Protein 8R1L (pdb70)

Radius of gyration: 36.12 Å; Cα contacts (8 Å, |Δi|>4): 2741; chains: 4; bounding box: 83×96×99 Å

Sequence (1383 aa):
MDMKRRIHLELRNRTPAAVRELVLDNCKSNDGKIEGLTAEFVNLEFLSLINVGLISVSNLPKLPKLKKLELSENRIFGGLDMLAEKLPNLTHLNLSGNKLKDISTLEPLKKLECLKSLDLFNCEVTNLNDYRESVFKLLPQLTYLDGYDREDQEAPDSDEEKFEITGTMRRLADQSLPPNFSSLENFRAYVDGFEPNGCIEGKLSQMSKEVNARIEPFLKTTPRPLKLPDGPPCSQRSKFLLMDALKLSIEDPSHEGEGIPLYDAIKCMKTFFGWKEPNIVKPHEKGINPNYLLTWKQVLAELQDIENEEKIPKTKNMKKTSQLRWALGENMAPEKVDFEDCKDVSDLKQDEPESRSLASWIQSEFNKACELTDSSWIELDEIGEDVAPIEHIASMRRNYFTAEVSHCRATEYIMKGVYINTALLNASCAAMDDFQLIPMISKCRTKEGRRKTNLYGFIIKGRSHLRNDTDVVNFVSMEFSLTDPRLEPHKWEKYCVLEIGNMLLRTAVGRVSRPMFLYVRTNGTSKIKMKWGMEMRRCLLQSLQQIESMIEAESSVKEKDMTKEFFENKSETWPIGESPKGVEEGSIGKVCRTLLAKSVFNSLYASSQLEGFSAESRKLLLIAQALRDNLEPGTFDLGGLYEAIEECLINDPWVLLNASWFNSFLAHALKMDVNPTLLFLKVPVQNAISTTFPYTGDPPYSGTGYTMDTVNRTHQYSEKGKWTKNTETGAPQLNPIDGPLPEDNEPSGYAQTDCVLEAMAFLEESHPGIFENSCLETMEIVQQTRVDKLTQGRQTYDWTLNRNQPAATALANTIEIFRSNGLTANESGRLIDFLKDVMESMDKEEMEITTKQRLNKKSYLIRALTLNTTPGMQIRGFVYFVETLARSICEKLEQSGLPVGGNEKKAKLANVVRKMMTNSQDTELSFTITGDNTKWNENQNPRMFLAMITYITRNQPEWFRNVLSIAPIMFSNKMARLGRGYMFESKSMKLRTQIPAEMLANIDLKYFNELTKKKIEKIRPLLIDGTASLSPGMMMGMFNMLSTVLGVSILNLGQKRYTKTTYWWDGLQSSDDFALIVNAPNHEGIQAGVDRFYRTCKLVGINMSKKKSYINRTGTFEFTSFFYRYGFVANFSMELPSFGVSGINESADMSIGVTVIKNNMINNDLGPATAQMALQLFIKDYRYTYRCHRGDTQIQTRRSFELEKLWEQTRSKAGLLVSDGGPNLYNIRNLHIPEVCLKWELMDEDYQGRLCNPLNPFVMEYDAVATTHSKNPALRMKWMMAMKYPITADKRIIEMIPERNEQGQTLWSKVMVSPLAVTWWNRNGPTTSTVHYPKVYKTYFEKVERLKHGTFGPVHFRNQSVYIEVLHLTQGTCWEQMYTPGG

B-factor: mean 64.55, std 20.41, range [32.03, 123.12]

Foldseek 3Di:
DEQQVVQVVQCVPPWLCVDQEDEQAQAAYDVLEDDNDEARNQNHQYYAYHNHQHADDPPPAAHEHHQYYHPANYAHAADCLVCCVSYLQYEEYEHENYAHADVVRVLSCLSNLNYAEYEHHNYNCVVDPCSVVSNCVSNVSYAAYNQAGPVRHGDDPPD/DDDDDQDPPRQCVCQPPDDDPGRGNVVVVVVVVPDDDDCPVVVVVVVDDPVPDQDWFFDALPPDDAFDFWDDAAFADDFPDDQVFFDWQKQLDDPPPDPDQVVVRVLNSVVSDDFWDQKDWDFALVPDDSPLQSVVVVQVVVVSVVQVVDPDRPSWDFGDPDDSQCVQLVVPDDDDDDDCVVPVDDDDDDPQDDAFHAADCVLVVSLVLQLDFAQWFQDDDDDDDDDDDVVSVLVCLLVVLLCVLARRGSLSVQLQQLLVVLVQLVVCCVPPAATWIKGWRKGWTQGNVRGIMIITFFIKTWARHDADDQPGKTKIKTKGKGQDDCVVPVSHQNQWIKMFTGWDWADDPPGIDTGTMMITIGTDMDGNVVSVLRNCSVCLLVVLSVVVVVVQVVVCVVPVDRCSCVQRVDPPDWDQDAADPPGRDTDHPSSSSSSSSSVSSCCSRQPDPLQVQQVVLVVVVVVQLVCVLVVVRHTDSDPPVSSVSNNVSNGRRNSSSVVSVVVSVCSVVSSD/DDDDVVCVCVPPPCQVVVVVVPPDQDDDPDDFLVVVLVLLLVLC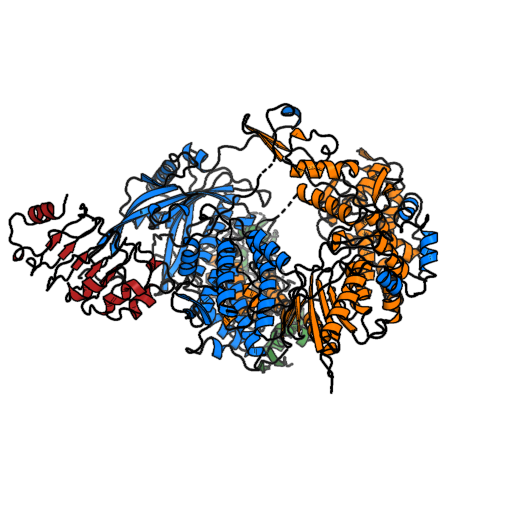VQQVFDDWDADPQQRFIAGDQACTDADDDQPFHQNAYLVLLLVLLVVVCVVVPCLLVVLLVVLVVVQFPPFLCVQQPDAWAQALQVRGIDHRVVSSVQVQVQLVVDPQDQSVVGGLVSVLVSVVVVLPDQWGAHPCGDIHGSNSSLQSQLEAECHHHSNLSSQLVSLQSSLVSSLVSFLQEDAVDAFPVSLVNQVVVLCVAPDDPPDLKFKKKKWFFFPCLQSNQALVSLLSVLDVSCPPHPPVSSVSNSVNSVSQLFHWYASGFADKDADPVVTDIDGDGQQCLLPDDLPRDDDVVSVSSVSQNSRDDSSIGGRRGGGDPDRPQSSSQVSVQSLQSCFDCVNPVDQKGKHWHDGRGTIMMMMIHNDPVRRVVRVVVSQSSCSNRSTRIDPVPMDMGGPQWYDTQNFTGHNSDTDADNHRHDDQEQPPQWLQVRLLPSLVSLLVCCRGVVDDQVVSQVSVVVHLVRSCPVLVLVAQVDPDDDPPNPPLVVVCVPFDLQCLDASSSRGDDDDGNVCSNPRRNVVSVVRGDPVCVCQFAVVPAPADVGDPDTNGRHD/DPVVVVVVVLLVDFQSDDDDPVCPPFPDQADPVGDGQAVVPGGRCVVVVVCVPDGDDDDDPCVCPVPVVVVVLVQLQVPKDWDDKAFADDVNCVVCVVQQDDPGIGTHIGSHD

Structure (mmCIF, N/CA/C/O backbone):
data_8R1L
#
_entry.id   8R1L
#
_cell.length_a   1.00
_cell.length_b   1.00
_cell.length_c   1.00
_cell.angle_alpha   90.00
_cell.angle_beta   90.00
_cell.angle_gamma   90.00
#
_symmetry.space_group_name_H-M   'P 1'
#
loop_
_entity.id
_entity.type
_entity.pdbx_description
1 polymer 'Acidic leucine-rich nuclear phosphoprotein 32 family member B'
2 polymer 'Polymerase acidic protein'
3 polymer 'RNA-directed RNA polymerase catalytic subunit'
4 polymer 'Polymerase basic protein 2'
#
loop_
_atom_site.group_PDB
_atom_site.id
_atom_site.type_symbol
_atom_site.label_atom_id
_atom_site.label_alt_id
_atom_site.label_comp_id
_atom_site.label_asym_id
_atom_site.label_entity_id
_atom_site.label_seq_id
_atom_site.pdbx_PDB_ins_code
_atom_site.Cartn_x
_atom_site.Cartn_y
_atom_site.Cartn_z
_atom_site.occupancy
_atom_site.B_iso_or_equiv
_atom_site.auth_seq_id
_atom_site.auth_comp_id
_atom_site.auth_asym_id
_atom_site.auth_atom_id
_atom_site.pdbx_PDB_model_num
ATOM 1 N N . MET A 1 1 ? 167.64200 91.11600 173.91000 1.000 117.65648 1 MET D N 1
ATOM 2 C CA . MET A 1 1 ? 167.41700 89.97400 174.84100 1.000 117.65648 1 MET D CA 1
ATOM 3 C C . MET A 1 1 ? 166.38800 89.00700 174.26200 1.000 117.65648 1 MET D C 1
ATOM 4 O O . MET A 1 1 ? 165.24200 89.38000 174.01500 1.000 117.65648 1 MET D O 1
ATOM 20 N N . ASP A 1 2 ? 166.80800 87.76400 174.04900 1.000 117.63427 2 ASP D N 1
ATOM 21 C CA . ASP A 1 2 ? 165.92700 86.76000 173.47200 1.000 117.63427 2 ASP D CA 1
ATOM 22 C C . ASP A 1 2 ? 164.77100 86.44800 174.41800 1.000 117.63427 2 ASP D C 1
ATOM 23 O O . ASP A 1 2 ? 164.89500 86.54900 175.64200 1.000 117.63427 2 ASP D O 1
ATOM 32 N N . MET A 1 3 ? 163.63200 86.06700 173.83300 1.000 114.69577 3 MET D N 1
ATOM 33 C CA . MET A 1 3 ? 162.45900 85.75400 174.64400 1.000 114.69577 3 MET D CA 1
ATOM 34 C C . MET A 1 3 ? 162.71600 84.57600 175.57200 1.000 114.69577 3 MET D C 1
ATOM 35 O O . MET A 1 3 ? 162.29200 84.59000 176.73100 1.000 114.69577 3 MET D O 1
ATOM 49 N N . LYS A 1 4 ? 163.39300 83.53800 175.08000 1.000 117.07153 4 LYS D N 1
ATOM 50 C CA . LYS A 1 4 ? 163.59800 82.35300 175.90600 1.000 117.07153 4 LYS D CA 1
ATOM 51 C C . LYS A 1 4 ? 164.39300 82.69000 177.16200 1.000 117.07153 4 LYS D C 1
ATOM 52 O O . LYS A 1 4 ? 164.07700 82.20400 178.25400 1.000 117.07153 4 LYS D O 1
ATOM 71 N N . ARG A 1 5 ? 165.42700 83.52200 177.02700 1.000 118.78825 5 ARG D N 1
ATOM 72 C CA . ARG A 1 5 ? 166.21000 83.91900 178.19300 1.000 118.78825 5 ARG D CA 1
ATOM 73 C C . ARG A 1 5 ? 165.47600 84.96500 179.02700 1.000 118.78825 5 ARG D C 1
ATOM 74 O O . ARG A 1 5 ? 165.51200 84.92200 180.26400 1.000 118.78825 5 ARG D O 1
ATOM 95 N N . ARG A 1 6 ? 164.79900 85.91000 178.37000 1.000 115.29564 6 ARG D N 1
ATOM 96 C CA . ARG A 1 6 ? 164.21900 87.02700 179.10700 1.000 115.29564 6 ARG D CA 1
ATOM 97 C C . ARG A 1 6 ? 162.97600 86.61500 179.88300 1.000 115.29564 6 ARG D C 1
ATOM 98 O O . ARG A 1 6 ? 162.68200 87.20700 180.92400 1.000 115.29564 6 ARG D O 1
ATOM 119 N N . ILE A 1 7 ? 162.22800 85.62400 179.40000 1.000 116.83973 7 ILE D N 1
ATOM 120 C CA . ILE A 1 7 ? 161.09300 85.12300 180.16900 1.000 116.83973 7 ILE D CA 1
ATOM 121 C C . ILE A 1 7 ? 161.58100 84.53400 181.48500 1.000 116.83973 7 ILE D C 1
ATOM 122 O O . ILE A 1 7 ? 161.01600 84.79300 182.55400 1.000 116.83973 7 ILE D O 1
ATOM 138 N N . HIS A 1 8 ? 162.65300 83.74000 181.42600 1.000 120.87371 8 HIS D N 1
ATOM 139 C CA . HIS A 1 8 ? 163.25000 83.21300 182.64700 1.000 120.87371 8 HIS D CA 1
ATOM 140 C C . HIS A 1 8 ? 163.75100 84.34000 183.53900 1.000 120.87371 8 HIS D C 1
ATOM 141 O O . HIS A 1 8 ? 163.55500 84.31100 184.76000 1.000 120.87371 8 HIS D O 1
ATOM 155 N N . LEU A 1 9 ? 164.40000 85.34700 182.94800 1.000 119.05761 9 LEU D N 1
ATOM 156 C CA . LEU A 1 9 ? 164.91000 86.46000 183.74400 1.000 119.05761 9 LEU D CA 1
ATOM 157 C C . LEU A 1 9 ? 163.77800 87.18500 184.46600 1.000 119.05761 9 LEU D C 1
ATOM 158 O O . LEU A 1 9 ? 163.89000 87.50000 185.65600 1.000 119.05761 9 LEU D O 1
ATOM 174 N N . GLU A 1 10 ? 162.68000 87.45700 183.75900 1.000 118.21482 10 GLU D N 1
ATOM 175 C CA . GLU A 1 10 ? 161.53900 88.13300 184.36800 1.000 118.21482 10 GLU D CA 1
ATOM 176 C C . GLU A 1 10 ? 160.89100 87.26500 185.43800 1.000 118.21482 10 GLU D C 1
ATOM 177 O O . GLU A 1 10 ? 160.42200 87.77700 186.46100 1.000 118.21482 10 GLU D O 1
ATOM 189 N N . LEU A 1 11 ? 160.84800 85.94900 185.21400 1.000 119.54876 11 LEU D N 1
ATOM 190 C CA . LEU A 1 11 ? 160.23900 85.05200 186.19000 1.000 119.54876 11 LEU D CA 1
ATOM 191 C C . LEU A 1 11 ? 160.88400 85.19100 187.56100 1.000 119.54876 11 LEU D C 1
ATOM 192 O O . LEU A 1 11 ? 160.20800 85.02800 188.58300 1.000 119.54876 11 LEU D O 1
ATOM 208 N N . ARG A 1 12 ? 162.18200 85.49400 187.60700 1.000 121.89557 12 ARG D N 1
ATOM 209 C CA . ARG A 1 12 ? 162.92200 85.54800 188.86600 1.000 121.89557 12 ARG D CA 1
ATOM 210 C C . ARG A 1 12 ? 162.79100 84.23100 189.62500 1.000 121.89557 12 ARG D C 1
ATOM 211 O O . ARG A 1 12 ? 162.65900 84.20700 190.85000 1.000 121.89557 12 ARG D O 1
ATOM 232 N N . ASN A 1 13 ? 162.81600 83.12300 188.88400 1.000 123.11944 13 ASN D N 1
ATOM 233 C CA . ASN A 1 13 ? 162.67900 81.76100 189.38900 1.000 123.11944 13 ASN D CA 1
ATOM 234 C C . ASN A 1 13 ? 161.25200 81.43900 189.81500 1.000 123.11944 13 ASN D C 1
ATOM 235 O O . ASN A 1 13 ? 160.98000 80.29600 190.20000 1.000 123.11944 13 ASN D O 1
ATOM 246 N N . ARG A 1 14 ? 160.33400 82.40000 189.76000 1.000 121.23334 14 ARG D N 1
ATOM 247 C CA . ARG A 1 14 ? 158.95300 82.14300 190.14000 1.000 121.23334 14 ARG D CA 1
ATOM 248 C C . ARG A 1 14 ? 158.28500 81.22200 189.12600 1.000 121.23334 14 ARG D C 1
ATOM 249 O O . ARG A 1 14 ? 158.55700 81.29100 187.92400 1.000 121.23334 14 ARG D O 1
ATOM 270 N N . THR A 1 15 ? 157.40600 80.35400 189.61800 1.000 120.60746 15 THR D N 1
ATOM 271 C CA . THR A 1 15 ? 156.75900 79.38600 188.75000 1.000 120.60746 15 THR D CA 1
ATOM 272 C C . THR A 1 15 ? 155.81300 80.09200 187.77700 1.000 120.60746 15 THR D C 1
ATOM 273 O O . THR A 1 15 ? 155.34100 81.19900 188.04900 1.000 120.60746 15 THR D O 1
ATOM 284 N N . PRO A 1 16 ? 155.52300 79.47000 186.62900 1.000 118.29871 16 PRO D N 1
ATOM 285 C CA . PRO A 1 16 ? 154.66000 80.14300 185.64200 1.000 118.29871 16 PRO D CA 1
ATOM 286 C C . PRO A 1 16 ? 153.29500 80.52000 186.18700 1.000 118.29871 16 PRO D C 1
ATOM 287 O O . PRO A 1 16 ? 152.71800 81.52600 185.75600 1.000 118.29871 16 PRO D O 1
ATOM 298 N N . ALA A 1 17 ? 152.74500 79.73000 187.11000 1.000 117.43346 17 ALA D N 1
ATOM 299 C CA . ALA A 1 17 ? 151.43900 80.05000 187.67000 1.000 117.43346 17 ALA D CA 1
ATOM 300 C C . ALA A 1 17 ? 151.50900 81.15400 188.71700 1.000 117.43346 17 ALA D C 1
ATOM 301 O O . ALA A 1 17 ? 150.47700 81.75000 189.04000 1.000 117.43346 17 ALA D O 1
ATOM 308 N N . ALA A 1 18 ? 152.69800 81.44100 189.25000 1.000 117.37307 18 ALA D N 1
ATOM 309 C CA . ALA A 1 18 ? 152.82800 82.42400 190.31800 1.000 117.37307 18 ALA D CA 1
ATOM 310 C C . ALA A 1 18 ? 152.94100 83.85400 189.80500 1.000 117.37307 18 ALA D C 1
ATOM 311 O O . ALA A 1 18 ? 152.89800 84.78800 190.61300 1.000 117.37307 18 ALA D O 1
ATOM 318 N N . VAL A 1 19 ? 153.08000 84.05100 188.49800 1.000 117.24468 19 VAL D N 1
ATOM 319 C CA . VAL A 1 19 ? 153.25800 85.38300 187.92900 1.000 117.24468 19 VAL D CA 1
ATOM 320 C C . VAL A 1 19 ? 151.91000 85.88600 187.43000 1.000 117.24468 19 VAL D C 1
ATOM 321 O O . VAL A 1 19 ? 151.21500 85.19300 186.68000 1.000 117.24468 19 VAL D O 1
ATOM 334 N N . ARG A 1 20 ? 151.53500 87.09000 187.86100 1.000 114.57478 20 ARG D N 1
ATOM 335 C CA . ARG A 1 20 ? 150.29200 87.70900 187.42100 1.000 114.57478 20 ARG D CA 1
ATOM 336 C C . ARG A 1 20 ? 150.48700 88.62600 186.22300 1.000 114.57478 20 ARG D C 1
ATOM 337 O O . ARG A 1 20 ? 149.55700 88.79800 185.42700 1.000 114.57478 20 ARG D O 1
ATOM 358 N N . GLU A 1 21 ? 151.67100 89.21900 186.08000 1.000 111.11961 21 GLU D N 1
ATOM 359 C CA . GLU A 1 21 ? 151.96300 90.12500 184.97900 1.000 111.11961 21 GLU D CA 1
ATOM 360 C C . GLU A 1 21 ? 153.36700 89.85300 184.46500 1.000 111.11961 21 GLU D C 1
ATOM 361 O O . GLU A 1 21 ? 154.32000 89.81600 185.24900 1.000 111.11961 21 GLU D O 1
ATOM 373 N N . LEU A 1 22 ? 153.49000 89.66600 183.15400 1.000 110.89506 22 LEU D N 1
ATOM 374 C CA . LEU A 1 22 ? 154.77500 89.48100 182.49400 1.000 110.89506 22 LEU D CA 1
ATOM 375 C C . LEU A 1 22 ? 154.95500 90.58300 181.46200 1.000 110.89506 22 LEU D C 1
ATOM 376 O O . LEU A 1 22 ? 154.09400 90.77600 180.59900 1.000 110.89506 22 LEU D O 1
ATOM 392 N N . VAL A 1 23 ? 156.07300 91.29800 181.55200 1.000 108.19878 23 VAL D N 1
ATOM 393 C CA . VAL A 1 23 ? 156.37700 92.41100 180.66100 1.000 108.19878 23 VAL D CA 1
ATOM 394 C C . VAL A 1 23 ? 157.58900 92.02200 179.82700 1.000 108.19878 23 VAL D C 1
ATOM 395 O O . VAL A 1 23 ? 158.65400 91.70800 180.37300 1.000 108.19878 23 VAL D O 1
ATOM 408 N N . LEU A 1 24 ? 157.42600 92.04700 178.50800 1.000 109.54029 24 LEU D N 1
ATOM 409 C CA . LEU A 1 24 ? 158.46000 91.65900 177.55400 1.000 109.54029 24 LEU D CA 1
ATOM 410 C C . LEU A 1 24 ? 158.67400 92.77400 176.54000 1.000 109.54029 24 LEU D C 1
ATOM 411 O O . LEU A 1 24 ? 158.68500 92.56000 175.32600 1.000 109.54029 24 LEU D O 1
ATOM 427 N N . ASP A 1 25 ? 158.83100 93.99400 177.04000 1.000 106.49991 25 ASP D N 1
ATOM 428 C CA . ASP A 1 25 ? 158.94400 95.16200 176.18100 1.000 106.49991 25 ASP D CA 1
ATOM 429 C C . ASP A 1 25 ? 160.35900 95.28500 175.62700 1.000 106.49991 25 ASP D C 1
ATOM 430 O O . ASP A 1 25 ? 161.34200 95.08800 176.34600 1.000 106.49991 25 ASP D O 1
ATOM 439 N N . ASN A 1 26 ? 160.45700 95.62000 174.34100 1.000 105.22877 26 ASN D N 1
ATOM 440 C CA . ASN A 1 26 ? 161.74000 95.88000 173.68800 1.000 105.22877 26 ASN D CA 1
ATOM 441 C C . ASN A 1 26 ? 162.64100 94.64300 173.72100 1.000 105.22877 26 ASN D C 1
ATOM 442 O O . ASN A 1 26 ? 163.72000 94.64000 174.31700 1.000 105.22877 26 ASN D O 1
ATOM 453 N N . CYS A 1 27 ? 162.17700 93.58400 173.06500 1.000 110.18377 27 CYS D N 1
ATOM 454 C CA . CYS A 1 27 ? 162.90500 92.32600 172.97400 1.000 110.18377 27 CYS D CA 1
ATOM 455 C C . CYS A 1 27 ? 163.35400 92.07900 171.53700 1.000 110.18377 27 CYS D C 1
ATOM 456 O O . CYS A 1 27 ? 163.14600 92.90100 170.64000 1.000 110.18377 27 CYS D O 1
ATOM 464 N N . LYS A 1 28 ? 163.98100 90.92400 171.32900 1.000 112.64011 28 LYS D N 1
ATOM 465 C CA . LYS A 1 28 ? 164.42300 90.47100 170.01100 1.000 112.64011 28 LYS D CA 1
ATOM 466 C C . LYS A 1 28 ? 163.65300 89.19700 169.68000 1.000 112.64011 28 LYS D C 1
ATOM 467 O O . LYS A 1 28 ? 163.99800 88.11200 170.16200 1.000 112.64011 28 LYS D O 1
ATOM 486 N N . SER A 1 29 ? 162.61400 89.32800 168.86100 1.000 110.47755 29 SER D N 1
ATOM 487 C CA . SER A 1 29 ? 161.78300 88.18300 168.52000 1.000 110.47755 29 SER D CA 1
ATOM 488 C C . SER A 1 29 ? 162.59900 87.12300 167.79300 1.000 110.47755 29 SER D C 1
ATOM 489 O O . SER A 1 29 ? 163.48000 87.43500 166.98600 1.000 110.47755 29 SER D O 1
ATOM 497 N N . ASN A 1 30 ? 162.29900 85.86000 168.08300 1.000 112.24550 30 ASN D N 1
ATOM 498 C CA . ASN A 1 30 ? 162.98500 84.73400 167.45500 1.000 112.24550 30 ASN D CA 1
ATOM 499 C C . ASN A 1 30 ? 162.33700 84.48000 166.10100 1.000 112.24550 30 ASN D C 1
ATOM 500 O O . ASN A 1 30 ? 161.25600 83.89400 166.01400 1.000 112.24550 30 ASN D O 1
ATOM 511 N N . ASP A 1 31 ? 163.00100 84.92800 165.03500 1.000 112.49986 31 ASP D N 1
ATOM 512 C CA . ASP A 1 31 ? 162.48800 84.78500 163.67400 1.000 112.49986 31 ASP D CA 1
ATOM 513 C C . ASP A 1 31 ? 161.13500 85.47100 163.51100 1.000 112.49986 31 ASP D C 1
ATOM 514 O O . ASP A 1 31 ? 160.31100 85.05700 162.69200 1.000 112.49986 31 ASP D O 1
ATOM 523 N N . GLY A 1 32 ? 160.89500 86.52400 164.29000 1.000 107.18280 32 GLY D N 1
ATOM 524 C CA . GLY A 1 32 ? 159.64000 87.24200 164.20800 1.000 107.18280 32 GLY D CA 1
ATOM 525 C C . GLY A 1 32 ? 158.45900 86.53600 164.82900 1.000 107.18280 32 GLY D C 1
ATOM 526 O O . GLY A 1 32 ? 157.32100 86.96700 164.62000 1.000 107.18280 32 GLY D O 1
ATOM 530 N N . LYS A 1 33 ? 158.68800 85.46700 165.58800 1.000 107.14610 33 LYS D N 1
ATOM 531 C CA . LYS A 1 33 ? 157.61900 84.68100 166.18300 1.000 107.14610 33 LYS D CA 1
ATOM 532 C C . LYS A 1 33 ? 157.88100 84.49900 167.67000 1.000 107.14610 33 LYS D C 1
ATOM 533 O O . LYS A 1 33 ? 159.03100 84.49100 168.11900 1.000 107.14610 33 LYS D O 1
ATOM 552 N N . ILE A 1 34 ? 156.79700 84.35400 168.43300 1.000 109.27969 34 ILE D N 1
ATOM 553 C CA . ILE A 1 34 ? 156.91700 84.13300 169.86800 1.000 109.27969 34 ILE D CA 1
ATOM 554 C C . ILE A 1 34 ? 157.57200 82.78300 170.12100 1.000 109.27969 34 ILE D C 1
ATOM 555 O O . ILE A 1 34 ? 157.31600 81.80100 169.41100 1.000 109.27969 34 ILE D O 1
ATOM 571 N N . GLU A 1 35 ? 158.42900 82.72800 171.13800 1.000 114.63565 35 GLU D N 1
ATOM 572 C CA . GLU A 1 35 ? 159.05800 81.48200 171.54700 1.000 114.63565 35 GLU D CA 1
ATOM 573 C C . GLU A 1 35 ? 159.41000 81.57400 173.02300 1.000 114.63565 35 GLU D C 1
ATOM 574 O O . GLU A 1 35 ? 159.94200 82.58900 173.48000 1.000 114.63565 35 GLU D O 1
ATOM 586 N N . GLY A 1 36 ? 159.11300 80.50600 173.76100 1.000 115.83060 36 GLY D N 1
ATOM 587 C CA . GLY A 1 36 ? 159.33600 80.44800 175.18600 1.000 115.83060 36 GLY D CA 1
ATOM 588 C C . GLY A 1 36 ? 158.09600 80.68300 176.02300 1.000 115.83060 36 GLY D C 1
ATOM 589 O O . GLY A 1 36 ? 158.08600 80.32100 177.20500 1.000 115.83060 36 GLY D O 1
ATOM 593 N N . LEU A 1 37 ? 157.05500 81.27600 175.44400 1.000 112.97759 37 LEU D N 1
ATOM 594 C CA . LEU A 1 37 ? 155.79100 81.47600 176.13700 1.000 112.97759 37 LEU D CA 1
ATOM 595 C C . LEU A 1 37 ? 154.91000 80.25000 175.93500 1.000 112.97759 37 LEU D C 1
ATOM 596 O O . LEU A 1 37 ? 154.61700 79.87100 174.79600 1.000 112.97759 37 LEU D O 1
ATOM 612 N N . THR A 1 38 ? 154.49100 79.63500 177.03800 1.000 115.11072 38 THR D N 1
ATOM 613 C CA . THR A 1 38 ? 153.72900 78.39500 177.00900 1.000 115.11072 38 THR D CA 1
ATOM 614 C C . THR A 1 38 ? 152.48400 78.54300 177.87700 1.000 115.11072 38 THR D C 1
ATOM 615 O O . THR A 1 38 ? 152.26300 79.57200 178.52200 1.000 115.11072 38 THR D O 1
ATOM 626 N N . ALA A 1 39 ? 151.66300 77.49000 177.88900 1.000 114.07794 39 ALA D N 1
ATOM 627 C CA . ALA A 1 39 ? 150.38200 77.52200 178.58400 1.000 114.07794 39 ALA D CA 1
ATOM 628 C C . ALA A 1 39 ? 150.51800 77.48700 180.10100 1.000 114.07794 39 ALA D C 1
ATOM 629 O O . ALA A 1 39 ? 149.51400 77.68500 180.79400 1.000 114.07794 39 ALA D O 1
ATOM 636 N N . GLU A 1 40 ? 151.71600 77.24200 180.63500 1.000 115.99581 40 GLU D N 1
ATOM 637 C CA . GLU A 1 40 ? 151.86700 77.14900 182.08300 1.000 115.99581 40 GLU D CA 1
ATOM 638 C C . GLU A 1 40 ? 151.51500 78.45300 182.78300 1.000 115.99581 40 GLU D C 1
ATOM 639 O O . GLU A 1 40 ? 151.24500 78.44200 183.98900 1.000 115.99581 40 GLU D O 1
ATOM 651 N N . PHE A 1 41 ? 151.51000 79.57500 182.06200 1.000 114.80702 41 PHE D N 1
ATOM 652 C CA . PHE A 1 41 ? 151.14100 80.86800 182.63700 1.000 114.80702 41 PHE D CA 1
ATOM 653 C C . PHE A 1 41 ? 149.61700 81.00300 182.68800 1.000 114.80702 41 PHE D C 1
ATOM 654 O O . PHE A 1 41 ? 149.00900 81.85900 182.04700 1.000 114.80702 41 PHE D O 1
ATOM 671 N N . VAL A 1 42 ? 148.99700 80.13100 183.48500 1.000 114.37644 42 VAL D N 1
ATOM 672 C CA . VAL A 1 42 ? 147.53900 80.07000 183.51800 1.000 114.37644 42 VAL D CA 1
ATOM 673 C C . VAL A 1 42 ? 146.95900 81.34400 184.12100 1.000 114.37644 42 VAL D C 1
ATOM 674 O O . VAL A 1 42 ? 145.90300 81.82400 183.69100 1.000 114.37644 42 VAL D O 1
ATOM 687 N N . ASN A 1 43 ? 147.63000 81.91200 185.12000 1.000 114.95687 43 ASN D N 1
ATOM 688 C CA . ASN A 1 43 ? 147.12300 83.07000 185.84400 1.000 114.95687 43 ASN D CA 1
ATOM 689 C C . ASN A 1 43 ? 147.61700 84.39600 185.27500 1.000 114.95687 43 ASN D C 1
ATOM 690 O O . ASN A 1 43 ? 147.34300 85.44600 185.86500 1.000 114.95687 43 ASN D O 1
ATOM 701 N N . LEU A 1 44 ? 148.33400 84.37800 184.15300 1.000 111.33537 44 LEU D N 1
ATOM 702 C CA . LEU A 1 44 ? 148.87500 85.60400 183.57800 1.000 111.33537 44 LEU D CA 1
ATOM 703 C C . LEU A 1 44 ? 147.75900 86.56000 183.17900 1.000 111.33537 44 LEU D C 1
ATOM 704 O O . LEU A 1 44 ? 147.00400 86.28400 182.24100 1.000 111.33537 44 LEU D O 1
ATOM 720 N N . GLU A 1 45 ? 147.65200 87.68700 183.88100 1.000 110.03120 45 GLU D N 1
ATOM 721 C CA . GLU A 1 45 ? 146.61900 88.68000 183.61900 1.000 110.03120 45 GLU D CA 1
ATOM 722 C C . GLU A 1 45 ? 147.13900 89.90400 182.87500 1.000 110.03120 45 GLU D C 1
ATOM 723 O O . GLU A 1 45 ? 146.36900 90.84200 182.64900 1.000 110.03120 45 GLU D O 1
ATOM 735 N N . PHE A 1 46 ? 148.41500 89.92400 182.49200 1.000 105.96335 46 PHE D N 1
ATOM 736 C CA . PHE A 1 46 ? 148.97800 91.08600 181.80800 1.000 105.96335 46 PHE D CA 1
ATOM 737 C C . PHE A 1 46 ? 150.22200 90.64300 181.05100 1.000 105.96335 46 PHE D C 1
ATOM 738 O O . PHE A 1 46 ? 151.21800 90.26000 181.67200 1.000 105.96335 46 PHE D O 1
ATOM 755 N N . LEU A 1 47 ? 150.16400 90.70100 179.72300 1.000 106.13224 47 LEU D N 1
ATOM 756 C CA . LEU A 1 47 ? 151.28500 90.35600 178.85900 1.000 106.13224 47 LEU D CA 1
ATOM 757 C C . LEU A 1 47 ? 151.57300 91.53400 177.94000 1.000 106.13224 47 LEU D C 1
ATOM 758 O O . LEU A 1 47 ? 150.64600 92.12200 177.37400 1.000 106.13224 47 LEU D O 1
ATOM 774 N N . SER A 1 48 ? 152.85300 91.87900 177.79600 1.000 104.61644 48 SER D N 1
ATOM 775 C CA . SER A 1 48 ? 153.26700 93.01300 176.98200 1.000 104.61644 48 SER D CA 1
ATOM 776 C C . SER A 1 48 ? 154.40400 92.61100 176.05700 1.000 104.61644 48 SER D C 1
ATOM 777 O O . SER A 1 48 ? 155.33200 91.90800 176.46600 1.000 104.61644 48 SER D O 1
ATOM 785 N N . LEU A 1 49 ? 154.32500 93.06800 174.80900 1.000 103.42166 49 LEU D N 1
ATOM 786 C CA . LEU A 1 49 ? 155.31500 92.75300 173.78300 1.000 103.42166 49 LEU D CA 1
ATOM 787 C C . LEU A 1 49 ? 155.63200 94.00100 172.96200 1.000 103.42166 49 LEU D C 1
ATOM 788 O O . LEU A 1 49 ? 155.70200 93.96700 171.73400 1.000 103.42166 49 LEU D O 1
ATOM 804 N N . ILE A 1 50 ? 155.83300 95.12900 173.64500 1.000 100.17116 50 ILE D N 1
ATOM 805 C CA . ILE A 1 50 ? 156.07400 96.39000 172.95300 1.000 100.17116 50 ILE D CA 1
ATOM 806 C C . ILE A 1 50 ? 157.43600 96.34900 172.27700 1.000 100.17116 50 ILE D C 1
ATOM 807 O O . ILE A 1 50 ? 158.42600 95.89000 172.86200 1.000 100.17116 50 ILE D O 1
ATOM 823 N N . ASN A 1 51 ? 157.49200 96.83300 171.03500 1.000 102.32403 51 ASN D N 1
ATOM 824 C CA . ASN A 1 51 ? 158.74500 96.95300 170.29000 1.000 102.32403 51 ASN D CA 1
ATOM 825 C C . ASN A 1 51 ? 159.49700 95.62600 170.25900 1.000 102.32403 51 ASN D C 1
ATOM 826 O O . ASN A 1 51 ? 160.72100 95.57800 170.39500 1.000 102.32403 51 ASN D O 1
ATOM 837 N N . VAL A 1 52 ? 158.75200 94.53400 170.07500 1.000 104.79118 52 VAL D N 1
ATOM 838 C CA . VAL A 1 52 ? 159.34400 93.20000 170.03800 1.000 104.79118 52 VAL D CA 1
ATOM 839 C C . VAL A 1 52 ? 159.72400 92.77000 168.62900 1.000 104.79118 52 VAL D C 1
ATOM 840 O O . VAL A 1 52 ? 160.47500 91.79500 168.47000 1.000 104.79118 52 VAL D O 1
ATOM 853 N N . GLY A 1 53 ? 159.25400 93.47400 167.60200 1.000 102.68884 53 GLY D N 1
ATOM 854 C CA . GLY A 1 53 ? 159.52200 93.05400 166.24300 1.000 102.68884 53 GLY D CA 1
ATOM 855 C C . GLY A 1 53 ? 158.70100 91.87200 165.79300 1.000 102.68884 53 GLY D C 1
ATOM 856 O O . GLY A 1 53 ? 159.03800 91.23800 164.79000 1.000 102.68884 53 GLY D O 1
ATOM 860 N N . LEU A 1 54 ? 157.62700 91.55500 166.51000 1.000 103.40408 54 LEU D N 1
ATOM 861 C CA . LEU A 1 54 ? 156.79500 90.41700 166.15100 1.000 103.40408 54 LEU D CA 1
ATOM 862 C C . LEU A 1 54 ? 156.09400 90.66400 164.82300 1.000 103.40408 54 LEU D C 1
ATOM 863 O O . LEU A 1 54 ? 155.58300 91.75700 164.56200 1.000 103.40408 54 LEU D O 1
ATOM 879 N N . ILE A 1 55 ? 156.07100 89.63400 163.98100 1.000 100.67663 55 ILE D N 1
ATOM 880 C CA . ILE A 1 55 ? 155.38400 89.69400 162.69500 1.000 100.67663 55 ILE D CA 1
ATOM 881 C C . ILE A 1 55 ? 154.26000 88.67700 162.58400 1.000 100.67663 55 ILE D C 1
ATOM 882 O O . ILE A 1 55 ? 153.44200 88.78200 161.65800 1.000 100.67663 55 ILE D O 1
ATOM 898 N N . SER A 1 56 ? 154.18200 87.70400 163.49000 1.000 102.66460 56 SER D N 1
ATOM 899 C CA . SER A 1 56 ? 153.10900 86.72200 163.47700 1.000 102.66460 56 SER D CA 1
ATOM 900 C C . SER A 1 56 ? 152.75800 86.36000 164.91100 1.000 102.66460 56 SER D C 1
ATOM 901 O O . SER A 1 56 ? 153.63800 86.29000 165.77300 1.000 102.66460 56 SER D O 1
ATOM 909 N N . VAL A 1 57 ? 151.47100 86.13400 165.15800 1.000 101.53500 57 VAL D N 1
ATOM 910 C CA . VAL A 1 57 ? 150.97800 85.75100 166.47400 1.000 101.53500 57 VAL D CA 1
ATOM 911 C C . VAL A 1 57 ? 150.41600 84.33000 166.45900 1.000 101.53500 57 VAL D C 1
ATOM 912 O O . VAL A 1 57 ? 149.61300 83.97200 167.31800 1.000 101.53500 57 VAL D O 1
ATOM 925 N N . SER A 1 58 ? 150.83000 83.51300 165.49200 1.000 105.70193 58 SER D N 1
ATOM 926 C CA . SER A 1 58 ? 150.33500 82.14800 165.37300 1.000 105.70193 58 SER D CA 1
ATOM 927 C C . SER A 1 58 ? 151.07000 81.16700 166.27800 1.000 105.70193 58 SER D C 1
ATOM 928 O O . SER A 1 58 ? 150.69900 79.98800 166.31300 1.000 105.70193 58 SER D O 1
ATOM 936 N N . ASN A 1 59 ? 152.10300 81.60900 166.99200 1.000 108.82331 59 ASN D N 1
ATOM 937 C CA . ASN A 1 59 ? 152.78900 80.77800 167.97100 1.000 108.82331 59 ASN D CA 1
ATOM 938 C C . ASN A 1 59 ? 152.27600 81.02600 169.38600 1.000 108.82331 59 ASN D C 1
ATOM 939 O O . ASN A 1 59 ? 152.75300 80.39400 170.33000 1.000 108.82331 59 ASN D O 1
ATOM 950 N N . LEU A 1 60 ? 151.28700 81.89900 169.54600 1.000 107.22257 60 LEU D N 1
ATOM 951 C CA . LEU A 1 60 ? 150.79200 82.22500 170.87300 1.000 107.22257 60 LEU D CA 1
ATOM 952 C C . LEU A 1 60 ? 150.16100 80.99000 171.51500 1.000 107.22257 60 LEU D C 1
ATOM 953 O O . LEU A 1 60 ? 149.36700 80.29400 170.87000 1.000 107.22257 60 LEU D O 1
ATOM 969 N N . PRO A 1 61 ? 150.48000 80.68700 172.76900 1.000 110.36392 61 PRO D N 1
ATOM 970 C CA . PRO A 1 61 ? 149.86600 79.54100 173.44500 1.000 110.36392 61 PRO D CA 1
ATOM 971 C C . PRO A 1 61 ? 148.47900 79.90000 173.96800 1.000 110.36392 61 PRO D C 1
ATOM 972 O O . PRO A 1 61 ? 148.00500 81.02700 173.83400 1.000 110.36392 61 PRO D O 1
ATOM 983 N N . LYS A 1 62 ? 147.83000 78.91100 174.57700 1.000 110.86597 62 LYS D N 1
ATOM 984 C CA . LYS A 1 62 ? 146.47800 79.07000 175.10100 1.000 110.86597 62 LYS D CA 1
ATOM 985 C C . LYS A 1 62 ? 146.56100 79.50300 176.56000 1.000 110.86597 62 LYS D C 1
ATOM 986 O O . LYS A 1 62 ? 147.04000 78.74800 177.41300 1.000 110.86597 62 LYS D O 1
ATOM 1005 N N . LEU A 1 63 ? 146.09500 80.71700 176.84500 1.000 109.59273 63 LEU D N 1
ATOM 1006 C CA . LEU A 1 63 ? 146.03100 81.24600 178.19500 1.000 109.59273 63 LEU D CA 1
ATOM 1007 C C . LEU A 1 63 ? 144.57600 81.52000 178.55400 1.000 109.59273 63 LEU D C 1
ATOM 1008 O O . LEU A 1 63 ? 143.88200 82.21900 177.80200 1.000 109.59273 63 LEU D O 1
ATOM 1024 N N . PRO A 1 64 ? 144.07300 81.00000 179.67900 1.000 111.57552 64 PRO D N 1
ATOM 1025 C CA . PRO A 1 64 ? 142.63200 81.10200 179.94800 1.000 111.57552 64 PRO D CA 1
ATOM 1026 C C . PRO A 1 64 ? 142.17300 82.50900 180.29700 1.000 111.57552 64 PRO D C 1
ATOM 1027 O O . PRO A 1 64 ? 141.15800 82.97800 179.77400 1.000 111.57552 64 PRO D O 1
ATOM 1038 N N . LYS A 1 65 ? 142.90800 83.19200 181.17500 1.000 109.16465 65 LYS D N 1
ATOM 1039 C CA . LYS A 1 65 ? 142.51400 84.50400 181.69100 1.000 109.16465 65 LYS D CA 1
ATOM 1040 C C . LYS A 1 65 ? 143.67200 85.47800 181.49500 1.000 109.16465 65 LYS D C 1
ATOM 1041 O O . LYS A 1 65 ? 144.56000 85.58000 182.34500 1.000 109.16465 65 LYS D O 1
ATOM 1060 N N . LEU A 1 66 ? 143.65400 86.19700 180.37300 1.000 105.62998 66 LEU D N 1
ATOM 1061 C CA . LEU A 1 66 ? 144.62100 87.25500 180.07600 1.000 105.62998 66 LEU D CA 1
ATOM 1062 C C . LEU A 1 66 ? 143.81200 88.48300 179.67400 1.000 105.62998 66 LEU D C 1
ATOM 1063 O O . LEU A 1 66 ? 143.54600 88.70200 178.49000 1.000 105.62998 66 LEU D O 1
ATOM 1079 N N . LYS A 1 67 ? 143.42600 89.28600 180.66700 1.000 102.72467 67 LYS D N 1
ATOM 1080 C CA . LYS A 1 67 ? 142.53800 90.41400 180.41300 1.000 102.72467 67 LYS D CA 1
ATOM 1081 C C . LYS A 1 67 ? 143.22700 91.54900 179.66800 1.000 102.72467 67 LYS D C 1
ATOM 1082 O O . LYS A 1 67 ? 142.54700 92.32600 178.98800 1.000 102.72467 67 LYS D O 1
ATOM 1101 N N . LYS A 1 68 ? 144.54900 91.66500 179.77400 1.000 99.63970 68 LYS D N 1
ATOM 1102 C CA . LYS A 1 68 ? 145.29700 92.76500 179.18200 1.000 99.63970 68 LYS D CA 1
ATOM 1103 C C . LYS A 1 68 ? 146.34800 92.21400 178.23100 1.000 99.63970 68 LYS D C 1
ATOM 1104 O O . LYS A 1 68 ? 147.09700 91.30000 178.59000 1.000 99.63970 68 LYS D O 1
ATOM 1123 N N . LEU A 1 69 ? 146.40300 92.77400 177.02400 1.000 97.94547 69 LEU D N 1
ATOM 1124 C CA . LEU A 1 69 ? 147.42900 92.43900 176.04900 1.000 97.94547 69 LEU D CA 1
ATOM 1125 C C . LEU A 1 69 ? 147.97200 93.72300 175.44100 1.000 97.94547 69 LEU D C 1
ATOM 1126 O O . LEU A 1 69 ? 147.24200 94.70300 175.26600 1.000 97.94547 69 LEU D O 1
ATOM 1142 N N . GLU A 1 70 ? 149.26700 93.71100 175.11900 1.000 97.62636 70 GLU D N 1
ATOM 1143 C CA . GLU A 1 70 ? 149.97400 94.90100 174.63800 1.000 97.62636 70 GLU D CA 1
ATOM 1144 C C . GLU A 1 70 ? 150.92400 94.46300 173.52400 1.000 97.62636 70 GLU D C 1
ATOM 1145 O O . GLU A 1 70 ? 152.05900 94.05700 173.78500 1.000 97.62636 70 GLU D O 1
ATOM 1157 N N . LEU A 1 71 ? 150.45000 94.55100 172.28100 1.000 96.24776 71 LEU D N 1
ATOM 1158 C CA . LEU A 1 71 ? 151.23800 94.19600 171.10600 1.000 96.24776 71 LEU D CA 1
ATOM 1159 C C . LEU A 1 71 ? 151.67900 95.41500 170.30800 1.000 96.24776 71 LEU D C 1
ATOM 1160 O O . LEU A 1 71 ? 152.18500 95.26200 169.19100 1.000 96.24776 71 LEU D O 1
ATOM 1176 N N . SER A 1 72 ? 151.51100 96.61800 170.85000 1.000 92.23125 72 SER D N 1
ATOM 1177 C CA . SER A 1 72 ? 151.78300 97.82500 170.08400 1.000 92.23125 72 SER D CA 1
ATOM 1178 C C . SER A 1 72 ? 153.26200 97.92200 169.72500 1.000 92.23125 72 SER D C 1
ATOM 1179 O O . SER A 1 72 ? 154.13300 97.40300 170.42600 1.000 92.23125 72 SER D O 1
ATOM 1187 N N . GLU A 1 73 ? 153.53500 98.59400 168.60500 1.000 94.43881 73 GLU D N 1
ATOM 1188 C CA . GLU A 1 73 ? 154.87800 98.85700 168.09600 1.000 94.43881 73 GLU D CA 1
ATOM 1189 C C . GLU A 1 73 ? 155.54200 97.62100 167.50600 1.000 94.43881 73 GLU D C 1
ATOM 1190 O O . GLU A 1 73 ? 156.77400 97.56200 167.43100 1.000 94.43881 73 GLU D O 1
ATOM 1202 N N . ASN A 1 74 ? 154.76600 96.62800 167.08300 1.000 96.79947 74 ASN D N 1
ATOM 1203 C CA . ASN A 1 74 ? 155.28700 95.46400 166.38600 1.000 96.79947 74 ASN D CA 1
ATOM 1204 C C . ASN A 1 74 ? 154.98300 95.59000 164.89400 1.000 96.79947 74 ASN D C 1
ATOM 1205 O O . ASN A 1 74 ? 154.48200 96.61600 164.42300 1.000 96.79947 74 ASN D O 1
ATOM 1216 N N . ARG A 1 75 ? 155.28600 94.53600 164.13500 1.000 96.02664 75 ARG D N 1
ATOM 1217 C CA . ARG A 1 75 ? 155.10600 94.52600 162.68800 1.000 96.02664 75 ARG D CA 1
ATOM 1218 C C . ARG A 1 75 ? 154.01400 93.55200 162.25300 1.000 96.02664 75 ARG D C 1
ATOM 1219 O O . ARG A 1 75 ? 154.04400 93.03500 161.13400 1.000 96.02664 75 ARG D O 1
ATOM 1240 N N . ILE A 1 76 ? 153.04100 93.29300 163.12600 1.000 95.41126 76 ILE D N 1
ATOM 1241 C CA . ILE A 1 76 ? 151.95300 92.38400 162.78700 1.000 95.41126 76 ILE D CA 1
ATOM 1242 C C . ILE A 1 76 ? 151.13200 92.98400 161.65500 1.000 95.41126 76 ILE D C 1
ATOM 1243 O O . ILE A 1 76 ? 150.73500 94.15500 161.70700 1.000 95.41126 76 ILE D O 1
ATOM 1259 N N . PHE A 1 77 ? 150.87200 92.17900 160.62100 1.000 93.81435 77 PHE D N 1
ATOM 1260 C CA . PHE A 1 77 ? 150.06400 92.60800 159.48800 1.000 93.81435 77 PHE D CA 1
ATOM 1261 C C . PHE A 1 77 ? 148.75600 91.84700 159.34100 1.000 93.81435 77 PHE D C 1
ATOM 1262 O O . PHE A 1 77 ? 147.86700 92.32500 158.62800 1.000 93.81435 77 PHE D O 1
ATOM 1279 N N . GLY A 1 78 ? 148.61000 90.69500 159.98200 1.000 92.36761 78 GLY D N 1
ATOM 1280 C CA . GLY A 1 78 ? 147.38800 89.93200 159.84900 1.000 92.36761 78 GLY D CA 1
ATOM 1281 C C . GLY A 1 78 ? 147.39900 88.72100 160.75300 1.000 92.36761 78 GLY D C 1
ATOM 1282 O O . GLY A 1 78 ? 148.23800 88.59300 161.64600 1.000 92.36761 78 GLY D O 1
ATOM 1286 N N . GLY A 1 79 ? 146.44900 87.82700 160.50300 1.000 92.84812 79 GLY D N 1
ATOM 1287 C CA . GLY A 1 79 ? 146.32400 86.62000 161.30100 1.000 92.84812 79 GLY D CA 1
ATOM 1288 C C . GLY A 1 79 ? 145.92700 86.87600 162.73800 1.000 92.84812 79 GLY D C 1
ATOM 1289 O O . GLY A 1 79 ? 146.48900 86.25900 163.65100 1.000 92.84812 79 GLY D O 1
ATOM 1293 N N . LEU A 1 80 ? 144.97000 87.77600 162.96400 1.000 90.78966 80 LEU D N 1
ATOM 1294 C CA . LEU A 1 80 ? 144.51500 88.08400 164.31200 1.000 90.78966 80 LEU D CA 1
ATOM 1295 C C . LEU A 1 80 ? 143.51800 87.06800 164.85100 1.000 90.78966 80 LEU D C 1
ATOM 1296 O O . LEU A 1 80 ? 143.26700 87.05500 166.06200 1.000 90.78966 80 LEU D O 1
ATOM 1312 N N . ASP A 1 81 ? 142.95400 86.21300 163.99400 1.000 96.27513 81 ASP D N 1
ATOM 1313 C CA . ASP A 1 81 ? 141.93300 85.27500 164.44900 1.000 96.27513 81 ASP D CA 1
ATOM 1314 C C . ASP A 1 81 ? 142.44600 84.38800 165.57300 1.000 96.27513 81 ASP D C 1
ATOM 1315 O O . ASP A 1 81 ? 141.65800 83.92900 166.40900 1.000 96.27513 81 ASP D O 1
ATOM 1324 N N . MET A 1 82 ? 143.75500 84.14000 165.61800 1.000 103.13209 82 MET D N 1
ATOM 1325 C CA . MET A 1 82 ? 144.30400 83.30500 166.67900 1.000 103.13209 82 MET D CA 1
ATOM 1326 C C . MET A 1 82 ? 143.97700 83.88300 168.04900 1.000 103.13209 82 MET D C 1
ATOM 1327 O O . MET A 1 82 ? 143.65400 83.14000 168.98400 1.000 103.13209 82 MET D O 1
ATOM 1341 N N . LEU A 1 83 ? 144.03700 85.21000 168.18400 1.000 98.29013 83 LEU D N 1
ATOM 1342 C CA . LEU A 1 83 ? 143.72000 85.83000 169.46500 1.000 98.29013 83 LEU D CA 1
ATOM 1343 C C . LEU A 1 83 ? 142.33500 85.42700 169.95000 1.000 98.29013 83 LEU D C 1
ATOM 1344 O O . LEU A 1 83 ? 142.10100 85.34300 171.16100 1.000 98.29013 83 LEU D O 1
ATOM 1360 N N . ALA A 1 84 ? 141.40700 85.17300 169.02600 1.000 98.31150 84 ALA D N 1
ATOM 1361 C CA . ALA A 1 84 ? 140.05600 84.79600 169.42600 1.000 98.31150 84 ALA D CA 1
ATOM 1362 C C . ALA A 1 84 ? 140.03500 83.42500 170.09000 1.000 98.31150 84 ALA D C 1
ATOM 1363 O O . ALA A 1 84 ? 139.26000 83.19600 171.02600 1.000 98.31150 84 ALA D O 1
ATOM 1370 N N . GLU A 1 85 ? 140.87600 82.50100 169.62400 1.000 103.63879 85 GLU D N 1
ATOM 1371 C CA . GLU A 1 85 ? 140.83200 81.13000 170.12000 1.000 103.63879 85 GLU D CA 1
ATOM 1372 C C . GLU A 1 85 ? 141.84000 80.87600 171.23500 1.000 103.63879 85 GLU D C 1
ATOM 1373 O O . GLU A 1 85 ? 141.52500 80.17200 172.20100 1.000 103.63879 85 GLU D O 1
ATOM 1385 N N . LYS A 1 86 ? 143.04800 81.43100 171.12800 1.000 105.84328 86 LYS D N 1
ATOM 1386 C CA . LYS A 1 86 ? 144.05200 81.21600 172.16400 1.000 105.84328 86 LYS D CA 1
ATOM 1387 C C . LYS A 1 86 ? 143.77100 82.03400 173.41800 1.000 105.84328 86 LYS D C 1
ATOM 1388 O O . LYS A 1 86 ? 144.21400 81.65500 174.50700 1.000 105.84328 86 LYS D O 1
ATOM 1407 N N . LEU A 1 87 ? 143.04900 83.14500 173.29200 1.000 103.72395 87 LEU D N 1
ATOM 1408 C CA . LEU A 1 87 ? 142.75000 84.03500 174.41500 1.000 103.72395 87 LEU D CA 1
ATOM 1409 C C . LEU A 1 87 ? 141.25800 84.34100 174.42900 1.000 103.72395 87 LEU D C 1
ATOM 1410 O O . LEU A 1 87 ? 140.83500 85.46000 174.11500 1.000 103.72395 87 LEU D O 1
ATOM 1426 N N . PRO A 1 88 ? 140.42600 83.36400 174.79700 1.000 104.85125 88 PRO D N 1
ATOM 1427 C CA . PRO A 1 88 ? 138.97400 83.60800 174.80400 1.000 104.85125 88 PRO D CA 1
ATOM 1428 C C . PRO A 1 88 ? 138.54300 84.68900 175.77800 1.000 104.85125 88 PRO D C 1
ATOM 1429 O O . PRO A 1 88 ? 137.45500 85.25200 175.60800 1.000 104.85125 88 PRO D O 1
ATOM 1440 N N . ASN A 1 89 ? 139.35300 84.99900 176.78700 1.000 105.97186 89 ASN D N 1
ATOM 1441 C CA . ASN A 1 89 ? 138.99700 85.95200 177.83200 1.000 105.97186 89 ASN D CA 1
ATOM 1442 C C . ASN A 1 89 ? 139.90200 87.17700 177.79200 1.000 105.97186 89 ASN D C 1
ATOM 1443 O O . ASN A 1 89 ? 140.36900 87.66100 178.82500 1.000 105.97186 89 ASN D O 1
ATOM 1454 N N . LEU A 1 90 ? 140.16100 87.69200 176.59300 1.000 98.78043 90 LEU D N 1
ATOM 1455 C CA . LEU A 1 90 ? 140.94300 88.91000 176.42600 1.000 98.78043 90 LEU D CA 1
ATOM 1456 C C . LEU A 1 90 ? 140.01100 90.11500 176.43300 1.000 98.78043 90 LEU D C 1
ATOM 1457 O O . LEU A 1 90 ? 138.97700 90.11000 175.75800 1.000 98.78043 90 LEU D O 1
ATOM 1473 N N . THR A 1 91 ? 140.37800 91.14000 177.20000 1.000 97.72826 91 THR D N 1
ATOM 1474 C CA . THR A 1 91 ? 139.54400 92.32100 177.38300 1.000 97.72826 91 THR D CA 1
ATOM 1475 C C . THR A 1 91 ? 140.15300 93.58100 176.78700 1.000 97.72826 91 THR D C 1
ATOM 1476 O O . THR A 1 91 ? 139.51100 94.24800 175.97000 1.000 97.72826 91 THR D O 1
ATOM 1487 N N . HIS A 1 92 ? 141.37800 93.93000 177.17300 1.000 93.78670 92 HIS D N 1
ATOM 1488 C CA . HIS A 1 92 ? 142.04000 95.14400 176.70500 1.000 93.78670 92 HIS D CA 1
ATOM 1489 C C . HIS A 1 92 ? 143.18300 94.75000 175.77900 1.000 93.78670 92 HIS D C 1
ATOM 1490 O O . HIS A 1 92 ? 144.16000 94.13300 176.21500 1.000 93.78670 92 HIS D O 1
ATOM 1504 N N . LEU A 1 93 ? 143.05800 95.11400 174.50500 1.000 90.76773 93 LEU D N 1
ATOM 1505 C CA . LEU A 1 93 ? 144.05500 94.81200 173.48700 1.000 90.76773 93 LEU D CA 1
ATOM 1506 C C . LEU A 1 93 ? 144.57500 96.11500 172.90000 1.000 90.76773 93 LEU D C 1
ATOM 1507 O O . LEU A 1 93 ? 143.78700 97.00600 172.56400 1.000 90.76773 93 LEU D O 1
ATOM 1523 N N . ASN A 1 94 ? 145.89600 96.22400 172.78300 1.000 88.91656 94 ASN D N 1
ATOM 1524 C CA . ASN A 1 94 ? 146.55200 97.38600 172.19600 1.000 88.91656 94 ASN D CA 1
ATOM 1525 C C . ASN A 1 94 ? 147.32900 96.93700 170.96800 1.000 88.91656 94 ASN D C 1
ATOM 1526 O O . ASN A 1 94 ? 148.14400 96.01200 171.05100 1.000 88.91656 94 ASN D O 1
ATOM 1537 N N . LEU A 1 95 ? 147.08100 97.59600 169.83400 1.000 86.99662 95 LEU D N 1
ATOM 1538 C CA . LEU A 1 95 ? 147.70300 97.23200 168.56600 1.000 86.99662 95 LEU D CA 1
ATOM 1539 C C . LEU A 1 95 ? 148.23700 98.46300 167.84000 1.000 86.99662 95 LEU D C 1
ATOM 1540 O O . LEU A 1 95 ? 148.25700 98.50500 166.60800 1.000 86.99662 95 LEU D O 1
ATOM 1556 N N . SER A 1 96 ? 148.67700 99.47100 168.58700 1.000 82.76313 96 SER D N 1
ATOM 1557 C CA . SER A 1 96 ? 149.20400 100.68000 167.97000 1.000 82.76313 96 SER D CA 1
ATOM 1558 C C . SER A 1 96 ? 150.54300 100.40500 167.29800 1.000 82.76313 96 SER D C 1
ATOM 1559 O O . SER A 1 96 ? 151.36000 99.62800 167.79700 1.000 82.76313 96 SER D O 1
ATOM 1567 N N . GLY A 1 97 ? 150.76600 101.05400 166.15900 1.000 83.14895 97 GLY D N 1
ATOM 1568 C CA . GLY A 1 97 ? 152.03200 100.96000 165.46600 1.000 83.14895 97 GLY D CA 1
ATOM 1569 C C . GLY A 1 97 ? 152.20500 99.73800 164.59500 1.000 83.14895 97 GLY D C 1
ATOM 1570 O O . GLY A 1 97 ? 153.28400 99.56300 164.01400 1.000 83.14895 97 GLY D O 1
ATOM 1574 N N . ASN A 1 98 ? 151.19100 98.88600 164.48300 1.000 88.04888 98 ASN D N 1
ATOM 1575 C CA . ASN A 1 98 ? 151.28400 97.72100 163.62200 1.000 88.04888 98 ASN D CA 1
ATOM 1576 C C . ASN A 1 98 ? 150.98000 98.11000 162.17700 1.000 88.04888 98 ASN D C 1
ATOM 1577 O O . ASN A 1 98 ? 150.72600 99.27400 161.85700 1.000 88.04888 98 ASN D O 1
ATOM 1588 N N . LYS A 1 99 ? 151.00700 97.11200 161.29400 1.000 87.63659 99 LYS D N 1
ATOM 1589 C CA . LYS A 1 99 ? 150.83900 97.33000 159.86300 1.000 87.63659 99 LYS D CA 1
ATOM 1590 C C . LYS A 1 99 ? 149.46400 96.90100 159.36300 1.000 87.63659 99 LYS D C 1
ATOM 1591 O O . LYS A 1 99 ? 149.29900 96.61700 158.17100 1.000 87.63659 99 LYS D O 1
ATOM 1610 N N . LEU A 1 100 ? 148.47100 96.84800 160.24600 1.000 82.32348 100 LEU D N 1
ATOM 1611 C CA . LEU A 1 100 ? 147.11000 96.57500 159.80700 1.000 82.32348 100 LEU D CA 1
ATOM 1612 C C . LEU A 1 100 ? 146.65700 97.66500 158.84500 1.000 82.32348 100 LEU D C 1
ATOM 1613 O O . LEU A 1 100 ? 146.77800 98.85700 159.14000 1.000 82.32348 100 LEU D O 1
ATOM 1629 N N . LYS A 1 101 ? 146.13200 97.25500 157.68900 1.000 73.65672 101 LYS D N 1
ATOM 1630 C CA . LYS A 1 101 ? 145.77400 98.18900 156.63300 1.000 73.65672 101 LYS D CA 1
ATOM 1631 C C . LYS A 1 101 ? 144.31500 98.12900 156.21100 1.000 73.65672 101 LYS D C 1
ATOM 1632 O O . LYS A 1 101 ? 143.82100 99.10800 155.64300 1.000 73.65672 101 LYS D O 1
ATOM 1651 N N . ASP A 1 102 ? 143.61500 97.02800 156.46700 1.000 77.64501 102 ASP D N 1
ATOM 1652 C CA . ASP A 1 102 ? 142.24000 96.85300 156.02600 1.000 77.64501 102 ASP D CA 1
ATOM 1653 C C . ASP A 1 102 ? 141.35100 96.53800 157.21900 1.000 77.64501 102 ASP D C 1
ATOM 1654 O O . ASP A 1 102 ? 141.77200 95.85500 158.15700 1.000 77.64501 102 ASP D O 1
ATOM 1663 N N . ILE A 1 103 ? 140.11500 97.04200 157.17700 1.000 73.58906 103 ILE D N 1
ATOM 1664 C CA . ILE A 1 103 ? 139.16200 96.75200 158.24100 1.000 73.58906 103 ILE D CA 1
ATOM 1665 C C . ILE A 1 103 ? 138.86600 95.26100 158.30000 1.000 73.58906 103 ILE D C 1
ATOM 1666 O O . ILE A 1 103 ? 138.52300 94.72900 159.36200 1.000 73.58906 103 ILE D O 1
ATOM 1682 N N . SER A 1 104 ? 138.99200 94.56200 157.16900 1.000 78.36108 104 SER D N 1
ATOM 1683 C CA . SER A 1 104 ? 138.75800 93.12300 157.16300 1.000 78.36108 104 SER D CA 1
ATOM 1684 C C . SER A 1 104 ? 139.69200 92.40200 158.12300 1.000 78.36108 104 SER D C 1
ATOM 1685 O O . SER A 1 104 ? 139.30200 91.40000 158.73300 1.000 78.36108 104 SER D O 1
ATOM 1693 N N . THR A 1 105 ? 140.92500 92.89000 158.27100 1.000 81.15481 105 THR D N 1
ATOM 1694 C CA . THR A 1 105 ? 141.86200 92.26800 159.19800 1.000 81.15481 105 THR D CA 1
ATOM 1695 C C . THR A 1 105 ? 141.37400 92.34200 160.63900 1.000 81.15481 105 THR D C 1
ATOM 1696 O O . THR A 1 105 ? 141.82500 91.55100 161.47500 1.000 81.15481 105 THR D O 1
ATOM 1707 N N . LEU A 1 106 ? 140.47300 93.27200 160.94800 1.000 79.59274 106 LEU D N 1
ATOM 1708 C CA . LEU A 1 106 ? 139.90000 93.38600 162.28200 1.000 79.59274 106 LEU D CA 1
ATOM 1709 C C . LEU A 1 106 ? 138.65000 92.53800 162.46600 1.000 79.59274 106 LEU D C 1
ATOM 1710 O O . LEU A 1 106 ? 138.13300 92.46000 163.58500 1.000 79.59274 106 LEU D O 1
ATOM 1726 N N . GLU A 1 107 ? 138.15100 91.91000 161.40200 1.000 83.19701 107 GLU D N 1
ATOM 1727 C CA . GLU A 1 107 ? 136.95400 91.08400 161.53000 1.000 83.19701 107 GLU D CA 1
ATOM 1728 C C . GLU A 1 107 ? 137.10500 89.97000 162.55800 1.000 83.19701 107 GLU D C 1
ATOM 1729 O O . GLU A 1 107 ? 136.14800 89.73800 163.31700 1.000 83.19701 107 GLU D O 1
ATOM 1741 N N . PRO A 1 108 ? 138.22900 89.25400 162.64100 1.000 87.19604 108 PRO D N 1
ATOM 1742 C CA . PRO A 1 108 ? 138.30600 88.14200 163.60200 1.000 87.19604 108 PRO D CA 1
ATOM 1743 C C . PRO A 1 108 ? 138.03900 88.56100 165.03600 1.000 87.19604 108 PRO D C 1
ATOM 1744 O O . PRO A 1 108 ? 137.46300 87.77900 165.80300 1.000 87.19604 108 PRO D O 1
ATOM 1755 N N . LEU A 1 109 ? 138.42000 89.78100 165.42000 1.000 86.92230 109 LEU D N 1
ATOM 1756 C CA . LEU A 1 109 ? 138.19000 90.22700 166.78800 1.000 86.92230 109 LEU D CA 1
ATOM 1757 C C . LEU A 1 109 ? 136.71100 90.24100 167.14000 1.000 86.92230 109 LEU D C 1
ATOM 1758 O O . LEU A 1 109 ? 136.36700 90.26200 168.32700 1.000 86.92230 109 LEU D O 1
ATOM 1774 N N . LYS A 1 110 ? 135.82800 90.23200 166.13800 1.000 84.50017 110 LYS D N 1
ATOM 1775 C CA . LYS A 1 110 ? 134.40000 90.14200 166.41500 1.000 84.50017 110 LYS D CA 1
ATOM 1776 C C . LYS A 1 110 ? 134.07300 88.90900 167.24500 1.000 84.50017 110 LYS D C 1
ATOM 1777 O O . LYS A 1 110 ? 133.12600 88.92900 168.03900 1.000 84.50017 110 LYS D O 1
ATOM 1796 N N . LYS A 1 111 ? 134.84100 87.82900 167.07800 1.000 92.28369 111 LYS D N 1
ATOM 1797 C CA . LYS A 1 111 ? 134.59900 86.62600 167.86800 1.000 92.28369 111 LYS D CA 1
ATOM 1798 C C . LYS A 1 111 ? 134.81600 86.88900 169.35300 1.000 92.28369 111 LYS D C 1
ATOM 1799 O O . LYS A 1 111 ? 134.05400 86.40100 170.19500 1.000 92.28369 111 LYS D O 1
ATOM 1818 N N . LEU A 1 112 ? 135.84800 87.66100 169.69300 1.000 94.66499 112 LEU D N 1
ATOM 1819 C CA . LEU A 1 112 ? 136.14800 87.95900 171.08800 1.000 94.66499 112 LEU D CA 1
ATOM 1820 C C . LEU A 1 112 ? 135.02000 88.76300 171.71900 1.000 94.66499 112 LEU D C 1
ATOM 1821 O O . LEU A 1 112 ? 134.85700 89.95100 171.42200 1.000 94.66499 112 LEU D O 1
ATOM 1837 N N . GLU A 1 113 ? 134.23600 88.12700 172.59000 1.000 95.34305 113 GLU D N 1
ATOM 1838 C CA . GLU A 1 113 ? 133.14700 88.82200 173.26200 1.000 95.34305 113 GLU D CA 1
ATOM 1839 C C . GLU A 1 113 ? 133.61200 89.59800 174.48600 1.000 95.34305 113 GLU D C 1
ATOM 1840 O O . GLU A 1 113 ? 132.86800 90.45100 174.98100 1.000 95.34305 113 GLU D O 1
ATOM 1852 N N . CYS A 1 114 ? 134.82000 89.32600 174.98300 1.000 97.27003 114 CYS D N 1
ATOM 1853 C CA . CYS A 1 114 ? 135.33500 90.04100 176.14400 1.000 97.27003 114 CYS D CA 1
ATOM 1854 C C . CYS A 1 114 ? 136.02000 91.34900 175.77300 1.000 97.27003 114 CYS D C 1
ATOM 1855 O O . CYS A 1 114 ? 136.31200 92.15200 176.66500 1.000 97.27003 114 CYS D O 1
ATOM 1863 N N . LEU A 1 115 ? 136.27600 91.58300 174.48800 1.000 89.64233 115 LEU D N 1
ATOM 1864 C CA . LEU A 1 115 ? 136.95400 92.80300 174.07100 1.000 89.64233 115 LEU D CA 1
ATOM 1865 C C . LEU A 1 115 ? 136.06900 94.01600 174.32800 1.000 89.64233 115 LEU D C 1
ATOM 1866 O O . LEU A 1 115 ? 134.89300 94.03200 173.95200 1.000 89.64233 115 LEU D O 1
ATOM 1882 N N . LYS A 1 116 ? 136.63800 95.03400 174.97300 1.000 88.05742 116 LYS D N 1
ATOM 1883 C CA . LYS A 1 116 ? 135.90700 96.27000 175.22400 1.000 88.05742 116 LYS D CA 1
ATOM 1884 C C . LYS A 1 116 ? 136.73300 97.49000 174.83600 1.000 88.05742 116 LYS D C 1
ATOM 1885 O O . LYS A 1 116 ? 136.17500 98.54000 174.50300 1.000 88.05742 116 LYS D O 1
ATOM 1904 N N . SER A 1 117 ? 138.06000 97.36700 174.87600 1.000 87.18422 117 SER D N 1
ATOM 1905 C CA . SER A 1 117 ? 138.95900 98.47300 174.57100 1.000 87.18422 117 SER D CA 1
ATOM 1906 C C . SER A 1 117 ? 139.95800 98.02900 173.51500 1.000 87.18422 117 SER D C 1
ATOM 1907 O O . SER A 1 117 ? 140.69000 97.05600 173.72100 1.000 87.18422 117 SER D O 1
ATOM 1915 N N . LEU A 1 118 ? 139.99100 98.74600 172.39400 1.000 82.43693 118 LEU D N 1
ATOM 1916 C CA . LEU A 1 118 ? 140.94900 98.50800 171.32500 1.000 82.43693 118 LEU D CA 1
ATOM 1917 C C . LEU A 1 118 ? 141.60300 99.82800 170.95100 1.000 82.43693 118 LEU D C 1
ATOM 1918 O O . LEU A 1 118 ? 140.95900 100.87900 170.98900 1.000 82.43693 118 LEU D O 1
ATOM 1934 N N . ASP A 1 119 ? 142.88600 99.77600 170.59900 1.000 80.57689 119 ASP D N 1
ATOM 1935 C CA . ASP A 1 119 ? 143.63500 100.96300 170.21200 1.000 80.57689 119 ASP D CA 1
ATOM 1936 C C . ASP A 1 119 ? 144.45700 100.64600 168.97300 1.000 80.57689 119 ASP D C 1
ATOM 1937 O O . ASP A 1 119 ? 145.12100 99.60700 168.91700 1.000 80.57689 119 ASP D O 1
ATOM 1946 N N . LEU A 1 120 ? 144.41500 101.54200 167.98800 1.000 75.75921 120 LEU D N 1
ATOM 1947 C CA . LEU A 1 120 ? 145.02400 101.30000 166.68400 1.000 75.75921 120 LEU D CA 1
ATOM 1948 C C . LEU A 1 120 ? 145.80200 102.52200 166.21600 1.000 75.75921 120 LEU D C 1
ATOM 1949 O O . LEU A 1 120 ? 145.83400 102.83800 165.02300 1.000 75.75921 120 LEU D O 1
ATOM 1965 N N . PHE A 1 121 ? 146.44400 103.22400 167.14400 1.000 71.75565 121 PHE D N 1
ATOM 1966 C CA . PHE A 1 121 ? 147.22100 104.39900 166.77400 1.000 71.75565 121 PHE D CA 1
ATOM 1967 C C . PHE A 1 121 ? 148.37300 104.00800 165.85700 1.000 71.75565 121 PHE D C 1
ATOM 1968 O O . PHE A 1 121 ? 148.97600 102.94300 166.00800 1.000 71.75565 121 PHE D O 1
ATOM 1985 N N . ASN A 1 122 ? 148.67400 104.88100 164.89500 1.000 71.22097 122 ASN D N 1
ATOM 1986 C CA . ASN A 1 122 ? 149.76600 104.70100 163.94200 1.000 71.22097 122 ASN D CA 1
ATOM 1987 C C . ASN A 1 122 ? 149.53600 103.53200 162.99100 1.000 71.22097 122 ASN D C 1
ATOM 1988 O O . ASN A 1 122 ? 150.46300 103.11000 162.29300 1.000 71.22097 122 ASN D O 1
ATOM 1999 N N . CYS A 1 123 ? 148.31900 102.99900 162.93800 1.000 74.16219 123 CYS D N 1
ATOM 2000 C CA . CYS A 1 123 ? 147.97000 101.93900 162.00400 1.000 74.16219 123 CYS D CA 1
ATOM 2001 C C . CYS A 1 123 ? 147.30000 102.54400 160.77800 1.000 74.16219 123 CYS D C 1
ATOM 2002 O O . CYS A 1 123 ? 146.48100 103.46000 160.89300 1.000 74.16219 123 CYS D O 1
ATOM 2010 N N . GLU A 1 124 ? 147.65500 102.02700 159.60000 1.000 68.47442 124 GLU D N 1
ATOM 2011 C CA . GLU A 1 124 ? 147.14600 102.60100 158.36000 1.000 68.47442 124 GLU D CA 1
ATOM 2012 C C . GLU A 1 124 ? 145.63800 102.43900 158.22100 1.000 68.47442 124 GLU D C 1
ATOM 2013 O O . GLU A 1 124 ? 145.02800 103.12600 157.39500 1.000 68.47442 124 GLU D O 1
ATOM 2025 N N . VAL A 1 125 ? 145.02200 101.55000 159.00200 1.000 67.84371 125 VAL D N 1
ATOM 2026 C CA . VAL A 1 125 ? 143.57100 101.39300 158.93400 1.000 67.84371 125 VAL D CA 1
ATOM 2027 C C . VAL A 1 125 ? 142.87000 102.67200 159.36700 1.000 67.84371 125 VAL D C 1
ATOM 2028 O O . VAL A 1 125 ? 141.73900 102.94200 158.94600 1.000 67.84371 125 VAL D O 1
ATOM 2041 N N . THR A 1 126 ? 143.51900 103.47700 160.20500 1.000 62.69050 126 THR D N 1
ATOM 2042 C CA . THR A 1 126 ? 142.92300 104.69600 160.73600 1.000 62.69050 126 THR D CA 1
ATOM 2043 C C . THR A 1 126 ? 142.89900 105.83700 159.72900 1.000 62.69050 126 THR D C 1
ATOM 2044 O O . THR A 1 126 ? 142.55900 106.96300 160.10600 1.000 62.69050 126 THR D O 1
ATOM 2055 N N . ASN A 1 127 ? 143.25000 105.58200 158.47000 1.000 50.13724 127 ASN D N 1
ATOM 2056 C CA . ASN A 1 127 ? 143.27700 106.60900 157.43900 1.000 50.13724 127 ASN D CA 1
ATOM 2057 C C . ASN A 1 127 ? 142.02300 106.60700 156.57500 1.000 50.13724 127 ASN D C 1
ATOM 2058 O O . ASN A 1 127 ? 141.97200 107.32600 155.57400 1.000 50.13724 127 ASN D O 1
ATOM 2069 N N . LEU A 1 128 ? 141.01400 105.82300 156.93800 1.000 50.75606 128 LEU D N 1
ATOM 2070 C CA . LEU A 1 128 ? 139.78800 105.71300 156.16400 1.000 50.75606 128 LEU D CA 1
ATOM 2071 C C . LEU A 1 128 ? 138.71300 106.62300 156.74000 1.000 50.75606 128 LEU D C 1
ATOM 2072 O O . LEU A 1 128 ? 138.66500 106.87500 157.94500 1.000 50.75606 128 LEU D O 1
ATOM 2088 N N . ASN A 1 129 ? 137.84700 107.11800 155.86100 1.000 45.55709 129 ASN D N 1
ATOM 2089 C CA . ASN A 1 129 ? 136.68900 107.87200 156.31500 1.000 45.55709 129 ASN D CA 1
ATOM 2090 C C . ASN A 1 129 ? 135.77700 106.97000 157.13500 1.000 45.55709 129 ASN D C 1
ATOM 2091 O O . ASN A 1 129 ? 135.60900 105.78600 156.83000 1.000 45.55709 129 ASN D O 1
ATOM 2102 N N . ASP A 1 130 ? 135.18400 107.53500 158.18400 1.000 57.66469 130 ASP D N 1
ATOM 2103 C CA . ASP A 1 130 ? 134.32600 106.77200 159.08700 1.000 57.66469 130 ASP D CA 1
ATOM 2104 C C . ASP A 1 130 ? 135.06700 105.56100 159.64700 1.000 57.66469 130 ASP D C 1
ATOM 2105 O O . ASP A 1 130 ? 134.52900 104.45500 159.71200 1.000 57.66469 130 ASP D O 1
ATOM 2114 N N . TYR A 1 131 ? 136.32300 105.77300 160.04300 1.000 66.67531 131 TYR D N 1
ATOM 2115 C CA . TYR A 1 131 ? 137.10900 104.69300 160.63100 1.000 66.67531 131 TYR D CA 1
ATOM 2116 C C . TYR A 1 131 ? 136.51600 104.24600 161.96200 1.000 66.67531 131 TYR D C 1
ATOM 2117 O O . TYR A 1 131 ? 136.33500 103.04600 162.20300 1.000 66.67531 131 TYR D O 1
ATOM 2135 N N . ARG A 1 132 ? 136.20200 105.20300 162.83800 1.000 72.56304 132 ARG D N 1
ATOM 2136 C CA . ARG A 1 132 ? 135.60200 104.86300 164.12300 1.000 72.56304 132 ARG D CA 1
ATOM 2137 C C . ARG A 1 132 ? 134.27200 104.14900 163.93100 1.000 72.56304 132 ARG D C 1
ATOM 2138 O O . ARG A 1 132 ? 134.00800 103.11900 164.56300 1.000 72.56304 132 ARG D O 1
ATOM 2159 N N . GLU A 1 133 ? 133.41500 104.69000 163.06300 1.000 68.52086 133 GLU D N 1
ATOM 2160 C CA . GLU A 1 133 ? 132.11500 104.07200 162.83200 1.000 68.52086 133 GLU D CA 1
ATOM 2161 C C . GLU A 1 133 ? 132.26900 102.67000 162.26300 1.000 68.52086 133 GLU D C 1
ATOM 2162 O O . GLU A 1 133 ? 131.57100 101.74200 162.68500 1.000 68.52086 133 GLU D O 1
ATOM 2174 N N . SER A 1 134 ? 133.17300 102.49600 161.29900 1.000 70.64122 134 SER D N 1
ATOM 2175 C CA . SER A 1 134 ? 133.37100 101.17900 160.70600 1.000 70.64122 134 SER D CA 1
ATOM 2176 C C . SER A 1 134 ? 133.84000 100.17700 161.75200 1.000 70.64122 134 SER D C 1
ATOM 2177 O O . SER A 1 134 ? 133.31500 99.06200 161.84000 1.000 70.64122 134 SER D O 1
ATOM 2185 N N . VAL A 1 135 ? 134.82300 100.56500 162.56800 1.000 73.77090 135 VAL D N 1
ATOM 2186 C CA . VAL A 1 135 ? 135.35000 99.64200 163.56800 1.000 73.77090 135 VAL D CA 1
ATOM 2187 C C . VAL A 1 135 ? 134.27700 99.29400 164.59100 1.000 73.77090 135 VAL D C 1
ATOM 2188 O O . VAL A 1 135 ? 134.12500 98.12900 164.97800 1.000 73.77090 135 VAL D O 1
ATOM 2201 N N . PHE A 1 136 ? 133.51400 100.29100 165.04700 1.000 75.80001 136 PHE D N 1
ATOM 2202 C CA . PHE A 1 136 ? 132.47900 100.02500 166.04000 1.000 75.80001 136 PHE D CA 1
ATOM 2203 C C . PHE A 1 136 ? 131.39800 99.11200 165.47500 1.000 75.80001 136 PHE D C 1
ATOM 2204 O O . PHE A 1 136 ? 131.03200 98.10700 166.09500 1.000 75.80001 136 PHE D O 1
ATOM 2221 N N . LYS A 1 137 ? 130.87400 99.44200 164.29300 1.000 75.00791 137 LYS D N 1
ATOM 2222 C CA . LYS A 1 137 ? 129.84300 98.61400 163.68300 1.000 75.00791 137 LYS D CA 1
ATOM 2223 C C . LYS A 1 137 ? 130.35500 97.22500 163.33300 1.000 75.00791 137 LYS D C 1
ATOM 2224 O O . LYS A 1 137 ? 129.55000 96.29700 163.20200 1.000 75.00791 137 LYS D O 1
ATOM 2243 N N . LEU A 1 138 ? 131.67000 97.06100 163.17300 1.000 79.35472 138 LEU D N 1
ATOM 2244 C CA . LEU A 1 138 ? 132.22700 95.73000 162.96100 1.000 79.35472 138 LEU D CA 1
ATOM 2245 C C . LEU A 1 138 ? 132.35800 94.97100 164.27600 1.000 79.35472 138 LEU D C 1
ATOM 2246 O O . LEU A 1 138 ? 132.04200 93.77900 164.34100 1.000 79.35472 138 LEU D O 1
ATOM 2262 N N . LEU A 1 139 ? 132.81700 95.64500 165.32900 1.000 80.57288 139 LEU D N 1
ATOM 2263 C CA . LEU A 1 139 ? 132.95900 95.04000 166.64700 1.000 80.57288 139 LEU D CA 1
ATOM 2264 C C . LEU A 1 139 ? 131.97100 95.69200 167.60700 1.000 80.57288 139 LEU D C 1
ATOM 2265 O O . LEU A 1 139 ? 132.35000 96.58500 168.37500 1.000 80.57288 139 LEU D O 1
ATOM 2281 N N . PRO A 1 140 ? 130.70300 95.27500 167.60000 1.000 81.46902 140 PRO D N 1
ATOM 2282 C CA . PRO A 1 140 ? 129.70300 95.97000 168.42500 1.000 81.46902 140 PRO D CA 1
ATOM 2283 C C . PRO A 1 140 ? 129.98100 95.90200 169.91600 1.000 81.46902 140 PRO D C 1
ATOM 2284 O O . PRO A 1 140 ? 129.46100 96.74000 170.66300 1.000 81.46902 140 PRO D O 1
ATOM 2295 N N . GLN A 1 141 ? 130.77800 94.94100 170.37700 1.000 85.63120 141 GLN D N 1
ATOM 2296 C CA . GLN A 1 141 ? 131.05300 94.78900 171.79900 1.000 85.63120 141 GLN D CA 1
ATOM 2297 C C . GLN A 1 141 ? 132.04800 95.81600 172.32800 1.000 85.63120 141 GLN D C 1
ATOM 2298 O O . GLN A 1 141 ? 132.20800 95.92500 173.54800 1.000 85.63120 141 GLN D O 1
ATOM 2312 N N . LEU A 1 142 ? 132.71300 96.56700 171.45400 1.000 82.88828 142 LEU D N 1
ATOM 2313 C CA . LEU A 1 142 ? 133.69600 97.55400 171.87800 1.000 82.88828 142 LEU D CA 1
ATOM 2314 C C . LEU A 1 142 ? 133.00400 98.76300 172.48900 1.000 82.88828 142 LEU D C 1
ATOM 2315 O O . LEU A 1 142 ? 131.86400 99.08600 172.14300 1.000 82.88828 142 LEU D O 1
ATOM 2331 N N . THR A 1 143 ? 133.70600 99.42900 173.40600 1.000 84.14272 143 THR D N 1
ATOM 2332 C CA . THR A 1 143 ? 133.22300 100.65700 174.01700 1.000 84.14272 143 THR D CA 1
ATOM 2333 C C . THR A 1 143 ? 134.28200 101.74600 174.11200 1.000 84.14272 143 THR D C 1
ATOM 2334 O O . THR A 1 143 ? 133.92800 102.89900 174.38000 1.000 84.14272 143 THR D O 1
ATOM 2345 N N . TYR A 1 144 ? 135.56900 101.42000 173.90100 1.000 83.17792 144 TYR D N 1
ATOM 2346 C CA . TYR A 1 144 ? 136.66500 102.39100 173.98500 1.000 83.17792 144 TYR D CA 1
ATOM 2347 C C . TYR A 1 144 ? 137.64700 102.10000 172.84800 1.000 83.17792 144 TYR D C 1
ATOM 2348 O O . TYR A 1 144 ? 138.52500 101.24200 172.95900 1.000 83.17792 144 TYR D O 1
ATOM 2366 N N . LEU A 1 145 ? 137.49800 102.83100 171.74600 1.000 76.15000 145 LEU D N 1
ATOM 2367 C CA . LEU A 1 145 ? 138.40100 102.71200 170.61000 1.000 76.15000 145 LEU D CA 1
ATOM 2368 C C . LEU A 1 145 ? 139.39400 103.86700 170.62300 1.000 76.15000 145 LEU D C 1
ATOM 2369 O O . LEU A 1 145 ? 138.99600 105.03400 170.69900 1.000 76.15000 145 LEU D O 1
ATOM 2385 N N . ASP A 1 146 ? 140.68400 103.53800 170.55100 1.000 77.57461 146 ASP D N 1
ATOM 2386 C CA . ASP A 1 146 ? 141.75400 104.53400 170.59400 1.000 77.57461 146 ASP D CA 1
ATOM 2387 C C . ASP A 1 146 ? 141.68400 105.38000 171.86100 1.000 77.57461 146 ASP D C 1
ATOM 2388 O O . ASP A 1 146 ? 142.12100 106.53300 171.87500 1.000 77.57461 146 ASP D O 1
ATOM 2397 N N . GLY A 1 147 ? 141.13400 104.81700 172.93500 1.000 79.65499 147 GLY D N 1
ATOM 2398 C CA . GLY A 1 147 ? 141.01500 105.49900 174.20100 1.000 79.65499 147 GLY D CA 1
ATOM 2399 C C . GLY A 1 147 ? 139.74900 106.31300 174.36000 1.000 79.65499 147 GLY D C 1
ATOM 2400 O O . GLY A 1 147 ? 139.47800 106.80000 175.46300 1.000 79.65499 147 GLY D O 1
ATOM 2404 N N . TYR A 1 148 ? 138.97100 106.47200 173.29500 1.000 79.62762 148 TYR D N 1
ATOM 2405 C CA . TYR A 1 148 ? 137.72700 107.22400 173.32500 1.000 79.62762 148 TYR D CA 1
ATOM 2406 C C . TYR A 1 148 ? 136.55000 106.29700 173.05500 1.000 79.62762 148 TYR D C 1
ATOM 2407 O O . TYR A 1 148 ? 136.68800 105.24800 172.42100 1.000 79.62762 148 TYR D O 1
ATOM 2425 N N . ASP A 1 149 ? 135.38300 106.70000 173.54300 1.000 81.62986 149 ASP D N 1
ATOM 2426 C CA . ASP A 1 149 ? 134.16400 105.92600 173.39300 1.000 81.62986 149 ASP D CA 1
ATOM 2427 C C . ASP A 1 149 ? 133.44200 106.33800 172.11100 1.000 81.62986 149 ASP D C 1
ATOM 2428 O O . ASP A 1 149 ? 133.96200 107.10400 171.29500 1.000 81.62986 149 ASP D O 1
ATOM 2437 N N . ARG A 1 150 ? 132.22500 105.82400 171.92800 1.000 79.65631 150 ARG D N 1
ATOM 2438 C CA . ARG A 1 150 ? 131.46800 106.13500 170.72100 1.000 79.65631 150 ARG D CA 1
ATOM 2439 C C . ARG A 1 150 ? 131.11100 107.61300 170.64600 1.000 79.65631 150 ARG D C 1
ATOM 2440 O O . ARG A 1 150 ? 131.05400 108.18000 169.54900 1.000 79.65631 150 ARG D O 1
ATOM 2461 N N . GLU A 1 151 ? 130.86900 108.25200 171.79000 1.000 83.15632 151 GLU D N 1
ATOM 2462 C CA . GLU A 1 151 ? 130.49700 109.65800 171.84000 1.000 83.15632 151 GLU D CA 1
ATOM 2463 C C . GLU A 1 151 ? 131.71000 110.57500 171.95000 1.000 83.15632 151 GLU D C 1
ATOM 2464 O O . GLU A 1 151 ? 131.57200 111.72800 172.37200 1.000 83.15632 151 GLU D O 1
ATOM 2476 N N . ASP A 1 152 ? 132.89300 110.08800 171.57700 1.000 82.47074 152 ASP D N 1
ATOM 2477 C CA . ASP A 1 152 ? 134.11400 110.89100 171.60000 1.000 82.47074 152 ASP D CA 1
ATOM 2478 C C . ASP A 1 152 ? 134.34300 111.50700 172.97800 1.000 82.47074 152 ASP D C 1
ATOM 2479 O O . ASP A 1 152 ? 134.73600 112.66800 173.10800 1.000 82.47074 152 ASP D O 1
ATOM 2488 N N . GLN A 1 153 ? 134.09300 110.71700 174.01800 1.000 82.63783 153 GLN D N 1
ATOM 2489 C CA . GLN A 1 153 ? 134.34600 111.11200 175.39800 1.000 82.63783 153 GLN D CA 1
ATOM 2490 C C . GLN A 1 153 ? 135.42700 110.20000 175.96300 1.000 82.63783 153 GLN D C 1
ATOM 2491 O O . GLN A 1 153 ? 135.32200 108.97300 175.86300 1.000 82.63783 153 GLN D O 1
ATOM 2505 N N . GLU A 1 154 ? 136.45700 110.79800 176.55600 1.000 82.09149 154 GLU D N 1
ATOM 2506 C CA . GLU A 1 154 ? 137.59500 110.02700 177.03000 1.000 82.09149 154 GLU D CA 1
ATOM 2507 C C . GLU A 1 154 ? 137.16200 109.03000 178.10100 1.000 82.09149 154 GLU D C 1
ATOM 2508 O O . GLU A 1 154 ? 136.27400 109.29200 178.91600 1.000 82.09149 154 GLU D O 1
ATOM 2520 N N . ALA A 1 155 ? 137.80800 107.87100 178.08700 1.000 82.66046 155 ALA D N 1
ATOM 2521 C CA . ALA A 1 155 ? 137.47700 106.78000 178.99700 1.000 82.66046 155 ALA D CA 1
ATOM 2522 C C . ALA A 1 155 ? 137.95400 107.10600 180.40800 1.000 82.66046 155 ALA D C 1
ATOM 2523 O O . ALA A 1 155 ? 139.04000 107.67700 180.56800 1.000 82.66046 155 ALA D O 1
ATOM 2530 N N . PRO A 1 156 ? 137.18900 106.75900 181.45400 1.000 84.73983 156 PRO D N 1
ATOM 2531 C CA . PRO A 1 156 ? 137.69200 106.94800 182.82100 1.000 84.73983 156 PRO D CA 1
ATOM 2532 C C . PRO A 1 156 ? 138.96300 106.15100 183.06400 1.000 84.73983 156 PRO D C 1
ATOM 2533 O O . PRO A 1 156 ? 139.26000 105.21500 182.31600 1.000 84.73983 156 PRO D O 1
ATOM 2544 N N . ASP A 1 157 ? 139.72300 106.50700 184.09700 1.000 86.91105 157 ASP D N 1
ATOM 2545 C CA . ASP A 1 157 ? 141.03500 105.92200 184.33700 1.000 86.91105 157 ASP D CA 1
ATOM 2546 C C . ASP A 1 157 ? 140.96900 104.65800 185.18600 1.000 86.91105 157 ASP D C 1
ATOM 2547 O O . ASP A 1 157 ? 142.01300 104.07400 185.49400 1.000 86.91105 157 ASP D O 1
ATOM 2556 N N . SER A 1 158 ? 139.77000 104.21900 185.57100 1.000 90.13130 158 SER D N 1
ATOM 2557 C CA . SER A 1 158 ? 139.65000 103.04200 186.42300 1.000 90.13130 158 SER D CA 1
ATOM 2558 C C . SER A 1 158 ? 139.92900 101.74700 185.66900 1.000 90.13130 158 SER D C 1
ATOM 2559 O O . SER A 1 158 ? 140.28500 100.74100 186.29300 1.000 90.13130 158 SER D O 1
ATOM 2567 N N . ASP A 1 159 ? 139.77000 101.74500 184.34900 1.000 90.28767 159 ASP D N 1
ATOM 2568 C CA . ASP A 1 159 ? 139.98800 100.54200 183.55100 1.000 90.28767 159 ASP D CA 1
ATOM 2569 C C . ASP A 1 159 ? 141.37600 99.96100 183.80000 1.000 90.28767 159 ASP D C 1
ATOM 2570 O O . ASP A 1 159 ? 141.61500 98.77800 183.56400 1.000 90.28767 159 ASP D O 1
ATOM 2579 N N . GLU B 2 202 ? 127.67400 163.09800 104.63500 1.000 74.10238 202 GLU A N 1
ATOM 2580 C CA . GLU B 2 202 ? 127.74400 164.30400 105.45100 1.000 74.10238 202 GLU A CA 1
ATOM 2581 C C . GLU B 2 202 ? 129.19400 164.66800 105.75500 1.000 74.10238 202 GLU A C 1
ATOM 2582 O O . GLU B 2 202 ? 129.68700 165.70600 105.31500 1.000 74.10238 202 GLU A O 1
ATOM 2593 N N . GLU B 2 203 ? 129.87200 163.80700 106.50900 1.000 70.51946 203 GLU A N 1
ATOM 2594 C CA . GLU B 2 203 ? 131.24800 164.06000 106.90200 1.000 70.51946 203 GLU A CA 1
ATOM 2595 C C . GLU B 2 203 ? 132.19600 163.71900 105.75500 1.000 70.51946 203 GLU A C 1
ATOM 2596 O O . GLU B 2 203 ? 131.79200 163.22400 104.69900 1.000 70.51946 203 GLU A O 1
ATOM 2608 N N . LYS B 2 204 ? 133.48300 163.99300 105.97000 1.000 71.06455 204 LYS A N 1
ATOM 2609 C CA . LYS B 2 204 ? 134.52600 163.74300 104.97300 1.000 71.06455 204 LYS A CA 1
ATOM 2610 C C . LYS B 2 204 ? 135.68300 163.04600 105.68600 1.000 71.06455 204 LYS A C 1
ATOM 2611 O O . LYS B 2 204 ? 136.60600 163.70100 106.17700 1.000 71.06455 204 LYS A O 1
ATOM 2630 N N . PHE B 2 205 ? 135.62700 161.71900 105.74000 1.000 65.51357 205 PHE A N 1
ATOM 2631 C CA . PHE B 2 205 ? 136.71800 160.91200 106.27800 1.000 65.51357 205 PHE A CA 1
ATOM 2632 C C . PHE B 2 205 ? 137.44000 160.30400 105.08300 1.000 65.51357 205 PHE A C 1
ATOM 2633 O O . PHE B 2 205 ? 136.94600 159.36200 104.45800 1.000 65.51357 205 PHE A O 1
ATOM 2650 N N . GLU B 2 206 ? 138.61200 160.84300 104.76400 1.000 70.18661 206 GLU A N 1
ATOM 2651 C CA . GLU B 2 206 ? 139.35500 160.46300 103.57300 1.000 70.18661 206 GLU A CA 1
ATOM 2652 C C . GLU B 2 206 ? 140.61500 159.70200 103.95900 1.000 70.18661 206 GLU A C 1
ATOM 2653 O O . GLU B 2 206 ? 141.24300 159.99700 104.98000 1.000 70.18661 206 GLU A O 1
ATOM 2665 N N . ILE B 2 207 ? 140.97600 158.72400 103.13500 1.000 65.01273 207 ILE A N 1
ATOM 2666 C CA . ILE B 2 207 ? 142.19500 157.94700 103.31300 1.000 65.01273 207 ILE A CA 1
ATOM 2667 C C . ILE B 2 207 ? 143.22600 158.47400 102.32400 1.000 65.01273 207 ILE A C 1
ATOM 2668 O O . ILE B 2 207 ? 143.00700 158.43800 101.10700 1.000 65.01273 207 ILE A O 1
ATOM 2684 N N . THR B 2 208 ? 144.34800 158.96200 102.84600 1.000 67.97735 208 THR A N 1
ATOM 2685 C CA . THR B 2 208 ? 145.37600 159.62700 102.05900 1.000 67.97735 208 THR A CA 1
ATOM 2686 C C . THR B 2 208 ? 146.71000 158.93400 102.33000 1.000 67.97735 208 THR A C 1
ATOM 2687 O O . THR B 2 208 ? 146.79900 158.02500 103.16000 1.000 67.97735 208 THR A O 1
ATOM 2698 N N . GLY B 2 209 ? 147.75200 159.36000 101.61600 1.000 67.65553 209 GLY A N 1
ATOM 2699 C CA . GLY B 2 209 ? 149.07500 158.77600 101.73400 1.000 67.65553 209 GLY A CA 1
ATOM 2700 C C . GLY B 2 209 ? 149.46600 158.41300 103.15100 1.000 67.65553 209 GLY A C 1
ATOM 2701 O O . GLY B 2 209 ? 149.12900 159.12300 104.10100 1.000 67.65553 209 GLY A O 1
ATOM 2705 N N . THR B 2 210 ? 150.16700 157.29100 103.29800 1.000 67.59490 210 THR A N 1
ATOM 2706 C CA . THR B 2 210 ? 150.55700 156.64300 104.54400 1.000 67.59490 210 THR A CA 1
ATOM 2707 C C . THR B 2 210 ? 149.37700 155.89900 105.16900 1.000 67.59490 210 THR A C 1
ATOM 2708 O O . THR B 2 210 ? 149.57800 155.15300 106.12800 1.000 67.59490 210 THR A O 1
ATOM 2719 N N . MET B 2 211 ? 148.17000 156.05000 104.65000 1.000 65.14508 211 MET A N 1
ATOM 2720 C CA . MET B 2 211 ? 147.03400 155.20900 105.00800 1.000 65.14508 211 MET A CA 1
ATOM 2721 C C . MET B 2 211 ? 146.36800 154.61100 103.78000 1.000 65.14508 211 MET A C 1
ATOM 2722 O O . MET B 2 211 ? 145.78700 153.52800 103.86900 1.000 65.14508 211 MET A O 1
ATOM 2736 N N . ARG B 2 212 ? 146.43200 155.29500 102.63600 1.000 64.27702 212 ARG A N 1
ATOM 2737 C CA . ARG B 2 212 ? 146.09400 154.64900 101.37300 1.000 64.27702 212 ARG A CA 1
ATOM 2738 C C . ARG B 2 212 ? 147.18100 153.66200 100.97100 1.000 64.27702 212 ARG A C 1
ATOM 2739 O O . ARG B 2 212 ? 146.88600 152.56700 100.47800 1.000 64.27702 212 ARG A O 1
ATOM 2760 N N . ARG B 2 213 ? 148.44500 154.02900 101.19000 1.000 66.08735 213 ARG A N 1
ATOM 2761 C CA . ARG B 2 213 ? 149.54000 153.10500 100.92000 1.000 66.08735 213 ARG A CA 1
ATOM 2762 C C . ARG B 2 213 ? 149.45400 151.88100 101.82100 1.000 66.08735 213 ARG A C 1
ATOM 2763 O O . ARG B 2 213 ? 149.70100 150.75400 101.37600 1.000 66.08735 213 ARG A O 1
ATOM 2784 N N . LEU B 2 214 ? 149.11000 152.08100 103.09500 1.000 62.66730 214 LEU A N 1
ATOM 2785 C CA . LEU B 2 214 ? 148.88400 150.94400 103.98000 1.000 62.66730 214 LEU A CA 1
ATOM 2786 C C . LEU B 2 214 ? 147.68200 150.12800 103.52400 1.000 62.66730 214 LEU A C 1
ATOM 2787 O O . LEU B 2 214 ? 147.72100 148.89300 103.52900 1.000 62.66730 214 LEU A O 1
ATOM 2803 N N . ALA B 2 215 ? 146.60300 150.80300 103.12300 1.000 60.95466 215 ALA A N 1
ATOM 2804 C CA . ALA B 2 215 ? 145.39700 150.09100 102.71500 1.000 60.95466 215 ALA A CA 1
ATOM 2805 C C . ALA B 2 215 ? 145.61500 149.30100 101.43300 1.000 60.95466 215 ALA A C 1
ATOM 2806 O O . ALA B 2 215 ? 144.86800 148.35800 101.15200 1.000 60.95466 215 ALA A O 1
ATOM 2813 N N . ASP B 2 216 ? 146.62000 149.66800 100.64200 1.000 61.92967 216 ASP A N 1
ATOM 2814 C CA . ASP B 2 216 ? 146.89400 148.97500 99.39000 1.000 61.92967 216 ASP A CA 1
ATOM 2815 C C . ASP B 2 216 ? 147.73200 147.71600 99.57100 1.000 61.92967 216 ASP A C 1
ATOM 2816 O O . ASP B 2 216 ? 148.00200 147.03000 98.58000 1.000 61.92967 216 ASP A O 1
ATOM 2825 N N . GLN B 2 217 ? 148.15100 147.39400 100.79500 1.000 59.71562 217 GLN A N 1
ATOM 2826 C CA . GLN B 2 217 ? 148.99400 146.23400 101.04500 1.000 59.71562 217 GLN A CA 1
ATOM 2827 C C . GLN B 2 217 ? 148.35000 145.19700 101.95500 1.000 59.71562 217 GLN A C 1
ATOM 2828 O O . GLN B 2 217 ? 148.98700 144.18000 102.25200 1.000 59.71562 217 GLN A O 1
ATOM 2842 N N . SER B 2 218 ? 147.11600 145.41800 102.40600 1.000 58.09464 218 SER A N 1
ATOM 2843 C CA . SER B 2 218 ? 146.40300 144.46100 103.24200 1.000 58.09464 218 SER A CA 1
ATOM 2844 C C . SER B 2 218 ? 145.52300 143.52500 102.42300 1.000 58.09464 218 SER A C 1
ATOM 2845 O O . SER B 2 218 ? 145.53800 142.31000 102.63200 1.000 58.09464 218 SER A O 1
ATOM 2853 N N . LEU B 2 219 ? 144.76900 144.07700 101.48500 1.000 59.22641 219 LEU A N 1
ATOM 2854 C CA . LEU B 2 219 ? 143.81900 143.34900 100.65400 1.000 59.22641 219 LEU A CA 1
ATOM 2855 C C . LEU B 2 219 ? 144.44600 142.11400 100.00800 1.000 59.22641 219 LEU A C 1
ATOM 2856 O O . LEU B 2 219 ? 145.67600 142.01500 99.92000 1.000 59.22641 219 LEU A O 1
ATOM 2872 N N . PRO B 2 220 ? 143.63600 141.15600 99.55500 1.000 57.49346 220 PRO A N 1
ATOM 2873 C CA . PRO B 2 220 ? 144.16000 139.83000 99.17400 1.000 57.49346 220 PRO A CA 1
ATOM 2874 C C . PRO B 2 220 ? 145.24300 139.91900 98.11400 1.000 57.49346 220 PRO A C 1
ATOM 2875 O O . PRO B 2 220 ? 145.47800 140.98900 97.53400 1.000 57.49346 220 PRO A O 1
ATOM 2886 N N . PRO B 2 221 ? 145.92400 138.79800 97.82500 1.000 58.07311 221 PRO A N 1
ATOM 2887 C CA . PRO B 2 221 ? 147.10200 138.84200 96.95200 1.000 58.07311 221 PRO A CA 1
ATOM 2888 C C . PRO B 2 221 ? 146.78100 138.74100 95.46900 1.000 58.07311 221 PRO A C 1
ATOM 2889 O O . PRO B 2 221 ? 147.43300 137.98800 94.73900 1.000 58.07311 221 PRO A O 1
ATOM 2900 N N . ASN B 2 222 ? 145.78500 139.49300 95.00800 1.000 62.30561 222 ASN A N 1
ATOM 2901 C CA . ASN B 2 222 ? 145.51200 139.59500 93.58000 1.000 62.30561 222 ASN A CA 1
ATOM 2902 C C . ASN B 2 222 ? 145.21000 141.01200 93.13000 1.000 62.30561 222 ASN A C 1
ATOM 2903 O O . ASN B 2 222 ? 145.12500 141.24500 91.92100 1.000 62.30561 222 ASN A O 1
ATOM 2914 N N . PHE B 2 223 ? 145.04900 141.96000 94.04600 1.000 60.88315 223 PHE A N 1
ATOM 2915 C CA . PHE B 2 223 ? 144.72600 143.33900 93.72600 1.000 60.88315 223 PHE A CA 1
ATOM 2916 C C . PHE B 2 223 ? 145.88900 144.23800 94.12600 1.000 60.88315 223 PHE A C 1
ATOM 2917 O O . PHE B 2 223 ? 146.68400 143.89500 95.00600 1.000 60.88315 223 PHE A O 1
ATOM 2934 N N . SER B 2 224 ? 145.98300 145.39600 93.47100 1.000 64.98633 224 SER A N 1
ATOM 2935 C CA . SER B 2 224 ? 147.07300 146.33600 93.70600 1.000 64.98633 224 SER A CA 1
ATOM 2936 C C . SER B 2 224 ? 146.57300 147.69400 94.18600 1.000 64.98633 224 SER A C 1
ATOM 2937 O O . SER B 2 224 ? 147.31600 148.67900 94.13000 1.000 64.98633 224 SER A O 1
ATOM 2945 N N . SER B 2 225 ? 145.33300 147.77200 94.66000 1.000 62.71222 225 SER A N 1
ATOM 2946 C CA . SER B 2 225 ? 144.78900 149.03000 95.15100 1.000 62.71222 225 SER A CA 1
ATOM 2947 C C . SER B 2 225 ? 143.47700 148.75100 95.86400 1.000 62.71222 225 SER A C 1
ATOM 2948 O O . SER B 2 225 ? 142.72600 147.85300 95.47400 1.000 62.71222 225 SER A O 1
ATOM 2956 N N . LEU B 2 226 ? 143.21000 149.53200 96.91300 1.000 61.13017 226 LEU A N 1
ATOM 2957 C CA . LEU B 2 226 ? 141.98700 149.33100 97.68300 1.000 61.13017 226 LEU A CA 1
ATOM 2958 C C . LEU B 2 226 ? 140.75300 149.62800 96.84400 1.000 61.13017 226 LEU A C 1
ATOM 2959 O O . LEU B 2 226 ? 139.71000 148.98800 97.01500 1.000 61.13017 226 LEU A O 1
ATOM 2975 N N . GLU B 2 227 ? 140.84500 150.60500 95.94000 1.000 65.30530 227 GLU A N 1
ATOM 2976 C CA . GLU B 2 227 ? 139.69700 150.93900 95.10300 1.000 65.30530 227 GLU A CA 1
ATOM 2977 C C . GLU B 2 227 ? 139.32500 149.77700 94.19200 1.000 65.30530 227 GLU A C 1
ATOM 2978 O O . GLU B 2 227 ? 138.13800 149.48900 93.99500 1.000 65.30530 227 GLU A O 1
ATOM 2990 N N . ASN B 2 228 ? 140.32300 149.09700 93.62500 1.000 62.77156 228 ASN A N 1
ATOM 2991 C CA . ASN B 2 228 ? 140.03600 147.95500 92.76500 1.000 62.77156 228 ASN A CA 1
ATOM 2992 C C . ASN B 2 228 ? 139.30400 146.86300 93.53100 1.000 62.77156 228 ASN A C 1
ATOM 2993 O O . ASN B 2 228 ? 138.32500 146.29500 93.03500 1.000 62.77156 228 ASN A O 1
ATOM 3004 N N . PHE B 2 229 ? 139.76000 146.55700 94.74800 1.000 59.06674 229 PHE A N 1
ATOM 3005 C CA . PHE B 2 229 ? 139.11600 145.51000 95.53500 1.000 59.06674 229 PHE A CA 1
ATOM 3006 C C . PHE B 2 229 ? 137.72000 145.92700 95.97400 1.000 59.06674 229 PHE A C 1
ATOM 3007 O O . PHE B 2 229 ? 136.80000 145.10200 95.99600 1.000 59.06674 229 PHE A O 1
ATOM 3024 N N . ARG B 2 230 ? 137.54200 147.19600 96.34100 1.000 60.45523 230 ARG A N 1
ATOM 3025 C CA . ARG B 2 230 ? 136.21100 147.66900 96.70000 1.000 60.45523 230 ARG A CA 1
ATOM 3026 C C . ARG B 2 230 ? 135.25800 147.55000 95.51900 1.000 60.45523 230 ARG A C 1
ATOM 3027 O O . ARG B 2 230 ? 134.10400 147.13800 95.68200 1.000 60.45523 230 ARG A O 1
ATOM 3048 N N . ALA B 2 231 ? 135.72500 147.89800 94.31800 1.000 61.27121 231 ALA A N 1
ATOM 3049 C CA . ALA B 2 231 ? 134.89200 147.74300 93.13000 1.000 61.27121 231 ALA A CA 1
ATOM 3050 C C . ALA B 2 231 ? 134.57700 146.27600 92.86600 1.000 61.27121 231 ALA A C 1
ATOM 3051 O O . ALA B 2 231 ? 133.44000 145.92800 92.53200 1.000 61.27121 231 ALA A O 1
ATOM 3058 N N . TYR B 2 232 ? 135.57400 145.40000 93.01100 1.000 59.22955 232 TYR A N 1
ATOM 3059 C CA . TYR B 2 232 ? 135.34900 143.97700 92.78000 1.000 59.22955 232 TYR A CA 1
ATOM 3060 C C . TYR B 2 232 ? 134.31100 143.42100 93.74600 1.000 59.22955 232 TYR A C 1
ATOM 3061 O O . TYR B 2 232 ? 133.41900 142.66500 93.34400 1.000 59.22955 232 TYR A O 1
ATOM 3079 N N . VAL B 2 233 ? 134.41100 143.78400 95.02500 1.000 58.12122 233 VAL A N 1
ATOM 3080 C CA . VAL B 2 233 ? 133.44300 143.30900 96.00700 1.000 58.12122 233 VAL A CA 1
ATOM 3081 C C . VAL B 2 233 ? 132.06700 143.90000 95.72700 1.000 58.12122 233 VAL A C 1
ATOM 3082 O O . VAL B 2 233 ? 131.04300 143.22700 95.89100 1.000 58.12122 233 VAL A O 1
ATOM 3095 N N . ASP B 2 234 ? 132.01700 145.16500 95.30200 1.000 61.19684 234 ASP A N 1
ATOM 3096 C CA . ASP B 2 234 ? 130.73900 145.79100 94.98700 1.000 61.19684 234 ASP A CA 1
ATOM 3097 C C . ASP B 2 234 ? 130.03400 145.10100 93.82800 1.000 61.19684 234 ASP A C 1
ATOM 3098 O O . ASP B 2 234 ? 128.80600 145.19300 93.72200 1.000 61.19684 234 ASP A O 1
ATOM 3107 N N . GLY B 2 235 ? 130.77800 144.41700 92.96300 1.000 61.04556 235 GLY A N 1
ATOM 3108 C CA . GLY B 2 235 ? 130.19700 143.73000 91.82600 1.000 61.04556 235 GLY A CA 1
ATOM 3109 C C . GLY B 2 235 ? 130.30900 142.22600 91.94400 1.000 61.04556 235 GLY A C 1
ATOM 3110 O O . GLY B 2 235 ? 130.61100 141.53900 90.96400 1.000 61.04556 235 GLY A O 1
ATOM 3114 N N . PHE B 2 236 ? 130.06800 141.70400 93.14300 1.000 61.03922 236 PHE A N 1
ATOM 3115 C CA . PHE B 2 236 ? 130.19500 140.28100 93.42600 1.000 61.03922 236 PHE A CA 1
ATOM 3116 C C . PHE B 2 236 ? 128.81500 139.64500 93.51600 1.000 61.03922 236 PHE A C 1
ATOM 3117 O O . PHE B 2 236 ? 127.93100 140.16100 94.20900 1.000 61.03922 236 PHE A O 1
ATOM 3134 N N . GLU B 2 237 ? 128.63400 138.53100 92.81000 1.000 64.19119 237 GLU A N 1
ATOM 3135 C CA . GLU B 2 237 ? 127.42600 137.72700 92.89800 1.000 64.19119 237 GLU A CA 1
ATOM 3136 C C . GLU B 2 237 ? 127.84700 136.27400 93.08800 1.000 64.19119 237 GLU A C 1
ATOM 3137 O O . GLU B 2 237 ? 128.76900 135.80600 92.39800 1.000 64.19119 237 GLU A O 1
ATOM 3149 N N . PRO B 2 238 ? 127.21800 135.52900 93.99900 1.000 60.23907 238 PRO A N 1
ATOM 3150 C CA . PRO B 2 238 ? 127.63900 134.13900 94.21400 1.000 60.23907 238 PRO A CA 1
ATOM 3151 C C . PRO B 2 238 ? 127.56700 133.33300 92.92700 1.000 60.23907 238 PRO A C 1
ATOM 3152 O O . PRO B 2 238 ? 126.61600 133.44800 92.15100 1.000 60.23907 238 PRO A O 1
ATOM 3163 N N . ASN B 2 239 ? 128.58900 132.50900 92.70500 1.000 61.08290 239 ASN A N 1
ATOM 3164 C CA . ASN B 2 239 ? 128.68700 131.69200 91.50100 1.000 61.08290 239 ASN A CA 1
ATOM 3165 C C . ASN B 2 239 ? 129.16900 130.29100 91.84700 1.000 61.08290 239 ASN A C 1
ATOM 3166 O O . ASN B 2 239 ? 129.95300 129.68400 91.11000 1.000 61.08290 239 ASN A O 1
ATOM 3177 N N . GLY B 2 240 ? 128.70800 129.75800 92.97400 1.000 60.16681 240 GLY A N 1
ATOM 3178 C CA . GLY B 2 240 ? 129.07500 128.40300 93.35600 1.000 60.16681 240 GLY A CA 1
ATOM 3179 C C . GLY B 2 240 ? 130.56200 128.20100 93.54600 1.000 60.16681 240 GLY A C 1
ATOM 3180 O O . GLY B 2 240 ? 131.11100 127.18600 93.09900 1.000 60.16681 240 GLY A O 1
ATOM 3184 N N . CYS B 2 241 ? 131.23300 129.15100 94.20000 1.000 58.04702 241 CYS A N 1
ATOM 3185 C CA . CYS B 2 241 ? 132.66300 129.00400 94.44800 1.000 58.04702 241 CYS A CA 1
ATOM 3186 C C . CYS B 2 241 ? 132.93200 127.95400 95.51800 1.000 58.04702 241 CYS A C 1
ATOM 3187 O O . CYS B 2 241 ? 133.89400 127.18200 95.41400 1.000 58.04702 241 CYS A O 1
ATOM 3195 N N . ILE B 2 242 ? 132.09000 127.90600 96.55300 1.000 53.59802 242 ILE A N 1
ATOM 3196 C CA . ILE B 2 242 ? 132.30800 126.96400 97.64600 1.000 53.59802 242 ILE A CA 1
ATOM 3197 C C . ILE B 2 242 ? 132.23300 125.53200 97.13700 1.000 53.59802 242 ILE A C 1
ATOM 3198 O O . ILE B 2 242 ? 133.04200 124.68000 97.52100 1.000 53.59802 242 ILE A O 1
ATOM 3214 N N . GLU B 2 243 ? 131.25300 125.23700 96.28100 1.000 55.95274 243 GLU A N 1
ATOM 3215 C CA . GLU B 2 243 ? 131.11400 123.87900 95.76600 1.000 55.95274 243 GLU A CA 1
ATOM 3216 C C . GLU B 2 243 ? 132.34000 123.46800 94.96100 1.000 55.95274 243 GLU A C 1
ATOM 3217 O O . GLU B 2 243 ? 132.85400 122.35400 95.12100 1.000 55.95274 243 GLU A O 1
ATOM 3229 N N . GLY B 2 244 ? 132.82400 124.35500 94.09100 1.000 54.72122 244 GLY A N 1
ATOM 3230 C CA . GLY B 2 244 ? 134.00900 124.03500 93.31300 1.000 54.72122 244 GLY A CA 1
ATOM 3231 C C . GLY B 2 244 ? 135.23300 123.82500 94.18300 1.000 54.72122 244 GLY A C 1
ATOM 3232 O O . GLY B 2 244 ? 136.00400 122.88500 93.97100 1.000 54.72122 244 GLY A O 1
ATOM 3236 N N . LYS B 2 245 ? 135.42400 124.69200 95.17900 1.000 53.00111 245 LYS A N 1
ATOM 3237 C CA . LYS B 2 245 ? 136.57200 124.54000 96.06600 1.000 53.00111 245 LYS A CA 1
ATOM 3238 C C . LYS B 2 245 ? 136.48300 123.24300 96.86000 1.000 53.00111 245 LYS A C 1
ATOM 3239 O O . LYS B 2 245 ? 137.49400 122.56300 97.06800 1.000 53.00111 245 LYS A O 1
ATOM 3258 N N . LEU B 2 246 ? 135.28000 122.88300 97.31400 1.000 51.63497 246 LEU A N 1
ATOM 3259 C CA . LEU B 2 246 ? 135.10800 121.62900 98.03700 1.000 51.63497 246 LEU A CA 1
ATOM 3260 C C . LEU B 2 246 ? 135.41200 120.43600 97.14200 1.000 51.63497 246 LEU A C 1
ATOM 3261 O O . LEU B 2 246 ? 136.04400 119.46700 97.57900 1.000 51.63497 246 LEU A O 1
ATOM 3277 N N . SER B 2 247 ? 134.96600 120.48400 95.88500 1.000 53.67328 247 SER A N 1
ATOM 3278 C CA . SER B 2 247 ? 135.27500 119.40100 94.95800 1.000 53.67328 247 SER A CA 1
ATOM 3279 C C . SER B 2 247 ? 136.77500 119.30000 94.71900 1.000 53.67328 247 SER A C 1
ATOM 3280 O O . SER B 2 247 ? 137.31900 118.19600 94.59500 1.000 53.67328 247 SER A O 1
ATOM 3288 N N . GLN B 2 248 ? 137.46400 120.44200 94.64600 1.000 52.19997 248 GLN A N 1
ATOM 3289 C CA . GLN B 2 248 ? 138.90800 120.41700 94.44000 1.000 52.19997 248 GLN A CA 1
ATOM 3290 C C . GLN B 2 248 ? 139.65500 119.99400 95.69800 1.000 52.19997 248 GLN A C 1
ATOM 3291 O O . GLN B 2 248 ? 140.75000 119.42900 95.60400 1.000 52.19997 248 GLN A O 1
ATOM 3305 N N . MET B 2 249 ? 139.09400 120.26000 96.87500 1.000 52.89473 249 MET A N 1
ATOM 3306 C CA . MET B 2 249 ? 139.79600 119.96600 98.11700 1.000 52.89473 249 MET A CA 1
ATOM 3307 C C . MET B 2 249 ? 140.04100 118.46900 98.25900 1.000 52.89473 249 MET A C 1
ATOM 3308 O O . MET B 2 249 ? 139.20800 117.64400 97.87500 1.000 52.89473 249 MET A O 1
ATOM 3322 N N . SER B 2 250 ? 141.19700 118.12300 98.82000 1.000 55.17557 250 SER A N 1
ATOM 3323 C CA . SER B 2 250 ? 141.53900 116.72300 99.02600 1.000 55.17557 250 SER A CA 1
ATOM 3324 C C . SER B 2 250 ? 140.55600 116.07300 99.98900 1.000 55.17557 250 SER A C 1
ATOM 3325 O O . SER B 2 250 ? 140.09100 116.69800 100.94600 1.000 55.17557 250 SER A O 1
ATOM 3333 N N . LYS B 2 251 ? 140.23600 114.80400 99.73000 1.000 56.12987 251 LYS A N 1
ATOM 3334 C CA . LYS B 2 251 ? 139.31900 114.07200 100.59500 1.000 56.12987 251 LYS A CA 1
ATOM 3335 C C . LYS B 2 251 ? 139.93900 113.71100 101.93800 1.000 56.12987 251 LYS A C 1
ATOM 3336 O O . LYS B 2 251 ? 139.21200 113.27200 102.83500 1.000 56.12987 251 LYS A O 1
ATOM 3355 N N . GLU B 2 252 ? 141.25200 113.88000 102.09900 1.000 56.92533 252 GLU A N 1
ATOM 3356 C CA . GLU B 2 252 ? 141.88200 113.66600 103.39400 1.000 56.92533 252 GLU A CA 1
ATOM 3357 C C . GLU B 2 252 ? 141.42800 114.67700 104.43700 1.000 56.92533 252 GLU A C 1
ATOM 3358 O O . GLU B 2 252 ? 141.64900 114.45000 105.63100 1.000 56.92533 252 GLU A O 1
ATOM 3370 N N . VAL B 2 253 ? 140.80600 115.77800 104.02000 1.000 52.95666 253 VAL A N 1
ATOM 3371 C CA . VAL B 2 253 ? 140.31000 116.79800 104.94500 1.000 52.95666 253 VAL A CA 1
ATOM 3372 C C . VAL B 2 253 ? 138.87000 116.41500 105.27000 1.000 52.95666 253 VAL A C 1
ATOM 3373 O O . VAL B 2 253 ? 137.92300 116.84300 104.61000 1.000 52.95666 253 VAL A O 1
ATOM 3386 N N . ASN B 2 254 ? 138.70400 115.59800 106.30800 1.000 51.07240 254 ASN A N 1
ATOM 3387 C CA . ASN B 2 254 ? 137.38400 115.14100 106.71700 1.000 51.07240 254 ASN A CA 1
ATOM 3388 C C . ASN B 2 254 ? 137.36300 114.96100 108.22600 1.000 51.07240 254 ASN A C 1
ATOM 3389 O O . ASN B 2 254 ? 138.40400 114.80700 108.86900 1.000 51.07240 254 ASN A O 1
ATOM 3400 N N . ALA B 2 255 ? 136.15700 114.98200 108.78400 1.000 49.66914 255 ALA A N 1
ATOM 3401 C CA . ALA B 2 255 ? 135.93100 114.79200 110.21400 1.000 49.66914 255 ALA A CA 1
ATOM 3402 C C . ALA B 2 255 ? 135.22400 113.45100 110.39500 1.000 49.66914 255 ALA A C 1
ATOM 3403 O O . ALA B 2 255 ? 133.99600 113.38100 110.44600 1.000 49.66914 255 ALA A O 1
ATOM 3410 N N . ARG B 2 256 ? 136.01100 112.38400 110.49500 1.000 50.47882 256 ARG A N 1
ATOM 3411 C CA . ARG B 2 256 ? 135.45600 111.04800 110.65700 1.000 50.47882 256 ARG A CA 1
ATOM 3412 C C . ARG B 2 256 ? 135.05300 110.83100 112.10900 1.000 50.47882 256 ARG A C 1
ATOM 3413 O O . ARG B 2 256 ? 135.86800 110.99800 113.02100 1.000 50.47882 256 ARG A O 1
ATOM 3434 N N . ILE B 2 257 ? 133.79500 110.45600 112.32000 1.000 46.22785 257 ILE A N 1
ATOM 3435 C CA . ILE B 2 257 ? 133.26100 110.25800 113.66300 1.000 46.22785 257 ILE A CA 1
ATOM 3436 C C . ILE B 2 257 ? 133.67000 108.86700 114.13600 1.000 46.22785 257 ILE A C 1
ATOM 3437 O O . ILE B 2 257 ? 133.16000 107.85900 113.64400 1.000 46.22785 257 ILE A O 1
ATOM 3453 N N . GLU B 2 258 ? 134.59100 108.81100 115.08800 1.000 48.08959 258 GLU A N 1
ATOM 3454 C CA . GLU B 2 258 ? 134.98400 107.53500 115.67100 1.000 48.08959 258 GLU A CA 1
ATOM 3455 C C . GLU B 2 258 ? 133.94300 107.10400 116.70000 1.000 48.08959 258 GLU A C 1
ATOM 3456 O O . GLU B 2 258 ? 133.65300 107.86300 117.62900 1.000 48.08959 258 GLU A O 1
ATOM 3468 N N . PRO B 2 259 ? 133.35900 105.91200 116.57300 1.000 46.87468 259 PRO A N 1
ATOM 3469 C CA . PRO B 2 259 ? 132.35500 105.49400 117.55600 1.000 46.87468 259 PRO A CA 1
ATOM 3470 C C . PRO B 2 259 ? 132.96400 105.35000 118.94100 1.000 46.87468 259 PRO A C 1
ATOM 3471 O O . PRO B 2 259 ? 134.12800 104.97400 119.09900 1.000 46.87468 259 PRO A O 1
ATOM 3482 N N . PHE B 2 260 ? 132.15800 105.65900 119.95200 1.000 42.93082 260 PHE A N 1
ATOM 3483 C CA . PHE B 2 260 ? 132.56600 105.59100 121.35100 1.000 42.93082 260 PHE A CA 1
ATOM 3484 C C . PHE B 2 260 ? 131.77300 104.47200 122.01100 1.000 42.93082 260 PHE A C 1
ATOM 3485 O O . PHE B 2 260 ? 130.54900 104.56900 122.14800 1.000 42.93082 260 PHE A O 1
ATOM 3502 N N . LEU B 2 261 ? 132.46700 103.41400 122.41600 1.000 45.65071 261 LEU A N 1
ATOM 3503 C CA . LEU B 2 261 ? 131.84400 102.23100 122.98600 1.000 45.65071 261 LEU A CA 1
ATOM 3504 C C . LEU B 2 261 ? 132.43700 101.94600 124.35800 1.000 45.65071 261 LEU A C 1
ATOM 3505 O O . LEU B 2 261 ? 133.49200 102.47000 124.72300 1.000 45.65071 261 LEU A O 1
ATOM 3521 N N . LYS B 2 262 ? 131.74400 101.09400 125.11600 1.000 45.15726 262 LYS A N 1
ATOM 3522 C CA . LYS B 2 262 ? 132.16300 100.79200 126.48000 1.000 45.15726 262 LYS A CA 1
ATOM 3523 C C . LYS B 2 262 ? 133.59300 100.27100 126.55300 1.000 45.15726 262 LYS A C 1
ATOM 3524 O O . LYS B 2 262 ? 134.18500 100.27400 127.63700 1.000 45.15726 262 LYS A O 1
ATOM 3543 N N . THR B 2 263 ? 134.16000 99.82200 125.43300 1.000 46.77441 263 THR A N 1
ATOM 3544 C CA . THR B 2 263 ? 135.50800 99.27000 125.42600 1.000 46.77441 263 THR A CA 1
ATOM 3545 C C . THR B 2 263 ? 136.58300 100.30600 125.12300 1.000 46.77441 263 THR A C 1
ATOM 3546 O O . THR B 2 263 ? 137.73500 100.11500 125.52700 1.000 46.77441 263 THR A O 1
ATOM 3557 N N . THR B 2 264 ? 136.23800 101.38900 124.42800 1.000 45.33944 264 THR A N 1
ATOM 3558 C CA . THR B 2 264 ? 137.25500 102.34300 123.98900 1.000 45.33944 264 THR A CA 1
ATOM 3559 C C . THR B 2 264 ? 138.00000 103.00700 125.14100 1.000 45.33944 264 THR A C 1
ATOM 3560 O O . THR B 2 264 ? 139.23600 103.11700 125.06200 1.000 45.33944 264 THR A O 1
ATOM 3571 N N . PRO B 2 265 ? 137.34700 103.46900 126.21800 1.000 44.86957 265 PRO A N 1
ATOM 3572 C CA . PRO B 2 265 ? 138.05400 104.32100 127.18500 1.000 44.86957 265 PRO A CA 1
ATOM 3573 C C . PRO B 2 265 ? 139.12400 103.58700 127.97500 1.000 44.86957 265 PRO A C 1
ATOM 3574 O O . PRO B 2 265 ? 138.81000 102.74900 128.82500 1.000 44.86957 265 PRO A O 1
ATOM 3585 N N . ARG B 2 266 ? 140.38700 103.89500 127.70700 1.000 43.50093 266 ARG A N 1
ATOM 3586 C CA . ARG B 2 266 ? 141.45800 103.36500 128.53200 1.000 43.50093 266 ARG A CA 1
ATOM 3587 C C . ARG B 2 266 ? 141.61000 104.21200 129.79500 1.000 43.50093 266 ARG A C 1
ATOM 3588 O O . ARG B 2 266 ? 141.24600 105.39000 129.80500 1.000 43.50093 266 ARG A O 1
ATOM 3609 N N . PRO B 2 267 ? 142.13100 103.64000 130.87900 1.000 42.04598 267 PRO A N 1
ATOM 3610 C CA . PRO B 2 267 ? 142.42100 104.45900 132.05900 1.000 42.04598 267 PRO A CA 1
ATOM 3611 C C . PRO B 2 267 ? 143.51100 105.47700 131.76200 1.000 42.04598 267 PRO A C 1
ATOM 3612 O O . PRO B 2 267 ? 144.43200 105.22400 130.98300 1.000 42.04598 267 PRO A O 1
ATOM 3623 N N . LEU B 2 268 ? 143.40200 106.64000 132.39900 1.000 39.51062 268 LEU A N 1
ATOM 3624 C CA . LEU B 2 268 ? 144.41900 107.66900 132.23600 1.000 39.51062 268 LEU A CA 1
ATOM 3625 C C . LEU B 2 268 ? 145.75600 107.17300 132.77100 1.000 39.51062 268 LEU A C 1
ATOM 3626 O O . LEU B 2 268 ? 145.81300 106.42300 133.74900 1.000 39.51062 268 LEU A O 1
ATOM 3642 N N . LYS B 2 269 ? 146.83700 107.59200 132.12100 1.000 42.36454 269 LYS A N 1
ATOM 3643 C CA . LYS B 2 269 ? 148.18400 107.19800 132.51800 1.000 42.36454 269 LYS A CA 1
ATOM 3644 C C . LYS B 2 269 ? 148.73800 108.25700 133.46300 1.000 42.36454 269 LYS A C 1
ATOM 3645 O O . LYS B 2 269 ? 149.06300 109.37000 133.03800 1.000 42.36454 269 LYS A O 1
ATOM 3664 N N . LEU B 2 270 ? 148.84400 107.91400 134.74200 1.000 40.95284 270 LEU A N 1
ATOM 3665 C CA . LEU B 2 270 ? 149.41800 108.82400 135.71700 1.000 40.95284 270 LEU A CA 1
ATOM 3666 C C . LEU B 2 270 ? 150.93700 108.84400 135.59100 1.000 40.95284 270 LEU A C 1
ATOM 3667 O O . LEU B 2 270 ? 151.54400 107.87600 135.12600 1.000 40.95284 270 LEU A O 1
ATOM 3683 N N . PRO B 2 271 ? 151.58200 109.93300 136.00500 1.000 42.44381 271 PRO A N 1
ATOM 3684 C CA . PRO B 2 271 ? 153.03200 110.04500 135.81600 1.000 42.44381 271 PRO A CA 1
ATOM 3685 C C . PRO B 2 271 ? 153.78200 108.99800 136.62300 1.000 42.44381 271 PRO A C 1
ATOM 3686 O O . PRO B 2 271 ? 153.21700 108.24900 137.42100 1.000 42.44381 271 PRO A O 1
ATOM 3697 N N . ASP B 2 272 ? 155.09200 108.95500 136.39700 1.000 48.85976 272 ASP A N 1
ATOM 3698 C CA . ASP B 2 272 ? 155.98300 108.02900 137.07800 1.000 48.85976 272 ASP A CA 1
ATOM 3699 C C . ASP B 2 272 ? 157.15500 108.80100 137.66400 1.000 48.85976 272 ASP A C 1
ATOM 3700 O O . ASP B 2 272 ? 157.68700 109.71500 137.02700 1.000 48.85976 272 ASP A O 1
ATOM 3709 N N . GLY B 2 273 ? 157.55100 108.43100 138.87800 1.000 49.28611 273 GLY A N 1
ATOM 3710 C CA . GLY B 2 273 ? 158.64600 109.08500 139.55100 1.000 49.28611 273 GLY A CA 1
ATOM 3711 C C . GLY B 2 273 ? 158.52600 108.99200 141.05800 1.000 49.28611 273 GLY A C 1
ATOM 3712 O O . GLY B 2 273 ? 157.67500 108.27400 141.59200 1.000 49.28611 273 GLY A O 1
ATOM 3716 N N . PRO B 2 274 ? 159.38000 109.71900 141.77600 1.000 48.77318 274 PRO A N 1
ATOM 3717 C CA . PRO B 2 274 ? 159.31000 109.68700 143.23200 1.000 48.77318 274 PRO A CA 1
ATOM 3718 C C . PRO B 2 274 ? 157.96900 110.19900 143.71200 1.000 48.77318 274 PRO A C 1
ATOM 3719 O O . PRO B 2 274 ? 157.35300 111.07300 143.07200 1.000 48.77318 274 PRO A O 1
ATOM 3730 N N . PRO B 2 275 ? 157.46800 109.68400 144.83600 1.000 44.36621 275 PRO A N 1
ATOM 3731 C CA . PRO B 2 275 ? 156.14200 110.10600 145.30400 1.000 44.36621 275 PRO A CA 1
ATOM 3732 C C . PRO B 2 275 ? 156.09700 111.59400 145.61100 1.000 44.36621 275 PRO A C 1
ATOM 3733 O O . PRO B 2 275 ? 157.08600 112.19700 146.03100 1.000 44.36621 275 PRO A O 1
ATOM 3744 N N . CYS B 2 276 ? 154.92400 112.18500 145.39700 1.000 42.13796 276 CYS A N 1
ATOM 3745 C CA . CYS B 2 276 ? 154.73800 113.60800 145.62800 1.000 42.13796 276 CYS A CA 1
ATOM 3746 C C . CYS B 2 276 ? 154.88200 113.92200 147.11600 1.000 42.13796 276 CYS A C 1
ATOM 3747 O O . CYS B 2 276 ? 155.05600 113.03400 147.95500 1.000 42.13796 276 CYS A O 1
ATOM 3755 N N . SER B 2 277 ? 154.81000 115.21000 147.44800 1.000 40.80153 277 SER A N 1
ATOM 3756 C CA . SER B 2 277 ? 155.03500 115.67500 148.80900 1.000 40.80153 277 SER A CA 1
ATOM 3757 C C . SER B 2 277 ? 154.04300 116.78000 149.14300 1.000 40.80153 277 SER A C 1
ATOM 3758 O O . SER B 2 277 ? 153.38200 117.34300 148.26700 1.000 40.80153 277 SER A O 1
ATOM 3766 N N . GLN B 2 278 ? 153.94900 117.08600 150.43600 1.000 38.62638 278 GLN A N 1
ATOM 3767 C CA . GLN B 2 278 ? 153.01700 118.10200 150.90700 1.000 38.62638 278 GLN A CA 1
ATOM 3768 C C . GLN B 2 278 ? 153.38100 119.46900 150.34000 1.000 38.62638 278 GLN A C 1
ATOM 3769 O O . GLN B 2 278 ? 154.55800 119.80500 150.18600 1.000 38.62638 278 GLN A O 1
ATOM 3783 N N . ARG B 2 279 ? 152.35300 120.26200 150.03100 1.000 37.22448 279 ARG A N 1
ATOM 3784 C CA . ARG B 2 279 ? 152.53500 121.61000 149.51200 1.000 37.22448 279 ARG A CA 1
ATOM 3785 C C . ARG B 2 279 ? 151.79300 122.67900 150.29900 1.000 37.22448 279 ARG A C 1
ATOM 3786 O O . ARG B 2 279 ? 152.04100 123.86600 150.06400 1.000 37.22448 279 ARG A O 1
ATOM 3807 N N . SER B 2 280 ? 150.89900 122.31000 151.21000 1.000 38.13522 280 SER A N 1
ATOM 3808 C CA . SER B 2 280 ? 150.08800 123.29700 151.90300 1.000 38.13522 280 SER A CA 1
ATOM 3809 C C . SER B 2 280 ? 150.95000 124.16100 152.81700 1.000 38.13522 280 SER A C 1
ATOM 3810 O O . SER B 2 280 ? 152.03500 123.76900 153.25300 1.000 38.13522 280 SER A O 1
ATOM 3818 N N . LYS B 2 281 ? 150.44600 125.36400 153.10200 1.000 40.69622 281 LYS A N 1
ATOM 3819 C CA . LYS B 2 281 ? 151.15900 126.27000 153.99400 1.000 40.69622 281 LYS A CA 1
ATOM 3820 C C . LYS B 2 281 ? 151.17400 125.75000 155.42500 1.000 40.69622 281 LYS A C 1
ATOM 3821 O O . LYS B 2 281 ? 152.12800 126.01000 156.16600 1.000 40.69622 281 LYS A O 1
ATOM 3840 N N . PHE B 2 282 ? 150.13700 125.02000 155.82800 1.000 39.03940 282 PHE A N 1
ATOM 3841 C CA . PHE B 2 282 ? 150.00400 124.52300 157.18700 1.000 39.03940 282 PHE A CA 1
ATOM 3842 C C . PHE B 2 282 ? 149.58800 123.05900 157.16700 1.000 39.03940 282 PHE A C 1
ATOM 3843 O O . PHE B 2 282 ? 148.96000 122.58900 156.21500 1.000 39.03940 282 PHE A O 1
ATOM 3860 N N . LEU B 2 283 ? 149.94600 122.34400 158.22900 1.000 40.85427 283 LEU A N 1
ATOM 3861 C CA . LEU B 2 283 ? 149.57800 120.94000 158.34200 1.000 40.85427 283 LEU A CA 1
ATOM 3862 C C . LEU B 2 283 ? 148.06300 120.79400 158.34100 1.000 40.85427 283 LEU A C 1
ATOM 3863 O O . LEU B 2 283 ? 147.35000 121.54900 159.00700 1.000 40.85427 283 LEU A O 1
ATOM 3879 N N . LEU B 2 284 ? 147.56700 119.81300 157.58800 1.000 36.80859 284 LEU A N 1
ATOM 3880 C CA . LEU B 2 284 ? 146.12700 119.65700 157.40800 1.000 36.80859 284 LEU A CA 1
ATOM 3881 C C . LEU B 2 284 ? 145.52600 118.67100 158.40700 1.000 36.80859 284 LEU A C 1
ATOM 3882 O O . LEU B 2 284 ? 144.69000 119.05000 159.23200 1.000 36.80859 284 LEU A O 1
ATOM 3898 N N . MET B 2 285 ? 145.94900 117.40800 158.35500 1.000 40.35319 285 MET A N 1
ATOM 3899 C CA . MET B 2 285 ? 145.42000 116.38700 159.25100 1.000 40.35319 285 MET A CA 1
ATOM 3900 C C . MET B 2 285 ? 146.38300 116.03000 160.37300 1.000 40.35319 285 MET A C 1
ATOM 3901 O O . MET B 2 285 ? 145.99000 115.31300 161.29900 1.000 40.35319 285 MET A O 1
ATOM 3915 N N . ASP B 2 286 ? 147.62200 116.50500 160.31300 1.000 41.53852 286 ASP A N 1
ATOM 3916 C CA . ASP B 2 286 ? 148.61000 116.25600 161.35200 1.000 41.53852 286 ASP A CA 1
ATOM 3917 C C . ASP B 2 286 ? 148.64600 117.35500 162.40400 1.000 41.53852 286 ASP A C 1
ATOM 3918 O O . ASP B 2 286 ? 149.46400 117.28200 163.32600 1.000 41.53852 286 ASP A O 1
ATOM 3927 N N . ALA B 2 287 ? 147.78700 118.36300 162.29100 1.000 41.00303 287 ALA A N 1
ATOM 3928 C CA . ALA B 2 287 ? 147.82400 119.48700 163.21400 1.000 41.00303 287 ALA A CA 1
ATOM 3929 C C . ALA B 2 287 ? 147.44100 119.04700 164.62000 1.000 41.00303 287 ALA A C 1
ATOM 3930 O O . ALA B 2 287 ? 146.51900 118.25000 164.81200 1.000 41.00303 287 ALA A O 1
ATOM 3937 N N . LEU B 2 288 ? 148.15900 119.57600 165.60700 1.000 47.22479 288 LEU A N 1
ATOM 3938 C CA . LEU B 2 288 ? 147.87000 119.35400 167.01700 1.000 47.22479 288 LEU A CA 1
ATOM 3939 C C . LEU B 2 288 ? 147.52800 120.69100 167.65400 1.000 47.22479 288 LEU A C 1
ATOM 3940 O O . LEU B 2 288 ? 148.22000 121.68700 167.42100 1.000 47.22479 288 LEU A O 1
ATOM 3956 N N . LYS B 2 289 ? 146.46900 120.71200 168.45600 1.000 45.58268 289 LYS A N 1
ATOM 3957 C CA . LYS B 2 289 ? 145.94300 121.94100 169.03100 1.000 45.58268 289 LYS A CA 1
ATOM 3958 C C . LYS B 2 289 ? 146.18100 121.96600 170.53400 1.000 45.58268 289 LYS A C 1
ATOM 3959 O O . LYS B 2 289 ? 145.82100 121.01900 171.24100 1.000 45.58268 289 LYS A O 1
ATOM 3978 N N . LEU B 2 290 ? 146.78600 123.04900 171.01300 1.000 49.84691 290 LEU A N 1
ATOM 3979 C CA . LEU B 2 290 ? 146.85100 123.35600 172.43600 1.000 49.84691 290 LEU A CA 1
ATOM 3980 C C . LEU B 2 290 ? 145.75800 124.38000 172.71800 1.000 49.84691 290 LEU A C 1
ATOM 3981 O O . LEU B 2 290 ? 145.87000 125.54100 172.31400 1.000 49.84691 290 LEU A O 1
ATOM 3997 N N . SER B 2 291 ? 144.70400 123.95300 173.40500 1.000 51.28185 291 SER A N 1
ATOM 3998 C CA . SER B 2 291 ? 143.50500 124.75900 173.57400 1.000 51.28185 291 SER A CA 1
ATOM 3999 C C . SER B 2 291 ? 143.43800 125.36100 174.97300 1.000 51.28185 291 SER A C 1
ATOM 4000 O O . SER B 2 291 ? 144.05700 124.86400 175.91700 1.000 51.28185 291 SER A O 1
ATOM 4008 N N . ILE B 2 292 ? 142.67200 126.44100 175.09100 1.000 57.10646 292 ILE A N 1
ATOM 4009 C CA . ILE B 2 292 ? 142.48800 127.15000 176.35400 1.000 57.10646 292 ILE A CA 1
ATOM 4010 C C . ILE B 2 292 ? 141.11600 126.87500 176.95000 1.000 57.10646 292 ILE A C 1
ATOM 4011 O O . ILE B 2 292 ? 140.99900 126.51800 178.12100 1.000 57.10646 292 ILE A O 1
ATOM 4027 N N . GLU B 2 293 ? 140.06200 127.04900 176.15300 1.000 59.09226 293 GLU A N 1
ATOM 4028 C CA . GLU B 2 293 ? 138.68600 126.95800 176.63700 1.000 59.09226 293 GLU A CA 1
ATOM 4029 C C . GLU B 2 293 ? 138.40900 128.04200 177.67700 1.000 59.09226 293 GLU A C 1
ATOM 4030 O O . GLU B 2 293 ? 137.86700 127.78300 178.75300 1.000 59.09226 293 GLU A O 1
ATOM 4042 N N . ASP B 2 294 ? 138.79400 129.27100 177.34400 1.000 64.58213 294 ASP A N 1
ATOM 4043 C CA . ASP B 2 294 ? 138.52800 130.42200 178.19700 1.000 64.58213 294 ASP A CA 1
ATOM 4044 C C . ASP B 2 294 ? 138.20500 131.63200 177.32900 1.000 64.58213 294 ASP A C 1
ATOM 4045 O O . ASP B 2 294 ? 139.04400 132.05300 176.52200 1.000 64.58213 294 ASP A O 1
ATOM 4054 N N . PRO B 2 295 ? 137.01700 132.21500 177.45100 1.000 71.36011 295 PRO A N 1
ATOM 4055 C CA . PRO B 2 295 ? 136.70500 133.41700 176.67600 1.000 71.36011 295 PRO A CA 1
ATOM 4056 C C . PRO B 2 295 ? 137.20400 134.68200 177.35800 1.000 71.36011 295 PRO A C 1
ATOM 4057 O O . PRO B 2 295 ? 137.43400 134.73000 178.56800 1.000 71.36011 295 PRO A O 1
ATOM 4068 N N . SER B 2 296 ? 137.37100 135.71900 176.54300 1.000 81.30932 296 SER A N 1
ATOM 4069 C CA . SER B 2 296 ? 137.71900 137.06100 176.99600 1.000 81.30932 296 SER A CA 1
ATOM 4070 C C . SER B 2 296 ? 136.80300 138.07600 176.33000 1.000 81.30932 296 SER A C 1
ATOM 4071 O O . SER B 2 296 ? 137.23400 139.11500 175.82600 1.000 81.30932 296 SER A O 1
ATOM 4079 N N . HIS B 2 297 ? 135.50700 137.76400 176.31900 1.000 83.82329 297 HIS A N 1
ATOM 4080 C CA . HIS B 2 297 ? 134.46300 138.51900 175.63200 1.000 83.82329 297 HIS A CA 1
ATOM 4081 C C . HIS B 2 297 ? 134.58500 138.43200 174.11600 1.000 83.82329 297 HIS A C 1
ATOM 4082 O O . HIS B 2 297 ? 133.87600 139.15200 173.40400 1.000 83.82329 297 HIS A O 1
ATOM 4096 N N . GLU B 2 298 ? 135.47400 137.58000 173.60300 1.000 79.28245 298 GLU A N 1
ATOM 4097 C CA . GLU B 2 298 ? 135.55300 137.29100 172.17500 1.000 79.28245 298 GLU A CA 1
ATOM 4098 C C . GLU B 2 298 ? 136.11000 138.47400 171.39200 1.000 79.28245 298 GLU A C 1
ATOM 4099 O O . GLU B 2 298 ? 135.80100 139.63100 171.69400 1.000 79.28245 298 GLU A O 1
ATOM 4111 N N . GLY B 2 299 ? 136.93000 138.19000 170.38900 1.000 79.14727 299 GLY A N 1
ATOM 4112 C CA . GLY B 2 299 ? 137.43800 139.22500 169.48700 1.000 79.14727 299 GLY A CA 1
ATOM 4113 C C . GLY B 2 299 ? 138.53300 140.11800 170.02500 1.000 79.14727 299 GLY A C 1
ATOM 4114 O O . GLY B 2 299 ? 139.58000 140.26600 169.38800 1.000 79.14727 299 GLY A O 1
ATOM 4118 N N . GLU B 2 300 ? 138.31600 140.72500 171.19300 1.000 83.00156 300 GLU A N 1
ATOM 4119 C CA . GLU B 2 300 ? 139.27600 141.69400 171.71300 1.000 83.00156 300 GLU A CA 1
ATOM 4120 C C . GLU B 2 300 ? 140.62300 141.04600 172.00500 1.000 83.00156 300 GLU A C 1
ATOM 4121 O O . GLU B 2 300 ? 141.67400 141.65200 171.76600 1.000 83.00156 300 GLU A O 1
ATOM 4133 N N . GLY B 2 301 ? 140.61200 139.82300 172.53200 1.000 76.70905 301 GLY A N 1
ATOM 4134 C CA . GLY B 2 301 ? 141.83000 139.14900 172.94200 1.000 76.70905 301 GLY A CA 1
ATOM 4135 C C . GLY B 2 301 ? 142.97600 139.28400 171.96200 1.000 76.70905 301 GLY A C 1
ATOM 4136 O O . GLY B 2 301 ? 142.85600 138.90300 170.79400 1.000 76.70905 301 GLY A O 1
ATOM 4140 N N . ILE B 2 302 ? 144.09100 139.83300 172.42800 1.000 67.86124 302 ILE A N 1
ATOM 4141 C CA . ILE B 2 302 ? 145.27600 139.97200 171.57300 1.000 67.86124 302 ILE A CA 1
ATOM 4142 C C . ILE B 2 302 ? 145.84600 138.59000 171.27500 1.000 67.86124 302 ILE A C 1
ATOM 4143 O O . ILE B 2 302 ? 145.93400 137.75200 172.19200 1.000 67.86124 302 ILE A O 1
ATOM 4159 N N . PRO B 2 303 ? 146.22900 138.29000 170.02800 1.000 61.25759 303 PRO A N 1
ATOM 4160 C CA . PRO B 2 303 ? 146.63700 136.91000 169.71200 1.000 61.25759 303 PRO A CA 1
ATOM 4161 C C . PRO B 2 303 ? 147.80300 136.40300 170.54100 1.000 61.25759 303 PRO A C 1
ATOM 4162 O O . PRO B 2 303 ? 147.81300 135.22800 170.93300 1.000 61.25759 303 PRO A O 1
ATOM 4173 N N . LEU B 2 304 ? 148.79400 137.25000 170.82300 1.000 62.15245 304 LEU A N 1
ATOM 4174 C CA . LEU B 2 304 ? 149.99000 136.76300 171.49900 1.000 62.15245 304 LEU A CA 1
ATOM 4175 C C . LEU B 2 304 ? 149.68800 136.32300 172.92500 1.000 62.15245 304 LEU A C 1
ATOM 4176 O O . LEU B 2 304 ? 150.27800 135.35100 173.40900 1.000 62.15245 304 LEU A O 1
ATOM 4192 N N . TYR B 2 305 ? 148.78000 137.01500 173.61400 1.000 65.58026 305 TYR A N 1
ATOM 4193 C CA . TYR B 2 305 ? 148.39100 136.57100 174.94700 1.000 65.58026 305 TYR A CA 1
ATOM 4194 C C . TYR B 2 305 ? 147.74400 135.19400 174.89100 1.000 65.58026 305 TYR A C 1
ATOM 4195 O O . TYR B 2 305 ? 148.00700 134.33900 175.74500 1.000 65.58026 305 TYR A O 1
ATOM 4213 N N . ASP B 2 306 ? 146.89400 134.96200 173.88800 1.000 59.21518 306 ASP A N 1
ATOM 4214 C CA . ASP B 2 306 ? 146.29900 133.64200 173.72100 1.000 59.21518 306 ASP A CA 1
ATOM 4215 C C . ASP B 2 306 ? 147.36800 132.59500 173.44400 1.000 59.21518 306 ASP A C 1
ATOM 4216 O O . ASP B 2 306 ? 147.27100 131.45900 173.92000 1.000 59.21518 306 ASP A O 1
ATOM 4225 N N . ALA B 2 307 ? 148.39700 132.95500 172.67400 1.000 56.74817 307 ALA A N 1
ATOM 4226 C CA . ALA B 2 307 ? 149.49500 132.02200 172.43700 1.000 56.74817 307 ALA A CA 1
ATOM 4227 C C . ALA B 2 307 ? 150.21500 131.68000 173.73600 1.000 56.74817 307 ALA A C 1
ATOM 4228 O O . ALA B 2 307 ? 150.55200 130.51500 173.98100 1.000 56.74817 307 ALA A O 1
ATOM 4235 N N . ILE B 2 308 ? 150.46400 132.68400 174.57800 1.000 61.62284 308 ILE A N 1
ATOM 4236 C CA . ILE B 2 308 ? 151.10400 132.43000 175.86900 1.000 61.62284 308 ILE A CA 1
ATOM 4237 C C . ILE B 2 308 ? 150.24600 131.48900 176.70500 1.000 61.62284 308 ILE A C 1
ATOM 4238 O O . ILE B 2 308 ? 150.73800 130.50500 177.27300 1.000 61.62284 308 ILE A O 1
ATOM 4254 N N . LYS B 2 309 ? 148.94600 131.77300 176.78500 1.000 60.07272 309 LYS A N 1
ATOM 4255 C CA . LYS B 2 309 ? 148.06600 130.94000 177.59700 1.000 60.07272 309 LYS A CA 1
ATOM 4256 C C . LYS B 2 309 ? 148.02100 129.51300 177.06500 1.000 60.07272 309 LYS A C 1
ATOM 4257 O O . LYS B 2 309 ? 148.03800 128.55300 177.84300 1.000 60.07272 309 LYS A O 1
ATOM 4276 N N . CYS B 2 310 ? 147.97100 129.35200 175.74100 1.000 53.90479 310 CYS A N 1
ATOM 4277 C CA . CYS B 2 310 ? 147.99400 128.01900 175.15000 1.000 53.90479 310 CYS A CA 1
ATOM 4278 C C . CYS B 2 310 ? 149.27000 127.28200 175.53000 1.000 53.90479 310 CYS A C 1
ATOM 4279 O O . CYS B 2 310 ? 149.22700 126.13500 175.98700 1.000 53.90479 310 CYS A O 1
ATOM 4287 N N . MET B 2 311 ? 150.42100 127.93200 175.35100 1.000 54.84422 311 MET A N 1
ATOM 4288 C CA . MET B 2 311 ? 151.68600 127.28100 175.67100 1.000 54.84422 311 MET A CA 1
ATOM 4289 C C . MET B 2 311 ? 151.77500 126.93000 177.14900 1.000 54.84422 311 MET A C 1
ATOM 4290 O O . MET B 2 311 ? 152.46900 125.97600 177.51700 1.000 54.84422 311 MET A O 1
ATOM 4304 N N . LYS B 2 312 ? 151.08600 127.68200 178.00900 1.000 60.56368 312 LYS A N 1
ATOM 4305 C CA . LYS B 2 312 ? 151.13000 127.39000 179.43800 1.000 60.56368 312 LYS A CA 1
ATOM 4306 C C . LYS B 2 312 ? 150.34500 126.13800 179.81000 1.000 60.56368 312 LYS A C 1
ATOM 4307 O O . LYS B 2 312 ? 150.57700 125.57900 180.88600 1.000 60.56368 312 LYS A O 1
ATOM 4326 N N . THR B 2 313 ? 149.43100 125.68200 178.95600 1.000 58.31422 313 THR A N 1
ATOM 4327 C CA . THR B 2 313 ? 148.58700 124.53600 179.27100 1.000 58.31422 313 THR A CA 1
ATOM 4328 C C . THR B 2 313 ? 149.24300 123.19900 178.95500 1.000 58.31422 313 THR A C 1
ATOM 4329 O O . THR B 2 313 ? 148.63100 122.15600 179.20600 1.000 58.31422 313 THR A O 1
ATOM 4340 N N . PHE B 2 314 ? 150.45800 123.19400 178.41200 1.000 55.60806 314 PHE A N 1
ATOM 4341 C CA . PHE B 2 314 ? 151.16200 121.96000 178.07800 1.000 55.60806 314 PHE A CA 1
ATOM 4342 C C . PHE B 2 314 ? 152.42200 121.87000 178.92700 1.000 55.60806 314 PHE A C 1
ATOM 4343 O O . PHE B 2 314 ? 153.36200 122.65000 178.73900 1.000 55.60806 314 PHE A O 1
ATOM 4360 N N . PHE B 2 315 ? 152.43900 120.91900 179.85500 1.000 58.05261 315 PHE A N 1
ATOM 4361 C CA . PHE B 2 315 ? 153.62700 120.58900 180.62700 1.000 58.05261 315 PHE A CA 1
ATOM 4362 C C . PHE B 2 315 ? 154.21500 119.29800 180.07900 1.000 58.05261 315 PHE A C 1
ATOM 4363 O O . PHE B 2 315 ? 153.50300 118.29800 179.93900 1.000 58.05261 315 PHE A O 1
ATOM 4380 N N . GLY B 2 316 ? 155.50800 119.31900 179.77100 1.000 57.63803 316 GLY A N 1
ATOM 4381 C CA . GLY B 2 316 ? 156.13700 118.17600 179.14300 1.000 57.63803 316 GLY A CA 1
ATOM 4382 C C . GLY B 2 316 ? 157.17100 118.54500 178.10200 1.000 57.63803 316 GLY A C 1
ATOM 4383 O O . GLY B 2 316 ? 157.76900 117.65900 177.48400 1.000 57.63803 316 GLY A O 1
ATOM 4387 N N . TRP B 2 317 ? 157.39000 119.84100 177.88800 1.000 56.37723 317 TRP A N 1
ATOM 4388 C CA . TRP B 2 317 ? 158.42000 120.27600 176.95500 1.000 56.37723 317 TRP A CA 1
ATOM 4389 C C . TRP B 2 317 ? 159.74900 119.62100 177.30300 1.000 56.37723 317 TRP A C 1
ATOM 4390 O O . TRP B 2 317 ? 160.17800 119.63300 178.45900 1.000 56.37723 317 TRP A O 1
ATOM 4411 N N . LYS B 2 318 ? 160.39600 119.04700 176.29600 1.000 58.46661 318 LYS A N 1
ATOM 4412 C CA . LYS B 2 318 ? 161.73000 118.48700 176.43200 1.000 58.46661 318 LYS A CA 1
ATOM 4413 C C . LYS B 2 318 ? 162.66400 119.21700 175.47700 1.000 58.46661 318 LYS A C 1
ATOM 4414 O O . LYS B 2 318 ? 162.22700 119.92500 174.56600 1.000 58.46661 318 LYS A O 1
ATOM 4433 N N . GLU B 2 319 ? 163.96000 119.05000 175.69400 1.000 60.00541 319 GLU A N 1
ATOM 4434 C CA . GLU B 2 319 ? 164.93200 119.75200 174.87300 1.000 60.00541 319 GLU A CA 1
ATOM 4435 C C . GLU B 2 319 ? 164.72900 119.36100 173.41400 1.000 60.00541 319 GLU A C 1
ATOM 4436 O O . GLU B 2 319 ? 164.80100 118.16700 173.08700 1.000 60.00541 319 GLU A O 1
ATOM 4448 N N . PRO B 2 320 ? 164.47400 120.31100 172.51500 1.000 56.47758 320 PRO A N 1
ATOM 4449 C CA . PRO B 2 320 ? 164.18100 119.94400 171.12700 1.000 56.47758 320 PRO A CA 1
ATOM 4450 C C . PRO B 2 320 ? 165.31800 119.15900 170.48900 1.000 56.47758 320 PRO A C 1
ATOM 4451 O O . PRO B 2 320 ? 166.49700 119.41500 170.74000 1.000 56.47758 320 PRO A O 1
ATOM 4462 N N . ASN B 2 321 ? 164.94400 118.18900 169.65800 1.000 55.64651 321 ASN A N 1
ATOM 4463 C CA . ASN B 2 321 ? 165.89000 117.35100 168.93800 1.000 55.64651 321 ASN A CA 1
ATOM 4464 C C . ASN B 2 321 ? 165.38600 117.16600 167.51600 1.000 55.64651 321 ASN A C 1
ATOM 4465 O O . ASN B 2 321 ? 164.17800 117.13700 167.27300 1.000 55.64651 321 ASN A O 1
ATOM 4476 N N . ILE B 2 322 ? 166.32000 117.02400 166.58100 1.000 54.74257 322 ILE A N 1
ATOM 4477 C CA . ILE B 2 322 ? 165.99200 116.88600 165.16600 1.000 54.74257 322 ILE A CA 1
ATOM 4478 C C . ILE B 2 322 ? 165.74900 115.41600 164.85500 1.000 54.74257 322 ILE A C 1
ATOM 4479 O O . ILE B 2 322 ? 166.57300 114.55500 165.18700 1.000 54.74257 322 ILE A O 1
ATOM 4495 N N . VAL B 2 323 ? 164.61700 115.12700 164.21600 1.000 53.19166 323 VAL A N 1
ATOM 4496 C CA . VAL B 2 323 ? 164.24000 113.76900 163.85900 1.000 53.19166 323 VAL A CA 1
ATOM 4497 C C . VAL B 2 323 ? 164.33200 113.53400 162.35700 1.000 53.19166 323 VAL A C 1
ATOM 4498 O O . VAL B 2 323 ? 164.85800 112.50900 161.91900 1.000 53.19166 323 VAL A O 1
ATOM 4511 N N . LYS B 2 324 ? 163.82600 114.46700 161.55400 1.000 51.08107 324 LYS A N 1
ATOM 4512 C CA . LYS B 2 324 ? 163.81700 114.34100 160.09800 1.000 51.08107 324 LYS A CA 1
ATOM 4513 C C . LYS B 2 324 ? 164.55600 115.52800 159.49200 1.000 51.08107 324 LYS A C 1
ATOM 4514 O O . LYS B 2 324 ? 163.97000 116.61500 159.34600 1.000 51.08107 324 LYS A O 1
ATOM 4533 N N . PRO B 2 325 ? 165.83000 115.37300 159.13100 1.000 55.13040 325 PRO A N 1
ATOM 4534 C CA . PRO B 2 325 ? 166.56500 116.50200 158.55100 1.000 55.13040 325 PRO A CA 1
ATOM 4535 C C . PRO B 2 325 ? 165.95500 116.95300 157.23200 1.000 55.13040 325 PRO A C 1
ATOM 4536 O O . PRO B 2 325 ? 165.34100 116.17100 156.50500 1.000 55.13040 325 PRO A O 1
ATOM 4547 N N . HIS B 2 326 ? 166.12700 118.24400 156.93500 1.000 55.72705 326 HIS A N 1
ATOM 4548 C CA . HIS B 2 326 ? 165.51300 118.82700 155.74500 1.000 55.72705 326 HIS A CA 1
ATOM 4549 C C . HIS B 2 326 ? 166.08300 118.23900 154.46000 1.000 55.72705 326 HIS A C 1
ATOM 4550 O O . HIS B 2 326 ? 165.37000 118.14900 153.45400 1.000 55.72705 326 HIS A O 1
ATOM 4564 N N . GLU B 2 327 ? 167.35600 117.84500 154.46600 1.000 59.23840 327 GLU A N 1
ATOM 4565 C CA . GLU B 2 327 ? 168.07300 117.25700 153.33600 1.000 59.23840 327 GLU A CA 1
ATOM 4566 C C . GLU B 2 327 ? 168.42100 118.26900 152.25100 1.000 59.23840 327 GLU A C 1
ATOM 4567 O O . GLU B 2 327 ? 169.09900 117.90200 151.28500 1.000 59.23840 327 GLU A O 1
ATOM 4579 N N . LYS B 2 328 ? 167.98600 119.52500 152.36700 1.000 61.37975 328 LYS A N 1
ATOM 4580 C CA . LYS B 2 328 ? 168.36400 120.55000 151.40400 1.000 61.37975 328 LYS A CA 1
ATOM 4581 C C . LYS B 2 328 ? 168.73500 121.87400 152.05500 1.000 61.37975 328 LYS A C 1
ATOM 4582 O O . LYS B 2 328 ? 169.00000 122.84200 151.33500 1.000 61.37975 328 LYS A O 1
ATOM 4601 N N . GLY B 2 329 ? 168.75600 121.94800 153.37500 1.000 60.90871 329 GLY A N 1
ATOM 4602 C CA . GLY B 2 329 ? 169.28600 123.10600 154.07000 1.000 60.90871 329 GLY A CA 1
ATOM 4603 C C . GLY B 2 329 ? 169.93300 122.64300 155.35200 1.000 60.90871 329 GLY A C 1
ATOM 4604 O O . GLY B 2 329 ? 169.56700 121.60200 155.90800 1.000 60.90871 329 GLY A O 1
ATOM 4608 N N . ILE B 2 330 ? 170.91500 123.41300 155.82300 1.000 62.49992 330 ILE A N 1
ATOM 4609 C CA . ILE B 2 330 ? 171.61400 123.02200 157.04100 1.000 62.49992 330 ILE A CA 1
ATOM 4610 C C . ILE B 2 330 ? 170.58700 122.85600 158.15000 1.000 62.49992 330 ILE A C 1
ATOM 4611 O O . ILE B 2 330 ? 169.90800 123.81400 158.53900 1.000 62.49992 330 ILE A O 1
ATOM 4627 N N . ASN B 2 331 ? 170.45600 121.63000 158.65100 1.000 59.78877 331 ASN A N 1
ATOM 4628 C CA . ASN B 2 331 ? 169.42100 121.34800 159.64000 1.000 59.78877 331 ASN A CA 1
ATOM 4629 C C . ASN B 2 331 ? 169.54900 122.22600 160.87600 1.000 59.78877 331 ASN A C 1
ATOM 4630 O O . ASN B 2 331 ? 168.51200 122.70700 161.36400 1.000 59.78877 331 ASN A O 1
ATOM 4641 N N . PRO B 2 332 ? 170.73500 122.47200 161.42700 1.000 60.79087 332 PRO A N 1
ATOM 4642 C CA . PRO B 2 332 ? 170.85400 123.53200 162.43100 1.000 60.79087 332 PRO A CA 1
ATOM 4643 C C . PRO B 2 332 ? 170.42900 124.86400 161.83500 1.000 60.79087 332 PRO A C 1
ATOM 4644 O O . PRO B 2 332 ? 170.53600 125.09200 160.62800 1.000 60.79087 332 PRO A O 1
ATOM 4655 N N . ASN B 2 333 ? 169.94400 125.74800 162.70000 1.000 59.64355 333 ASN A N 1
ATOM 4656 C CA . ASN B 2 333 ? 169.25200 126.99200 162.37600 1.000 59.64355 333 ASN A CA 1
ATOM 4657 C C . ASN B 2 333 ? 167.78100 126.73300 162.07600 1.000 59.64355 333 ASN A C 1
ATOM 4658 O O . ASN B 2 333 ? 167.04500 127.69000 161.81800 1.000 59.64355 333 ASN A O 1
ATOM 4669 N N . TYR B 2 334 ? 167.33200 125.48100 162.08400 1.000 54.77053 334 TYR A N 1
ATOM 4670 C CA . TYR B 2 334 ? 165.92200 125.15500 162.25400 1.000 54.77053 334 TYR A CA 1
ATOM 4671 C C . TYR B 2 334 ? 165.60600 124.81600 163.70100 1.000 54.77053 334 TYR A C 1
ATOM 4672 O O . TYR B 2 334 ? 164.56100 125.21500 164.22100 1.000 54.77053 334 TYR A O 1
ATOM 4690 N N . LEU B 2 335 ? 166.50600 124.07600 164.35100 1.000 56.33582 335 LEU A N 1
ATOM 4691 C CA . LEU B 2 335 ? 166.41300 123.86000 165.78900 1.000 56.33582 335 LEU A CA 1
ATOM 4692 C C . LEU B 2 335 ? 166.56300 125.17300 166.54700 1.000 56.33582 335 LEU A C 1
ATOM 4693 O O . LEU B 2 335 ? 165.78900 125.46900 167.46900 1.000 56.33582 335 LEU A O 1
ATOM 4709 N N . LEU B 2 336 ? 167.55100 125.98000 166.15700 1.000 59.03403 336 LEU A N 1
ATOM 4710 C CA . LEU B 2 336 ? 167.81900 127.22200 166.86800 1.000 59.03403 336 LEU A CA 1
ATOM 4711 C C . LEU B 2 336 ? 166.67100 128.21100 166.73500 1.000 59.03403 336 LEU A C 1
ATOM 4712 O O . LEU B 2 336 ? 166.46900 129.03000 167.63100 1.000 59.03403 336 LEU A O 1
ATOM 4728 N N . THR B 2 337 ? 165.91200 128.16300 165.63800 1.000 56.74772 337 THR A N 1
ATOM 4729 C CA . THR B 2 337 ? 164.75200 129.04300 165.52700 1.000 56.74772 337 THR A CA 1
ATOM 4730 C C . THR B 2 337 ? 163.70600 128.71000 166.58400 1.000 56.74772 337 THR A C 1
ATOM 4731 O O . THR B 2 337 ? 163.13600 129.61100 167.21000 1.000 56.74772 337 THR A O 1
ATOM 4742 N N . TRP B 2 338 ? 163.43900 127.42100 166.79900 1.000 54.51600 338 TRP A N 1
ATOM 4743 C CA . TRP B 2 338 ? 162.50300 127.04000 167.85200 1.000 54.51600 338 TRP A CA 1
ATOM 4744 C C . TRP B 2 338 ? 163.05000 127.40000 169.22700 1.000 54.51600 338 TRP A C 1
ATOM 4745 O O . TRP B 2 338 ? 162.30700 127.88800 170.09000 1.000 54.51600 338 TRP A O 1
ATOM 4766 N N . LYS B 2 339 ? 164.34500 127.16800 169.45200 1.000 58.18696 339 LYS A N 1
ATOM 4767 C CA . LYS B 2 339 ? 164.94300 127.57200 170.72200 1.000 58.18696 339 LYS A CA 1
ATOM 4768 C C . LYS B 2 339 ? 164.78000 129.07100 170.94400 1.000 58.18696 339 LYS A C 1
ATOM 4769 O O . LYS B 2 339 ? 164.44200 129.51500 172.04700 1.000 58.18696 339 LYS A O 1
ATOM 4788 N N . GLN B 2 340 ? 165.01700 129.86400 169.89900 1.000 59.36176 340 GLN A N 1
ATOM 4789 C CA . GLN B 2 340 ? 164.89300 131.31100 170.00000 1.000 59.36176 340 GLN A CA 1
ATOM 4790 C C . GLN B 2 340 ? 163.45600 131.72100 170.29200 1.000 59.36176 340 GLN A C 1
ATOM 4791 O O . GLN B 2 340 ? 163.21200 132.61800 171.10600 1.000 59.36176 340 GLN A O 1
ATOM 4805 N N . VAL B 2 341 ? 162.49000 131.09400 169.62100 1.000 56.76018 341 VAL A N 1
ATOM 4806 C CA . VAL B 2 341 ? 161.09400 131.44100 169.86900 1.000 56.76018 341 VAL A CA 1
ATOM 4807 C C . VAL B 2 341 ? 160.72000 131.12200 171.30800 1.000 56.76018 341 VAL A C 1
ATOM 4808 O O . VAL B 2 341 ? 160.01200 131.89300 171.96500 1.000 56.76018 341 VAL A O 1
ATOM 4821 N N . LEU B 2 342 ? 161.19100 129.98600 171.82600 1.000 58.56213 342 LEU A N 1
ATOM 4822 C CA . LEU B 2 342 ? 160.94900 129.67400 173.23200 1.000 58.56213 342 LEU A CA 1
ATOM 4823 C C . LEU B 2 342 ? 161.59100 130.71500 174.14200 1.000 58.56213 342 LEU A C 1
ATOM 4824 O O . LEU B 2 342 ? 160.99800 131.12500 175.14800 1.000 58.56213 342 LEU A O 1
ATOM 4840 N N . ALA B 2 343 ? 162.80600 131.15400 173.80500 1.000 62.87525 343 ALA A N 1
ATOM 4841 C CA . ALA B 2 343 ? 163.48900 132.14800 174.62800 1.000 62.87525 343 ALA A CA 1
ATOM 4842 C C . ALA B 2 343 ? 162.71800 133.46300 174.66800 1.000 62.87525 343 ALA A C 1
ATOM 4843 O O . ALA B 2 343 ? 162.53400 134.05000 175.74000 1.000 62.87525 343 ALA A O 1
ATOM 4850 N N . GLU B 2 344 ? 162.25900 133.94600 173.51200 1.000 64.98430 344 GLU A N 1
ATOM 4851 C CA . GLU B 2 344 ? 161.47400 135.17900 173.50100 1.000 64.98430 344 GLU A CA 1
ATOM 4852 C C . GLU B 2 344 ? 160.10600 134.99900 174.14700 1.000 64.98430 344 GLU A C 1
ATOM 4853 O O . GLU B 2 344 ? 159.57400 135.95100 174.72700 1.000 64.98430 344 GLU A O 1
ATOM 4865 N N . LEU B 2 345 ? 159.51700 133.80600 174.07300 1.000 62.02744 345 LEU A N 1
ATOM 4866 C CA . LEU B 2 345 ? 158.27600 133.57400 174.80300 1.000 62.02744 345 LEU A CA 1
ATOM 4867 C C . LEU B 2 345 ? 158.51100 133.68700 176.30400 1.000 62.02744 345 LEU A C 1
ATOM 4868 O O . LEU B 2 345 ? 157.71700 134.30500 177.02700 1.000 62.02744 345 LEU A O 1
ATOM 4884 N N . GLN B 2 346 ? 159.61700 133.11400 176.78500 1.000 70.23082 346 GLN A N 1
ATOM 4885 C CA . GLN B 2 346 ? 159.98800 133.27600 178.18700 1.000 70.23082 346 GLN A CA 1
ATOM 4886 C C . GLN B 2 346 ? 160.21700 134.74300 178.52800 1.000 70.23082 346 GLN A C 1
ATOM 4887 O O . GLN B 2 346 ? 159.80800 135.21100 179.59500 1.000 70.23082 346 GLN A O 1
ATOM 4901 N N . ASP B 2 347 ? 160.88400 135.47900 177.63700 1.000 72.51503 347 ASP A N 1
ATOM 4902 C CA . ASP B 2 347 ? 161.13500 136.89600 177.88800 1.000 72.51503 347 ASP A CA 1
ATOM 4903 C C . ASP B 2 347 ? 159.82900 137.67200 178.01000 1.000 72.51503 347 ASP A C 1
ATOM 4904 O O . ASP B 2 347 ? 159.68100 138.51800 178.90000 1.000 72.51503 347 ASP A O 1
ATOM 4913 N N . ILE B 2 348 ? 158.87100 137.40000 177.12300 1.000 69.23315 348 ILE A N 1
ATOM 4914 C CA . ILE B 2 348 ? 157.56900 138.05800 177.20900 1.000 69.23315 348 ILE A CA 1
ATOM 4915 C C . ILE B 2 348 ? 156.89400 137.71600 178.52900 1.000 69.23315 348 ILE A C 1
ATOM 4916 O O . ILE B 2 348 ? 156.33800 138.58700 179.20700 1.000 69.23315 348 ILE A O 1
ATOM 4932 N N . GLU B 2 349 ? 156.92800 136.43800 178.91300 1.000 71.96375 349 GLU A N 1
ATOM 4933 C CA . GLU B 2 349 ? 156.28700 136.03800 180.16100 1.000 71.96375 349 GLU A CA 1
ATOM 4934 C C . GLU B 2 349 ? 156.91600 136.74800 181.35400 1.000 71.96375 349 GLU A C 1
ATOM 4935 O O . GLU B 2 349 ? 156.20800 137.18600 182.26900 1.000 71.96375 349 GLU A O 1
ATOM 4947 N N . ASN B 2 350 ? 158.24400 136.87200 181.36200 1.000 77.61325 350 ASN A N 1
ATOM 4948 C CA . ASN B 2 350 ? 158.92200 137.49600 182.49400 1.000 77.61325 350 ASN A CA 1
ATOM 4949 C C . ASN B 2 350 ? 158.48200 138.94300 182.67400 1.000 77.61325 350 ASN A C 1
ATOM 4950 O O . ASN B 2 350 ? 158.21700 139.38400 183.79800 1.000 77.61325 350 ASN A O 1
ATOM 4961 N N . GLU B 2 351 ? 158.39700 139.69600 181.58100 1.000 81.76288 351 GLU A N 1
ATOM 4962 C CA . GLU B 2 351 ? 158.02500 141.09900 181.67300 1.000 81.76288 351 GLU A CA 1
ATOM 4963 C C . GLU B 2 351 ? 156.58200 141.24400 182.14200 1.000 81.76288 351 GLU A C 1
ATOM 4964 O O . GLU B 2 351 ? 155.71000 140.43400 181.81400 1.000 81.76288 351 GLU A O 1
ATOM 4976 N N . GLU B 2 352 ? 156.33800 142.29500 182.92700 1.000 84.41056 352 GLU A N 1
ATOM 4977 C CA . GLU B 2 352 ? 155.01400 142.49500 183.50900 1.000 84.41056 352 GLU A CA 1
ATOM 4978 C C . GLU B 2 352 ? 153.96400 142.74400 182.43300 1.000 84.41056 352 GLU A C 1
ATOM 4979 O O . GLU B 2 352 ? 152.84600 142.22200 182.51500 1.000 84.41056 352 GLU A O 1
ATOM 4991 N N . LYS B 2 353 ? 154.30100 143.53500 181.41900 1.000 80.45327 353 LYS A N 1
ATOM 4992 C CA . LYS B 2 353 ? 153.34400 143.96400 180.40800 1.000 80.45327 353 LYS A CA 1
ATOM 4993 C C . LYS B 2 353 ? 153.57400 143.20000 179.11100 1.000 80.45327 353 LYS A C 1
ATOM 4994 O O . LYS B 2 353 ? 154.70100 143.14100 178.60900 1.000 80.45327 353 LYS A O 1
ATOM 5013 N N . ILE B 2 354 ? 152.50700 142.62200 178.57600 1.000 73.55679 354 ILE A N 1
ATOM 5014 C CA . ILE B 2 354 ? 152.59300 141.91400 177.29400 1.000 73.55679 354 ILE A CA 1
ATOM 5015 C C . ILE B 2 354 ? 152.75100 142.93600 176.17200 1.000 73.55679 354 ILE A C 1
ATOM 5016 O O . ILE B 2 354 ? 151.92000 143.85400 176.05600 1.000 73.55679 354 ILE A O 1
ATOM 5032 N N . PRO B 2 355 ? 153.78300 142.83300 175.32700 1.000 71.09710 355 PRO A N 1
ATOM 5033 C CA . PRO B 2 355 ? 153.95900 143.84300 174.27000 1.000 71.09710 355 PRO A CA 1
ATOM 5034 C C . PRO B 2 355 ? 152.83400 143.86400 173.25200 1.000 71.09710 355 PRO A C 1
ATOM 5035 O O . PRO B 2 355 ? 152.67700 144.87500 172.55600 1.000 71.09710 355 PRO A O 1
ATOM 5046 N N . LYS B 2 356 ? 152.07500 142.77400 173.12100 1.000 68.28036 356 LYS A N 1
ATOM 5047 C CA . LYS B 2 356 ? 150.92300 142.68700 172.22600 1.000 68.28036 356 LYS A CA 1
ATOM 5048 C C . LYS B 2 356 ? 151.35300 142.58400 170.76500 1.000 68.28036 356 LYS A C 1
ATOM 5049 O O . LYS B 2 356 ? 150.52100 142.33900 169.88600 1.000 68.28036 356 LYS A O 1
ATOM 5068 N N . THR B 2 357 ? 152.64800 142.75600 170.49000 1.000 65.98488 357 THR A N 1
ATOM 5069 C CA . THR B 2 357 ? 153.18100 142.51800 169.14900 1.000 65.98488 357 THR A CA 1
ATOM 5070 C C . THR B 2 357 ? 154.68600 142.29500 169.30200 1.000 65.98488 357 THR A C 1
ATOM 5071 O O . THR B 2 357 ? 155.43900 143.25900 169.46300 1.000 65.98488 357 THR A O 1
ATOM 5082 N N . LYS B 2 358 ? 155.10700 141.03600 169.24800 1.000 64.76651 358 LYS A N 1
ATOM 5083 C CA . LYS B 2 358 ? 156.51200 140.70100 169.41900 1.000 64.76651 358 LYS A CA 1
ATOM 5084 C C . LYS B 2 358 ? 157.24700 140.78900 168.08900 1.000 64.76651 358 LYS A C 1
ATOM 5085 O O . LYS B 2 358 ? 156.66800 140.59000 167.01900 1.000 64.76651 358 LYS A O 1
ATOM 5104 N N . ASN B 2 359 ? 158.54000 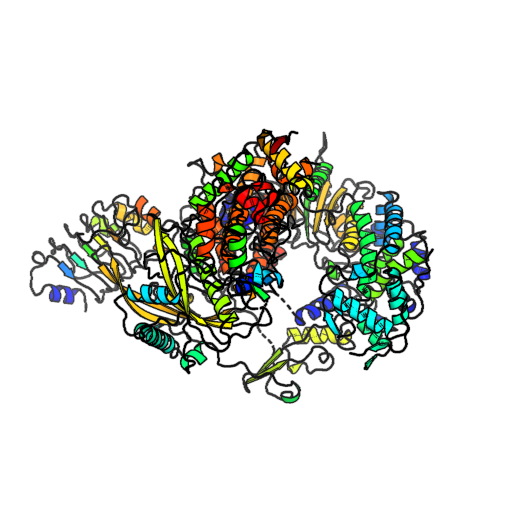141.09700 168.17200 1.000 62.24038 359 ASN A N 1
ATOM 5105 C CA . ASN B 2 359 ? 159.40300 141.22600 167.00300 1.000 62.24038 359 ASN A CA 1
ATOM 5106 C C . ASN B 2 359 ? 160.67700 140.44000 167.27700 1.000 62.24038 359 ASN A C 1
ATOM 5107 O O . ASN B 2 359 ? 161.46800 140.81800 168.14700 1.000 62.24038 359 ASN A O 1
ATOM 5118 N N . MET B 2 360 ? 160.87400 139.35200 166.54000 1.000 61.08607 360 MET A N 1
ATOM 5119 C CA . MET B 2 360 ? 162.01300 138.47900 166.78600 1.000 61.08607 360 MET A CA 1
ATOM 5120 C C . MET B 2 360 ? 163.32100 139.20300 166.50200 1.000 61.08607 360 MET A C 1
ATOM 5121 O O . MET B 2 360 ? 163.41100 140.02300 165.58400 1.000 61.08607 360 MET A O 1
ATOM 5135 N N . LYS B 2 361 ? 164.34200 138.89700 167.30000 1.000 62.64946 361 LYS A N 1
ATOM 5136 C CA . LYS B 2 361 ? 165.67700 139.41100 167.02800 1.000 62.64946 361 LYS A CA 1
ATOM 5137 C C . LYS B 2 361 ? 166.18800 138.84200 165.71200 1.000 62.64946 361 LYS A C 1
ATOM 5138 O O . LYS B 2 361 ? 166.05900 137.64300 165.44800 1.000 62.64946 361 LYS A O 1
ATOM 5157 N N . LYS B 2 362 ? 166.77600 139.70500 164.88400 1.000 62.02025 362 LYS A N 1
ATOM 5158 C CA . LYS B 2 362 ? 167.25700 139.30300 163.56400 1.000 62.02025 362 LYS A CA 1
ATOM 5159 C C . LYS B 2 362 ? 168.62200 138.62900 163.71100 1.000 62.02025 362 LYS A C 1
ATOM 5160 O O . LYS B 2 362 ? 169.66500 139.14000 163.29600 1.000 62.02025 362 LYS A O 1
ATOM 5179 N N . THR B 2 363 ? 168.59600 137.44600 164.31700 1.000 60.83479 363 THR A N 1
ATOM 5180 C CA . THR B 2 363 ? 169.80600 136.67400 164.54700 1.000 60.83479 363 THR A CA 1
ATOM 5181 C C . THR B 2 363 ? 170.24500 135.98400 163.25700 1.000 60.83479 363 THR A C 1
ATOM 5182 O O . THR B 2 363 ? 169.62100 136.11900 162.20100 1.000 60.83479 363 THR A O 1
ATOM 5193 N N . SER B 2 364 ? 171.34300 135.23200 163.34200 1.000 61.41235 364 SER A N 1
ATOM 5194 C CA . SER B 2 364 ? 171.88300 134.57600 162.15600 1.000 61.41235 364 SER A CA 1
ATOM 5195 C C . SER B 2 364 ? 171.00200 133.41300 161.71900 1.000 61.41235 364 SER A C 1
ATOM 5196 O O . SER B 2 364 ? 170.69500 133.26700 160.53100 1.000 61.41235 364 SER A O 1
ATOM 5204 N N . GLN B 2 365 ? 170.58500 132.57100 162.66700 1.000 60.51437 365 GLN A N 1
ATOM 5205 C CA . GLN B 2 365 ? 169.78800 131.40200 162.30800 1.000 60.51437 365 GLN A CA 1
ATOM 5206 C C . GLN B 2 365 ? 168.44800 131.80900 161.70600 1.000 60.51437 365 GLN A C 1
ATOM 5207 O O . GLN B 2 365 ? 168.00700 131.23000 160.70600 1.000 60.51437 365 GLN A O 1
ATOM 5221 N N . LEU B 2 366 ? 167.79200 132.81100 162.29200 1.000 58.50739 366 LEU A N 1
ATOM 5222 C CA . LEU B 2 366 ? 166.50500 133.24800 161.76800 1.000 58.50739 366 LEU A CA 1
ATOM 5223 C C . LEU B 2 366 ? 166.65900 133.90600 160.40600 1.000 58.50739 366 LEU A C 1
ATOM 5224 O O . LEU B 2 366 ? 165.72100 133.88700 159.60100 1.000 58.50739 366 LEU A O 1
ATOM 5240 N N . ARG B 2 367 ? 167.82400 134.49100 160.12900 1.000 61.99228 367 ARG A N 1
ATOM 5241 C CA . ARG B 2 367 ? 168.05900 135.07800 158.81500 1.000 61.99228 367 ARG A CA 1
ATOM 5242 C C . ARG B 2 367 ? 168.22500 133.99400 157.75800 1.000 61.99228 367 ARG A C 1
ATOM 5243 O O . ARG B 2 367 ? 167.63600 134.07400 156.67400 1.000 61.99228 367 ARG A O 1
ATOM 5264 N N . TRP B 2 368 ? 169.02000 132.96400 158.05800 1.000 61.00095 368 TRP A N 1
ATOM 5265 C CA . TRP B 2 368 ? 169.19100 131.87200 157.10600 1.000 61.00095 368 TRP A CA 1
ATOM 5266 C C . TRP B 2 368 ? 167.87500 131.14300 156.87100 1.000 61.00095 368 TRP A C 1
ATOM 5267 O O . TRP B 2 368 ? 167.53600 130.81000 155.73000 1.000 61.00095 368 TRP A O 1
ATOM 5288 N N . ALA B 2 369 ? 167.11900 130.88400 157.94100 1.000 57.24229 369 ALA A N 1
ATOM 5289 C CA . ALA B 2 369 ? 165.85200 130.17700 157.78900 1.000 57.24229 369 ALA A CA 1
ATOM 5290 C C . ALA B 2 369 ? 164.87400 130.97500 156.93900 1.000 57.24229 369 ALA A C 1
ATOM 5291 O O . ALA B 2 369 ? 164.17300 130.41200 156.09100 1.000 57.24229 369 ALA A O 1
ATOM 5298 N N . LEU B 2 370 ? 164.81700 132.28400 157.14300 1.000 56.63720 370 LEU A N 1
ATOM 5299 C CA . LEU B 2 370 ? 163.89200 133.14300 156.40900 1.000 56.63720 370 LEU A CA 1
ATOM 5300 C C . LEU B 2 370 ? 164.28300 133.34100 154.96000 1.000 56.63720 370 LEU A C 1
ATOM 5301 O O . LEU B 2 370 ? 163.64000 134.15100 154.27900 1.000 56.63720 370 LEU A O 1
ATOM 5317 N N . GLY B 2 371 ? 165.29600 132.65000 154.44600 1.000 64.89101 371 GLY A N 1
ATOM 5318 C CA . GLY B 2 371 ? 165.68500 132.82900 153.06400 1.000 64.89101 371 GLY A CA 1
ATOM 5319 C C . GLY B 2 371 ? 166.48300 134.08000 152.79100 1.000 64.89101 371 GLY A C 1
ATOM 5320 O O . GLY B 2 371 ? 166.53200 134.52900 151.64200 1.000 64.89101 371 GLY A O 1
ATOM 5324 N N . GLU B 2 372 ? 167.11400 134.65900 153.80900 1.000 69.74570 372 GLU A N 1
ATOM 5325 C CA . GLU B 2 372 ? 167.97000 135.82300 153.60400 1.000 69.74570 372 GLU A CA 1
ATOM 5326 C C . GLU B 2 372 ? 169.26400 135.47700 152.89900 1.000 69.74570 372 GLU A C 1
ATOM 5327 O O . GLU B 2 372 ? 170.13600 136.34700 152.77600 1.000 69.74570 372 GLU A O 1
ATOM 5339 N N . ASN B 2 373 ? 169.42100 134.23700 152.43400 1.000 81.49459 373 ASN A N 1
ATOM 5340 C CA . ASN B 2 373 ? 170.53100 133.87000 151.55900 1.000 81.49459 373 ASN A CA 1
ATOM 5341 C C . ASN B 2 373 ? 170.23900 134.51100 150.20600 1.000 81.49459 373 ASN A C 1
ATOM 5342 O O . ASN B 2 373 ? 169.78900 133.87000 149.25300 1.000 81.49459 373 ASN A O 1
ATOM 5353 N N . MET B 2 374 ? 170.50100 135.81600 150.14100 1.000 90.90305 374 MET A N 1
ATOM 5354 C CA . MET B 2 374 ? 169.99500 136.65100 149.06000 1.000 90.90305 374 MET A CA 1
ATOM 5355 C C . MET B 2 374 ? 170.26000 136.01900 147.70200 1.000 90.90305 374 MET A C 1
ATOM 5356 O O . MET B 2 374 ? 171.26700 135.33500 147.49800 1.000 90.90305 374 MET A O 1
ATOM 5370 N N . ALA B 2 375 ? 169.33600 136.24700 146.77300 1.000 103.24113 375 ALA A N 1
ATOM 5371 C CA . ALA B 2 375 ? 169.55200 135.85800 145.39600 1.000 103.24113 375 ALA A CA 1
ATOM 5372 C C . ALA B 2 375 ? 170.61900 136.75700 144.77700 1.000 103.24113 375 ALA A C 1
ATOM 5373 O O . ALA B 2 375 ? 170.89500 137.84600 145.28500 1.000 103.24113 375 ALA A O 1
ATOM 5380 N N . PRO B 2 376 ? 171.23800 136.32100 143.68300 1.000 109.91911 376 PRO A N 1
ATOM 5381 C CA . PRO B 2 376 ? 172.30900 137.12400 143.08300 1.000 109.91911 376 PRO A CA 1
ATOM 5382 C C . PRO B 2 376 ? 171.83700 138.54000 142.78300 1.000 109.91911 376 PRO A C 1
ATOM 5383 O O . PRO B 2 376 ? 170.72000 138.75800 142.31000 1.000 109.91911 376 PRO A O 1
ATOM 5394 N N . GLU B 2 377 ? 172.70300 139.50800 143.07100 1.000 111.37847 377 GLU A N 1
ATOM 5395 C CA . GLU B 2 377 ? 172.34500 140.90500 142.87800 1.000 111.37847 377 GLU A CA 1
ATOM 5396 C C . GLU B 2 377 ? 172.08000 141.18800 141.40500 1.000 111.37847 377 GLU A C 1
ATOM 5397 O O . GLU B 2 377 ? 172.74700 140.64500 140.52000 1.000 111.37847 377 GLU A O 1
ATOM 5409 N N . LYS B 2 378 ? 171.09200 142.04000 141.14500 1.000 109.92318 378 LYS A N 1
ATOM 5410 C CA . LYS B 2 378 ? 170.82600 142.46800 139.78000 1.000 109.92318 378 LYS A CA 1
ATOM 5411 C C . LYS B 2 378 ? 172.00400 143.27900 139.25800 1.000 109.92318 378 LYS A C 1
ATOM 5412 O O . LYS B 2 378 ? 172.50000 144.18400 139.93500 1.000 109.92318 378 LYS A O 1
ATOM 5431 N N . VAL B 2 379 ? 172.45100 142.95200 138.04900 1.000 110.33288 379 VAL A N 1
ATOM 5432 C CA . VAL B 2 379 ? 173.58700 143.60300 137.42000 1.000 110.33288 379 VAL A CA 1
ATOM 5433 C C . VAL B 2 379 ? 173.21200 143.95300 135.98400 1.000 110.33288 379 VAL A C 1
ATOM 5434 O O . VAL B 2 379 ? 172.09800 143.69600 135.53000 1.000 110.33288 379 VAL A O 1
ATOM 5447 N N . ASP B 2 380 ? 174.16400 144.54700 135.27200 1.000 110.48391 380 ASP A N 1
ATOM 5448 C CA . ASP B 2 380 ? 173.98200 144.88700 133.87100 1.000 110.48391 380 ASP A CA 1
ATOM 5449 C C . ASP B 2 380 ? 174.53600 143.77000 132.99800 1.000 110.48391 380 ASP A C 1
ATOM 5450 O O . ASP B 2 380 ? 175.61500 143.23300 133.26500 1.000 110.48391 380 ASP A O 1
ATOM 5459 N N . PHE B 2 381 ? 173.78500 143.42000 131.95100 1.000 108.08435 381 PHE A N 1
ATOM 5460 C CA . PHE B 2 381 ? 174.21200 142.33900 131.07000 1.000 108.08435 381 PHE A CA 1
ATOM 5461 C C . PHE B 2 381 ? 175.59100 142.60400 130.48300 1.000 108.08435 381 PHE A C 1
ATOM 5462 O O . PHE B 2 381 ? 176.36000 141.66300 130.25600 1.000 108.08435 381 PHE A O 1
ATOM 5479 N N . GLU B 2 382 ? 175.92500 143.87200 130.23500 1.000 112.88173 382 GLU A N 1
ATOM 5480 C CA . GLU B 2 382 ? 177.23600 144.19200 129.68100 1.000 112.88173 382 GLU A CA 1
ATOM 5481 C C . GLU B 2 382 ? 178.34900 143.79300 130.64200 1.000 112.88173 382 GLU A C 1
ATOM 5482 O O . GLU B 2 382 ? 179.42400 143.35700 130.21400 1.000 112.88173 382 GLU A O 1
ATOM 5494 N N . ASP B 2 383 ? 178.11000 143.93800 131.94700 1.000 113.29303 383 ASP A N 1
ATOM 5495 C CA . ASP B 2 383 ? 179.12800 143.58000 132.93000 1.000 113.29303 383 ASP A CA 1
ATOM 5496 C C . ASP B 2 383 ? 179.45300 142.09200 132.87300 1.000 113.29303 383 ASP A C 1
ATOM 5497 O O . ASP B 2 383 ? 180.62400 141.70200 132.94500 1.000 113.29303 383 ASP A O 1
ATOM 5506 N N . CYS B 2 384 ? 178.43100 141.24800 132.74600 1.000 112.88750 384 CYS A N 1
ATOM 5507 C CA . CYS B 2 384 ? 178.58600 139.79700 132.74200 1.000 112.88750 384 CYS A CA 1
ATOM 5508 C C . CYS B 2 384 ? 178.44200 139.22400 131.33500 1.000 112.88750 384 CYS A C 1
ATOM 5509 O O . CYS B 2 384 ? 177.94000 138.11500 131.14600 1.000 112.88750 384 CYS A O 1
ATOM 5517 N N . LYS B 2 385 ? 178.88000 139.98100 130.32700 1.000 111.96089 385 LYS A N 1
ATOM 5518 C CA . LYS B 2 385 ? 178.77100 139.50700 128.95100 1.000 111.96089 385 LYS A CA 1
ATOM 5519 C C . LYS B 2 385 ? 179.61000 138.25500 128.72700 1.000 111.96089 385 LYS A C 1
ATOM 5520 O O . LYS B 2 385 ? 179.16200 137.30900 128.06800 1.000 111.96089 385 LYS A O 1
ATOM 5539 N N . ASP B 2 386 ? 180.82600 138.22800 129.26500 1.000 114.87699 386 ASP A N 1
ATOM 5540 C CA . ASP B 2 386 ? 181.76900 137.13100 129.05300 1.000 114.87699 386 ASP A CA 1
ATOM 5541 C C . ASP B 2 386 ? 181.95300 136.39400 130.37900 1.000 114.87699 386 ASP A C 1
ATOM 5542 O O . ASP B 2 386 ? 182.82000 136.73800 131.18300 1.000 114.87699 386 ASP A O 1
ATOM 5551 N N . VAL B 2 387 ? 181.12900 135.37100 130.59900 1.000 114.60064 387 VAL A N 1
ATOM 5552 C CA . VAL B 2 387 ? 181.22400 134.54500 131.79800 1.000 114.60064 387 VAL A CA 1
ATOM 5553 C C . VAL B 2 387 ? 180.86900 133.10700 131.44100 1.000 114.60064 387 VAL A C 1
ATOM 5554 O O . VAL B 2 387 ? 180.58200 132.79800 130.27900 1.000 114.60064 387 VAL A O 1
ATOM 5567 N N . SER B 2 388 ? 180.89200 132.22000 132.43800 1.000 115.54799 388 SER A N 1
ATOM 5568 C CA . SER B 2 388 ? 180.73900 130.79200 132.17200 1.000 115.54799 388 SER A CA 1
ATOM 5569 C C . SER B 2 388 ? 179.43200 130.49400 131.44700 1.000 115.54799 388 SER A C 1
ATOM 5570 O O . SER B 2 388 ? 179.42800 129.83000 130.40300 1.000 115.54799 388 SER A O 1
ATOM 5578 N N . ASP B 2 389 ? 178.30900 130.96800 131.98200 1.000 114.89257 389 ASP A N 1
ATOM 5579 C CA . ASP B 2 389 ? 177.01900 130.66400 131.37900 1.000 114.89257 389 ASP A CA 1
ATOM 5580 C C . ASP B 2 389 ? 175.96100 131.60800 131.92900 1.000 114.89257 389 ASP A C 1
ATOM 5581 O O . ASP B 2 389 ? 176.09700 132.15400 133.02600 1.000 114.89257 389 ASP A O 1
ATOM 5590 N N . LEU B 2 390 ? 174.90300 131.79100 131.13900 1.000 109.66576 390 LEU A N 1
ATOM 5591 C CA . LEU B 2 390 ? 173.72900 132.56900 131.52800 1.000 109.66576 390 LEU A CA 1
ATOM 5592 C C . LEU B 2 390 ? 172.45100 131.82600 131.16200 1.000 109.66576 390 LEU A C 1
ATOM 5593 O O . LEU B 2 390 ? 171.48300 132.42200 130.68000 1.000 109.66576 390 LEU A O 1
ATOM 5609 N N . LYS B 2 391 ? 172.42700 130.51300 131.37200 1.000 107.50613 391 LYS A N 1
ATOM 5610 C CA . LYS B 2 391 ? 171.22100 129.75000 131.08100 1.000 107.50613 391 LYS A CA 1
ATOM 5611 C C . LYS B 2 391 ? 170.05100 130.30900 131.88000 1.000 107.50613 391 LYS A C 1
ATOM 5612 O O . LYS B 2 391 ? 170.14700 130.49900 133.09600 1.000 107.50613 391 LYS A O 1
ATOM 5631 N N . GLN B 2 392 ? 168.94500 130.57100 131.19400 1.000 99.89923 392 GLN A N 1
ATOM 5632 C CA . GLN B 2 392 ? 167.77500 131.16700 131.82900 1.000 99.89923 392 GLN A CA 1
ATOM 5633 C C . GLN B 2 392 ? 167.24300 130.27600 132.94600 1.000 99.89923 392 GLN A C 1
ATOM 5634 O O . GLN B 2 392 ? 166.69200 130.76500 133.93200 1.000 99.89923 392 GLN A O 1
ATOM 5648 N N . ASP B 2 396 ? 164.17900 123.85600 131.89000 1.000 84.74928 396 ASP A N 1
ATOM 5649 C CA . ASP B 2 396 ? 163.85300 123.55900 133.28000 1.000 84.74928 396 ASP A CA 1
ATOM 5650 C C . ASP B 2 396 ? 162.53800 122.79300 133.37000 1.000 84.74928 396 ASP A C 1
ATOM 5651 O O . ASP B 2 396 ? 161.54900 123.29800 133.90000 1.000 84.74928 396 ASP A O 1
ATOM 5659 N N . GLU B 2 397 ? 162.53600 121.57300 132.84900 1.000 79.24600 397 GLU A N 1
ATOM 5660 C CA . GLU B 2 397 ? 161.32300 120.76400 132.85100 1.000 79.24600 397 GLU A CA 1
ATOM 5661 C C . GLU B 2 397 ? 160.93900 120.41200 134.28500 1.000 79.24600 397 GLU A C 1
ATOM 5662 O O . GLU B 2 397 ? 161.79000 119.93900 135.04800 1.000 79.24600 397 GLU A O 1
ATOM 5674 N N . PRO B 2 398 ? 159.68800 120.62700 134.69500 1.000 64.87868 398 PRO A N 1
ATOM 5675 C CA . PRO B 2 398 ? 159.28600 120.21300 136.04400 1.000 64.87868 398 PRO A CA 1
ATOM 5676 C C . PRO B 2 398 ? 159.44600 118.71200 136.22900 1.000 64.87868 398 PRO A C 1
ATOM 5677 O O . PRO B 2 398 ? 159.17100 117.92200 135.32400 1.000 64.87868 398 PRO A O 1
ATOM 5688 N N . GLU B 2 399 ? 159.89500 118.32300 137.41800 1.000 54.70344 399 GLU A N 1
ATOM 5689 C CA . GLU B 2 399 ? 160.06100 116.91000 137.72500 1.000 54.70344 399 GLU A CA 1
ATOM 5690 C C . GLU B 2 399 ? 158.70400 116.22400 137.79500 1.000 54.70344 399 GLU A C 1
ATOM 5691 O O . GLU B 2 399 ? 157.71300 116.81400 138.23400 1.000 54.70344 399 GLU A O 1
ATOM 5703 N N . SER B 2 400 ? 158.66100 114.96900 137.35600 1.000 50.14949 400 SER A N 1
ATOM 5704 C CA . SER B 2 400 ? 157.43400 114.18600 137.36700 1.000 50.14949 400 SER A CA 1
ATOM 5705 C C . SER B 2 400 ? 157.39500 113.31800 138.61700 1.000 50.14949 400 SER A C 1
ATOM 5706 O O . SER B 2 400 ? 158.37900 112.64800 138.94500 1.000 50.14949 400 SER A O 1
ATOM 5714 N N . ARG B 2 401 ? 156.25800 113.33400 139.30900 1.000 46.32329 401 ARG A N 1
ATOM 5715 C CA . ARG B 2 401 ? 156.09100 112.60700 140.55700 1.000 46.32329 401 ARG A CA 1
ATOM 5716 C C . ARG B 2 401 ? 154.78800 111.82300 140.51800 1.000 46.32329 401 ARG A C 1
ATOM 5717 O O . ARG B 2 401 ? 153.80500 112.25300 139.91100 1.000 46.32329 401 ARG A O 1
ATOM 5738 N N . SER B 2 402 ? 154.79200 110.66500 141.17200 1.000 44.73615 402 SER A N 1
ATOM 5739 C CA . SER B 2 402 ? 153.66000 109.75600 141.16300 1.000 44.73615 402 SER A CA 1
ATOM 5740 C C . SER B 2 402 ? 152.79900 109.96900 142.40500 1.000 44.73615 402 SER A C 1
ATOM 5741 O O . SER B 2 402 ? 153.09300 110.80000 143.26600 1.000 44.73615 402 SER A O 1
ATOM 5749 N N . LEU B 2 403 ? 151.71700 109.20100 142.49300 1.000 39.94418 403 LEU A N 1
ATOM 5750 C CA . LEU B 2 403 ? 150.81000 109.31200 143.62300 1.000 39.94418 403 LEU A CA 1
ATOM 5751 C C . LEU B 2 403 ? 151.42300 108.71500 144.88400 1.000 39.94418 403 LEU A C 1
ATOM 5752 O O . LEU B 2 403 ? 152.32100 107.86900 144.84200 1.000 39.94418 403 LEU A O 1
ATOM 5768 N N . ALA B 2 404 ? 150.91400 109.17600 146.02200 1.000 40.08513 404 ALA A N 1
ATOM 5769 C CA . ALA B 2 404 ? 151.21500 108.60200 147.32000 1.000 40.08513 404 ALA A CA 1
ATOM 5770 C C . ALA B 2 404 ? 149.91200 108.44500 148.08800 1.000 40.08513 404 ALA A C 1
ATOM 5771 O O . ALA B 2 404 ? 148.93600 109.15400 147.83200 1.000 40.08513 404 ALA A O 1
ATOM 5778 N N . SER B 2 405 ? 149.89800 107.49900 149.02600 1.000 40.37929 405 SER A N 1
ATOM 5779 C CA . SER B 2 405 ? 148.66800 107.21400 149.75600 1.000 40.37929 405 SER A CA 1
ATOM 5780 C C . SER B 2 405 ? 148.19200 108.41800 150.55700 1.000 40.37929 405 SER A C 1
ATOM 5781 O O . SER B 2 405 ? 146.98300 108.60200 150.73600 1.000 40.37929 405 SER A O 1
ATOM 5789 N N . TRP B 2 406 ? 149.11700 109.26000 151.02500 1.000 37.10687 406 TRP A N 1
ATOM 5790 C CA . TRP B 2 406 ? 148.76000 110.26000 152.02500 1.000 37.10687 406 TRP A CA 1
ATOM 5791 C C . TRP B 2 406 ? 147.69000 111.21400 151.50900 1.000 37.10687 406 TRP A C 1
ATOM 5792 O O . TRP B 2 406 ? 146.75300 111.55400 152.24000 1.000 37.10687 406 TRP A O 1
ATOM 5813 N N . ILE B 2 407 ? 147.79800 111.64800 150.25200 1.000 35.05387 407 ILE A N 1
ATOM 5814 C CA . ILE B 2 407 ? 146.83100 112.61300 149.73900 1.000 35.05387 407 ILE A CA 1
ATOM 5815 C C . ILE B 2 407 ? 145.43000 112.02300 149.74500 1.000 35.05387 407 ILE A C 1
ATOM 5816 O O . ILE B 2 407 ? 144.44300 112.75500 149.88400 1.000 35.05387 407 ILE A O 1
ATOM 5832 N N . GLN B 2 408 ? 145.31100 110.70400 149.59100 1.000 36.66749 408 GLN A N 1
ATOM 5833 C CA . GLN B 2 408 ? 143.99400 110.08200 149.66100 1.000 36.66749 408 GLN A CA 1
ATOM 5834 C C . GLN B 2 408 ? 143.49700 109.97900 151.09400 1.000 36.66749 408 GLN A C 1
ATOM 5835 O O . GLN B 2 408 ? 142.28500 110.01700 151.32800 1.000 36.66749 408 GLN A O 1
ATOM 5849 N N . SER B 2 409 ? 144.40700 109.84100 152.06000 1.000 38.58351 409 SER A N 1
ATOM 5850 C CA . SER B 2 409 ? 143.99900 109.81900 153.46000 1.000 38.58351 409 SER A CA 1
ATOM 5851 C C . SER B 2 409 ? 143.66600 111.21700 153.96100 1.000 38.58351 409 SER A C 1
ATOM 5852 O O . SER B 2 409 ? 142.72800 111.39100 154.74600 1.000 38.58351 409 SER A O 1
ATOM 5860 N N . GLU B 2 410 ? 144.41600 112.22600 153.51200 1.000 37.42607 410 GLU A N 1
ATOM 5861 C CA . GLU B 2 410 ? 144.14900 113.59200 153.94700 1.000 37.42607 410 GLU A CA 1
ATOM 5862 C C . GLU B 2 410 ? 142.77000 114.05500 153.50700 1.000 37.42607 410 GLU A C 1
ATOM 5863 O O . GLU B 2 410 ? 142.13600 114.85500 154.20300 1.000 37.42607 410 GLU A O 1
ATOM 5875 N N . PHE B 2 411 ? 142.29100 113.57700 152.36000 1.000 33.31020 411 PHE A N 1
ATOM 5876 C CA . PHE B 2 411 ? 140.93600 113.89500 151.93500 1.000 33.31020 411 PHE A CA 1
ATOM 5877 C C . PHE B 2 411 ? 139.89100 113.05400 152.65300 1.000 33.31020 411 PHE A C 1
ATOM 5878 O O . PHE B 2 411 ? 138.71300 113.42300 152.65500 1.000 33.31020 411 PHE A O 1
ATOM 5895 N N . ASN B 2 412 ? 140.29100 111.93300 153.25600 1.000 39.54065 412 ASN A N 1
ATOM 5896 C CA . ASN B 2 412 ? 139.35200 111.15800 154.05900 1.000 39.54065 412 ASN A CA 1
ATOM 589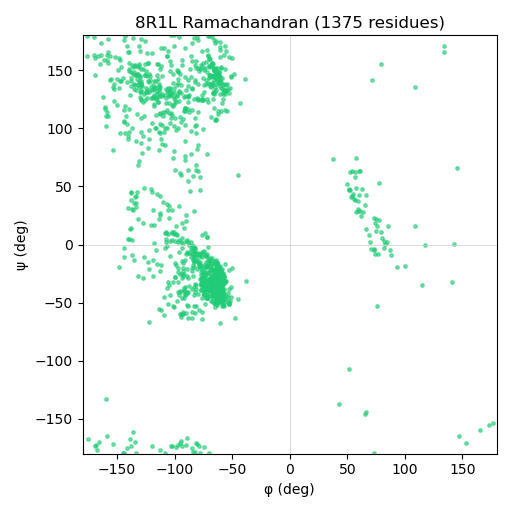7 C C . ASN B 2 412 ? 139.08200 111.84200 155.39100 1.000 39.54065 412 ASN A C 1
ATOM 5898 O O . ASN B 2 412 ? 137.94600 111.84000 155.87700 1.000 39.54065 412 ASN A O 1
ATOM 5909 N N . LYS B 2 413 ? 140.11400 112.42900 155.99700 1.000 41.44805 413 LYS A N 1
ATOM 5910 C CA . LYS B 2 413 ? 139.95000 113.13300 157.26200 1.000 41.44805 413 LYS A CA 1
ATOM 5911 C C . LYS B 2 413 ? 139.36000 114.52500 157.08700 1.000 41.44805 413 LYS A C 1
ATOM 5912 O O . LYS B 2 413 ? 138.88600 115.10700 158.06600 1.000 41.44805 413 LYS A O 1
ATOM 5931 N N . ALA B 2 414 ? 139.37700 115.06800 155.87400 1.000 35.59217 414 ALA A N 1
ATOM 5932 C CA . ALA B 2 414 ? 138.75400 116.35200 155.59300 1.000 35.59217 414 ALA A CA 1
ATOM 5933 C C . ALA B 2 414 ? 137.26400 116.22600 155.31700 1.000 35.59217 414 ALA A C 1
ATOM 5934 O O . ALA B 2 414 ? 136.60500 117.24200 155.07700 1.000 35.59217 414 ALA A O 1
ATOM 5941 N N . CYS B 2 415 ? 136.72600 115.00900 155.33500 1.000 38.59454 415 CYS A N 1
ATOM 5942 C CA . CYS B 2 415 ? 135.30200 114.76700 155.16400 1.000 38.59454 415 CYS A CA 1
ATOM 5943 C C . CYS B 2 415 ? 134.61700 114.35800 156.45900 1.000 38.59454 415 CYS A C 1
ATOM 5944 O O . CYS B 2 415 ? 133.41400 114.07700 156.44500 1.000 38.59454 415 CYS A O 1
ATOM 5952 N N . GLU B 2 416 ? 135.34200 114.31800 157.57100 1.000 40.25354 416 GLU A N 1
ATOM 5953 C CA . GLU B 2 416 ? 134.83800 113.77000 158.82000 1.000 40.25354 416 GLU A CA 1
ATOM 5954 C C . GLU B 2 416 ? 134.31700 114.87100 159.73200 1.000 40.25354 416 GLU A C 1
ATOM 5955 O O . GLU B 2 416 ? 134.79900 116.00600 159.70900 1.000 40.25354 416 GLU A O 1
ATOM 5967 N N . LEU B 2 417 ? 133.31900 114.51900 160.53600 1.000 39.10268 417 LEU A N 1
ATOM 5968 C CA . LEU B 2 417 ? 132.77500 115.44600 161.51600 1.000 39.10268 417 LEU A CA 1
ATOM 5969 C C . LEU B 2 417 ? 133.72000 115.59000 162.70000 1.000 39.10268 417 LEU A C 1
ATOM 5970 O O . LEU B 2 417 ? 134.36000 114.62600 163.12700 1.000 39.10268 417 LEU A O 1
ATOM 5986 N N . THR B 2 418 ? 133.80500 116.80500 163.22700 1.000 41.30299 418 THR A N 1
ATOM 5987 C CA . THR B 2 418 ? 134.54500 117.09300 164.44200 1.000 41.30299 418 THR A CA 1
ATOM 5988 C C . THR B 2 418 ? 133.56200 117.24400 165.60100 1.000 41.30299 418 THR A C 1
ATOM 5989 O O . THR B 2 418 ? 132.36000 117.00000 165.46300 1.000 41.30299 418 THR A O 1
ATOM 6000 N N . ASP B 2 419 ? 134.07400 117.64300 166.76400 1.000 46.46862 419 ASP A N 1
ATOM 6001 C CA . ASP B 2 419 ? 133.24900 117.87300 167.94300 1.000 46.46862 419 ASP A CA 1
ATOM 6002 C C . ASP B 2 419 ? 133.10100 119.35300 168.27200 1.000 46.46862 419 ASP A C 1
ATOM 6003 O O . ASP B 2 419 ? 132.58700 119.69000 169.34300 1.000 46.46862 419 ASP A O 1
ATOM 6012 N N . SER B 2 420 ? 133.53200 120.24300 167.37900 1.000 44.31854 420 SER A N 1
ATOM 6013 C CA . SER B 2 420 ? 133.49400 121.67700 167.61500 1.000 44.31854 420 SER A CA 1
ATOM 6014 C C . SER B 2 420 ? 132.78700 122.36800 166.46000 1.000 44.31854 420 SER A C 1
ATOM 6015 O O . SER B 2 420 ? 132.80500 121.88800 165.32500 1.000 44.31854 420 SER A O 1
ATOM 6023 N N . SER B 2 421 ? 132.16200 123.50500 166.76000 1.000 45.66066 421 SER A N 1
ATOM 6024 C CA . SER B 2 421 ? 131.45000 124.30200 165.76600 1.000 45.66066 421 SER A CA 1
ATOM 6025 C C . SER B 2 421 ? 132.38900 125.39200 165.26700 1.000 45.66066 421 SER A C 1
ATOM 6026 O O . SER B 2 421 ? 132.70500 126.33300 166.00100 1.000 45.66066 421 SER A O 1
ATOM 6034 N N . TRP B 2 422 ? 132.82400 125.27000 164.01300 1.000 41.08407 422 TRP A N 1
ATOM 6035 C CA . TRP B 2 422 ? 133.86600 126.13500 163.47600 1.000 41.08407 422 TRP A CA 1
ATOM 6036 C C . TRP B 2 422 ? 133.32600 127.36400 162.76100 1.000 41.08407 422 TRP A C 1
ATOM 6037 O O . TRP B 2 422 ? 134.01800 128.38700 162.70700 1.000 41.08407 422 TRP A O 1
ATOM 6058 N N . ILE B 2 423 ? 132.11800 127.29900 162.21000 1.000 43.20296 423 ILE A N 1
ATOM 6059 C CA . ILE B 2 423 ? 131.52600 128.41100 161.47500 1.000 43.20296 423 ILE A CA 1
ATOM 6060 C C . ILE B 2 423 ? 130.29000 128.87500 162.23200 1.000 43.20296 423 ILE A C 1
ATOM 6061 O O . ILE B 2 423 ? 129.40300 128.07000 162.53900 1.000 43.20296 423 ILE A O 1
ATOM 6077 N N . GLU B 2 424 ? 130.24300 130.16600 162.54800 1.000 50.03222 424 GLU A N 1
ATOM 6078 C CA . GLU B 2 424 ? 129.09500 130.79100 163.20100 1.000 50.03222 424 GLU A CA 1
ATOM 6079 C C . GLU B 2 424 ? 128.60800 131.91500 162.29400 1.000 50.03222 424 GLU A C 1
ATOM 6080 O O . GLU B 2 424 ? 129.06600 133.05500 162.40700 1.000 50.03222 424 GLU A O 1
ATOM 6092 N N . LEU B 2 425 ? 127.68400 131.59200 161.39600 1.000 47.37294 425 LEU A N 1
ATOM 6093 C CA . LEU B 2 425 ? 127.16600 132.56100 160.44500 1.000 47.37294 425 LEU A CA 1
ATOM 6094 C C . LEU B 2 425 ? 126.12400 133.45200 161.10900 1.000 47.37294 425 LEU A C 1
ATOM 6095 O O . LEU B 2 425 ? 125.44400 133.05200 162.05800 1.000 47.37294 425 LEU A O 1
ATOM 6111 N N . ASP B 2 426 ? 126.00400 134.67000 160.59200 1.000 54.00178 426 ASP A N 1
ATOM 6112 C CA . ASP B 2 426 ? 125.22900 135.71600 161.24500 1.000 54.00178 426 ASP A CA 1
ATOM 6113 C C . ASP B 2 426 ? 123.74100 135.54300 160.94100 1.000 54.00178 426 ASP A C 1
ATOM 6114 O O . ASP B 2 426 ? 123.30400 134.53600 160.37800 1.000 54.00178 426 ASP A O 1
ATOM 6123 N N . GLU B 2 427 ? 122.94700 136.54000 161.31800 1.000 58.12710 427 GLU A N 1
ATOM 6124 C CA . GLU B 2 427 ? 121.49900 136.45300 161.25500 1.000 58.12710 427 GLU A CA 1
ATOM 6125 C C . GLU B 2 427 ? 120.98800 136.74400 159.84600 1.000 58.12710 427 GLU A C 1
ATOM 6126 O O . GLU B 2 427 ? 121.65300 137.38300 159.02800 1.000 58.12710 427 GLU A O 1
ATOM 6138 N N . ILE B 2 428 ? 119.78200 136.25200 159.57400 1.000 53.37564 428 ILE A N 1
ATOM 6139 C CA . ILE B 2 428 ? 119.03400 136.57400 158.36800 1.000 53.37564 428 ILE A CA 1
ATOM 6140 C C . ILE B 2 428 ? 117.61200 136.91400 158.78600 1.000 53.37564 428 ILE A C 1
ATOM 6141 O O . ILE B 2 428 ? 117.05300 136.30200 159.70100 1.000 53.37564 428 ILE A O 1
ATOM 6157 N N . GLY B 2 429 ? 117.02900 137.90400 158.11500 1.000 58.61690 429 GLY A N 1
ATOM 6158 C CA . GLY B 2 429 ? 115.67500 138.30900 158.43600 1.000 58.61690 429 GLY A CA 1
ATOM 6159 C C . GLY B 2 429 ? 114.71000 137.14000 158.43000 1.000 58.61690 429 GLY A C 1
ATOM 6160 O O . GLY B 2 429 ? 114.97300 136.07400 157.87300 1.000 58.61690 429 GLY A O 1
ATOM 6164 N N . GLU B 2 430 ? 113.56500 137.35200 159.07300 1.000 64.39602 430 GLU A N 1
ATOM 6165 C CA . GLU B 2 430 ? 112.56600 136.29800 159.17400 1.000 64.39602 430 GLU A CA 1
ATOM 6166 C C . GLU B 2 430 ? 112.03800 135.93200 157.79300 1.000 64.39602 430 GLU A C 1
ATOM 6167 O O . GLU B 2 430 ? 111.96600 136.77300 156.89300 1.000 64.39602 430 GLU A O 1
ATOM 6179 N N . ASP B 2 431 ? 111.66900 134.66500 157.63200 1.000 62.91246 431 ASP A N 1
ATOM 6180 C CA . ASP B 2 431 ? 111.23900 134.13700 156.34600 1.000 62.91246 431 ASP A CA 1
ATOM 6181 C C . ASP B 2 431 ? 109.71900 134.15700 156.26000 1.000 62.91246 431 ASP A C 1
ATOM 6182 O O . ASP B 2 431 ? 109.03700 133.58300 157.11400 1.000 62.91246 431 ASP A O 1
ATOM 6191 N N . VAL B 2 432 ? 109.19400 134.81700 155.23000 1.000 64.01784 432 VAL A N 1
ATOM 6192 C CA . VAL B 2 432 ? 107.75300 134.90100 155.01500 1.000 64.01784 432 VAL A CA 1
ATOM 6193 C C . VAL B 2 432 ? 107.32600 134.37900 153.65300 1.000 64.01784 432 VAL A C 1
ATOM 6194 O O . VAL B 2 432 ? 106.12700 134.13100 153.45500 1.000 64.01784 432 VAL A O 1
ATOM 6207 N N . ALA B 2 433 ? 108.25000 134.20200 152.70900 1.000 64.17865 433 ALA A N 1
ATOM 6208 C CA . ALA B 2 433 ? 107.89000 133.67600 151.40000 1.000 64.17865 433 ALA A CA 1
ATOM 6209 C C . ALA B 2 433 ? 108.14700 132.17500 151.34000 1.000 64.17865 433 ALA A C 1
ATOM 6210 O O . ALA B 2 433 ? 109.12800 131.69300 151.91600 1.000 64.17865 433 ALA A O 1
ATOM 6217 N N . PRO B 2 434 ? 107.29700 131.39400 150.66600 1.000 64.67095 434 PRO A N 1
ATOM 6218 C CA . PRO B 2 434 ? 107.56500 129.94700 150.58900 1.000 64.67095 434 PRO A CA 1
ATOM 6219 C C . PRO B 2 434 ? 108.92300 129.62100 149.99200 1.000 64.67095 434 PRO A C 1
ATOM 6220 O O . PRO B 2 434 ? 109.59400 128.68900 150.45600 1.000 64.67095 434 PRO A O 1
ATOM 6231 N N . ILE B 2 435 ? 109.35300 130.36900 148.97400 1.000 60.97440 435 ILE A N 1
ATOM 6232 C CA . ILE B 2 435 ? 110.69000 130.15800 148.42800 1.000 60.97440 435 ILE A CA 1
ATOM 6233 C C . ILE B 2 435 ? 111.73900 130.45400 149.48700 1.000 60.97440 435 ILE A C 1
ATOM 6234 O O . ILE B 2 435 ? 112.76500 129.77000 149.57300 1.000 60.97440 435 ILE A O 1
ATOM 6250 N N . GLU B 2 436 ? 111.50500 131.48100 150.30400 1.000 59.45118 436 GLU A N 1
ATOM 6251 C CA . GLU B 2 436 ? 112.41500 131.75100 151.40900 1.000 59.45118 436 GLU A CA 1
ATOM 6252 C C . GLU B 2 436 ? 112.43500 130.58500 152.38500 1.000 59.45118 436 GLU A C 1
ATOM 6253 O O . GLU B 2 436 ? 113.49000 130.23900 152.92400 1.000 59.45118 436 GLU A O 1
ATOM 6265 N N . HIS B 2 437 ? 111.28000 129.96100 152.62200 1.000 61.88498 437 HIS A N 1
ATOM 6266 C CA . HIS B 2 437 ? 111.24200 128.80700 153.51300 1.000 61.88498 437 HIS A CA 1
ATOM 6267 C C . HIS B 2 437 ? 112.06100 127.65000 152.95200 1.000 61.88498 437 HIS A C 1
ATOM 6268 O O . HIS B 2 437 ? 112.82100 127.00700 153.68400 1.000 61.88498 437 HIS A O 1
ATOM 6282 N N . ILE B 2 438 ? 111.92500 127.37200 151.65300 1.000 56.63289 438 ILE A N 1
ATOM 6283 C CA . ILE B 2 438 ? 112.68700 126.27900 151.04900 1.000 56.63289 438 ILE A CA 1
ATOM 6284 C C . ILE B 2 438 ? 114.17900 126.58500 151.08000 1.000 56.63289 438 ILE A C 1
ATOM 6285 O O . ILE B 2 438 ? 115.00800 125.70800 151.36500 1.000 56.63289 438 ILE A O 1
ATOM 6301 N N . ALA B 2 439 ? 114.54700 127.82900 150.76900 1.000 53.03798 439 ALA A N 1
ATOM 6302 C CA . ALA B 2 439 ? 115.95200 128.21400 150.79900 1.000 53.03798 439 ALA A CA 1
ATOM 6303 C C . ALA B 2 439 ? 116.52000 128.09000 152.20300 1.000 53.03798 439 ALA A C 1
ATOM 6304 O O . ALA B 2 439 ? 117.64600 127.61400 152.38400 1.000 53.03798 439 ALA A O 1
ATOM 6311 N N . SER B 2 440 ? 115.75900 128.51800 153.21100 1.000 51.59228 440 SER A N 1
ATOM 6312 C CA . SER B 2 440 ? 116.20900 128.37300 154.58800 1.000 51.59228 440 SER A CA 1
ATOM 6313 C C . SER B 2 440 ? 116.34800 126.90700 154.96500 1.000 51.59228 440 SER A C 1
ATOM 6314 O O . SER B 2 440 ? 117.28400 126.53200 155.67300 1.000 51.59228 440 SER A O 1
ATOM 6322 N N . MET B 2 441 ? 115.42500 126.06100 154.50600 1.000 53.49074 441 MET A N 1
ATOM 6323 C CA . MET B 2 441 ? 115.54400 124.63100 154.77200 1.000 53.49074 441 MET A CA 1
ATOM 6324 C C . MET B 2 441 ? 116.85400 124.08500 154.21700 1.000 53.49074 441 MET A C 1
ATOM 6325 O O . MET B 2 441 ? 117.63200 123.44600 154.93800 1.000 53.49074 441 MET A O 1
ATOM 6339 N N . ARG B 2 442 ? 117.12100 124.34100 152.93400 1.000 49.82566 442 ARG A N 1
ATOM 6340 C CA . ARG B 2 442 ? 118.35300 123.84100 152.32900 1.000 49.82566 442 ARG A CA 1
ATOM 6341 C C . ARG B 2 442 ? 119.57600 124.38200 153.05800 1.000 49.82566 442 ARG A C 1
ATOM 6342 O O . ARG B 2 442 ? 120.49900 123.63000 153.39900 1.000 49.82566 442 ARG A O 1
ATOM 6363 N N . ARG B 2 443 ? 119.60000 125.69400 153.30100 1.000 47.16029 443 ARG A N 1
ATOM 6364 C CA . ARG B 2 443 ? 120.77000 126.31900 153.90200 1.000 47.16029 443 ARG A CA 1
ATOM 6365 C C . ARG B 2 443 ? 121.00800 125.80800 155.31500 1.000 47.16029 443 ARG A C 1
ATOM 6366 O O . ARG B 2 443 ? 122.14900 125.52600 155.69400 1.000 47.16029 443 ARG A O 1
ATOM 6387 N N . ASN B 2 444 ? 119.94600 125.68500 156.11300 1.000 48.00010 444 ASN A N 1
ATOM 6388 C CA . ASN B 2 444 ? 120.09300 125.20600 157.48000 1.000 48.00010 444 ASN A CA 1
ATOM 6389 C C . ASN B 2 444 ? 120.54500 123.75500 157.50800 1.000 48.00010 444 ASN A C 1
ATOM 6390 O O . ASN B 2 444 ? 121.40100 123.38800 158.31900 1.000 48.00010 444 ASN A O 1
ATOM 6401 N N . TYR B 2 445 ? 119.98900 122.91100 156.63600 1.000 46.58674 445 TYR A N 1
ATOM 6402 C CA . TYR B 2 445 ? 120.43200 121.52200 156.59600 1.000 46.58674 445 TYR A CA 1
ATOM 6403 C C . TYR B 2 445 ? 121.90800 121.44000 156.23300 1.000 46.58674 445 TYR A C 1
ATOM 6404 O O . TYR B 2 445 ? 122.68600 120.73600 156.89000 1.000 46.58674 445 TYR A O 1
ATOM 6422 N N . PHE B 2 446 ? 122.31800 122.17500 155.19700 1.000 41.38963 446 PHE A N 1
ATOM 6423 C CA . PHE B 2 446 ? 123.71700 122.14700 154.78700 1.000 41.38963 446 PHE A CA 1
ATOM 6424 C C . PHE B 2 446 ? 124.62200 122.64800 155.90600 1.000 41.38963 446 PHE A C 1
ATOM 6425 O O . PHE B 2 446 ? 125.64700 122.03000 156.21400 1.000 41.38963 446 PHE A O 1
ATOM 6442 N N . THR B 2 447 ? 124.24700 123.76100 156.54100 1.000 43.36968 447 THR A N 1
ATOM 6443 C CA . THR B 2 447 ? 125.07700 124.32700 157.59800 1.000 43.36968 447 THR A CA 1
ATOM 6444 C C . THR B 2 447 ? 125.19100 123.37300 158.77900 1.000 43.36968 447 THR A C 1
ATOM 6445 O O . THR B 2 447 ? 126.28200 123.18000 159.32500 1.000 43.36968 447 THR A O 1
ATOM 6456 N N . ALA B 2 448 ? 124.07700 122.76100 159.18400 1.000 42.83926 448 ALA A N 1
ATOM 6457 C CA . ALA B 2 448 ? 124.12000 121.81900 160.29500 1.000 42.83926 448 ALA A CA 1
ATOM 6458 C C . ALA B 2 448 ? 125.00200 120.62500 159.96200 1.000 42.83926 448 ALA A C 1
ATOM 6459 O O . ALA B 2 448 ? 125.75800 120.14700 160.81600 1.000 42.83926 448 ALA A O 1
ATOM 6466 N N . GLU B 2 449 ? 124.92400 120.13000 158.72700 1.000 42.40849 449 GLU A N 1
ATOM 6467 C CA . GLU B 2 449 ? 125.74900 118.99800 158.32700 1.000 42.40849 449 GLU A CA 1
ATOM 6468 C C . GLU B 2 449 ? 127.19200 119.38500 158.02900 1.000 42.40849 449 GLU A C 1
ATOM 6469 O O . GLU B 2 449 ? 128.02400 118.49100 157.84000 1.000 42.40849 449 GLU A O 1
ATOM 6481 N N . VAL B 2 450 ? 127.51200 120.67800 157.98900 1.000 39.63414 450 VAL A N 1
ATOM 6482 C CA . VAL B 2 450 ? 128.82400 121.13200 157.53700 1.000 39.63414 450 VAL A CA 1
ATOM 6483 C C . VAL B 2 450 ? 129.57400 121.89100 158.62500 1.000 39.63414 450 VAL A C 1
ATOM 6484 O O . VAL B 2 450 ? 130.80900 121.91400 158.63500 1.000 39.63414 450 VAL A O 1
ATOM 6497 N N . SER B 2 451 ? 128.84300 122.51800 159.55000 1.000 41.31260 451 SER A N 1
ATOM 6498 C CA . SER B 2 451 ? 129.49200 123.40000 160.51600 1.000 41.31260 451 SER A CA 1
ATOM 6499 C C . SER B 2 451 ? 130.55300 122.67000 161.32800 1.000 41.31260 451 SER A C 1
ATOM 6500 O O . SER B 2 451 ? 131.54700 123.28000 161.73500 1.000 41.31260 451 SER A O 1
ATOM 6508 N N . HIS B 2 452 ? 130.36500 121.37900 161.57800 1.000 42.18960 452 HIS A N 1
ATOM 6509 C CA . HIS B 2 452 ? 131.30200 120.59800 162.37500 1.000 42.18960 452 HIS A CA 1
ATOM 6510 C C . HIS B 2 452 ? 132.35200 119.88000 161.53600 1.000 42.18960 452 HIS A C 1
ATOM 6511 O O . HIS B 2 452 ? 133.23400 119.22900 162.10400 1.000 42.18960 452 HIS A O 1
ATOM 6525 N N . CYS B 2 453 ? 132.28600 119.98200 160.21200 1.000 38.80377 453 CYS A N 1
ATOM 6526 C CA . CYS B 2 453 ? 133.23000 119.27900 159.35700 1.000 38.80377 453 CYS A CA 1
ATOM 6527 C C . CYS B 2 453 ? 134.64000 119.82200 159.54900 1.000 38.80377 453 CYS A C 1
ATOM 6528 O O . CYS B 2 453 ? 134.84000 120.99500 159.87300 1.000 38.80377 453 CYS A O 1
ATOM 6536 N N . ARG B 2 454 ? 135.62900 118.94900 159.34600 1.000 37.64182 454 ARG A N 1
ATOM 6537 C CA . ARG B 2 454 ? 137.01900 119.37600 159.44300 1.000 37.64182 454 ARG A CA 1
ATOM 6538 C C . ARG B 2 454 ? 137.42300 120.27800 158.28600 1.000 37.64182 454 ARG A C 1
ATOM 6539 O O . ARG B 2 454 ? 138.37200 121.05700 158.42400 1.000 37.64182 454 ARG A O 1
ATOM 6560 N N . ALA B 2 455 ? 136.73100 120.18900 157.14900 1.000 35.40439 455 ALA A N 1
ATOM 6561 C CA . ALA B 2 455 ? 136.98400 121.13000 156.06500 1.000 35.40439 455 ALA A CA 1
ATOM 6562 C C . ALA B 2 455 ? 136.72800 122.55900 156.52100 1.000 35.40439 455 ALA A C 1
ATOM 6563 O O . ALA B 2 455 ? 137.44700 123.48400 156.12900 1.000 35.40439 455 ALA A O 1
ATOM 6570 N N . THR B 2 456 ? 135.71100 122.76000 157.36000 1.000 36.67016 456 THR A N 1
ATOM 6571 C CA . THR B 2 456 ? 135.47500 124.08600 157.91900 1.000 36.67016 456 THR A CA 1
ATOM 6572 C C . THR B 2 456 ? 136.59400 124.49500 158.86800 1.000 36.67016 456 THR A C 1
ATOM 6573 O O . THR B 2 456 ? 136.94800 125.67800 158.93400 1.000 36.67016 456 THR A O 1
ATOM 6584 N N . GLU B 2 457 ? 137.16600 123.54100 159.60500 1.000 37.10035 457 GLU A N 1
ATOM 6585 C CA . GLU B 2 457 ? 138.33600 123.85600 160.41500 1.000 37.10035 457 GLU A CA 1
ATOM 6586 C C . GLU B 2 457 ? 139.48200 124.33400 159.54100 1.000 37.10035 457 GLU A C 1
ATOM 6587 O O . GLU B 2 457 ? 140.17300 125.29900 159.88400 1.000 37.10035 457 GLU A O 1
ATOM 6599 N N . TYR B 2 458 ? 139.70600 123.66500 158.41000 1.000 35.24236 458 TYR A N 1
ATOM 6600 C CA . TYR B 2 458 ? 140.75300 124.10200 157.49400 1.000 35.24236 458 TYR A CA 1
ATOM 6601 C C . TYR B 2 458 ? 140.45600 125.49500 156.96000 1.000 35.24236 458 TYR A C 1
ATOM 6602 O O . TYR B 2 458 ? 141.35300 126.34100 156.86900 1.000 35.24236 458 TYR A O 1
ATOM 6620 N N . ILE B 2 459 ? 139.19500 125.75300 156.61200 1.000 36.45941 459 ILE A N 1
ATOM 6621 C CA . ILE B 2 459 ? 138.80900 127.07000 156.11400 1.000 36.45941 459 ILE A CA 1
ATOM 6622 C C . ILE B 2 459 ? 139.15300 128.14200 157.14000 1.000 36.45941 459 ILE A C 1
ATOM 6623 O O . ILE B 2 459 ? 139.79500 129.15000 156.82200 1.000 36.45941 459 ILE A O 1
ATOM 6639 N N . MET B 2 460 ? 138.72800 127.93800 158.38800 1.000 39.13567 460 MET A N 1
ATOM 6640 C CA . MET B 2 460 ? 138.92800 128.96200 159.40900 1.000 39.13567 460 MET A CA 1
ATOM 6641 C C . MET B 2 460 ? 140.40400 129.12500 159.74800 1.000 39.13567 460 MET A C 1
ATOM 6642 O O . MET B 2 460 ? 140.88200 130.25000 159.93600 1.000 39.13567 460 MET A O 1
ATOM 6656 N N . LYS B 2 461 ? 141.14200 128.01900 159.83500 1.000 38.77623 461 LYS A N 1
ATOM 6657 C CA . LYS B 2 461 ? 142.56800 128.10400 160.12100 1.000 38.77623 461 LYS A CA 1
ATOM 6658 C C . LYS B 2 461 ? 143.29000 128.88700 159.03400 1.000 38.77623 461 LYS A C 1
ATOM 6659 O O . LYS B 2 461 ? 144.10400 129.77200 159.32400 1.000 38.77623 461 LYS A O 1
ATOM 6678 N N . GLY B 2 462 ? 142.98700 128.58900 157.76900 1.000 37.74459 462 GLY A N 1
ATOM 6679 C CA . GLY B 2 462 ? 143.61100 129.32000 156.68200 1.000 37.74459 462 GLY A CA 1
ATOM 6680 C C . GLY B 2 462 ? 143.24200 130.78900 156.68600 1.000 37.74459 462 GLY A C 1
ATOM 6681 O O . GLY B 2 462 ? 144.09700 131.65200 156.47800 1.000 37.74459 462 GLY A O 1
ATOM 6685 N N . VAL B 2 463 ? 141.96600 131.09600 156.92800 1.000 39.91982 463 VAL A N 1
ATOM 6686 C CA . VAL B 2 463 ? 141.53600 132.49000 156.94600 1.000 39.91982 463 VAL A CA 1
ATOM 6687 C C . VAL B 2 463 ? 142.27900 133.25500 158.03200 1.000 39.91982 463 VAL A C 1
ATOM 6688 O O . VAL B 2 463 ? 142.81600 134.34200 157.79300 1.000 39.91982 463 VAL A O 1
ATOM 6701 N N . TYR B 2 464 ? 142.33100 132.69200 159.24100 1.000 42.91389 464 TYR A N 1
ATOM 6702 C CA . TYR B 2 464 ? 143.00000 133.37500 160.34300 1.000 42.91389 464 TYR A CA 1
ATOM 6703 C C . TYR B 2 464 ? 144.48300 133.56000 160.05600 1.000 42.91389 464 TYR A C 1
ATOM 6704 O O . TYR B 2 464 ? 145.04000 134.64400 160.26900 1.000 42.91389 464 TYR A O 1
ATOM 6722 N N . ILE B 2 465 ? 145.14300 132.51100 159.56100 1.000 42.01537 465 ILE A N 1
ATOM 6723 C CA . ILE B 2 465 ? 146.58200 132.59000 159.33000 1.000 42.01537 465 ILE A CA 1
ATOM 6724 C C . ILE B 2 465 ? 146.89000 133.63000 158.26100 1.000 42.01537 465 ILE A C 1
ATOM 6725 O O . ILE B 2 465 ? 147.80700 134.44600 158.41100 1.000 42.01537 465 ILE A O 1
ATOM 6741 N N . ASN B 2 466 ? 146.13100 133.61600 157.16400 1.000 43.62552 466 ASN A N 1
ATOM 6742 C CA . ASN B 2 466 ? 146.39300 134.56000 156.08500 1.000 43.62552 466 ASN A CA 1
ATOM 6743 C C . ASN B 2 466 ? 146.08500 135.98800 156.51300 1.000 43.62552 466 ASN A C 1
ATOM 6744 O O . ASN B 2 466 ? 146.81900 136.91500 156.15600 1.000 43.62552 466 ASN A O 1
ATOM 6755 N N . THR B 2 467 ? 145.00900 136.19300 157.27700 1.000 42.48044 467 THR A N 1
ATOM 6756 C CA . THR B 2 467 ? 144.71900 137.53300 157.77300 1.000 42.48044 467 THR A CA 1
ATOM 6757 C C . THR B 2 467 ? 145.84400 138.03700 158.66400 1.000 42.48044 467 THR A C 1
ATOM 6758 O O . THR B 2 467 ? 146.27900 139.18900 158.53700 1.000 42.48044 467 THR A O 1
ATOM 6769 N N . ALA B 2 468 ? 146.32900 137.19000 159.57400 1.000 43.60679 468 ALA A N 1
ATOM 6770 C CA . ALA B 2 468 ? 147.41500 137.60600 160.45300 1.000 43.60679 468 ALA A CA 1
ATOM 6771 C C . ALA B 2 468 ? 148.66400 137.94200 159.65000 1.000 43.60679 468 ALA A C 1
ATOM 6772 O O . ALA B 2 468 ? 149.31600 138.96400 159.89300 1.000 43.60679 468 ALA A O 1
ATOM 6779 N N . LEU B 2 469 ? 149.00900 137.09400 158.67800 1.000 46.90397 469 LEU A N 1
ATOM 6780 C CA . LEU B 2 469 ? 150.19000 137.35300 157.86100 1.000 46.90397 469 LEU A CA 1
ATOM 6781 C C . LEU B 2 469 ? 150.05800 138.66700 157.10700 1.000 46.90397 469 LEU A C 1
ATOM 6782 O O . LEU B 2 469 ? 150.99600 139.46900 157.06800 1.000 46.90397 469 LEU A O 1
ATOM 6798 N N . LEU B 2 470 ? 148.89800 138.90500 156.49300 1.000 48.55616 470 LEU A N 1
ATOM 6799 C CA . LEU B 2 470 ? 148.72400 140.12400 155.71300 1.000 48.55616 470 LEU A CA 1
ATOM 6800 C C . LEU B 2 470 ? 148.80500 141.35800 156.60100 1.000 48.55616 470 LEU A C 1
ATOM 6801 O O . LEU B 2 470 ? 149.48100 142.33600 156.25600 1.000 48.55616 470 LEU A O 1
ATOM 6817 N N . ASN B 2 471 ? 148.13500 141.32900 157.75500 1.000 47.97639 471 ASN A N 1
ATOM 6818 C CA . ASN B 2 471 ? 148.17100 142.48000 158.65000 1.000 47.97639 471 ASN A CA 1
ATOM 6819 C C . ASN B 2 471 ? 149.58800 142.74600 159.14100 1.000 47.97639 471 ASN A C 1
ATOM 6820 O O . ASN B 2 471 ? 150.05200 143.89300 159.14200 1.000 47.97639 471 ASN A O 1
ATOM 6831 N N . ALA B 2 472 ? 150.30000 141.69500 159.55200 1.000 51.97896 472 ALA A N 1
ATOM 6832 C CA . ALA B 2 472 ? 151.65700 141.88400 160.05100 1.000 51.97896 472 ALA A CA 1
ATOM 6833 C C . ALA B 2 472 ? 152.57900 142.40100 158.95500 1.000 51.97896 472 ALA A C 1
ATOM 6834 O O . ALA B 2 472 ? 153.40900 143.28400 159.19900 1.000 51.97896 472 ALA A O 1
ATOM 6841 N N . SER B 2 473 ? 152.45200 141.86400 157.74100 1.000 52.34272 473 SER A N 1
ATOM 6842 C CA . SER B 2 473 ? 153.33400 142.27900 156.65700 1.000 52.34272 473 SER A CA 1
ATOM 6843 C C . SER B 2 473 ? 153.06300 143.71900 156.24400 1.000 52.34272 473 SER A C 1
ATOM 6844 O O . SER B 2 473 ? 153.99700 144.46200 155.92300 1.000 52.34272 473 SER A O 1
ATOM 6852 N N . CYS B 2 474 ? 151.79500 144.13400 156.23800 1.000 54.86806 474 CYS A N 1
ATOM 6853 C CA . CYS B 2 474 ? 151.47400 145.50800 155.88100 1.000 54.86806 474 CYS A CA 1
ATOM 6854 C C . CYS B 2 474 ? 151.73900 146.48900 157.01600 1.000 54.86806 474 CYS A C 1
ATOM 6855 O O . CYS B 2 474 ? 151.84100 147.69300 156.75900 1.000 54.86806 474 CYS A O 1
ATOM 6863 N N . ALA B 2 475 ? 151.85100 146.01200 158.25600 1.000 55.76731 475 ALA A N 1
ATOM 6864 C CA . ALA B 2 475 ? 152.08300 146.88400 159.40400 1.000 55.76731 475 ALA A CA 1
ATOM 6865 C C . ALA B 2 475 ? 153.56300 146.99800 159.75600 1.000 55.76731 475 ALA A C 1
ATOM 6866 O O . ALA B 2 475 ? 154.12600 148.09600 159.73200 1.000 55.76731 475 ALA A O 1
ATOM 6873 N N . ALA B 2 476 ? 154.20700 145.87900 160.08200 1.000 55.97847 476 ALA A N 1
ATOM 6874 C CA . ALA B 2 476 ? 155.60900 145.85300 160.49700 1.000 55.97847 476 ALA A CA 1
ATOM 6875 C C . ALA B 2 476 ? 156.42000 145.20600 159.37900 1.000 55.97847 476 ALA A C 1
ATOM 6876 O O . ALA B 2 476 ? 156.50800 143.97800 159.29300 1.000 55.97847 476 ALA A O 1
ATOM 6883 N N . MET B 2 477 ? 157.02200 146.03900 158.53200 1.000 59.42043 477 MET A N 1
ATOM 6884 C CA . MET B 2 477 ? 157.67100 145.56500 157.31600 1.000 59.42043 477 MET A CA 1
ATOM 6885 C C . MET B 2 477 ? 159.15100 145.26000 157.51000 1.000 59.42043 477 MET A C 1
ATOM 6886 O O . MET B 2 477 ? 159.65800 144.28200 156.95100 1.000 59.42043 477 MET A O 1
ATOM 6900 N N . ASP B 2 478 ? 159.86000 146.07700 158.29000 1.000 62.11032 478 ASP A N 1
ATOM 6901 C CA . ASP B 2 478 ? 161.31500 145.98200 158.33700 1.000 62.11032 478 ASP A CA 1
ATOM 6902 C C . ASP B 2 478 ? 161.80600 144.79400 159.15600 1.000 62.11032 478 ASP A C 1
ATOM 6903 O O . ASP B 2 478 ? 162.84400 144.21100 158.82400 1.000 62.11032 478 ASP A O 1
ATOM 6912 N N . ASP B 2 479 ? 161.09200 144.42100 160.21100 1.000 61.15660 479 ASP A N 1
ATOM 6913 C CA . ASP B 2 479 ? 161.56900 143.43900 161.17400 1.000 61.15660 479 ASP A CA 1
ATOM 6914 C C . ASP B 2 479 ? 160.74800 142.15800 161.10100 1.000 61.15660 479 ASP A C 1
ATOM 6915 O O . ASP B 2 479 ? 159.70000 142.08900 160.45500 1.000 61.15660 479 ASP A O 1
ATOM 6924 N N . PHE B 2 480 ? 161.25000 141.13200 161.78700 1.000 58.67410 480 PHE A N 1
ATOM 6925 C CA . PHE B 2 480 ? 160.63200 139.81000 161.80200 1.000 58.67410 480 PHE A CA 1
ATOM 6926 C C . PHE B 2 480 ? 159.64900 139.74400 162.96400 1.000 58.67410 480 PHE A C 1
ATOM 6927 O O . PHE B 2 480 ? 160.05200 139.80500 164.13000 1.000 58.67410 480 PHE A O 1
ATOM 6944 N N . GLN B 2 481 ? 158.36500 139.60700 162.64900 1.000 56.63957 481 GLN A N 1
ATOM 6945 C CA . GLN B 2 481 ? 157.30400 139.61500 163.64600 1.000 56.63957 481 GLN A CA 1
ATOM 6946 C C . GLN B 2 481 ? 156.78500 138.19900 163.85600 1.000 56.63957 481 GLN A C 1
ATOM 6947 O O . GLN B 2 481 ? 156.55200 137.46900 162.88800 1.000 56.63957 481 GLN A O 1
ATOM 6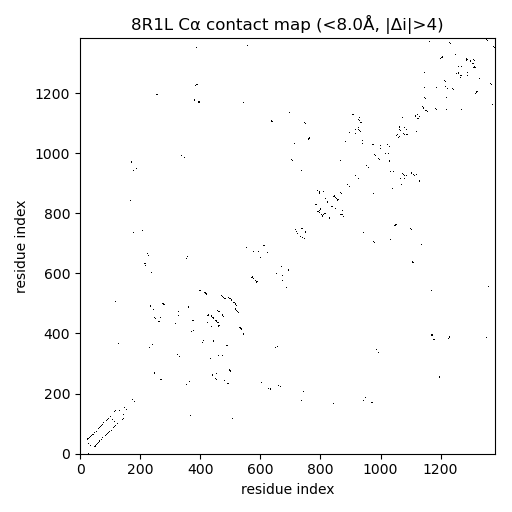961 N N . LEU B 2 482 ? 156.60600 137.81800 165.11900 1.000 55.45771 482 LEU A N 1
ATOM 6962 C CA . LEU B 2 482 ? 156.13200 136.48300 165.47000 1.000 55.45771 482 LEU A CA 1
ATOM 6963 C C . LEU B 2 482 ? 154.60800 136.48200 165.47100 1.000 55.45771 482 LEU A C 1
ATOM 6964 O O . LEU B 2 482 ? 153.98000 137.14300 166.30400 1.000 55.45771 482 LEU A O 1
ATOM 6980 N N . ILE B 2 483 ? 154.01400 135.73700 164.54600 1.000 50.05503 483 ILE A N 1
ATOM 6981 C CA . ILE B 2 483 ? 152.57000 135.68100 164.36000 1.000 50.05503 483 ILE A CA 1
ATOM 6982 C C . ILE B 2 483 ? 152.08900 134.31300 164.84100 1.000 50.05503 483 ILE A C 1
ATOM 6983 O O . ILE B 2 483 ? 152.44100 133.29100 164.23500 1.000 50.05503 483 ILE A O 1
ATOM 6999 N N . PRO B 2 484 ? 151.29900 134.23400 165.91100 1.000 50.69218 484 PRO A N 1
ATOM 7000 C CA . PRO B 2 484 ? 150.76100 132.93500 166.32300 1.000 50.69218 484 PRO A CA 1
ATOM 7001 C C . PRO B 2 484 ? 149.78000 132.38200 165.30200 1.000 50.69218 484 PRO A C 1
ATOM 7002 O O . PRO B 2 484 ? 149.11800 133.12400 164.57300 1.000 50.69218 484 PRO A O 1
ATOM 7013 N N . MET B 2 485 ? 149.69500 131.05400 165.25900 1.000 45.44675 485 MET A N 1
ATOM 7014 C CA . MET B 2 485 ? 148.73800 130.34500 164.41400 1.000 45.44675 485 MET A CA 1
ATOM 7015 C C . MET B 2 485 ? 147.56300 129.96100 165.30400 1.000 45.44675 485 MET A C 1
ATOM 7016 O O . MET B 2 485 ? 147.62200 128.96700 166.03100 1.000 45.44675 485 MET A O 1
ATOM 7030 N N . ILE B 2 486 ? 146.49400 130.75000 165.25100 1.000 48.34613 486 ILE A N 1
ATOM 7031 C CA . ILE B 2 486 ? 145.39200 130.62700 166.19600 1.000 48.34613 486 ILE A CA 1
ATOM 7032 C C . ILE B 2 486 ? 144.08700 130.46100 165.43300 1.000 48.34613 486 ILE A C 1
ATOM 7033 O O . ILE B 2 486 ? 143.90300 131.01400 164.34400 1.000 48.34613 486 ILE A O 1
ATOM 7049 N N . SER B 2 487 ? 143.17800 129.67900 166.01400 1.000 45.40995 487 SER A N 1
ATOM 7050 C CA . SER B 2 487 ? 141.82700 129.55400 165.48100 1.000 45.40995 487 SER A CA 1
ATOM 7051 C C . SER B 2 487 ? 140.85400 129.35200 166.63300 1.000 45.40995 487 SER A C 1
ATOM 7052 O O . SER B 2 487 ? 141.15100 128.62800 167.58300 1.000 45.40995 487 SER A O 1
ATOM 7060 N N . LYS B 2 488 ? 139.68800 129.98100 166.53600 1.000 49.99107 488 LYS A N 1
ATOM 7061 C CA . LYS B 2 488 ? 138.69400 129.96200 167.60000 1.000 49.99107 488 LYS A CA 1
ATOM 7062 C C . LYS B 2 488 ? 137.50900 129.10400 167.18300 1.000 49.99107 488 LYS A C 1
ATOM 7063 O O . LYS B 2 488 ? 136.95200 129.29200 166.09600 1.000 49.99107 488 LYS A O 1
ATOM 7082 N N . CYS B 2 489 ? 137.12900 128.16600 168.04800 1.000 48.76352 489 CYS A N 1
ATOM 7083 C CA . CYS B 2 489 ? 136.01800 127.26400 167.79200 1.000 48.76352 489 CYS A CA 1
ATOM 7084 C C . CYS B 2 489 ? 135.15600 127.15800 169.03900 1.000 48.76352 489 CYS A C 1
ATOM 7085 O O . CYS B 2 489 ? 135.66200 127.25200 170.16000 1.000 48.76352 489 CYS A O 1
ATOM 7093 N N . ARG B 2 490 ? 133.85800 126.96000 168.83600 1.000 54.99005 490 ARG A N 1
ATOM 7094 C CA . ARG B 2 490 ? 132.92600 126.74000 169.93300 1.000 54.99005 490 ARG A CA 1
ATOM 7095 C C . ARG B 2 490 ? 132.67900 125.24500 170.08700 1.000 54.99005 490 ARG A C 1
ATOM 7096 O O . ARG B 2 490 ? 132.34900 124.56100 169.11400 1.000 54.99005 490 ARG A O 1
ATOM 7117 N N . THR B 2 491 ? 132.83500 124.74300 171.31100 1.000 56.16010 491 THR A N 1
ATOM 7118 C CA . THR B 2 491 ? 132.75600 123.30800 171.55400 1.000 56.16010 491 THR A CA 1
ATOM 7119 C C . THR B 2 491 ? 131.31500 122.81700 171.50200 1.000 56.16010 491 THR A C 1
ATOM 7120 O O . THR B 2 491 ? 130.40200 123.57800 171.16900 1.000 56.16010 491 THR A O 1
ATOM 7131 N N . LYS B 2 492 ? 131.10900 121.54200 171.82800 1.000 60.64225 492 LYS A N 1
ATOM 7132 C CA . LYS B 2 492 ? 129.80000 120.91500 171.71800 1.000 60.64225 492 LYS A CA 1
ATOM 7133 C C . LYS B 2 492 ? 128.81300 121.39800 172.77200 1.000 60.64225 492 LYS A C 1
ATOM 7134 O O . LYS B 2 492 ? 127.60300 121.21600 172.59300 1.000 60.64225 492 LYS A O 1
ATOM 7153 N N . GLU B 2 493 ? 129.28900 122.01500 173.85400 1.000 62.77725 493 GLU A N 1
ATOM 7154 C CA . GLU B 2 493 ? 128.42800 122.50500 174.92500 1.000 62.77725 493 GLU A CA 1
ATOM 7155 C C . GLU B 2 493 ? 128.42200 124.03000 175.00500 1.000 62.77725 493 GLU A C 1
ATOM 7156 O O . GLU B 2 493 ? 128.15900 124.60000 176.06600 1.000 62.77725 493 GLU A O 1
ATOM 7168 N N . GLY B 2 494 ? 128.71000 124.70000 173.89200 1.000 59.37732 494 GLY A N 1
ATOM 7169 C CA . GLY B 2 494 ? 128.57800 126.13900 173.80500 1.000 59.37732 494 GLY A CA 1
ATOM 7170 C C . GLY B 2 494 ? 129.71400 126.94200 174.39800 1.000 59.37732 494 GLY A C 1
ATOM 7171 O O . GLY B 2 494 ? 129.61500 128.17400 174.44300 1.000 59.37732 494 GLY A O 1
ATOM 7175 N N . ARG B 2 495 ? 130.78800 126.29900 174.85000 1.000 61.94428 495 ARG A N 1
ATOM 7176 C CA . ARG B 2 495 ? 131.90700 127.00200 175.46300 1.000 61.94428 495 ARG A CA 1
ATOM 7177 C C . ARG B 2 495 ? 132.94400 127.35800 174.40600 1.000 61.94428 495 ARG A C 1
ATOM 7178 O O . ARG B 2 495 ? 133.38700 126.49200 173.64600 1.000 61.94428 495 ARG A O 1
ATOM 7199 N N . ARG B 2 496 ? 133.32800 128.63100 174.36600 1.000 63.45912 496 ARG A N 1
ATOM 7200 C CA . ARG B 2 496 ? 134.32400 129.08600 173.41100 1.000 63.45912 496 ARG A CA 1
ATOM 7201 C C . ARG B 2 496 ? 135.64800 128.36000 173.63900 1.000 63.45912 496 ARG A C 1
ATOM 7202 O O . ARG B 2 496 ? 135.85800 127.68400 174.64900 1.000 63.45912 496 ARG A O 1
ATOM 7223 N N . LYS B 2 497 ? 136.55100 128.50600 172.67400 1.000 53.54543 497 LYS A N 1
ATOM 7224 C CA . LYS B 2 497 ? 137.85900 127.87300 172.75600 1.000 53.54543 497 LYS A CA 1
ATOM 7225 C C . LYS B 2 497 ? 138.81300 128.61400 171.83200 1.000 53.54543 497 LYS A C 1
ATOM 7226 O O . LYS B 2 497 ? 138.39300 129.30700 170.90300 1.000 53.54543 497 LYS A O 1
ATOM 7245 N N . THR B 2 498 ? 140.10700 128.46100 172.10500 1.000 51.17811 498 THR A N 1
ATOM 7246 C CA . THR B 2 498 ? 141.15400 129.09600 171.31100 1.000 51.17811 498 THR A CA 1
ATOM 7247 C C . THR B 2 498 ? 142.29200 128.10300 171.14100 1.000 51.17811 498 THR A C 1
ATOM 7248 O O . THR B 2 498 ? 142.92700 127.71400 172.12400 1.000 51.17811 498 THR A O 1
ATOM 7259 N N . ASN B 2 499 ? 142.55300 127.70700 169.89800 1.000 47.24695 499 ASN A N 1
ATOM 7260 C CA . ASN B 2 499 ? 143.50200 126.65700 169.57000 1.000 47.24695 499 ASN A CA 1
ATOM 7261 C C . ASN B 2 499 ? 144.74400 127.27000 168.94400 1.000 47.24695 499 ASN A C 1
ATOM 7262 O O . ASN B 2 499 ? 144.63700 128.12300 168.05500 1.000 47.24695 499 ASN A O 1
ATOM 7273 N N . LEU B 2 500 ? 145.91000 126.82400 169.40200 1.000 48.45777 500 LEU A N 1
ATOM 7274 C CA . LEU B 2 500 ? 147.20800 127.29200 168.92200 1.000 48.45777 500 LEU A CA 1
ATOM 7275 C C . LEU B 2 500 ? 147.87700 126.13700 168.18300 1.000 48.45777 500 LEU A C 1
ATOM 7276 O O . LEU B 2 500 ? 148.39500 125.20700 168.80700 1.000 48.45777 500 LEU A O 1
ATOM 7292 N N . TYR B 2 501 ? 147.86700 126.19900 166.85200 1.000 42.41749 501 TYR A N 1
ATOM 7293 C CA . TYR B 2 501 ? 148.52200 125.16600 166.06000 1.000 42.41749 501 TYR A CA 1
ATOM 7294 C C . TYR B 2 501 ? 150.03500 125.33100 166.03700 1.000 42.41749 501 TYR A C 1
ATOM 7295 O O . TYR B 2 501 ? 150.75900 124.33100 165.98300 1.000 42.41749 501 TYR A O 1
ATOM 7313 N N . GLY B 2 502 ? 150.52700 126.56400 166.07700 1.000 46.85257 502 GLY A N 1
ATOM 7314 C CA . GLY B 2 502 ? 151.95700 126.79000 166.01100 1.000 46.85257 502 GLY A CA 1
ATOM 7315 C C . GLY B 2 502 ? 152.26600 128.26900 165.89700 1.000 46.85257 502 GLY A C 1
ATOM 7316 O O . GLY B 2 502 ? 151.47400 129.11600 166.31200 1.000 46.85257 502 GLY A O 1
ATOM 7320 N N . PHE B 2 503 ? 153.43200 128.55900 165.32700 1.000 50.08258 503 PHE A N 1
ATOM 7321 C CA . PHE B 2 503 ? 153.92400 129.92100 165.19400 1.000 50.08258 503 PHE A CA 1
ATOM 7322 C C . PHE B 2 503 ? 154.38200 130.18400 163.76700 1.000 50.08258 503 PHE A C 1
ATOM 7323 O O . PHE B 2 503 ? 154.76200 129.26600 163.03400 1.000 50.08258 503 PHE A O 1
ATOM 7340 N N . ILE B 2 504 ? 154.32100 131.45300 163.37600 1.000 48.22062 504 ILE A N 1
ATOM 7341 C CA . ILE B 2 504 ? 154.83000 131.91800 162.09300 1.000 48.22062 504 ILE A CA 1
ATOM 7342 C C . ILE B 2 504 ? 155.74200 133.10500 162.35300 1.000 48.22062 504 ILE A C 1
ATOM 7343 O O . ILE B 2 504 ? 155.32300 134.08800 162.97400 1.000 48.22062 504 ILE A O 1
ATOM 7359 N N . ILE B 2 505 ? 156.98000 133.01800 161.88200 1.000 52.59600 505 ILE A N 1
ATOM 7360 C CA . ILE B 2 505 ? 157.92600 134.12400 161.95400 1.000 52.59600 505 ILE A CA 1
ATOM 7361 C C . ILE B 2 505 ? 157.98400 134.75000 160.56900 1.000 52.59600 505 ILE A C 1
ATOM 7362 O O . ILE B 2 505 ? 158.47700 134.13300 159.61900 1.000 52.59600 505 ILE A O 1
ATOM 7378 N N . LYS B 2 506 ? 157.46800 135.96700 160.45100 1.000 53.51436 506 LYS A N 1
ATOM 7379 C CA . LYS B 2 506 ? 157.44600 136.66700 159.17800 1.000 53.51436 506 LYS A CA 1
ATOM 7380 C C . LYS B 2 506 ? 158.81800 137.25100 158.87000 1.000 53.51436 506 LYS A C 1
ATOM 7381 O O . LYS B 2 506 ? 159.59000 137.59000 159.77100 1.000 53.51436 506 LYS A O 1
ATOM 7400 N N . GLY B 2 507 ? 159.12000 137.36500 157.57700 1.000 53.71809 507 GLY A N 1
ATOM 7401 C CA . GLY B 2 507 ? 160.35500 137.96200 157.12300 1.000 53.71809 507 GLY A CA 1
ATOM 7402 C C . GLY B 2 507 ? 160.16400 139.40300 156.67000 1.000 53.71809 507 GLY A C 1
ATOM 7403 O O . GLY B 2 507 ? 159.07300 139.96500 156.70100 1.000 53.71809 507 GLY A O 1
ATOM 7407 N N . ARG B 2 508 ? 161.27200 140.00200 156.24300 1.000 59.11091 508 ARG A N 1
ATOM 7408 C CA . ARG B 2 508 ? 161.22100 141.34900 155.69400 1.000 59.11091 508 ARG A CA 1
ATOM 7409 C C . ARG B 2 508 ? 160.24400 141.38400 154.52700 1.000 59.11091 508 ARG A C 1
ATOM 7410 O O . ARG B 2 508 ? 160.31600 140.55300 153.61800 1.000 59.11091 508 ARG A O 1
ATOM 7431 N N . SER B 2 509 ? 159.32500 142.34800 154.55500 1.000 55.32809 509 SER A N 1
ATOM 7432 C CA . SER B 2 509 ? 158.20000 142.33300 153.62300 1.000 55.32809 509 SER A CA 1
ATOM 7433 C C . SER B 2 509 ? 157.88000 143.75900 153.20200 1.000 55.32809 509 SER A C 1
ATOM 7434 O O . SER B 2 509 ? 157.14500 144.46000 153.90300 1.000 55.32809 509 SER A O 1
ATOM 7442 N N . HIS B 2 510 ? 158.42300 144.17700 152.06400 1.000 59.92934 510 HIS A N 1
ATOM 7443 C CA . HIS B 2 510 ? 158.02300 145.40700 151.39400 1.000 59.92934 510 HIS A CA 1
ATOM 7444 C C . HIS B 2 510 ? 157.31600 145.01600 150.10600 1.000 59.92934 510 HIS A C 1
ATOM 7445 O O . HIS B 2 510 ? 157.96800 144.64900 149.12300 1.000 59.92934 510 HIS A O 1
ATOM 7459 N N . LEU B 2 511 ? 155.98900 145.09300 150.11300 1.000 57.40601 511 LEU A N 1
ATOM 7460 C CA . LEU B 2 511 ? 155.15800 144.54800 149.04300 1.000 57.40601 511 LEU A CA 1
ATOM 7461 C C . LEU B 2 511 ? 154.40200 145.68800 148.37000 1.000 57.40601 511 LEU A C 1
ATOM 7462 O O . LEU B 2 511 ? 153.38300 146.15700 148.88700 1.000 57.40601 511 LEU A O 1
ATOM 7478 N N . ARG B 2 512 ? 154.90100 146.12900 147.21700 1.000 62.68356 512 ARG A N 1
ATOM 7479 C CA . ARG B 2 512 ? 154.17400 147.07600 146.37900 1.000 62.68356 512 ARG A CA 1
ATOM 7480 C C . ARG B 2 512 ? 153.34000 146.33700 145.33600 1.000 62.68356 512 ARG A C 1
ATOM 7481 O O . ARG B 2 512 ? 152.11600 146.49600 145.28100 1.000 62.68356 512 ARG A O 1
ATOM 7502 N N . ASN B 2 513 ? 153.98900 145.52400 144.50800 1.000 61.60519 513 ASN A N 1
ATOM 7503 C CA . ASN B 2 513 ? 153.27500 144.66800 143.57600 1.000 61.60519 513 ASN A CA 1
ATOM 7504 C C . ASN B 2 513 ? 152.67100 143.47900 144.31300 1.000 61.60519 513 ASN A C 1
ATOM 7505 O O . ASN B 2 513 ? 153.17700 143.03900 145.34900 1.000 61.60519 513 ASN A O 1
ATOM 7516 N N . ASP B 2 514 ? 151.57300 142.95700 143.76400 1.000 55.78158 514 ASP A N 1
ATOM 7517 C CA . ASP B 2 514 ? 150.91600 141.81300 144.38600 1.000 55.78158 514 ASP A CA 1
ATOM 7518 C C . ASP B 2 514 ? 151.83500 140.59900 144.41900 1.000 55.78158 514 ASP A C 1
ATOM 7519 O O . ASP B 2 514 ? 151.91900 139.90200 145.43600 1.000 55.78158 514 ASP A O 1
ATOM 7528 N N . THR B 2 515 ? 152.53700 140.33300 143.31700 1.000 55.35770 515 THR A N 1
ATOM 7529 C CA . THR B 2 515 ? 153.35600 139.13200 143.21200 1.000 55.35770 515 THR A CA 1
ATOM 7530 C C . THR B 2 515 ? 154.58100 139.16300 144.11800 1.000 55.35770 515 THR A C 1
ATOM 7531 O O . THR B 2 515 ? 155.23000 138.12500 144.27900 1.000 55.35770 515 THR A O 1
ATOM 7542 N N . ASP B 2 516 ? 154.91300 140.30900 144.71100 1.000 57.13511 516 ASP A N 1
ATOM 7543 C CA . ASP B 2 516 ? 156.04300 140.36400 145.62900 1.000 57.13511 516 ASP A CA 1
ATOM 7544 C C . ASP B 2 516 ? 155.84700 139.34800 146.74600 1.000 57.13511 516 ASP A C 1
ATOM 7545 O O . ASP B 2 516 ? 154.77100 139.26600 147.34300 1.000 57.13511 516 ASP A O 1
ATOM 7554 N N . VAL B 2 517 ? 156.89100 138.57300 147.02500 1.000 53.68776 517 VAL A N 1
ATOM 7555 C CA . VAL B 2 517 ? 156.80600 137.43600 147.93500 1.000 53.68776 517 VAL A CA 1
ATOM 7556 C C . VAL B 2 517 ? 157.43800 137.81100 149.26600 1.000 53.68776 517 VAL A C 1
ATOM 7557 O O . VAL B 2 517 ? 158.53600 138.38000 149.30600 1.000 53.68776 517 VAL A O 1
ATOM 7570 N N . VAL B 2 518 ? 156.74000 137.50000 150.35500 1.000 51.89662 518 VAL A N 1
ATOM 7571 C CA . VAL B 2 518 ? 157.30000 137.55700 151.69900 1.000 51.89662 518 VAL A CA 1
ATOM 7572 C C . VAL B 2 518 ? 157.62200 136.13700 152.13800 1.000 51.89662 518 VAL A C 1
ATOM 7573 O O . VAL B 2 518 ? 156.79300 135.22800 151.99300 1.000 51.89662 518 VAL A O 1
ATOM 7586 N N . ASN B 2 519 ? 158.83700 135.94000 152.63700 1.000 52.99876 519 ASN A N 1
ATOM 7587 C CA . ASN B 2 519 ? 159.27700 134.64200 153.12400 1.000 52.99876 519 ASN A CA 1
ATOM 7588 C C . ASN B 2 519 ? 159.05300 134.56900 154.62600 1.000 52.99876 519 ASN A C 1
ATOM 7589 O O . ASN B 2 519 ? 159.44900 135.47800 155.36200 1.000 52.99876 519 ASN A O 1
ATOM 7600 N N . PHE B 2 520 ? 158.41600 133.49300 155.07900 1.000 47.26619 520 PHE A N 1
ATOM 7601 C CA . PHE B 2 520 ? 158.19300 133.27400 156.49700 1.000 47.26619 520 PHE A CA 1
ATOM 7602 C C . PHE B 2 520 ? 158.63300 131.86400 156.86200 1.000 47.26619 520 PHE A C 1
ATOM 7603 O O . PHE B 2 520 ? 158.89700 131.02500 155.99800 1.000 47.26619 520 PHE A O 1
ATOM 7620 N N . VAL B 2 521 ? 158.74500 131.62700 158.16400 1.000 49.58389 521 VAL A N 1
ATOM 7621 C CA . VAL B 2 521 ? 159.09200 130.32100 158.70800 1.000 49.58389 521 VAL A CA 1
ATOM 7622 C C . VAL B 2 521 ? 157.91600 129.85600 159.55200 1.000 49.58389 521 VAL A C 1
ATOM 7623 O O . VAL B 2 521 ? 157.54800 130.52100 160.52800 1.000 49.58389 521 VAL A O 1
ATOM 7636 N N . SER B 2 522 ? 157.32800 128.72500 159.18000 1.000 45.94512 522 SER A N 1
ATOM 7637 C CA . SER B 2 522 ? 156.16400 128.18600 159.86600 1.000 45.94512 522 SER A CA 1
ATOM 7638 C C . SER B 2 522 ? 156.57000 126.97300 160.68600 1.000 45.94512 522 SER A C 1
ATOM 7639 O O . SER B 2 522 ? 157.26600 126.08200 160.18900 1.000 45.94512 522 SER A O 1
ATOM 7647 N N . MET B 2 523 ? 156.12600 126.94300 161.94200 1.000 49.52380 523 MET A N 1
ATOM 7648 C CA . MET B 2 523 ? 156.43700 125.86500 162.87400 1.000 49.52380 523 MET A CA 1
ATOM 7649 C C . MET B 2 523 ? 155.12800 125.38400 163.47800 1.000 49.52380 523 MET A C 1
ATOM 7650 O O . MET B 2 523 ? 154.52000 126.09300 164.28400 1.000 49.52380 523 MET A O 1
ATOM 7664 N N . GLU B 2 524 ? 154.69800 124.18400 163.09800 1.000 45.63745 524 GLU A N 1
ATOM 7665 C CA . GLU B 2 524 ? 153.41700 123.63900 163.52600 1.000 45.63745 524 GLU A CA 1
ATOM 7666 C C . GLU B 2 524 ? 153.62100 122.43400 164.43200 1.000 45.63745 524 GLU A C 1
ATOM 7667 O O . GLU B 2 524 ? 154.45700 121.57100 164.15100 1.000 45.63745 524 GLU A O 1
ATOM 7679 N N . PHE B 2 525 ? 152.84700 122.37200 165.51300 1.000 47.12733 525 PHE A N 1
ATOM 7680 C CA . PHE B 2 525 ? 152.84800 121.19100 166.35800 1.000 47.12733 525 PHE A CA 1
ATOM 7681 C C . PHE B 2 525 ? 152.18600 120.02900 165.62800 1.000 47.12733 525 PHE A C 1
ATOM 7682 O O . PHE B 2 525 ? 151.42200 120.21200 164.67800 1.000 47.12733 525 PHE A O 1
ATOM 7699 N N . SER B 2 526 ? 152.49000 118.81800 166.08200 1.000 46.07642 526 SER A N 1
ATOM 7700 C CA . SER B 2 526 ? 151.90200 117.63100 165.47900 1.000 46.07642 526 SER A CA 1
ATOM 7701 C C . SER B 2 526 ? 152.22500 116.42400 166.34300 1.000 46.07642 526 SER A C 1
ATOM 7702 O O . SER B 2 526 ? 153.12200 116.46600 167.18800 1.000 46.07642 526 SER A O 1
ATOM 7710 N N . LEU B 2 527 ? 151.47100 115.34900 166.12100 1.000 50.16853 527 LEU A N 1
ATOM 7711 C CA . LEU B 2 527 ? 151.74100 114.06000 166.73800 1.000 50.16853 527 LEU A CA 1
ATOM 7712 C C . LEU B 2 527 ? 152.09400 112.98900 165.71800 1.000 50.16853 527 LEU A C 1
ATOM 7713 O O . LEU B 2 527 ? 152.44100 111.87000 166.11200 1.000 50.16853 527 LEU A O 1
ATOM 7729 N N . THR B 2 528 ? 152.01900 113.29700 164.42500 1.000 46.07905 528 THR A N 1
ATOM 7730 C CA . THR B 2 528 ? 152.27900 112.32100 163.37400 1.000 46.07905 528 THR A CA 1
ATOM 7731 C C . THR B 2 528 ? 153.78400 112.16000 163.20800 1.000 46.07905 528 THR A C 1
ATOM 7732 O O . THR B 2 528 ? 154.47200 113.09300 162.78200 1.000 46.07905 528 THR A O 1
ATOM 7743 N N . ASP B 2 529 ? 154.29500 110.98100 163.53700 1.000 50.25549 529 ASP A N 1
ATOM 7744 C CA . ASP B 2 529 ? 155.72100 110.73900 163.40400 1.000 50.25549 529 ASP A CA 1
ATOM 7745 C C . ASP B 2 529 ? 156.12700 110.85100 161.93500 1.000 50.25549 529 ASP A C 1
ATOM 7746 O O . ASP B 2 529 ? 155.40900 110.36100 161.05600 1.000 50.25549 529 ASP A O 1
ATOM 7755 N N . PRO B 2 530 ? 157.26500 111.48600 161.62500 1.000 49.81548 530 PRO A N 1
ATOM 7756 C CA . PRO B 2 530 ? 157.65100 111.63200 160.21400 1.000 49.81548 530 PRO A CA 1
ATOM 7757 C C . PRO B 2 530 ? 158.18100 110.35900 159.58500 1.000 49.81548 530 PRO A C 1
ATOM 7758 O O . PRO B 2 530 ? 158.19100 110.26200 158.35100 1.000 49.81548 530 PRO A O 1
ATOM 7769 N N . ARG B 2 531 ? 158.61800 109.38800 160.38000 1.000 51.96380 531 ARG A N 1
ATOM 7770 C CA . ARG B 2 531 ? 159.20200 108.16700 159.84500 1.000 51.96380 531 ARG A CA 1
ATOM 7771 C C . ARG B 2 531 ? 158.16200 107.21200 159.27500 1.000 51.96380 531 ARG A C 1
ATOM 7772 O O . ARG B 2 531 ? 158.53900 106.19600 158.68300 1.000 51.96380 531 ARG A O 1
ATOM 7793 N N . LEU B 2 532 ? 156.87100 107.50800 159.43700 1.000 52.19622 532 LEU A N 1
ATOM 7794 C CA . LEU B 2 532 ? 155.83600 106.66800 158.84600 1.000 52.19622 532 LEU A CA 1
ATOM 7795 C C . LEU B 2 532 ? 155.70600 106.92100 157.34800 1.000 52.19622 532 LEU A C 1
ATOM 7796 O O . LEU B 2 532 ? 155.64100 105.97500 156.55500 1.000 52.19622 532 LEU A O 1
ATOM 7812 N N . GLU B 2 533 ? 155.66900 108.18900 156.94400 1.000 46.85784 533 GLU A N 1
ATOM 7813 C CA . GLU B 2 533 ? 155.55000 108.58200 155.54000 1.000 46.85784 533 GLU A CA 1
ATOM 7814 C C . GLU B 2 533 ? 156.60400 109.63800 155.23700 1.000 46.85784 533 GLU A C 1
ATOM 7815 O O . GLU B 2 533 ? 156.28300 110.80800 154.99900 1.000 46.85784 533 GLU A O 1
ATOM 7827 N N . PRO B 2 534 ? 157.88300 109.25700 155.23800 1.000 45.83242 534 PRO A N 1
ATOM 7828 C CA . PRO B 2 534 ? 158.93800 110.26200 155.03000 1.000 45.83242 534 PRO A CA 1
ATOM 7829 C C . PRO B 2 534 ? 158.82500 111.00300 153.71100 1.000 45.83242 534 PRO A C 1
ATOM 7830 O O . PRO B 2 534 ? 159.08900 112.21100 153.66900 1.000 45.83242 534 PRO A O 1
ATOM 7841 N N . HIS B 2 535 ? 158.42700 110.32700 152.63100 1.000 44.07042 535 HIS A N 1
ATOM 7842 C CA . HIS B 2 535 ? 158.36900 110.98300 151.33000 1.000 44.07042 535 HIS A CA 1
ATOM 7843 C C . HIS B 2 535 ? 157.37100 112.13000 151.30800 1.000 44.07042 535 HIS A C 1
ATOM 7844 O O . HIS B 2 535 ? 157.46300 112.99900 150.43600 1.000 44.07042 535 HIS A O 1
ATOM 7858 N N . LYS B 2 536 ? 156.42100 112.15200 152.24200 1.000 40.59720 536 LYS A N 1
ATOM 7859 C CA . LYS B 2 536 ? 155.48700 113.26800 152.32100 1.000 40.59720 536 LYS A CA 1
ATOM 7860 C C . LYS B 2 536 ? 156.16400 114.50800 152.89200 1.000 40.59720 536 LYS A C 1
ATOM 7861 O O . LYS B 2 536 ? 155.84600 115.63400 152.49300 1.000 40.59720 536 LYS A O 1
ATOM 7880 N N . TRP B 2 537 ? 157.09100 114.32100 153.82700 1.000 42.73027 537 TRP A N 1
ATOM 7881 C CA . TRP B 2 537 ? 157.75500 115.43100 154.51300 1.000 42.73027 537 TRP A CA 1
ATOM 7882 C C . TRP B 2 537 ? 159.12900 115.70900 153.90400 1.000 42.73027 537 TRP A C 1
ATOM 7883 O O . TRP B 2 537 ? 160.16100 115.56700 154.55600 1.000 42.73027 537 TRP A O 1
ATOM 7904 N N . GLU B 2 538 ? 159.14100 116.12800 152.64000 1.000 45.13363 538 GLU A N 1
ATOM 7905 C CA . GLU B 2 538 ? 160.40000 116.43000 151.97300 1.000 45.13363 538 GLU A CA 1
ATOM 7906 C C . GLU B 2 538 ? 160.79500 117.89600 152.08800 1.000 45.13363 538 GLU A C 1
ATOM 7907 O O . GLU B 2 538 ? 161.97500 118.21800 151.91200 1.000 45.13363 538 GLU A O 1
ATOM 7919 N N . LYS B 2 539 ? 159.84500 118.78500 152.37700 1.000 44.33462 539 LYS A N 1
ATOM 7920 C CA . LYS B 2 539 ? 160.13800 120.20100 152.54900 1.000 44.33462 539 LYS A CA 1
ATOM 7921 C C . LYS B 2 539 ? 160.24700 120.62000 154.00800 1.000 44.33462 539 LYS A C 1
ATOM 7922 O O . LYS B 2 539 ? 160.77100 121.70400 154.28400 1.000 44.33462 539 LYS A O 1
ATOM 7941 N N . TYR B 2 540 ? 159.76600 119.80200 154.93600 1.000 44.13347 540 TYR A N 1
ATOM 7942 C CA . TYR B 2 540 ? 159.78500 120.13800 156.35000 1.000 44.13347 540 TYR A CA 1
ATOM 7943 C C . TYR B 2 540 ? 161.02600 119.57300 157.03200 1.000 44.13347 540 TYR A C 1
ATOM 7944 O O . TYR B 2 540 ? 161.61500 118.58300 156.59400 1.000 44.13347 540 TYR A O 1
ATOM 7962 N N . CYS B 2 541 ? 161.41800 120.22900 158.11900 1.000 49.72977 541 CYS A N 1
ATOM 7963 C CA . CYS B 2 541 ? 162.38100 119.69900 159.07200 1.000 49.72977 541 CYS A CA 1
ATOM 7964 C C . CYS B 2 541 ? 161.65100 119.45400 160.38300 1.000 49.72977 541 CYS A C 1
ATOM 7965 O O . CYS B 2 541 ? 160.88100 120.30300 160.84000 1.000 49.72977 541 CYS A O 1
ATOM 7973 N N . VAL B 2 542 ? 161.87800 118.29200 160.98500 1.000 50.38454 542 VAL A N 1
ATOM 7974 C CA . VAL B 2 542 ? 161.08000 117.83200 162.11300 1.000 50.38454 542 VAL A CA 1
ATOM 7975 C C . VAL B 2 542 ? 161.93200 117.85100 163.37000 1.000 50.38454 542 VAL A C 1
ATOM 7976 O O . VAL B 2 542 ? 163.04400 117.30900 163.38800 1.000 50.38454 542 VAL A O 1
ATOM 7989 N N . LEU B 2 543 ? 161.40500 118.47200 164.41900 1.000 52.52040 543 LEU A N 1
ATOM 7990 C CA . LEU B 2 543 ? 162.01100 118.46300 165.73900 1.000 52.52040 543 LEU A CA 1
ATOM 7991 C C . LEU B 2 543 ? 161.11800 117.67900 166.69100 1.000 52.52040 543 LEU A C 1
ATOM 7992 O O . LEU B 2 543 ? 159.90000 117.62900 166.51500 1.000 52.52040 543 LEU A O 1
ATOM 8008 N N . GLU B 2 544 ? 161.72600 117.06300 167.69900 1.000 55.06776 544 GLU A N 1
ATOM 8009 C CA . GLU B 2 544 ? 160.97700 116.35700 168.73400 1.000 55.06776 544 GLU A CA 1
ATOM 8010 C C . GLU B 2 544 ? 160.76400 117.31600 169.89900 1.000 55.06776 544 GLU A C 1
ATOM 8011 O O . GLU B 2 544 ? 161.69500 117.60100 170.65700 1.000 55.06776 544 GLU A O 1
ATOM 8023 N N . ILE B 2 545 ? 159.53600 117.81100 170.04300 1.000 53.40272 545 ILE A N 1
ATOM 8024 C CA . ILE B 2 545 ? 159.27700 118.88400 170.99700 1.000 53.40272 545 ILE A CA 1
ATOM 8025 C C . ILE B 2 545 ? 159.11900 118.33800 172.40600 1.000 53.40272 545 ILE A C 1
ATOM 8026 O O . ILE B 2 545 ? 159.76700 118.81800 173.34200 1.000 53.40272 545 ILE A O 1
ATOM 8042 N N . GLY B 2 546 ? 158.24800 117.36100 172.59200 1.000 56.51203 546 GLY A N 1
ATOM 8043 C CA . GLY B 2 546 ? 157.94400 116.93000 173.93600 1.000 56.51203 546 GLY A CA 1
ATOM 8044 C C . GLY B 2 546 ? 157.37000 115.54100 174.00100 1.000 56.51203 546 GLY A C 1
ATOM 8045 O O . GLY B 2 546 ? 157.45200 114.76900 173.04700 1.000 56.51203 546 GLY A O 1
ATOM 8049 N N . ASN B 2 547 ? 156.78500 115.22600 175.15300 1.000 60.08650 547 ASN A N 1
ATOM 8050 C CA . ASN B 2 547 ? 156.11400 113.95300 175.37800 1.000 60.08650 547 ASN A CA 1
ATOM 8051 C C . ASN B 2 547 ? 154.73000 114.24400 175.93300 1.000 60.08650 547 ASN A C 1
ATOM 8052 O O . ASN B 2 547 ? 154.60300 114.94300 176.94200 1.000 60.08650 547 ASN A O 1
ATOM 8063 N N . MET B 2 548 ? 153.70000 113.71200 175.28200 1.000 58.19505 548 MET A N 1
ATOM 8064 C CA . MET B 2 548 ? 152.32200 113.91600 175.70100 1.000 58.19505 548 MET A CA 1
ATOM 8065 C C . MET B 2 548 ? 151.72200 112.57700 176.10100 1.000 58.19505 548 MET A C 1
ATOM 8066 O O . MET B 2 548 ? 151.84900 111.59000 175.37300 1.000 58.19505 548 MET A O 1
ATOM 8080 N N . LEU B 2 549 ? 151.07500 112.54100 177.26100 1.000 64.66978 549 LEU A N 1
ATOM 8081 C CA . LEU B 2 549 ? 150.45600 111.32500 177.77000 1.000 64.66978 549 LEU A CA 1
ATOM 8082 C C . LEU B 2 549 ? 149.01400 111.26900 177.28200 1.000 64.66978 549 LEU A C 1
ATOM 8083 O O . LEU B 2 549 ? 148.20700 112.14000 177.62300 1.000 64.66978 549 LEU A O 1
ATOM 8099 N N . LEU B 2 550 ? 148.69400 110.24700 176.49000 1.000 66.70852 550 LEU A N 1
ATOM 8100 C CA . LEU B 2 550 ? 147.36300 110.08300 175.92700 1.000 66.70852 550 LEU A CA 1
ATOM 8101 C C . LEU B 2 550 ? 146.82300 108.70500 176.27800 1.000 66.70852 550 LEU A C 1
ATOM 8102 O O . LEU B 2 550 ? 147.57600 107.75600 176.50900 1.000 66.70852 550 LEU A O 1
ATOM 8118 N N . ARG B 2 551 ? 145.49600 108.60700 176.29400 1.000 79.15908 551 ARG A N 1
ATOM 8119 C CA . ARG B 2 551 ? 144.82900 107.39800 176.75200 1.000 79.15908 551 ARG A CA 1
ATOM 8120 C C . ARG B 2 551 ? 144.88900 106.30700 175.69200 1.000 79.15908 551 ARG A C 1
ATOM 8121 O O . ARG B 2 551 ? 144.46700 106.50800 174.55000 1.000 79.15908 551 ARG A O 1
ATOM 8142 N N . THR B 2 552 ? 145.41400 105.14800 176.08300 1.000 79.97156 552 THR A N 1
ATOM 8143 C CA . THR B 2 552 ? 145.43200 103.96700 175.23300 1.000 79.97156 552 THR A CA 1
ATOM 8144 C C . THR B 2 552 ? 144.43300 102.95500 175.78300 1.000 79.97156 552 THR A C 1
ATOM 8145 O O . THR B 2 552 ? 143.76900 103.22800 176.78800 1.000 79.97156 552 THR A O 1
ATOM 8156 N N . ALA B 2 553 ? 144.30600 101.79400 175.14400 1.000 84.94407 553 ALA A N 1
ATOM 8157 C CA . ALA B 2 553 ? 143.50400 100.69900 175.67200 1.000 84.94407 553 ALA A CA 1
ATOM 8158 C C . ALA B 2 553 ? 144.05100 100.17000 176.98800 1.000 84.94407 553 ALA A C 1
ATOM 8159 O O . ALA B 2 553 ? 143.27900 99.84200 177.89400 1.000 84.94407 553 ALA A O 1
ATOM 8166 N N . VAL B 2 554 ? 145.37300 100.07900 177.11500 1.000 89.20420 554 VAL A N 1
ATOM 8167 C CA . VAL B 2 554 ? 146.01800 99.62500 178.34100 1.000 89.20420 554 VAL A CA 1
ATOM 8168 C C . VAL B 2 554 ? 146.68300 100.84200 178.97600 1.000 89.20420 554 VAL A C 1
ATOM 8169 O O . VAL B 2 554 ? 147.76700 101.26000 178.56700 1.000 89.20420 554 VAL A O 1
ATOM 8182 N N . GLY B 2 555 ? 146.02600 101.41700 179.98100 1.000 81.96994 555 GLY A N 1
ATOM 8183 C CA . GLY B 2 555 ? 146.57900 102.55000 180.69600 1.000 81.96994 555 GLY A CA 1
ATOM 8184 C C . GLY B 2 555 ? 146.71300 103.79000 179.83700 1.000 81.96994 555 GLY A C 1
ATOM 8185 O O . GLY B 2 555 ? 145.88400 104.03700 178.95700 1.000 81.96994 555 GLY A O 1
ATOM 8189 N N . ARG B 2 556 ? 147.75500 104.58100 180.08900 1.000 76.57888 556 ARG A N 1
ATOM 8190 C CA . ARG B 2 556 ? 148.02300 105.78400 179.31200 1.000 76.57888 556 ARG A CA 1
ATOM 8191 C C . ARG B 2 556 ? 149.47100 105.74000 178.85200 1.000 76.57888 556 ARG A C 1
ATOM 8192 O O . ARG B 2 556 ? 150.35800 105.38400 179.63300 1.000 76.57888 556 ARG A O 1
ATOM 8213 N N . VAL B 2 557 ? 149.70400 106.10400 177.59500 1.000 71.21493 557 VAL A N 1
ATOM 8214 C CA . VAL B 2 557 ? 151.01300 105.96300 176.97500 1.000 71.21493 557 VAL A CA 1
ATOM 8215 C C . VAL B 2 557 ? 151.56200 107.34300 176.64000 1.000 71.21493 557 VAL A C 1
ATOM 8216 O O . VAL B 2 557 ? 150.82800 108.27300 176.29100 1.000 71.21493 557 VAL A O 1
ATOM 8229 N N . SER B 2 558 ? 152.88300 107.46600 176.75100 1.000 66.40838 558 SER A N 1
ATOM 8230 C CA . SER B 2 558 ? 153.58900 108.69300 176.41100 1.000 66.40838 558 SER A CA 1
ATOM 8231 C C . SER B 2 558 ? 154.00200 108.64000 174.94600 1.000 66.40838 558 SER A C 1
ATOM 8232 O O . SER B 2 558 ? 154.79000 107.77600 174.54900 1.000 66.40838 558 SER A O 1
ATOM 8240 N N . ARG B 2 559 ? 153.47200 109.56400 174.14900 1.000 65.88965 559 ARG A N 1
ATOM 8241 C CA . ARG B 2 559 ? 153.73400 109.62600 172.71900 1.000 65.88965 559 ARG A CA 1
ATOM 8242 C C . ARG B 2 559 ? 154.52100 110.89400 172.41600 1.000 65.88965 559 ARG A C 1
ATOM 8243 O O . ARG B 2 559 ? 154.22500 111.95200 173.00000 1.000 65.88965 559 ARG A O 1
ATOM 8264 N N . PRO B 2 560 ? 155.53200 110.85100 171.54800 1.000 56.13514 560 PRO A N 1
ATOM 8265 C CA . PRO B 2 560 ? 156.28300 112.07300 171.24500 1.000 56.13514 560 PRO A CA 1
ATOM 8266 C C . PRO B 2 560 ? 155.40700 113.11900 170.57100 1.000 56.13514 560 PRO A C 1
ATOM 8267 O O . PRO B 2 560 ? 154.43900 112.79900 169.87900 1.000 56.13514 560 PRO A O 1
ATOM 8278 N N . MET B 2 561 ? 155.75900 114.38100 170.79300 1.000 51.68260 561 MET A N 1
ATOM 8279 C CA . MET B 2 561 ? 155.10700 115.52800 170.17700 1.000 51.68260 561 MET A CA 1
ATOM 8280 C C . MET B 2 561 ? 156.14600 116.25700 169.34200 1.000 51.68260 561 MET A C 1
ATOM 8281 O O . MET B 2 561 ? 157.16700 116.71100 169.87700 1.000 51.68260 561 MET A O 1
ATOM 8295 N N . PHE B 2 562 ? 155.87400 116.37800 168.04400 1.000 49.69804 562 PHE A N 1
ATOM 8296 C CA . PHE B 2 562 ? 156.81200 116.87800 167.05300 1.000 49.69804 562 PHE A CA 1
ATOM 8297 C C . PHE B 2 562 ? 156.43600 118.28400 166.60600 1.000 49.69804 562 PHE A C 1
ATOM 8298 O O . PHE B 2 562 ? 155.30400 118.74100 166.78500 1.000 49.69804 562 PHE A O 1
ATOM 8315 N N . LEU B 2 563 ? 157.41200 118.95500 166.00100 1.000 49.80380 563 LEU A N 1
ATOM 8316 C CA . LEU B 2 563 ? 157.23000 120.25100 165.36400 1.000 49.80380 563 LEU A CA 1
ATOM 8317 C C . LEU B 2 563 ? 157.74800 120.17700 163.93800 1.000 49.80380 563 LEU A C 1
ATOM 8318 O O . LEU B 2 563 ? 158.87900 119.73700 163.70500 1.000 49.80380 563 LEU A O 1
ATOM 8334 N N . TYR B 2 564 ? 156.92000 120.61100 162.99500 1.000 45.87999 564 TYR A N 1
ATOM 8335 C CA . TYR B 2 564 ? 157.28000 120.67100 161.58700 1.000 45.87999 564 TYR A CA 1
ATOM 8336 C C . TYR B 2 564 ? 157.61400 122.11600 161.24200 1.000 45.87999 564 TYR A C 1
ATOM 8337 O O . TYR B 2 564 ? 156.76100 123.00100 161.38000 1.000 45.87999 564 TYR A O 1
ATOM 8355 N N . VAL B 2 565 ? 158.85200 122.34900 160.81100 1.000 48.25338 565 VAL A N 1
ATOM 8356 C CA . VAL B 2 565 ? 159.37500 123.67900 160.53000 1.000 48.25338 565 VAL A CA 1
ATOM 8357 C C . VAL B 2 565 ? 159.68500 123.74900 159.04500 1.000 48.25338 565 VAL A C 1
ATOM 8358 O O . VAL B 2 565 ? 160.43100 122.91200 158.52400 1.000 48.25338 565 VAL A O 1
ATOM 8371 N N . ARG B 2 566 ? 159.12200 124.74100 158.36400 1.000 45.69628 566 ARG A N 1
ATOM 8372 C CA . ARG B 2 566 ? 159.38700 124.91400 156.94400 1.000 45.69628 566 ARG A CA 1
ATOM 8373 C C . ARG B 2 566 ? 159.51100 126.39100 156.61300 1.000 45.69628 566 ARG A C 1
ATOM 8374 O O . ARG B 2 566 ? 158.76100 127.22100 157.13400 1.000 45.69628 566 ARG A O 1
ATOM 8395 N N . THR B 2 567 ? 160.46500 126.70800 155.74100 1.000 48.15095 567 THR A N 1
ATOM 8396 C CA . THR B 2 567 ? 160.64800 128.06800 155.24000 1.000 48.15095 567 THR A CA 1
ATOM 8397 C C . THR B 2 567 ? 159.81800 128.20400 153.97100 1.000 48.15095 567 THR A C 1
ATOM 8398 O O . THR B 2 567 ? 160.20100 127.72000 152.90500 1.000 48.15095 567 THR A O 1
ATOM 8409 N N . ASN B 2 568 ? 158.67100 128.86000 154.08800 1.000 45.86381 568 ASN A N 1
ATOM 8410 C CA . ASN B 2 568 ? 157.72600 129.00600 152.99400 1.000 45.86381 568 ASN A CA 1
ATOM 8411 C C . ASN B 2 568 ? 157.72400 130.44700 152.50200 1.000 45.86381 568 ASN A C 1
ATOM 8412 O O . ASN B 2 568 ? 158.29700 131.34500 153.12400 1.000 45.86381 568 ASN A O 1
ATOM 8423 N N . GLY B 2 569 ? 157.06800 130.65900 151.36600 1.000 47.54276 569 GLY A N 1
ATOM 8424 C CA . GLY B 2 569 ? 156.92000 131.99000 150.81200 1.000 47.54276 569 GLY A CA 1
ATOM 8425 C C . GLY B 2 569 ? 155.51000 132.23800 150.32400 1.000 47.54276 569 GLY A C 1
ATOM 8426 O O . GLY B 2 569 ? 154.84700 131.31600 149.84100 1.000 47.54276 569 GLY A O 1
ATOM 8430 N N . THR B 2 570 ? 155.03700 133.47500 150.44200 1.000 48.91023 570 THR A N 1
ATOM 8431 C CA . THR B 2 570 ? 153.67500 133.80100 150.04600 1.000 48.91023 570 THR A CA 1
ATOM 8432 C C . THR B 2 570 ? 153.60500 135.26300 149.63900 1.000 48.91023 570 THR A C 1
ATOM 8433 O O . THR B 2 570 ? 154.19800 136.12300 150.29200 1.000 48.91023 570 THR A O 1
ATOM 8444 N N . SER B 2 571 ? 152.88100 135.53400 148.56200 1.000 50.22275 571 SER A N 1
ATOM 8445 C CA . SER B 2 571 ? 152.69000 136.88400 148.06600 1.000 50.22275 571 SER A CA 1
ATOM 8446 C C . SER B 2 571 ? 151.35700 137.42800 148.57400 1.000 50.22275 571 SER A C 1
ATOM 8447 O O . SER B 2 571 ? 150.68800 136.81200 149.40700 1.000 50.22275 571 SER A O 1
ATOM 8455 N N . LYS B 2 572 ? 150.96400 138.60100 148.07700 1.000 52.08656 572 LYS A N 1
ATOM 8456 C CA . LYS B 2 572 ? 149.69400 139.18700 148.49000 1.000 52.08656 572 LYS A CA 1
ATOM 8457 C C . LYS B 2 572 ? 148.50400 138.51300 147.82000 1.000 52.08656 572 LYS A C 1
ATOM 8458 O O . LYS B 2 572 ? 147.42300 138.44500 148.41400 1.000 52.08656 572 LYS A O 1
ATOM 8477 N N . ILE B 2 573 ? 148.67100 138.02400 146.58900 1.000 48.34574 573 ILE A N 1
ATOM 8478 C CA . ILE B 2 573 ? 147.58400 137.30200 145.93400 1.000 48.34574 573 ILE A CA 1
ATOM 8479 C C . ILE B 2 573 ? 147.31100 135.99100 146.65700 1.000 48.34574 573 ILE A C 1
ATOM 8480 O O . ILE B 2 573 ? 146.16100 135.54600 146.74900 1.000 48.34574 573 ILE A O 1
ATOM 8496 N N . LYS B 2 574 ? 148.35700 135.34800 147.17700 1.000 45.33761 574 LYS A N 1
ATOM 8497 C CA . LYS B 2 574 ? 148.18700 134.12600 147.95100 1.000 45.33761 574 LYS A CA 1
ATOM 8498 C C . LYS B 2 574 ? 147.71300 134.38900 149.37400 1.000 45.33761 574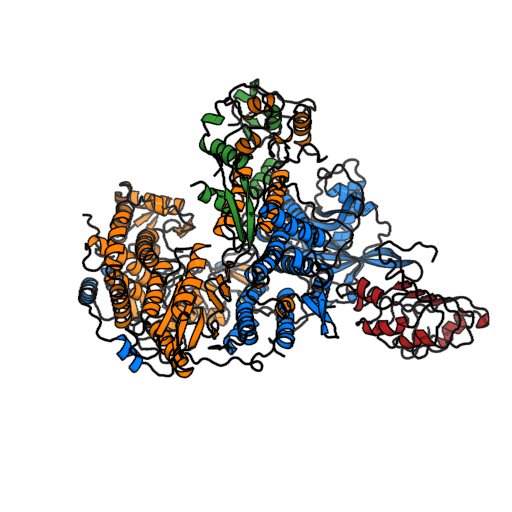 LYS A C 1
ATOM 8499 O O . LYS B 2 574 ? 147.38800 133.43300 150.08400 1.000 45.33761 574 LYS A O 1
ATOM 8518 N N . MET B 2 575 ? 147.67600 135.64900 149.80900 1.000 47.82680 575 MET A N 1
ATOM 8519 C CA . MET B 2 575 ? 147.06800 135.99700 151.08700 1.000 47.82680 575 MET A CA 1
ATOM 8520 C C . MET B 2 575 ? 145.59900 136.35700 150.91600 1.000 47.82680 575 MET A C 1
ATOM 8521 O O . MET B 2 575 ? 144.75000 135.89700 151.68500 1.000 47.82680 575 MET A O 1
ATOM 8535 N N . LYS B 2 576 ? 145.28300 137.18400 149.91800 1.000 50.20800 576 LYS A N 1
ATOM 8536 C CA . LYS B 2 576 ? 143.88300 137.45900 149.61800 1.000 50.20800 576 LYS A CA 1
ATOM 8537 C C . LYS B 2 576 ? 143.16100 136.18100 149.21700 1.000 50.20800 576 LYS A C 1
ATOM 8538 O O . LYS B 2 576 ? 142.03100 135.93300 149.65200 1.000 50.20800 576 LYS A O 1
ATOM 8557 N N . TRP B 2 577 ? 143.79800 135.35700 148.39000 1.000 41.75101 577 TRP A N 1
ATOM 8558 C CA . TRP B 2 577 ? 143.31600 134.00500 148.11900 1.000 41.75101 577 TRP A CA 1
ATOM 8559 C C . TRP B 2 577 ? 143.78700 133.13200 149.27200 1.000 41.75101 577 TRP A C 1
ATOM 8560 O O . TRP B 2 577 ? 144.91600 132.64000 149.27700 1.000 41.75101 577 TRP A O 1
ATOM 8581 N N . GLY B 2 578 ? 142.91600 132.93700 150.25200 1.000 41.44419 578 GLY A N 1
ATOM 8582 C CA . GLY B 2 578 ? 143.29900 132.32700 151.50700 1.000 41.44419 578 GLY A CA 1
ATOM 8583 C C . GLY B 2 578 ? 142.59000 133.02400 152.64500 1.000 41.44419 578 GLY A C 1
ATOM 8584 O O . GLY B 2 578 ? 142.27000 132.41000 153.66600 1.000 41.44419 578 GLY A O 1
ATOM 8588 N N . MET B 2 579 ? 142.34200 134.32100 152.47400 1.000 46.06157 579 MET A N 1
ATOM 8589 C CA . MET B 2 579 ? 141.36500 135.02500 153.28900 1.000 46.06157 579 MET A CA 1
ATOM 8590 C C . MET B 2 579 ? 139.95300 134.85600 152.75300 1.000 46.06157 579 MET A C 1
ATOM 8591 O O . MET B 2 579 ? 138.99300 135.17700 153.46100 1.000 46.06157 579 MET A O 1
ATOM 8605 N N . GLU B 2 580 ? 139.81200 134.36200 151.52400 1.000 45.18155 580 GLU A N 1
ATOM 8606 C CA . GLU B 2 580 ? 138.52100 134.09900 150.90700 1.000 45.18155 580 GLU A CA 1
ATOM 8607 C C . GLU B 2 580 ? 138.14100 132.62700 150.97000 1.000 45.18155 580 GLU A C 1
ATOM 8608 O O . GLU B 2 580 ? 137.18300 132.21800 150.30900 1.000 45.18155 580 GLU A O 1
ATOM 8620 N N . MET B 2 581 ? 138.87100 131.82100 151.74400 1.000 37.90767 581 MET A N 1
ATOM 8621 C CA . MET B 2 581 ? 138.52900 130.41100 151.86900 1.000 37.90767 581 MET A CA 1
ATOM 8622 C C . MET B 2 581 ? 137.11100 130.21900 152.37700 1.000 37.90767 581 MET A C 1
ATOM 8623 O O . MET B 2 581 ? 136.50600 129.17400 152.12000 1.000 37.90767 581 MET A O 1
ATOM 8637 N N . ARG B 2 582 ? 136.56300 131.20800 153.08200 1.000 43.15290 582 ARG A N 1
ATOM 8638 C CA . ARG B 2 582 ? 135.19400 131.11500 153.56600 1.000 43.15290 582 ARG A CA 1
ATOM 8639 C C . ARG B 2 582 ? 134.18300 131.06500 152.43300 1.000 43.15290 582 ARG A C 1
ATOM 8640 O O . ARG B 2 582 ? 133.01900 130.73500 152.67900 1.000 43.15290 582 ARG A O 1
ATOM 8661 N N . ARG B 2 583 ? 134.59200 131.38400 151.20700 1.000 43.45752 583 ARG A N 1
ATOM 8662 C CA . ARG B 2 583 ? 133.72200 131.24100 150.04900 1.000 43.45752 583 ARG A CA 1
ATOM 8663 C C . ARG B 2 583 ? 133.69000 129.81600 149.51800 1.000 43.45752 583 ARG A C 1
ATOM 8664 O O . ARG B 2 583 ? 132.95500 129.54500 148.56300 1.000 43.45752 583 ARG A O 1
ATOM 8685 N N . CYS B 2 584 ? 134.46800 128.90300 150.10500 1.000 38.03265 584 CYS A N 1
ATOM 8686 C CA . CYS B 2 584 ? 134.32500 127.49100 149.77400 1.000 38.03265 584 CYS A CA 1
ATOM 8687 C C . CYS B 2 584 ? 133.00600 126.93600 150.29200 1.000 38.03265 584 CYS A C 1
ATOM 8688 O O . CYS B 2 584 ? 132.43200 126.03000 149.67900 1.000 38.03265 584 CYS A O 1
ATOM 8696 N N . LEU B 2 585 ? 132.51600 127.45800 151.41700 1.000 39.91376 585 LEU A N 1
ATOM 8697 C CA . LEU B 2 585 ? 131.19600 127.08400 151.90600 1.000 39.91376 585 LEU A CA 1
ATOM 8698 C C . LEU B 2 585 ? 130.08900 127.57300 150.98600 1.000 39.91376 585 LEU A C 1
ATOM 8699 O O . LEU B 2 585 ? 129.00100 126.98900 150.97900 1.000 39.91376 585 LEU A O 1
ATOM 8715 N N . LEU B 2 586 ? 130.33800 128.63000 150.21900 1.000 44.42470 586 LEU A N 1
ATOM 8716 C CA . LEU B 2 586 ? 129.34700 129.18100 149.30800 1.000 44.42470 586 LEU A CA 1
ATOM 8717 C C . LEU B 2 586 ? 129.37100 128.51700 147.93900 1.000 44.42470 586 LEU A C 1
ATOM 8718 O O . LEU B 2 586 ? 128.49500 128.79700 147.11700 1.000 44.42470 586 LEU A O 1
ATOM 8734 N N . GLN B 2 587 ? 130.34900 127.65400 147.67500 1.000 41.00620 587 GLN A N 1
ATOM 8735 C CA . GLN B 2 587 ? 130.41600 126.88100 146.44200 1.000 41.00620 587 GLN A CA 1
ATOM 8736 C C . GLN B 2 587 ? 129.82700 125.48700 146.59700 1.000 41.00620 587 GLN A C 1
ATOM 8737 O O . GLN B 2 587 ? 129.09400 125.02400 145.71900 1.000 41.00620 587 GLN A O 1
ATOM 8751 N N . SER B 2 588 ? 130.13300 124.80800 147.70200 1.000 39.57753 588 SER A N 1
ATOM 8752 C CA . SER B 2 588 ? 129.54000 123.50000 147.95000 1.000 39.57753 588 SER A CA 1
ATOM 8753 C C . SER B 2 588 ? 128.03100 123.61000 148.10500 1.000 39.57753 588 SER A C 1
ATOM 8754 O O . SER B 2 588 ? 127.28300 122.72900 147.66000 1.000 39.57753 588 SER A O 1
ATOM 8762 N N . LEU B 2 589 ? 127.56500 124.68500 148.73900 1.000 42.16618 589 LEU A N 1
ATOM 8763 C CA . LEU B 2 589 ? 126.12900 124.89500 148.84900 1.000 42.16618 589 LEU A CA 1
ATOM 8764 C C . LEU B 2 589 ? 125.49500 125.01500 147.47300 1.000 42.16618 589 LEU A C 1
ATOM 8765 O O . LEU B 2 589 ? 124.42100 124.45700 147.22900 1.000 42.16618 589 LEU A O 1
ATOM 8781 N N . GLN B 2 590 ? 126.14700 125.72800 146.55000 1.000 43.00328 590 GLN A N 1
ATOM 8782 C CA . GLN B 2 590 ? 125.56800 125.86100 145.21900 1.000 43.00328 590 GLN A CA 1
ATOM 8783 C C . GLN B 2 590 ? 125.65000 124.55400 144.44600 1.000 43.00328 590 GLN A C 1
ATOM 8784 O O . GLN B 2 590 ? 124.76800 124.27000 143.63900 1.000 43.00328 590 GLN A O 1
ATOM 8798 N N . GLN B 2 591 ? 126.68200 123.74100 144.67800 1.000 39.17597 591 GLN A N 1
ATOM 8799 C CA . GLN B 2 591 ? 126.72300 122.42200 144.05000 1.000 39.17597 591 GLN A CA 1
ATOM 8800 C C . GLN B 2 591 ? 125.54700 121.56500 144.51000 1.000 39.17597 591 GLN A C 1
ATOM 8801 O O . GLN B 2 591 ? 124.83500 120.96100 143.69200 1.000 39.17597 591 GLN A O 1
ATOM 8815 N N . ILE B 2 592 ? 125.32000 121.51400 145.82500 1.000 41.49405 592 ILE A N 1
ATOM 8816 C CA . ILE B 2 592 ? 124.21000 120.72900 146.35700 1.000 41.49405 592 ILE A CA 1
ATOM 8817 C C . ILE B 2 592 ? 122.88400 121.26900 145.84000 1.000 41.49405 592 ILE A C 1
ATOM 8818 O O . ILE B 2 592 ? 121.99300 120.50600 145.44400 1.000 41.49405 592 ILE A O 1
ATOM 8834 N N . GLU B 2 593 ? 122.73300 122.59400 145.83400 1.000 46.06828 593 GLU A N 1
ATOM 8835 C CA . GLU B 2 593 ? 121.48700 123.19400 145.37900 1.000 46.06828 593 GLU A CA 1
ATOM 8836 C C . GLU B 2 593 ? 121.27300 122.95900 143.89100 1.000 46.06828 593 GLU A C 1
ATOM 8837 O O . GLU B 2 593 ? 120.13500 122.80200 143.44400 1.000 46.06828 593 GLU A O 1
ATOM 8849 N N . SER B 2 594 ? 122.34900 122.93900 143.10400 1.000 44.48126 594 SER A N 1
ATOM 8850 C CA . SER B 2 594 ? 122.21500 122.65600 141.68100 1.000 44.48126 594 SER A CA 1
ATOM 8851 C C . SER B 2 594 ? 121.76800 121.22200 141.45300 1.000 44.48126 594 SER A C 1
ATOM 8852 O O . SER B 2 594 ? 120.91600 120.96600 140.59600 1.000 44.48126 594 SER A O 1
ATOM 8860 N N . MET B 2 595 ? 122.32300 120.26800 142.20500 1.000 42.85618 595 MET A N 1
ATOM 8861 C CA . MET B 2 595 ? 121.83100 118.89800 142.07800 1.000 42.85618 595 MET A CA 1
ATOM 8862 C C . MET B 2 595 ? 120.35800 118.81400 142.46100 1.000 42.85618 595 MET A C 1
ATOM 8863 O O . MET B 2 595 ? 119.55800 118.17000 141.76400 1.000 42.85618 595 MET A O 1
ATOM 8877 N N . ILE B 2 596 ? 119.97800 119.46800 143.56100 1.000 47.52057 596 ILE A N 1
ATOM 8878 C CA . ILE B 2 596 ? 118.58500 119.43700 143.99600 1.000 47.52057 596 ILE A CA 1
ATOM 8879 C C . ILE B 2 596 ? 117.68000 120.04400 142.93300 1.000 47.52057 596 ILE A C 1
ATOM 8880 O O . ILE B 2 596 ? 116.62400 119.49200 142.61000 1.000 47.52057 596 ILE A O 1
ATOM 8896 N N . GLU B 2 597 ? 118.07800 121.18500 142.36800 1.000 51.80604 597 GLU A N 1
ATOM 8897 C CA . GLU B 2 597 ? 117.24700 121.86100 141.38000 1.000 51.80604 597 GLU A CA 1
ATOM 8898 C C . GLU B 2 597 ? 117.16200 121.07500 140.08000 1.000 51.80604 597 GLU A C 1
ATOM 8899 O O . GLU B 2 597 ? 116.10700 121.05600 139.44300 1.000 51.80604 597 GLU A O 1
ATOM 8911 N N . ALA B 2 598 ? 118.24600 120.41700 139.67000 1.000 48.43061 598 ALA A N 1
ATOM 8912 C CA . ALA B 2 598 ? 118.18200 119.57700 138.48000 1.000 48.43061 598 ALA A CA 1
ATOM 8913 C C . ALA B 2 598 ? 117.21500 118.41800 138.68700 1.000 48.43061 598 ALA A C 1
ATOM 8914 O O . ALA B 2 598 ? 116.31800 118.18500 137.86500 1.000 48.43061 598 ALA A O 1
ATOM 8921 N N . GLU B 2 599 ? 117.37500 117.68300 139.79100 1.000 52.05061 599 GLU A N 1
ATOM 8922 C CA . GLU B 2 599 ? 116.49200 116.55100 140.04200 1.000 52.05061 599 GLU A CA 1
ATOM 8923 C C . GLU B 2 599 ? 115.07600 116.98500 140.39200 1.000 52.05061 599 GLU A C 1
ATOM 8924 O O . GLU B 2 599 ? 114.16700 116.14900 140.38200 1.000 52.05061 599 GLU A O 1
ATOM 8936 N N . SER B 2 600 ? 114.86800 118.26500 140.70300 1.000 53.82032 600 SER A N 1
ATOM 8937 C CA . SER B 2 600 ? 113.51600 118.77100 140.90600 1.000 53.82032 600 SER A CA 1
ATOM 8938 C C . SER B 2 600 ? 112.89600 119.26300 139.60600 1.000 53.82032 600 SER A C 1
ATOM 8939 O O . SER B 2 600 ? 111.66900 119.26400 139.47300 1.000 53.82032 600 SER A O 1
ATOM 8947 N N . SER B 2 601 ? 113.72000 119.70300 138.65500 1.000 53.57211 601 SER A N 1
ATOM 8948 C CA . SER B 2 601 ? 113.22600 120.02800 137.32400 1.000 53.57211 601 SER A CA 1
ATOM 8949 C C . SER B 2 601 ? 112.87700 118.77400 136.53900 1.000 53.57211 601 SER A C 1
ATOM 8950 O O . SER B 2 601 ? 111.92500 118.78600 135.75300 1.000 53.57211 601 SER A O 1
ATOM 8958 N N . VAL B 2 602 ? 113.63200 117.69000 136.73400 1.000 54.43192 602 VAL A N 1
ATOM 8959 C CA . VAL B 2 602 ? 113.25500 116.41700 136.12500 1.000 54.43192 602 VAL A CA 1
ATOM 8960 C C . VAL B 2 602 ? 111.84300 116.04000 136.55200 1.000 54.43192 602 VAL A C 1
ATOM 8961 O O . VAL B 2 602 ? 111.00800 115.64400 135.73100 1.000 54.43192 602 VAL A O 1
ATOM 8974 N N . LYS B 2 603 ? 111.56000 116.15600 137.84600 1.000 57.07788 603 LYS A N 1
ATOM 8975 C CA . LYS B 2 603 ? 110.20500 116.07200 138.36400 1.000 57.07788 603 LYS A CA 1
ATOM 8976 C C . LYS B 2 603 ? 109.59900 117.47500 138.35900 1.000 57.07788 603 LYS A C 1
ATOM 8977 O O . LYS B 2 603 ? 110.11700 118.39300 137.71900 1.000 57.07788 603 LYS A O 1
ATOM 8996 N N . GLU B 2 604 ? 108.47800 117.65300 139.05300 1.000 63.08043 604 GLU A N 1
ATOM 8997 C CA . GLU B 2 604 ? 107.84800 118.96300 139.17400 1.000 63.08043 604 GLU A CA 1
ATOM 8998 C C . GLU B 2 604 ? 107.47200 119.23700 140.62200 1.000 63.08043 604 GLU A C 1
ATOM 8999 O O . GLU B 2 604 ? 106.44800 119.86500 140.90900 1.000 63.08043 604 GLU A O 1
ATOM 9011 N N . LYS B 2 605 ? 108.29800 118.77000 141.55500 1.000 58.13314 605 LYS A N 1
ATOM 9012 C CA . LYS B 2 605 ? 108.08200 119.01000 142.97200 1.000 58.13314 605 LYS A CA 1
ATOM 9013 C C . LYS B 2 605 ? 109.41500 119.31300 143.63800 1.000 58.13314 605 LYS A C 1
ATOM 9014 O O . LYS B 2 605 ? 110.46500 118.82200 143.21500 1.000 58.13314 605 LYS A O 1
ATOM 9033 N N . ASP B 2 606 ? 109.36300 120.13200 144.68700 1.000 57.04833 606 ASP A N 1
ATOM 9034 C CA . ASP B 2 606 ? 110.55700 120.46200 145.45300 1.000 57.04833 606 ASP A CA 1
ATOM 9035 C C . ASP B 2 606 ? 111.16100 119.19600 146.04300 1.000 57.04833 606 ASP A C 1
ATOM 9036 O O . ASP B 2 606 ? 110.54400 118.54600 146.89300 1.000 57.04833 606 ASP A O 1
ATOM 9045 N N . MET B 2 607 ? 112.36700 118.83900 145.60500 1.000 55.41723 607 MET A N 1
ATOM 9046 C CA . MET B 2 607 ? 113.05300 117.65400 146.09500 1.000 55.41723 607 MET A CA 1
ATOM 9047 C C . MET B 2 607 ? 113.99200 117.95900 147.25600 1.000 55.41723 607 MET A C 1
ATOM 9048 O O . MET B 2 607 ? 114.88200 117.15400 147.54900 1.000 55.41723 607 MET A O 1
ATOM 9062 N N . THR B 2 608 ? 113.81700 119.10300 147.91900 1.000 52.85884 608 THR A N 1
ATOM 9063 C CA . THR B 2 608 ? 114.63900 119.40600 149.08500 1.000 52.85884 608 THR A CA 1
ATOM 9064 C C . THR B 2 608 ? 114.40900 118.38900 150.19400 1.000 52.85884 608 THR A C 1
ATOM 9065 O O . THR B 2 608 ? 115.36000 117.93300 150.83800 1.000 52.85884 608 THR A O 1
ATOM 9076 N N . LYS B 2 609 ? 113.14900 118.02300 150.43300 1.000 54.61678 609 LYS A N 1
ATOM 9077 C CA . LYS B 2 609 ? 112.83900 117.07300 151.49300 1.000 54.61678 609 LYS A CA 1
ATOM 9078 C C . LYS B 2 609 ? 113.20400 115.64600 151.10700 1.000 54.61678 609 LYS A C 1
ATOM 9079 O O . LYS B 2 609 ? 113.57600 114.85200 151.97700 1.000 54.61678 609 LYS A O 1
ATOM 9098 N N . GLU B 2 610 ? 113.10600 115.30100 149.82100 1.000 55.08492 610 GLU A N 1
ATOM 9099 C CA . GLU B 2 610 ? 113.51600 113.97400 149.37900 1.000 55.08492 610 GLU A CA 1
ATOM 9100 C C . GLU B 2 610 ? 115.02800 113.80700 149.40200 1.000 55.08492 610 GLU A C 1
ATOM 9101 O O . GLU B 2 610 ? 115.51600 112.67200 149.38400 1.000 55.08492 610 GLU A O 1
ATOM 9113 N N . PHE B 2 611 ? 115.77700 114.90900 149.43700 1.000 48.41210 611 PHE A N 1
ATOM 9114 C CA . PHE B 2 611 ? 117.22500 114.83400 149.59400 1.000 48.41210 611 PHE A CA 1
ATOM 9115 C C . PHE B 2 611 ? 117.60900 114.72900 151.06400 1.000 48.41210 611 PHE A C 1
ATOM 9116 O O . PHE B 2 611 ? 118.26000 113.76600 151.48200 1.000 48.41210 611 PHE A O 1
ATOM 9133 N N . PHE B 2 612 ? 117.19900 115.71200 151.86400 1.000 46.12245 612 PHE A N 1
ATOM 9134 C CA . PHE B 2 612 ? 117.66600 115.83700 153.23800 1.000 46.12245 612 PHE A CA 1
ATOM 9135 C C . PHE B 2 612 ? 116.79700 115.07300 154.22800 1.000 46.12245 612 PHE A C 1
ATOM 9136 O O . PHE B 2 612 ? 117.32400 114.43200 155.14300 1.000 46.12245 612 PHE A O 1
ATOM 9153 N N . GLU B 2 613 ? 115.47600 115.12500 154.06700 1.000 54.09935 613 GLU A N 1
ATOM 9154 C CA . GLU B 2 613 ? 114.55900 114.44700 154.98300 1.000 54.09935 613 GLU A CA 1
ATOM 9155 C C . GLU B 2 613 ? 114.19700 113.05900 154.44900 1.000 54.09935 613 GLU A C 1
ATOM 9156 O O . GLU B 2 613 ? 113.03900 112.73300 154.19300 1.000 54.09935 613 GLU A O 1
ATOM 9168 N N . ASN B 2 614 ? 115.22900 112.23600 154.28000 1.000 57.12762 614 ASN A N 1
ATOM 9169 C CA . ASN B 2 614 ? 115.03800 110.86200 153.82400 1.000 57.12762 614 ASN A CA 1
ATOM 9170 C C . ASN B 2 614 ? 116.28400 110.07300 154.20000 1.000 57.12762 614 ASN A C 1
ATOM 9171 O O . ASN B 2 614 ? 117.37400 110.36600 153.69900 1.000 57.12762 614 ASN A O 1
ATOM 9182 N N . LYS B 2 615 ? 116.12100 109.07900 155.07200 1.000 57.82237 615 LYS A N 1
ATOM 9183 C CA . LYS B 2 615 ? 117.24300 108.26000 155.51100 1.000 57.82237 615 LYS A CA 1
ATOM 9184 C C . LYS B 2 615 ? 117.58200 107.14500 154.53200 1.000 57.82237 615 LYS A C 1
ATOM 9185 O O . LYS B 2 615 ? 118.59300 106.46200 154.72500 1.000 57.82237 615 LYS A O 1
ATOM 9204 N N . SER B 2 616 ? 116.77000 106.94300 153.49500 1.000 56.62521 616 SER A N 1
ATOM 9205 C CA . SER B 2 616 ? 116.99900 105.86500 152.54300 1.000 56.62521 616 SER A CA 1
ATOM 9206 C C . SER B 2 616 ? 117.89800 106.26800 151.38300 1.000 56.62521 616 SER A C 1
ATOM 9207 O O . SER B 2 616 ? 118.47800 105.38900 150.73600 1.000 56.62521 616 SER A O 1
ATOM 9215 N N . GLU B 2 617 ? 118.02500 107.56200 151.10200 1.000 53.47955 617 GLU A N 1
ATOM 9216 C CA . GLU B 2 617 ? 118.85900 108.00600 149.99400 1.000 53.47955 617 GLU A CA 1
ATOM 9217 C C . GLU B 2 617 ? 120.33400 107.83800 150.33300 1.000 53.47955 617 GLU A C 1
ATOM 9218 O O . GLU B 2 617 ? 120.77200 108.13700 151.44700 1.000 53.47955 617 GLU A O 1
ATOM 9230 N N . THR B 2 618 ? 121.10500 107.35700 149.35900 1.000 47.80791 618 THR A N 1
ATOM 9231 C CA . THR B 2 618 ? 122.53200 107.12300 149.55200 1.000 47.80791 618 THR A CA 1
ATOM 9232 C C . THR B 2 618 ? 123.23100 107.24300 148.20700 1.000 47.80791 618 THR A C 1
ATOM 9233 O O . THR B 2 618 ? 122.87700 106.53100 147.26300 1.000 47.80791 618 THR A O 1
ATOM 9244 N N . TRP B 2 619 ? 124.23800 108.15100 148.12200 1.000 44.63293 619 TRP A N 1
ATOM 9245 C CA . TRP B 2 619 ? 124.98400 108.37200 146.89300 1.000 44.63293 619 TRP A CA 1
ATOM 9246 C C . TRP B 2 619 ? 126.29900 107.60000 146.91500 1.000 44.63293 619 TRP A C 1
ATOM 9247 O O . TRP B 2 619 ? 126.87500 107.38000 147.98400 1.000 44.63293 619 TRP A O 1
ATOM 9268 N N . PRO B 2 620 ? 126.82300 107.17400 145.75600 1.000 40.96732 620 PRO A N 1
ATOM 9269 C CA . PRO B 2 620 ? 128.10100 106.42500 145.75600 1.000 40.96732 620 PRO A CA 1
ATOM 9270 C C . PRO B 2 620 ? 129.33300 107.32100 145.86400 1.000 40.96732 620 PRO A C 1
ATOM 9271 O O . PRO B 2 620 ? 129.99600 107.67200 144.89000 1.000 40.96732 620 PRO A O 1
ATOM 9282 N N . ILE B 2 621 ? 129.65500 107.71000 147.09300 1.000 39.93605 621 ILE A N 1
ATOM 9283 C CA . ILE B 2 621 ? 130.84000 108.50800 147.39000 1.000 39.93605 621 ILE A CA 1
ATOM 9284 C C . ILE B 2 621 ? 131.78100 107.63600 148.21300 1.000 39.93605 621 ILE A C 1
ATOM 9285 O O . ILE B 2 621 ? 131.62900 107.49200 149.43000 1.000 39.93605 621 ILE A O 1
ATOM 9301 N N . GLY B 2 622 ? 132.75000 107.02300 147.54200 1.000 38.84408 622 GLY A N 1
ATOM 9302 C CA . GLY B 2 622 ? 133.72300 106.19300 148.22100 1.000 38.84408 622 GLY A CA 1
ATOM 9303 C C . GLY B 2 622 ? 133.95100 104.87400 147.52000 1.000 38.84408 622 GLY A C 1
ATOM 9304 O O . GLY B 2 622 ? 133.22500 104.53200 146.58300 1.000 38.84408 622 GLY A O 1
ATOM 9308 N N . GLU B 2 623 ? 134.96000 104.12300 147.95600 1.000 45.59679 623 GLU A N 1
ATOM 9309 C CA . GLU B 2 623 ? 135.23000 102.81700 147.36300 1.000 45.59679 623 GLU A CA 1
ATOM 9310 C C . GLU B 2 623 ? 136.06400 102.01400 148.35100 1.000 45.59679 623 GLU A C 1
ATOM 9311 O O . GLU B 2 623 ? 137.23600 102.33200 148.57300 1.000 45.59679 623 GLU A O 1
ATOM 9323 N N . SER B 2 624 ? 135.46500 100.99100 148.93000 1.000 51.63298 624 SER A N 1
ATOM 9324 C CA . SER B 2 624 ? 136.13100 100.03500 149.79700 1.000 51.63298 624 SER A CA 1
ATOM 9325 C C . SER B 2 624 ? 136.42800 98.76200 149.02200 1.000 51.63298 624 SER A C 1
ATOM 9326 O O . SER B 2 624 ? 135.97000 98.58800 147.89000 1.000 51.63298 624 SER A O 1
ATOM 9334 N N . PRO B 2 625 ? 137.20200 97.83200 149.59800 1.000 55.86736 625 PRO A N 1
ATOM 9335 C CA . PRO B 2 625 ? 137.43800 96.56200 148.89500 1.000 55.86736 625 PRO A CA 1
ATOM 9336 C C . PRO B 2 625 ? 136.25500 95.61100 149.01100 1.000 55.86736 625 PRO A C 1
ATOM 9337 O O . PRO B 2 625 ? 136.41500 94.42100 149.29900 1.000 55.86736 625 PRO A O 1
ATOM 9348 N N . LYS B 2 626 ? 135.05700 96.14600 148.78200 1.000 54.71828 626 LYS A N 1
ATOM 9349 C CA . LYS B 2 626 ? 133.82700 95.37200 148.75700 1.000 54.71828 626 LYS A CA 1
ATOM 9350 C C . LYS B 2 626 ? 132.84100 95.87000 147.71100 1.000 54.71828 626 LYS A C 1
ATOM 9351 O O . LYS B 2 626 ? 131.86000 95.17300 147.43200 1.000 54.71828 626 LYS A O 1
ATOM 9370 N N . GLY B 2 627 ? 133.07900 97.03200 147.11600 1.000 51.96172 627 GLY A N 1
ATOM 9371 C CA . GLY B 2 627 ? 132.12400 97.70200 146.25800 1.000 51.96172 627 GLY A CA 1
ATOM 9372 C C . GLY B 2 627 ? 132.01800 99.17300 146.60400 1.000 51.96172 627 GLY A C 1
ATOM 9373 O O . GLY B 2 627 ? 132.46600 99.63300 147.65200 1.000 51.96172 627 GLY A O 1
ATOM 9377 N N . VAL B 2 628 ? 131.40700 99.91500 145.68200 1.000 44.90938 628 VAL A N 1
ATOM 9378 C CA . VAL B 2 628 ? 131.26800 101.35200 145.88000 1.000 44.90938 628 VAL A CA 1
ATOM 9379 C C . VAL B 2 628 ? 130.42500 101.59600 147.12300 1.000 44.90938 628 VAL A C 1
ATOM 9380 O O . VAL B 2 628 ? 129.24200 101.23800 147.17400 1.000 44.90938 628 VAL A O 1
ATOM 9393 N N . GLU B 2 629 ? 131.03800 102.19100 148.14200 1.000 48.84334 629 GLU A N 1
ATOM 9394 C CA . GLU B 2 629 ? 130.32300 102.53700 149.35900 1.000 48.84334 629 GLU A CA 1
ATOM 9395 C C . GLU B 2 629 ? 129.39000 103.71100 149.10100 1.000 48.84334 629 GLU A C 1
ATOM 9396 O O . GLU B 2 629 ? 129.66900 104.58200 148.27400 1.000 48.84334 629 GLU A O 1
ATOM 9408 N N . GLU B 2 630 ? 128.27100 103.72900 149.81900 1.000 45.85275 630 GLU A N 1
ATOM 9409 C CA . GLU B 2 630 ? 127.25700 104.75800 149.64800 1.000 45.85275 630 GLU A CA 1
ATOM 9410 C C . GLU B 2 630 ? 127.00500 105.44400 150.98000 1.000 45.85275 630 GLU A C 1
ATOM 9411 O O . GLU B 2 630 ? 126.80800 104.77600 152.00000 1.000 45.85275 630 GLU A O 1
ATOM 9423 N N . GLY B 2 631 ? 127.00900 106.77300 150.96500 1.000 43.50180 631 GLY A N 1
ATOM 9424 C CA . GLY B 2 631 ? 126.77900 107.56100 152.15900 1.000 43.50180 631 GLY A CA 1
ATOM 9425 C C . GLY B 2 631 ? 125.59800 108.49200 151.97100 1.000 43.50180 631 GLY A C 1
ATOM 9426 O O . GLY B 2 631 ? 125.34600 108.98500 150.87100 1.000 43.50180 631 GLY A O 1
ATOM 9430 N N . SER B 2 632 ? 124.87500 108.73000 153.06000 1.000 43.98751 632 SER A N 1
ATOM 9431 C CA . SER B 2 632 ? 123.69700 109.57800 153.00700 1.000 43.98751 632 SER A CA 1
ATOM 9432 C C . SER B 2 632 ? 124.09600 111.03500 152.81100 1.000 43.98751 632 SER A C 1
ATOM 9433 O O . SER B 2 632 ? 125.24800 111.42600 153.00900 1.000 43.98751 632 SER A O 1
ATOM 9441 N N . ILE B 2 633 ? 123.11800 111.84500 152.40400 1.000 43.04156 633 ILE A N 1
ATOM 9442 C CA . ILE B 2 633 ? 123.33100 113.28400 152.36500 1.000 43.04156 633 ILE A CA 1
ATOM 9443 C C . ILE B 2 633 ? 123.80800 113.73100 153.73300 1.000 43.04156 633 ILE A C 1
ATOM 9444 O O . ILE B 2 633 ? 123.25200 113.33400 154.76200 1.000 43.04156 633 ILE A O 1
ATOM 9460 N N . GLY B 2 634 ? 124.85500 114.55500 153.75100 1.000 41.04714 634 GLY A N 1
ATOM 9461 C CA . GLY B 2 634 ? 125.60300 114.86600 154.95600 1.000 41.04714 634 GLY A CA 1
ATOM 9462 C C . GLY B 2 634 ? 127.03200 114.36500 154.89900 1.000 41.04714 634 GLY A C 1
ATOM 9463 O O . GLY B 2 634 ? 127.93300 115.01000 155.44200 1.000 41.04714 634 GLY A O 1
ATOM 9467 N N . LYS B 2 635 ? 127.25000 113.21600 154.26400 1.000 40.13240 635 LYS A N 1
ATOM 9468 C CA . LYS B 2 635 ? 128.57800 112.84800 153.80200 1.000 40.13240 635 LYS A CA 1
ATOM 9469 C C . LYS B 2 635 ? 128.81600 113.29100 152.37000 1.000 40.13240 635 LYS A C 1
ATOM 9470 O O . LYS B 2 635 ? 129.96700 113.30900 151.92300 1.000 40.13240 635 LYS A O 1
ATOM 9489 N N . VAL B 2 636 ? 127.75200 113.63700 151.64400 1.000 40.37936 636 VAL A N 1
ATOM 9490 C CA . VAL B 2 636 ? 127.89900 114.29600 150.35300 1.000 40.37936 636 VAL A CA 1
ATOM 9491 C C . VAL B 2 636 ? 128.05900 115.79700 150.54300 1.000 40.37936 636 VAL A C 1
ATOM 9492 O O . VAL B 2 636 ? 128.82800 116.44600 149.82900 1.000 40.37936 636 VAL A O 1
ATOM 9505 N N . CYS B 2 637 ? 127.33400 116.37200 151.50600 1.000 39.28521 637 CYS A N 1
ATOM 9506 C CA . CYS B 2 637 ? 127.50500 117.78900 151.81000 1.000 39.28521 637 CYS A CA 1
ATOM 9507 C C . CYS B 2 637 ? 128.91700 118.07500 152.30200 1.000 39.28521 637 CYS A C 1
ATOM 9508 O O . CYS B 2 637 ? 129.54500 119.05000 151.87500 1.000 39.28521 637 CYS A O 1
ATOM 9516 N N . ARG B 2 638 ? 129.43300 117.23700 153.19900 1.000 38.51589 638 ARG A N 1
ATOM 9517 C CA . ARG B 2 638 ? 130.79000 117.40900 153.69700 1.000 38.51589 638 ARG A CA 1
ATOM 9518 C C . ARG B 2 638 ? 131.84200 116.91100 152.71800 1.000 38.51589 638 ARG A C 1
ATOM 9519 O O . ARG B 2 638 ? 133.01200 117.28300 152.85000 1.000 38.51589 638 ARG A O 1
ATOM 9540 N N . THR B 2 639 ? 131.46200 116.08000 151.74700 1.000 36.92900 639 THR A N 1
ATOM 9541 C CA . THR B 2 639 ? 132.43500 115.58800 150.77900 1.000 36.92900 639 THR A CA 1
ATOM 9542 C C . THR B 2 639 ? 132.68100 116.60300 149.67300 1.000 36.92900 639 THR A C 1
ATOM 9543 O O . THR B 2 639 ? 133.81700 116.76400 149.21700 1.000 36.92900 639 THR A O 1
ATOM 9554 N N . LEU B 2 640 ? 131.63200 117.29300 149.22400 1.000 37.12254 640 LEU A N 1
ATOM 9555 C CA . LEU B 2 640 ? 131.82900 118.36800 148.26200 1.000 37.12254 640 LEU A CA 1
ATOM 9556 C C . LEU B 2 640 ? 132.55300 119.54700 148.89500 1.000 37.12254 640 LEU A C 1
ATOM 9557 O O . LEU B 2 640 ? 133.35900 120.20700 148.23000 1.000 37.12254 640 LEU A O 1
ATOM 9573 N N . LEU B 2 641 ? 132.28500 119.82400 150.17300 1.000 35.80906 641 LEU A N 1
ATOM 9574 C CA . LEU B 2 641 ? 133.00500 120.89200 150.85800 1.000 35.80906 641 LEU A CA 1
ATOM 9575 C C . LEU B 2 641 ? 134.48700 120.56900 150.97700 1.000 35.80906 641 LEU A C 1
ATOM 9576 O O . LEU B 2 641 ? 135.33300 121.45300 150.81500 1.000 35.80906 641 LEU A O 1
ATOM 9592 N N . ALA B 2 642 ? 134.82300 119.31500 151.27800 1.000 34.17897 642 ALA A N 1
ATOM 9593 C CA . ALA B 2 642 ? 136.22800 118.93300 151.32000 1.000 34.17897 642 ALA A CA 1
ATOM 9594 C C . ALA B 2 642 ? 136.87500 119.11300 149.95600 1.000 34.17897 642 ALA A C 1
ATOM 9595 O O . ALA B 2 642 ? 138.01000 119.59000 149.85500 1.000 34.17897 642 ALA A O 1
ATOM 9602 N N . LYS B 2 643 ? 136.16100 118.74500 148.89200 1.000 33.41270 643 LYS A N 1
ATOM 9603 C CA . LYS B 2 643 ? 136.69000 118.92400 147.54500 1.000 33.41270 643 LYS A CA 1
ATOM 9604 C C . LYS B 2 643 ? 136.94500 120.39600 147.25100 1.000 33.41270 643 LYS A C 1
ATOM 9605 O O . LYS B 2 643 ? 137.98900 120.75800 146.70100 1.000 33.41270 643 LYS A O 1
ATOM 9624 N N . SER B 2 644 ? 135.99900 121.26500 147.61200 1.000 34.47168 644 SER A N 1
ATOM 9625 C CA . SER B 2 644 ? 136.17700 122.69200 147.36000 1.000 34.47168 644 SER A CA 1
ATOM 9626 C C . SER B 2 644 ? 137.34000 123.25900 148.16800 1.000 34.47168 644 SER A C 1
ATOM 9627 O O . SER B 2 644 ? 138.15600 124.02900 147.64500 1.000 34.47168 644 SER A O 1
ATOM 9635 N N . VAL B 2 645 ? 137.43400 122.88800 149.44600 1.000 33.70609 645 VAL A N 1
ATOM 9636 C CA . VAL B 2 645 ? 138.51700 123.39100 150.28500 1.000 33.70609 645 VAL A CA 1
ATOM 9637 C C . VAL B 2 645 ? 139.86300 122.92000 149.75700 1.000 33.70609 645 VAL A C 1
ATOM 9638 O O . VAL B 2 645 ? 140.84800 123.66400 149.78800 1.000 33.70609 645 VAL A O 1
ATOM 9651 N N . PHE B 2 646 ? 139.93800 121.68000 149.27500 1.000 32.02726 646 PHE A N 1
ATOM 9652 C CA . PHE B 2 646 ? 141.20900 121.18300 148.76400 1.000 32.02726 646 PHE A CA 1
ATOM 9653 C C . PHE B 2 646 ? 141.53900 121.78200 147.40400 1.000 32.02726 646 PHE A C 1
ATOM 9654 O O . PHE B 2 646 ? 142.71800 121.94400 147.07200 1.000 32.02726 646 PHE A O 1
ATOM 9671 N N . ASN B 2 647 ? 140.52300 122.11600 146.60700 1.000 33.19715 647 ASN A N 1
ATOM 9672 C CA . ASN B 2 647 ? 140.77000 122.86800 145.38300 1.000 33.19715 647 ASN A CA 1
ATOM 9673 C C . ASN B 2 647 ? 141.34800 124.23800 145.70300 1.000 33.19715 647 ASN A C 1
ATOM 9674 O O . ASN B 2 647 ? 142.25100 124.71900 145.01100 1.000 33.19715 647 ASN A O 1
ATOM 9685 N N . SER B 2 648 ? 140.83300 124.88200 146.75000 1.000 33.09278 648 SER A N 1
ATOM 9686 C CA . SER B 2 648 ? 141.36100 126.18400 147.14700 1.000 33.09278 648 SER A CA 1
ATOM 9687 C C . SER B 2 648 ? 142.78500 126.06200 147.68100 1.000 33.09278 648 SER A C 1
ATOM 9688 O O . SER B 2 648 ? 143.67500 126.82000 147.28000 1.000 33.09278 648 SER A O 1
ATOM 9696 N N . LEU B 2 649 ? 143.01900 125.11300 148.59000 1.000 32.77733 649 LEU A N 1
ATOM 9697 C CA . LEU B 2 649 ? 144.34100 124.96900 149.19400 1.000 32.77733 649 LEU A CA 1
ATOM 9698 C C . LEU B 2 649 ? 145.38600 124.56600 148.16200 1.000 32.77733 649 LEU A C 1
ATOM 9699 O O . LEU B 2 649 ? 146.50000 125.10300 148.15600 1.000 32.77733 649 LEU A O 1
ATOM 9715 N N . TYR B 2 650 ? 145.04900 123.62000 147.28500 1.000 32.76838 650 TYR A N 1
ATOM 9716 C CA . TYR B 2 650 ? 145.99000 123.06200 146.32300 1.000 32.76838 650 TYR A CA 1
ATOM 9717 C C . TYR B 2 650 ? 145.79200 123.63200 144.92300 1.000 32.76838 650 TYR A C 1
ATOM 9718 O O . TYR B 2 650 ? 146.06900 122.95100 143.93100 1.000 32.76838 650 TYR A O 1
ATOM 9736 N N . ALA B 2 651 ? 145.31800 124.87100 144.82300 1.000 34.54324 651 ALA A N 1
ATOM 9737 C CA . ALA B 2 651 ? 145.08000 125.47500 143.52000 1.000 34.54324 651 ALA A CA 1
ATOM 9738 C C . ALA B 2 651 ? 146.37000 125.52600 142.71300 1.000 34.54324 651 ALA A C 1
ATOM 9739 O O . ALA B 2 651 ? 147.42400 125.91100 143.22600 1.000 34.54324 651 ALA A O 1
ATOM 9746 N N . SER B 2 652 ? 146.28100 125.13400 141.44600 1.000 36.88989 652 SER A N 1
ATOM 9747 C CA . SER B 2 652 ? 147.43000 125.16200 140.55300 1.000 36.88989 652 SER A CA 1
ATOM 9748 C C . SER B 2 652 ? 146.92700 125.16700 139.11800 1.000 36.88989 652 SER A C 1
ATOM 9749 O O . SER B 2 652 ? 145.76900 124.84300 138.84700 1.000 36.88989 652 SER A O 1
ATOM 9757 N N . SER B 2 653 ? 147.81800 125.54400 138.20000 1.000 39.25310 653 SER A N 1
ATOM 9758 C CA . SER B 2 653 ? 147.44800 125.56500 136.78900 1.000 39.25310 653 SER A CA 1
ATOM 9759 C C . SER B 2 653 ? 147.16700 124.16500 136.26600 1.000 39.25310 653 SER A C 1
ATOM 9760 O O . SER B 2 653 ? 146.36000 124.00000 135.34500 1.000 39.25310 653 SER A O 1
ATOM 9768 N N . GLN B 2 654 ? 147.82100 123.14800 136.83200 1.000 37.60306 654 GLN A N 1
ATOM 9769 C CA . GLN B 2 654 ? 147.54600 121.77700 136.41600 1.000 37.60306 654 GLN A CA 1
ATOM 9770 C C . GLN B 2 654 ? 146.10700 121.39200 136.72400 1.000 37.60306 654 GLN A C 1
ATOM 9771 O O . GLN B 2 654 ? 145.43500 120.75900 135.90300 1.000 37.60306 654 GLN A O 1
ATOM 9785 N N . LEU B 2 655 ? 145.61500 121.76600 137.90700 1.000 35.74253 655 LEU A N 1
ATOM 9786 C CA . LEU B 2 655 ? 144.24000 121.44400 138.27000 1.000 35.74253 655 LEU A CA 1
ATOM 9787 C C . LEU B 2 655 ? 143.25000 122.12700 137.33700 1.000 35.74253 655 LEU A C 1
ATOM 9788 O O . LEU B 2 655 ? 142.26700 121.51400 136.90400 1.000 35.74253 655 LEU A O 1
ATOM 9804 N N . GLU B 2 656 ? 143.48800 123.40100 137.01800 1.000 37.00739 656 GLU A N 1
ATOM 9805 C CA . GLU B 2 656 ? 142.58100 124.13000 136.14200 1.000 37.00739 656 GLU A CA 1
ATOM 9806 C C . GLU B 2 656 ? 142.62300 123.61400 134.71200 1.000 37.00739 656 GLU A C 1
ATOM 9807 O O . GLU B 2 656 ? 141.66400 123.82600 133.96300 1.000 37.00739 656 GLU A O 1
ATOM 9819 N N . GLY B 2 657 ? 143.70500 122.95000 134.31800 1.000 36.69443 657 GLY A N 1
ATOM 9820 C CA . GLY B 2 657 ? 143.80800 122.39600 132.98500 1.000 36.69443 657 GLY A CA 1
ATOM 9821 C C . GLY B 2 657 ? 143.36300 120.95200 132.92400 1.000 36.69443 657 GLY A C 1
ATOM 9822 O O . GLY B 2 657 ? 143.15100 120.40700 131.83800 1.000 36.69443 657 GLY A O 1
ATOM 9826 N N . PHE B 2 658 ? 143.22400 120.31700 134.08600 1.000 35.77373 658 PHE A N 1
ATOM 9827 C CA . PHE B 2 658 ? 142.71600 118.95400 134.14700 1.000 35.77373 658 PHE A CA 1
ATOM 9828 C C . PHE B 2 658 ? 141.20800 118.92200 134.33700 1.000 35.77373 658 PHE A C 1
ATOM 9829 O O . PHE B 2 658 ? 140.53100 118.06200 133.76600 1.000 35.77373 658 PHE A O 1
ATOM 9846 N N . SER B 2 659 ? 140.66400 119.84400 135.13100 1.000 35.42883 659 SER A N 1
ATOM 9847 C CA . SER B 2 659 ? 139.21900 119.88700 135.31500 1.000 35.42883 659 SER A CA 1
ATOM 9848 C C . SER B 2 659 ? 138.50800 120.22600 134.01200 1.000 35.42883 659 SER A C 1
ATOM 9849 O O . SER B 2 659 ? 137.44200 119.67400 133.71900 1.000 35.42883 659 SER A O 1
ATOM 9857 N N . ALA B 2 660 ? 139.08000 121.13200 133.21700 1.000 36.83314 660 ALA A N 1
ATOM 9858 C CA . ALA B 2 660 ? 138.43900 121.52300 131.96600 1.000 36.83314 660 ALA A CA 1
ATOM 9859 C C . ALA B 2 660 ? 138.52800 120.41400 130.92500 1.000 36.83314 660 ALA A C 1
ATOM 9860 O O . ALA B 2 660 ? 137.54100 120.11800 130.24300 1.000 36.83314 660 ALA A O 1
ATOM 9867 N N . GLU B 2 661 ? 139.70000 119.79500 130.78100 1.000 39.47369 661 GLU A N 1
ATOM 9868 C CA . GLU B 2 661 ? 139.87400 118.75700 129.77200 1.000 39.47369 661 GLU A CA 1
ATOM 9869 C C . GLU B 2 661 ? 139.24200 117.43600 130.18700 1.000 39.47369 661 GLU A C 1
ATOM 9870 O O . GLU B 2 661 ? 138.84800 116.64900 129.32100 1.000 39.47369 661 GLU A O 1
ATOM 9882 N N . SER B 2 662 ? 139.14400 117.16700 131.48800 1.000 36.57753 662 SER A N 1
ATOM 9883 C CA . SER B 2 662 ? 138.52100 115.93700 131.95500 1.000 36.57753 662 SER A CA 1
ATOM 9884 C C . SER B 2 662 ? 137.00600 116.03900 132.04200 1.000 36.57753 662 SER A C 1
ATOM 9885 O O . SER B 2 662 ? 136.34900 115.02300 132.28300 1.000 36.57753 662 SER A O 1
ATOM 9893 N N . ARG B 2 663 ? 136.43900 117.23300 131.86600 1.000 36.74260 663 ARG A N 1
ATOM 9894 C CA . ARG B 2 663 ? 134.98900 117.36300 131.82100 1.000 36.74260 663 ARG A CA 1
ATOM 9895 C C . ARG B 2 663 ? 134.42500 116.89200 130.48800 1.000 36.74260 663 ARG A C 1
ATOM 9896 O O . ARG B 2 663 ? 133.31800 116.34600 130.44600 1.000 36.74260 663 ARG A O 1
ATOM 9917 N N . LYS B 2 664 ? 135.16300 117.09800 129.39600 1.000 39.37840 664 LYS A N 1
ATOM 9918 C CA . LYS B 2 664 ? 134.72100 116.59700 128.10000 1.000 39.37840 664 LYS A CA 1
ATOM 9919 C C . LYS B 2 664 ? 134.70100 115.07500 128.08000 1.000 39.37840 664 LYS A C 1
ATOM 9920 O O . LYS B 2 664 ? 133.73900 114.46800 127.59900 1.000 39.37840 664 LYS A O 1
ATOM 9939 N N . LEU B 2 665 ? 135.74900 114.44100 128.60600 1.000 38.55005 665 LEU A N 1
ATOM 9940 C CA . LEU B 2 665 ? 135.77800 112.98700 128.68400 1.000 38.55005 665 LEU A CA 1
ATOM 9941 C C . LEU B 2 665 ? 134.71600 112.43900 129.62400 1.000 38.55005 665 LEU A C 1
ATOM 9942 O O . LEU B 2 665 ? 134.44400 111.23500 129.59100 1.000 38.55005 665 LEU A O 1
ATOM 9958 N N . LEU B 2 666 ? 134.11700 113.28900 130.45500 1.000 37.50437 666 LEU A N 1
ATOM 9959 C CA . LEU B 2 666 ? 133.06000 112.88300 131.37000 1.000 37.50437 666 LEU A CA 1
ATOM 9960 C C . LEU B 2 666 ? 131.68500 112.96600 130.72200 1.000 37.50437 666 LEU A C 1
ATOM 9961 O O . LEU B 2 666 ? 130.85100 112.07400 130.91500 1.000 37.50437 666 LEU A O 1
ATOM 9977 N N . LEU B 2 667 ? 131.43200 114.02100 129.94600 1.000 37.87337 667 LEU A N 1
ATOM 9978 C CA . LEU B 2 667 ? 130.15600 114.13900 129.25300 1.000 37.87337 667 LEU A CA 1
ATOM 9979 C C . LEU B 2 667 ? 130.01300 113.10900 128.14300 1.000 37.87337 667 LEU A C 1
ATOM 9980 O O . LEU B 2 667 ? 128.89600 112.66200 127.87300 1.000 37.87337 667 LEU A O 1
ATOM 9996 N N . ILE B 2 668 ? 131.11300 112.70900 127.50500 1.000 39.52818 668 ILE A N 1
ATOM 9997 C CA . ILE B 2 668 ? 131.04500 111.62100 126.53400 1.000 39.52818 668 ILE A CA 1
ATOM 9998 C C . ILE B 2 668 ? 130.63900 110.32200 127.22000 1.000 39.52818 668 ILE A C 1
ATOM 9999 O O . ILE B 2 668 ? 129.80900 109.56500 126.70400 1.000 39.52818 668 ILE A O 1
ATOM 10015 N N . ALA B 2 669 ? 131.21800 110.03900 128.38900 1.000 38.42490 669 ALA A N 1
ATOM 10016 C CA . ALA B 2 669 ? 130.81900 108.85600 129.14200 1.000 38.42490 669 ALA A CA 1
ATOM 10017 C C . ALA B 2 669 ? 129.36000 108.93200 129.56200 1.000 38.42490 669 ALA A C 1
ATOM 10018 O O . ALA B 2 669 ? 128.64500 107.92500 129.51500 1.000 38.42490 669 ALA A O 1
ATOM 10025 N N . GLN B 2 670 ? 128.90100 110.11000 129.98500 1.000 40.23590 670 GLN A N 1
ATOM 10026 C CA . GLN B 2 670 ? 127.49200 110.26700 130.33300 1.000 40.23590 670 GLN A CA 1
ATOM 10027 C C . GLN B 2 670 ? 126.59000 110.01900 129.13100 1.000 40.23590 670 GLN A C 1
ATOM 10028 O O . GLN B 2 670 ? 125.54600 109.37000 129.26200 1.000 40.23590 670 GLN A O 1
ATOM 10042 N N . ALA B 2 671 ? 126.97000 110.52600 127.95700 1.000 41.47556 671 ALA A N 1
ATOM 10043 C CA . ALA B 2 671 ? 126.20200 110.26700 126.74800 1.000 41.47556 671 ALA A CA 1
ATOM 10044 C C . ALA B 2 671 ? 126.16700 108.78400 126.41500 1.000 41.47556 671 ALA A C 1
ATOM 10045 O O . ALA B 2 671 ? 125.11900 108.26900 126.01300 1.000 41.47556 671 ALA A O 1
ATOM 10052 N N . LEU B 2 672 ? 127.29200 108.08400 126.57100 1.000 42.51780 672 LEU A N 1
ATOM 10053 C CA . LEU B 2 672 ? 127.27800 106.64000 126.36800 1.000 42.51780 672 LEU A CA 1
ATOM 10054 C C . LEU B 2 672 ? 126.33700 105.95600 127.34600 1.000 42.51780 672 LEU A C 1
ATOM 10055 O O . LEU B 2 672 ? 125.57600 105.06500 126.95400 1.000 42.51780 672 LEU A O 1
ATOM 10071 N N . ARG B 2 673 ? 126.37200 106.35700 128.61400 1.000 42.62288 673 ARG A N 1
ATOM 10072 C CA . ARG B 2 673 ? 125.50900 105.77300 129.63200 1.000 42.62288 673 ARG A CA 1
ATOM 10073 C C . ARG B 2 673 ? 124.04800 106.15600 129.45300 1.000 42.62288 673 ARG A C 1
ATOM 10074 O O . ARG B 2 673 ? 123.18200 105.53000 130.07300 1.000 42.62288 673 ARG A O 1
ATOM 10095 N N . ASP B 2 674 ? 123.75300 107.16300 128.63200 1.000 42.47568 674 ASP A N 1
ATOM 10096 C CA . ASP B 2 674 ? 122.38300 107.51300 128.27900 1.000 42.47568 674 ASP A CA 1
ATOM 10097 C C . ASP B 2 674 ? 121.97500 106.95100 126.92300 1.000 42.47568 674 ASP A C 1
ATOM 10098 O O . ASP B 2 674 ? 120.90600 107.29900 126.41300 1.000 42.47568 674 ASP A O 1
ATOM 10107 N N . ASN B 2 675 ? 122.79900 106.09000 126.32800 1.000 45.82767 675 ASN A N 1
ATOM 10108 C CA . ASN B 2 675 ? 122.48600 105.45200 125.05100 1.000 45.82767 675 ASN A CA 1
ATOM 10109 C C . ASN B 2 675 ? 122.22000 106.49100 123.96400 1.000 45.82767 675 ASN A C 1
ATOM 10110 O O . ASN B 2 675 ? 121.23000 106.42600 123.23300 1.000 45.82767 675 ASN A O 1
ATOM 10121 N N . LEU B 2 676 ? 123.12300 107.46600 123.86300 1.000 43.00509 676 LEU A N 1
ATOM 10122 C CA . LEU B 2 676 ? 123.07900 108.46700 122.80600 1.000 43.00509 676 LEU A CA 1
ATOM 10123 C C . LEU B 2 676 ? 124.15100 108.23800 121.74800 1.000 43.00509 676 LEU A C 1
ATOM 10124 O O . LEU B 2 676 ? 124.34600 109.09700 120.88100 1.000 43.00509 676 LEU A O 1
ATOM 10140 N N . GLU B 2 677 ? 124.84900 107.10400 121.79600 1.000 46.64532 677 GLU A N 1
ATOM 10141 C CA . GLU B 2 677 ? 125.82200 106.73300 120.77600 1.000 46.64532 677 GLU A CA 1
ATOM 10142 C C . GLU B 2 677 ? 126.89200 107.80600 120.62500 1.000 46.64532 677 GLU A C 1
ATOM 10143 O O . GLU B 2 677 ? 127.02700 108.40100 119.54900 1.000 46.64532 677 GLU A O 1
ATOM 10155 N N . PRO B 2 678 ? 127.67200 108.08000 121.66800 1.000 42.28995 678 PRO A N 1
ATOM 10156 C CA . PRO B 2 678 ? 128.70400 109.11400 121.55400 1.000 42.28995 678 PRO A CA 1
ATOM 10157 C C . PRO B 2 678 ? 129.73500 108.77100 120.49100 1.000 42.28995 678 PRO A C 1
ATOM 10158 O O . PRO B 2 678 ? 130.07000 107.60700 120.26600 1.000 42.28995 678 PRO A O 1
ATOM 10169 N N . GLY B 2 679 ? 130.23000 109.81100 119.82700 1.000 42.44577 679 GLY A N 1
ATOM 10170 C CA . GLY B 2 679 ? 131.31000 109.67100 118.87200 1.000 42.44577 679 GLY A CA 1
ATOM 10171 C C . GLY B 2 679 ? 132.31300 110.79400 119.02500 1.000 42.44577 679 GLY A C 1
ATOM 10172 O O . GLY B 2 679 ? 131.92900 111.93400 119.30100 1.000 42.44577 679 GLY A O 1
ATOM 10176 N N . THR B 2 680 ? 133.59600 110.49300 118.85200 1.000 42.74926 680 THR A N 1
ATOM 10177 C CA . THR B 2 680 ? 134.66100 111.46500 119.05800 1.000 42.74926 680 THR A CA 1
ATOM 10178 C C . THR B 2 680 ? 135.51200 111.55800 117.80300 1.000 42.74926 680 THR A C 1
ATOM 10179 O O . THR B 2 680 ? 135.93200 110.53400 117.25600 1.000 42.74926 680 THR A O 1
ATOM 10190 N N . PHE B 2 681 ? 135.76900 112.78700 117.35200 1.000 45.12856 681 PHE A N 1
ATOM 10191 C CA . PHE B 2 681 ? 136.62500 112.97900 116.18700 1.000 45.12856 681 PHE A CA 1
ATOM 10192 C C . PHE B 2 681 ? 138.05600 112.54600 116.47600 1.000 45.12856 681 PHE A C 1
ATOM 10193 O O . PHE B 2 681 ? 138.70200 111.91700 115.63000 1.000 45.12856 681 PHE A O 1
ATOM 10210 N N . ASP B 2 682 ? 138.57100 112.87700 117.66100 1.000 45.25072 682 ASP A N 1
ATOM 10211 C CA . ASP B 2 682 ? 139.93400 112.50600 118.04100 1.000 45.25072 682 ASP A CA 1
ATOM 10212 C C . ASP B 2 682 ? 139.94500 112.27700 119.54900 1.000 45.25072 682 ASP A C 1
ATOM 10213 O O . ASP B 2 682 ? 140.07200 113.23100 120.32200 1.000 45.25072 682 ASP A O 1
ATOM 10222 N N . LEU B 2 683 ? 139.81100 111.01400 119.95800 1.000 43.28106 683 LEU A N 1
ATOM 10223 C CA . LEU B 2 683 ? 139.85200 110.67500 121.37400 1.000 43.28106 683 LEU A CA 1
ATOM 10224 C C . LEU B 2 683 ? 141.27200 110.50400 121.89200 1.000 43.28106 683 LEU A C 1
ATOM 10225 O O . LEU B 2 683 ? 141.51100 110.71300 123.08500 1.000 43.28106 683 LEU A O 1
ATOM 10241 N N . GLY B 2 684 ? 142.21400 110.12300 121.03000 1.000 42.21970 684 GLY A N 1
ATOM 10242 C CA . GLY B 2 684 ? 143.59900 110.04300 121.46100 1.000 42.21970 684 GLY A CA 1
ATOM 10243 C C . GLY B 2 684 ? 144.16900 111.40300 121.81000 1.000 42.21970 684 GLY A C 1
ATOM 10244 O O . GLY B 2 684 ? 144.98000 111.53000 122.73000 1.000 42.21970 684 GLY A O 1
ATOM 10248 N N . GLY B 2 685 ? 143.76000 112.43800 121.07500 1.000 42.45050 685 GLY A N 1
ATOM 10249 C CA . GLY B 2 685 ? 144.21500 113.78100 121.39000 1.000 42.45050 685 GLY A CA 1
ATOM 10250 C C . GLY B 2 685 ? 143.66600 114.28700 122.70900 1.000 42.45050 685 GLY A C 1
ATOM 10251 O O . GLY B 2 685 ? 144.37000 114.96100 123.46500 1.000 42.45050 685 GLY A O 1
ATOM 10255 N N . LEU B 2 686 ? 142.40100 113.97800 123.00200 1.000 40.98397 686 LEU A N 1
ATOM 10256 C CA . LEU B 2 686 ? 141.81000 114.40400 124.26700 1.000 40.98397 686 LEU A CA 1
ATOM 10257 C C . LEU B 2 686 ? 142.52400 113.77500 125.45500 1.000 40.98397 686 LEU A C 1
ATOM 10258 O O . LEU B 2 686 ? 142.77300 114.45000 126.46100 1.000 40.98397 686 LEU A O 1
ATOM 10274 N N . TYR B 2 687 ? 142.86100 112.48900 125.35900 1.000 42.39143 687 TYR A N 1
ATOM 10275 C CA . TYR B 2 687 ? 143.61800 111.84000 126.42100 1.000 42.39143 687 TYR A CA 1
ATOM 10276 C C . TYR B 2 687 ? 144.98900 112.47800 126.59200 1.000 42.39143 687 TYR A C 1
ATOM 10277 O O . TYR B 2 687 ? 145.44900 112.66900 127.72200 1.000 42.39143 687 TYR A O 1
ATOM 10295 N N . GLU B 2 688 ? 145.65700 112.81000 125.48600 1.000 43.97423 688 GLU A N 1
ATOM 10296 C CA . GLU B 2 688 ? 146.94100 113.49300 125.58500 1.000 43.97423 688 GLU A CA 1
ATOM 10297 C C . GLU B 2 688 ? 146.79100 114.84000 126.27600 1.000 43.97423 688 GLU A C 1
ATOM 10298 O O . GLU B 2 688 ? 147.61000 115.20500 127.12600 1.000 43.97423 688 GLU A O 1
ATOM 10310 N N . ALA B 2 689 ? 145.74900 115.59400 125.92100 1.000 41.32297 689 ALA A N 1
ATOM 10311 C CA . ALA B 2 689 ? 145.53000 116.89300 126.54600 1.000 41.32297 689 ALA A CA 1
ATOM 10312 C C . ALA B 2 689 ? 145.28900 116.74500 128.04100 1.000 41.32297 689 ALA A C 1
ATOM 10313 O O . ALA B 2 689 ? 145.78900 117.54300 128.84100 1.000 41.32297 689 ALA A O 1
ATOM 10320 N N . ILE B 2 690 ? 144.51900 115.73100 128.43600 1.000 39.01728 690 ILE A N 1
ATOM 10321 C CA . ILE B 2 690 ? 144.30400 115.48000 129.85800 1.000 39.01728 690 ILE A CA 1
ATOM 10322 C C . ILE B 2 690 ? 145.62100 115.13500 130.54000 1.000 39.01728 690 ILE A C 1
ATOM 10323 O O . ILE B 2 690 ? 145.92100 115.62800 131.63300 1.000 39.01728 690 ILE A O 1
ATOM 10339 N N . GLU B 2 691 ? 146.42900 114.28500 129.90500 1.000 40.95823 691 GLU A N 1
ATOM 10340 C CA . GLU B 2 691 ? 147.62200 113.75800 130.55800 1.000 40.95823 691 GLU A CA 1
ATOM 10341 C C . GLU B 2 691 ? 148.76800 114.76100 130.61000 1.000 40.95823 691 GLU A C 1
ATOM 10342 O O . GLU B 2 691 ? 149.66800 114.60000 131.44000 1.000 40.95823 691 GLU A O 1
ATOM 10354 N N . GLU B 2 692 ? 148.77200 115.78200 129.74900 1.000 42.35993 692 GLU A N 1
ATOM 10355 C CA . GLU B 2 692 ? 149.81000 116.80400 129.87100 1.000 42.35993 692 GLU A CA 1
ATOM 10356 C C . GLU B 2 692 ? 149.65400 117.63600 131.13700 1.000 42.35993 692 GLU A C 1
ATOM 10357 O O . GLU B 2 692 ? 150.58300 118.36400 131.50100 1.000 42.35993 692 GLU A O 1
ATOM 10369 N N . CYS B 2 693 ? 148.50600 117.55100 131.81200 1.000 41.56729 693 CYS A N 1
ATOM 10370 C CA . CYS B 2 693 ? 148.31200 118.30000 133.04800 1.000 41.56729 693 CYS A CA 1
ATOM 10371 C C . CYS B 2 693 ? 148.78800 117.52100 134.26700 1.000 41.56729 693 CYS A C 1
ATOM 10372 O O . CYS B 2 693 ? 149.19100 118.12700 135.26500 1.000 41.56729 693 CYS A O 1
ATOM 10380 N N . LEU B 2 694 ? 148.75000 116.19500 134.20800 1.000 39.48830 694 LEU A N 1
ATOM 10381 C CA . LEU B 2 694 ? 149.22500 115.35000 135.30000 1.000 39.48830 694 LEU A CA 1
ATOM 10382 C C . LEU B 2 694 ? 150.74700 115.35000 135.28800 1.000 39.48830 694 LEU A C 1
ATOM 10383 O O . LEU B 2 694 ? 151.36900 114.63600 134.50000 1.000 39.48830 694 LEU A O 1
ATOM 10399 N N . ILE B 2 695 ? 151.36500 116.15700 136.15300 1.000 43.07038 695 ILE A N 1
ATOM 10400 C CA . ILE B 2 695 ? 152.82200 116.20400 136.20600 1.000 43.07038 695 ILE A CA 1
ATOM 10401 C C . ILE B 2 695 ? 153.32500 115.86300 137.60300 1.000 43.07038 695 ILE A C 1
ATOM 10402 O O . ILE B 2 695 ? 153.97400 114.83000 137.80100 1.000 43.07038 695 ILE A O 1
ATOM 10418 N N . ASN B 2 696 ? 153.03900 116.72600 138.58400 1.000 42.76749 696 ASN A N 1
ATOM 10419 C CA . ASN B 2 696 ? 153.51600 116.49400 139.94100 1.000 42.76749 696 ASN A CA 1
ATOM 10420 C C . ASN B 2 696 ? 152.55300 116.91900 141.04100 1.000 42.76749 696 ASN A C 1
ATOM 10421 O O . ASN B 2 696 ? 152.86300 116.69400 142.21400 1.000 42.76749 696 ASN A O 1
ATOM 10432 N N . ASP B 2 697 ? 151.41300 117.51400 140.72200 1.000 36.60393 697 ASP A N 1
ATOM 10433 C CA . ASP B 2 697 ? 150.55200 118.07100 141.76200 1.000 36.60393 697 ASP A CA 1
ATOM 10434 C C . ASP B 2 697 ? 149.89600 116.94800 142.55400 1.000 36.60393 697 ASP A C 1
ATOM 10435 O O . ASP B 2 697 ? 149.20200 116.11500 141.96000 1.000 36.60393 697 ASP A O 1
ATOM 10444 N N . PRO B 2 698 ? 150.06900 116.88200 143.88000 1.000 35.89119 698 PRO A N 1
ATOM 10445 C CA . PRO B 2 698 ? 149.43200 115.78400 144.62600 1.000 35.89119 698 PRO A CA 1
ATOM 10446 C C . PRO B 2 698 ? 147.92200 115.76800 144.48500 1.000 35.89119 698 PRO A C 1
ATOM 10447 O O . PRO B 2 698 ? 147.31600 114.69100 144.44400 1.000 35.89119 698 PRO A O 1
ATOM 10458 N N . TRP B 2 699 ? 147.29500 116.94100 144.41200 1.000 32.96196 699 TRP A N 1
ATOM 10459 C CA . TRP B 2 699 ? 145.84000 117.00000 144.32900 1.000 32.96196 699 TRP A CA 1
ATOM 10460 C C . TRP B 2 699 ? 145.34700 116.55000 142.95900 1.000 32.96196 699 TRP A C 1
ATOM 10461 O O . TRP B 2 699 ? 144.40100 115.76200 142.85800 1.000 32.96196 699 TRP A O 1
ATOM 10482 N N . VAL B 2 700 ? 145.97900 117.03900 141.89000 1.000 35.52334 700 VAL A N 1
ATOM 10483 C CA . VAL B 2 700 ? 145.51400 116.71700 140.54400 1.000 35.52334 700 VAL A CA 1
ATOM 10484 C C . VAL B 2 700 ? 145.68700 115.23400 140.25700 1.000 35.52334 700 VAL A C 1
ATOM 10485 O O . VAL B 2 700 ? 144.82200 114.60400 139.63700 1.000 35.52334 700 VAL A O 1
ATOM 10498 N N . LEU B 2 701 ? 146.80900 114.65300 140.68200 1.000 38.27806 701 LEU A N 1
ATOM 10499 C CA . LEU B 2 701 ? 147.01400 113.22600 140.46400 1.000 38.27806 701 LEU A CA 1
ATOM 10500 C C . LEU B 2 701 ? 145.91900 112.41100 141.13600 1.000 38.27806 701 LEU A C 1
ATOM 10501 O O . LEU B 2 701 ? 145.45500 111.40800 140.58400 1.000 38.27806 701 LEU A O 1
ATOM 10517 N N . LEU B 2 702 ? 145.49000 112.82400 142.33000 1.000 34.51726 702 LEU A N 1
ATOM 10518 C CA . LEU B 2 702 ? 144.38900 112.13200 142.98900 1.000 34.51726 702 LEU A CA 1
ATOM 10519 C C . LEU B 2 702 ? 143.11100 112.24000 142.16800 1.000 34.51726 702 LEU A C 1
ATOM 10520 O O . LEU B 2 702 ? 142.40700 111.24600 141.96100 1.000 34.51726 702 LEU A O 1
ATOM 10536 N N . ASN B 2 703 ? 142.79400 113.44500 141.68500 1.000 33.41366 703 ASN A N 1
ATOM 10537 C CA . ASN B 2 703 ? 141.59900 113.61100 140.86700 1.000 33.41366 703 ASN A CA 1
ATOM 10538 C C . ASN B 2 703 ? 141.66100 112.74900 139.61600 1.000 33.41366 703 ASN A C 1
ATOM 10539 O O . ASN B 2 703 ? 140.62600 112.27900 139.13400 1.000 33.41366 703 ASN A O 1
ATOM 10550 N N . ALA B 2 704 ? 142.86000 112.54000 139.07000 1.000 35.91332 704 ALA A N 1
ATOM 10551 C CA . ALA B 2 704 ? 143.00400 111.61600 137.95100 1.000 35.91332 704 ALA A CA 1
ATOM 10552 C C . ALA B 2 704 ? 142.74000 110.18400 138.39100 1.000 35.91332 704 ALA A C 1
ATOM 10553 O O . ALA B 2 704 ? 142.04400 109.43200 137.70000 1.000 35.91332 704 ALA A O 1
ATOM 10560 N N . SER B 2 705 ? 143.28700 109.78800 139.54200 1.000 35.33345 705 SER A N 1
ATOM 10561 C CA . SER B 2 705 ? 143.06100 108.43500 140.03800 1.000 35.33345 705 SER A CA 1
ATOM 10562 C C . SER B 2 705 ? 141.58800 108.20200 140.34200 1.000 35.33345 705 SER A C 1
ATOM 10563 O O . SER B 2 705 ? 141.08400 107.08500 140.18400 1.000 35.33345 705 SER A O 1
ATOM 10571 N N . TRP B 2 706 ? 140.88400 109.24100 140.79200 1.000 33.23060 706 TRP A N 1
ATOM 10572 C CA . TRP B 2 706 ? 139.43900 109.13300 140.95500 1.000 33.23060 706 TRP A CA 1
ATOM 10573 C C . TRP B 2 706 ? 138.75400 108.91900 139.61300 1.000 33.23060 706 TRP A C 1
ATOM 10574 O O . TRP B 2 706 ? 137.79800 108.14200 139.51100 1.000 33.23060 706 TRP A O 1
ATOM 10595 N N . PHE B 2 707 ? 139.22400 109.60800 138.57200 1.000 36.05040 707 PHE A N 1
ATOM 10596 C CA . PHE B 2 707 ? 138.62200 109.45500 137.25300 1.000 36.05040 707 PHE A CA 1
ATOM 10597 C C . PHE B 2 707 ? 138.73200 108.01900 136.76400 1.000 36.05040 707 PHE A C 1
ATOM 10598 O O . PHE B 2 707 ? 137.76600 107.46100 136.23200 1.000 36.05040 707 PHE A O 1
ATOM 10615 N N . ASN B 2 708 ? 139.90100 107.40000 136.93700 1.000 37.03871 708 ASN A N 1
ATOM 10616 C CA . ASN B 2 708 ? 140.06700 106.01300 136.51800 1.000 37.03871 708 ASN A CA 1
ATOM 10617 C C . ASN B 2 708 ? 139.07200 105.10600 137.22600 1.000 37.03871 708 ASN A C 1
ATOM 10618 O O . ASN B 2 708 ? 138.48300 104.21400 136.60500 1.000 37.03871 708 ASN A O 1
ATOM 10629 N N . SER B 2 709 ? 138.87400 105.31500 138.52900 1.000 37.29430 709 SER A N 1
ATOM 10630 C CA . SER B 2 709 ? 137.92400 104.49400 139.27000 1.000 37.29430 709 SER A CA 1
ATOM 10631 C C . SER B 2 709 ? 136.50500 104.69400 138.75600 1.000 37.29430 709 SER A C 1
ATOM 10632 O O . SER B 2 709 ? 135.74000 103.73100 138.63400 1.000 37.29430 709 SER A O 1
ATOM 10640 N N . PHE B 2 710 ? 136.13100 105.93900 138.45300 1.000 36.93032 710 PHE A N 1
ATOM 10641 C CA . PHE B 2 710 ? 134.78300 106.19700 137.96000 1.000 36.93032 710 PHE A CA 1
ATOM 10642 C C . PHE B 2 710 ? 134.54800 105.52300 136.61500 1.000 36.93032 710 PHE A C 1
ATOM 10643 O O . PHE B 2 710 ? 133.48800 104.92800 136.38700 1.000 36.93032 710 PHE A O 1
ATOM 10660 N N . LEU B 2 711 ? 135.52200 105.60600 135.70600 1.000 37.55213 711 LEU A N 1
ATOM 10661 C CA . LEU B 2 711 ? 135.35400 104.98900 134.39500 1.000 37.55213 711 LEU A CA 1
ATOM 10662 C C . LEU B 2 711 ? 135.20700 103.47800 134.51500 1.000 37.55213 711 LEU A C 1
ATOM 10663 O O . LEU B 2 711 ? 134.35500 102.87500 133.85200 1.000 37.55213 711 LEU A O 1
ATOM 10679 N N . ALA B 2 712 ? 136.02700 102.84900 135.35700 1.000 40.31538 712 ALA A N 1
ATOM 10680 C CA . ALA B 2 712 ? 135.95600 101.40000 135.51000 1.000 40.31538 712 ALA A CA 1
ATOM 10681 C C . ALA B 2 712 ? 134.60200 100.97200 136.06000 1.000 40.31538 712 ALA A C 1
ATOM 10682 O O . ALA B 2 712 ? 133.99400 100.01500 135.57100 1.000 40.31538 712 ALA A O 1
ATOM 10689 N N . HIS B 2 713 ? 134.11300 101.67200 137.08500 1.000 41.83084 713 HIS A N 1
ATOM 10690 C CA . HIS B 2 713 ? 132.84100 101.30200 137.69400 1.000 41.83084 713 HIS A CA 1
ATOM 10691 C C . HIS B 2 713 ? 131.64800 101.74800 136.86000 1.000 41.83084 713 HIS A C 1
ATOM 10692 O O . HIS B 2 713 ? 130.62500 101.05500 136.83400 1.000 41.83084 713 HIS A O 1
ATOM 10706 N N . ALA B 2 714 ? 131.75200 102.88900 136.17800 1.000 41.52743 714 ALA A N 1
ATOM 10707 C CA . ALA B 2 714 ? 130.61200 103.42100 135.44000 1.000 41.52743 714 ALA A CA 1
ATOM 10708 C C . ALA B 2 714 ? 130.34000 102.61800 134.17300 1.000 41.52743 714 ALA A C 1
ATOM 10709 O O . ALA B 2 714 ? 129.20600 102.19000 133.93400 1.000 41.52743 714 ALA A O 1
ATOM 10716 N N . LEU B 2 715 ? 131.36600 102.40700 133.35100 1.000 43.10338 715 LEU A N 1
ATOM 10717 C CA . LEU B 2 715 ? 131.19800 101.69500 132.09100 1.000 43.10338 715 LEU A CA 1
ATOM 10718 C C . LEU B 2 715 ? 131.45000 100.20000 132.23400 1.000 43.10338 715 LEU A C 1
ATOM 10719 O O . LEU B 2 715 ? 130.72900 99.39200 131.63900 1.000 43.10338 715 LEU A O 1
ATOM 10735 N N . LYS B 2 716 ? 132.45800 99.81500 133.01000 1.000 46.04949 716 LYS A N 1
ATOM 10736 C CA . LYS B 2 716 ? 132.75100 98.40700 133.24900 1.000 46.04949 716 LYS A CA 1
ATOM 10737 C C . LYS B 2 716 ? 133.12700 97.70200 131.95100 1.000 46.04949 716 LYS A C 1
ATOM 10738 O O . LYS B 2 716 ? 133.27600 96.48000 131.91800 1.000 46.04949 716 LYS A O 1
ATOM 10757 N N . MET C 3 1 ? 136.41500 102.90500 154.12100 1.000 45.53532 1 MET B N 1
ATOM 10758 C CA . MET C 3 1 ? 136.04300 103.67900 152.90400 1.000 45.53532 1 MET B CA 1
ATOM 10759 C C . MET C 3 1 ? 137.17200 104.61100 152.48400 1.000 45.53532 1 MET B C 1
ATOM 10760 O O . MET C 3 1 ? 137.98000 105.03600 153.30600 1.000 45.53532 1 MET B O 1
ATOM 10776 N N . ASP C 3 2 ? 137.22400 104.91500 151.18900 1.000 42.23021 2 ASP B N 1
ATOM 10777 C CA . ASP C 3 2 ? 138.13400 105.91500 150.63400 1.000 42.23021 2 ASP B CA 1
ATOM 10778 C C . ASP C 3 2 ? 137.28100 106.84300 149.77700 1.000 42.23021 2 ASP B C 1
ATOM 10779 O O . ASP C 3 2 ? 136.99400 106.53100 148.61800 1.000 42.23021 2 ASP B O 1
ATOM 10788 N N . VAL C 3 3 ? 136.87900 107.97800 150.34900 1.000 37.21561 3 VAL B N 1
ATOM 10789 C CA . VAL C 3 3 ? 135.93800 108.88500 149.70000 1.000 37.21561 3 VAL B CA 1
ATOM 10790 C C . VAL C 3 3 ? 136.42500 109.19300 148.29200 1.000 37.21561 3 VAL B C 1
ATOM 10791 O O . VAL C 3 3 ? 137.63200 109.27800 148.04200 1.000 37.21561 3 VAL B O 1
ATOM 10804 N N . ASN C 3 4 ? 135.48500 109.35800 147.36600 1.000 35.27622 4 ASN B N 1
ATOM 10805 C CA . ASN C 3 4 ? 135.79900 109.50900 145.94500 1.000 35.27622 4 ASN B CA 1
ATOM 10806 C C . ASN C 3 4 ? 134.67100 110.29300 145.29500 1.000 35.27622 4 ASN B C 1
ATOM 10807 O O . ASN C 3 4 ? 133.77300 109.72200 144.66500 1.000 35.27622 4 ASN B O 1
ATOM 10818 N N . PRO C 3 5 ? 134.68700 111.62300 145.42200 1.000 34.45892 5 PRO B N 1
ATOM 10819 C CA . PRO C 3 5 ? 133.53300 112.42000 144.98100 1.000 34.45892 5 PRO B CA 1
ATOM 10820 C C . PRO C 3 5 ? 133.23600 112.32400 143.49500 1.000 34.45892 5 PRO B C 1
ATOM 10821 O O . PRO C 3 5 ? 132.12200 112.67800 143.09000 1.000 34.45892 5 PRO B O 1
ATOM 10832 N N . THR C 3 6 ? 134.17900 111.87400 142.66700 1.000 34.47268 6 THR B N 1
ATOM 10833 C CA . THR C 3 6 ? 133.88200 111.68100 141.25400 1.000 34.47268 6 THR B CA 1
ATOM 10834 C C . THR C 3 6 ? 132.94100 110.51100 141.01400 1.000 34.47268 6 THR B C 1
ATOM 10835 O O . THR C 3 6 ? 132.34000 110.43400 139.93800 1.000 34.47268 6 THR B O 1
ATOM 10846 N N . LEU C 3 7 ? 132.80000 109.60400 141.98100 1.000 37.05915 7 LEU B N 1
ATOM 10847 C CA . LEU C 3 7 ? 131.83100 108.52300 141.87200 1.000 37.05915 7 LEU B CA 1
ATOM 10848 C C . LEU C 3 7 ? 130.40200 109.00300 142.07100 1.000 37.05915 7 LEU B C 1
ATOM 10849 O O . LEU C 3 7 ? 129.46900 108.22700 141.84700 1.000 37.05915 7 LEU B O 1
ATOM 10865 N N . LEU C 3 8 ? 130.21000 110.25600 142.48400 1.000 38.12033 8 LEU B N 1
ATOM 10866 C CA . LEU C 3 8 ? 128.86100 110.79100 142.61900 1.000 38.12033 8 LEU B CA 1
ATOM 10867 C C . LEU C 3 8 ? 128.09400 110.69400 141.31000 1.000 38.12033 8 LEU B C 1
ATOM 10868 O O . LEU C 3 8 ? 126.86200 110.60400 141.31700 1.000 38.12033 8 LEU B O 1
ATOM 10884 N N . PHE C 3 9 ? 128.80100 110.70800 140.18300 1.000 37.20339 9 PHE B N 1
ATOM 10885 C CA . PHE C 3 9 ? 128.17900 110.63900 138.86900 1.000 37.20339 9 PHE B CA 1
ATOM 10886 C C . PHE C 3 9 ? 127.62300 109.25900 138.54700 1.000 37.20339 9 PHE B C 1
ATOM 10887 O O . PHE C 3 9 ? 126.91500 109.11500 137.54600 1.000 37.20339 9 PHE B O 1
ATOM 10904 N N . LEU C 3 10 ? 127.92400 108.24300 139.35900 1.000 39.52363 10 LEU B N 1
ATOM 10905 C CA . LEU C 3 10 ? 127.35400 106.92100 139.14300 1.000 39.52363 10 LEU B CA 1
ATOM 10906 C C . LEU C 3 10 ? 125.85600 106.88300 139.40600 1.000 39.52363 10 LEU B C 1
ATOM 10907 O O . LEU C 3 10 ? 125.18300 105.96200 138.93100 1.000 39.52363 10 LEU B O 1
ATOM 10923 N N . LYS C 3 11 ? 125.32200 107.85200 140.15000 1.000 43.12516 11 LYS B N 1
ATOM 10924 C CA . LYS C 3 11 ? 123.89600 107.92200 140.43900 1.000 43.12516 11 LYS B CA 1
ATOM 10925 C C . LYS C 3 11 ? 123.24200 109.12000 139.76200 1.000 43.12516 11 LYS B C 1
ATOM 10926 O O . LYS C 3 11 ? 122.27900 108.95500 139.00900 1.000 43.12516 11 LYS B O 1
ATOM 10945 N N . VAL C 3 12 ? 123.74000 110.32600 140.01200 1.000 40.20094 12 VAL B N 1
ATOM 10946 C CA . VAL C 3 12 ? 123.22000 111.52400 139.36000 1.000 40.20094 12 VAL B CA 1
ATOM 10947 C C . VAL C 3 12 ? 123.92600 111.68300 138.01800 1.000 40.20094 12 VAL B C 1
ATOM 10948 O O . VAL C 3 12 ? 125.11900 111.36600 137.91200 1.000 40.20094 12 VAL B O 1
ATOM 10961 N N . PRO C 3 13 ? 123.24800 112.16600 136.97300 1.000 40.67198 13 PRO B N 1
ATOM 10962 C CA . PRO C 3 13 ? 123.94200 112.40500 135.70100 1.000 40.67198 13 PRO B CA 1
ATOM 10963 C C . PRO C 3 13 ? 125.06600 113.41700 135.84500 1.000 40.67198 13 PRO B C 1
ATOM 10964 O O . PRO C 3 13 ? 125.23800 114.00900 136.91400 1.000 40.67198 13 PRO B O 1
ATOM 10975 N N . VAL C 3 14 ? 125.83900 113.62300 134.78000 1.000 38.42741 14 VAL B N 1
ATOM 10976 C CA . VAL C 3 14 ? 126.95800 114.55700 134.83600 1.000 38.42741 14 VAL B CA 1
ATOM 10977 C C . VAL C 3 14 ? 126.54000 115.99900 134.57100 1.000 38.42741 14 VAL B C 1
ATOM 10978 O O . VAL C 3 14 ? 127.27400 116.92300 134.94800 1.000 38.42741 14 VAL B O 1
ATOM 10991 N N . GLN C 3 15 ? 125.39100 116.22200 133.93900 1.000 38.72342 15 GLN B N 1
ATOM 10992 C CA . GLN C 3 15 ? 124.89100 117.57100 133.71900 1.000 38.72342 15 GLN B CA 1
ATOM 10993 C C . GLN C 3 15 ? 124.14800 118.12800 134.92500 1.000 38.72342 15 GLN B C 1
ATOM 10994 O O . GLN C 3 15 ? 123.82500 119.32000 134.93700 1.000 38.72342 15 GLN B O 1
ATOM 11008 N N . ASN C 3 16 ? 123.86800 117.29900 135.93000 1.000 41.69374 16 ASN B N 1
ATOM 11009 C CA . ASN C 3 16 ? 123.22600 117.75800 137.15400 1.000 41.69374 16 ASN B CA 1
ATOM 11010 C C . ASN C 3 16 ? 124.24200 118.18000 138.20600 1.000 41.69374 16 ASN B C 1
ATOM 11011 O O . ASN C 3 16 ? 124.05600 119.20300 138.87100 1.000 41.69374 16 ASN B O 1
ATOM 11022 N N . ALA C 3 17 ? 125.31500 117.41100 138.36500 1.000 38.63503 17 ALA B N 1
ATOM 11023 C CA . ALA C 3 17 ? 126.37300 117.69800 139.32700 1.000 38.63503 17 ALA B CA 1
ATOM 11024 C C . ALA C 3 17 ? 127.63200 118.19600 138.62700 1.000 38.63503 17 ALA B C 1
ATOM 11025 O O . ALA C 3 17 ? 128.75300 117.90100 139.04400 1.000 38.63503 17 ALA B O 1
ATOM 11032 N N . ILE C 3 18 ? 127.46000 118.95900 137.54400 1.000 38.17049 18 ILE B N 1
ATOM 11033 C CA . ILE C 3 18 ? 128.60800 119.45700 136.79800 1.000 38.17049 18 ILE B CA 1
ATOM 11034 C C . ILE C 3 18 ? 129.34700 120.54400 137.56300 1.000 38.17049 18 ILE B C 1
ATOM 11035 O O . ILE C 3 18 ? 130.51100 120.82500 137.25800 1.000 38.17049 18 ILE B O 1
ATOM 11051 N N . SER C 3 19 ? 128.70300 121.16700 138.55100 1.000 39.83943 19 SER B N 1
ATOM 11052 C CA . SER C 3 19 ? 129.37700 122.20400 139.32400 1.000 39.83943 19 SER B CA 1
ATOM 11053 C C . SER C 3 19 ? 130.60100 121.66000 140.04300 1.000 39.83943 19 SER B C 1
ATOM 11054 O O . SER C 3 19 ? 131.52700 122.41700 140.35000 1.000 39.83943 19 SER B O 1
ATOM 11062 N N . THR C 3 20 ? 130.62500 120.35700 140.32400 1.000 36.71076 20 THR B N 1
ATOM 11063 C CA . THR C 3 20 ? 131.76100 119.76400 141.01500 1.000 36.71076 20 THR B CA 1
ATOM 11064 C C . THR C 3 20 ? 133.01300 119.71600 140.15100 1.000 36.71076 20 THR B C 1
ATOM 11065 O O . THR C 3 20 ? 134.10400 119.50100 140.68800 1.000 36.71076 20 THR B O 1
ATOM 11076 N N . THR C 3 21 ? 132.88700 119.91200 138.84000 1.000 36.68986 21 THR B N 1
ATOM 11077 C CA . THR C 3 21 ? 134.02500 119.88300 137.93200 1.000 36.68986 21 THR B CA 1
ATOM 11078 C C . THR C 3 21 ? 134.58600 121.26700 137.63700 1.000 36.68986 21 THR B C 1
ATOM 11079 O O . THR C 3 21 ? 135.50000 121.38300 136.81600 1.000 36.68986 21 THR B O 1
ATOM 11090 N N . PHE C 3 22 ? 134.06200 122.31400 138.27500 1.000 36.32765 22 PHE B N 1
ATOM 11091 C CA . PHE C 3 22 ? 134.62500 123.65000 138.15000 1.000 36.32765 22 PHE B CA 1
ATOM 11092 C C . PHE C 3 22 ? 135.42200 123.94600 139.41000 1.000 36.32765 22 PHE B C 1
ATOM 11093 O O . PHE C 3 22 ? 134.81900 124.15000 140.47400 1.000 36.32765 22 PHE B O 1
ATOM 11110 N N . PRO C 3 23 ? 136.75700 123.98400 139.35700 1.000 35.26972 23 PRO B N 1
ATOM 11111 C CA . PRO C 3 23 ? 137.53400 124.02800 140.60400 1.000 35.26972 23 PRO B CA 1
ATOM 11112 C C . PRO C 3 23 ? 137.33500 125.29100 141.42500 1.000 35.26972 23 PRO B C 1
ATOM 11113 O O . PRO C 3 23 ? 137.00000 125.21700 142.61100 1.000 35.26972 23 PRO B O 1
ATOM 11124 N N . TYR C 3 24 ? 137.53300 126.45200 140.81100 1.000 37.55473 24 TYR B N 1
ATOM 11125 C CA . TYR C 3 24 ? 137.67900 127.70000 141.54300 1.000 37.55473 24 TYR B CA 1
ATOM 11126 C C . TYR C 3 24 ? 136.41300 128.54200 141.47500 1.000 37.55473 24 TYR B C 1
ATOM 11127 O O . TYR C 3 24 ? 135.61200 128.44200 140.54200 1.000 37.55473 24 TYR B O 1
ATOM 11145 N N . THR C 3 25 ? 136.24700 129.38500 142.49400 1.000 43.99460 25 THR B N 1
ATOM 11146 C CA . THR C 3 25 ? 135.17100 130.36300 142.53700 1.000 43.99460 25 THR B CA 1
ATOM 11147 C C . THR C 3 25 ? 135.60600 131.74500 142.07300 1.000 43.99460 25 THR B C 1
ATOM 11148 O O . THR C 3 25 ? 134.74800 132.55300 141.70100 1.000 43.99460 25 THR B O 1
ATOM 11159 N N . GLY C 3 26 ? 136.90400 132.03400 142.09100 1.000 42.77341 26 GLY B N 1
ATOM 11160 C CA . GLY C 3 26 ? 137.41100 133.31000 141.62700 1.000 42.77341 26 GLY B CA 1
ATOM 11161 C C . GLY C 3 26 ? 138.65200 133.15100 140.77500 1.000 42.77341 26 GLY B C 1
ATOM 11162 O O . GLY C 3 26 ? 138.92300 132.06100 140.26300 1.000 42.77341 26 GLY B O 1
ATOM 11166 N N . ASP C 3 27 ? 139.41200 134.22400 140.61300 1.000 46.77100 27 ASP B N 1
ATOM 11167 C CA . ASP C 3 27 ? 140.65200 134.15400 139.85100 1.000 46.77100 27 ASP B CA 1
ATOM 11168 C C . ASP C 3 27 ? 141.71900 133.45500 140.68500 1.000 46.77100 27 ASP B C 1
ATOM 11169 O O . ASP C 3 27 ? 141.99600 133.89600 141.80800 1.000 46.77100 27 ASP B O 1
ATOM 11178 N N . PRO C 3 28 ? 142.33900 132.38400 140.19700 1.000 41.22468 28 PRO B N 1
ATOM 11179 C CA . PRO C 3 28 ? 143.34700 131.68600 140.99800 1.000 41.22468 28 PRO B CA 1
ATOM 11180 C C . PRO C 3 28 ? 144.59600 132.53200 141.16200 1.000 41.22468 28 PRO B C 1
ATOM 11181 O O . PRO C 3 28 ? 144.83100 133.46400 140.37800 1.000 41.22468 28 PRO B O 1
ATOM 11192 N N . PRO C 3 29 ? 145.42200 132.24600 142.17000 1.000 42.57988 29 PRO B N 1
ATOM 11193 C CA . PRO C 3 29 ? 146.62100 133.06000 142.42800 1.000 42.57988 29 PRO B CA 1
ATOM 11194 C C . PRO C 3 29 ? 147.84700 132.57800 141.65100 1.000 42.57988 29 PRO B C 1
ATOM 11195 O O . PRO C 3 29 ? 148.84600 132.13800 142.22600 1.000 42.57988 29 PRO B O 1
ATOM 11206 N N . TYR C 3 30 ? 147.77300 132.65900 140.32600 1.000 40.45938 30 TYR B N 1
ATOM 11207 C CA . TYR C 3 30 ? 148.91100 132.33000 139.47600 1.000 40.45938 30 TYR B CA 1
ATOM 11208 C C . TYR C 3 30 ? 148.61400 132.82500 138.06600 1.000 40.45938 30 TYR B C 1
ATOM 11209 O O . TYR C 3 30 ? 147.58000 133.44600 137.80900 1.000 40.45938 30 TYR B O 1
ATOM 11227 N N . SER C 3 31 ? 149.53600 132.54400 137.15100 1.000 42.86077 31 SER B N 1
ATOM 11228 C CA . SER C 3 31 ? 149.37200 132.93000 135.75500 1.000 42.86077 31 SER B CA 1
ATOM 11229 C C . SER C 3 31 ? 150.27100 132.09500 134.85100 1.000 42.86077 31 SER B C 1
ATOM 11230 O O . SER C 3 31 ? 149.80500 131.48300 133.89000 1.000 42.86077 31 SER B O 1
ATOM 11238 N N . GLY C 3 35 ? 154.48800 135.68900 129.46300 1.000 71.01083 35 GLY B N 1
ATOM 11239 C CA . GLY C 3 35 ? 155.73400 136.41400 129.30300 1.000 71.01083 35 GLY B CA 1
ATOM 11240 C C . GLY C 3 35 ? 156.14700 136.56000 127.85200 1.000 71.01083 35 GLY B C 1
ATOM 11241 O O . GLY C 3 35 ? 155.32000 136.44800 126.95000 1.000 71.01083 35 GLY B O 1
ATOM 11244 N N . THR C 3 36 ? 157.43800 136.81300 127.62700 1.000 77.56772 36 THR B N 1
ATOM 11245 C CA . THR C 3 36 ? 157.95100 136.95700 126.27100 1.000 77.56772 36 THR B CA 1
ATOM 11246 C C . THR C 3 36 ? 158.15200 135.61900 125.57400 1.000 77.56772 36 THR B C 1
ATOM 11247 O O . THR C 3 36 ? 158.23700 135.58600 124.34200 1.000 77.56772 36 THR B O 1
ATOM 11258 N N . GLY C 3 37 ? 158.23000 134.52100 126.32500 1.000 76.45539 37 GLY B N 1
ATOM 11259 C CA . GLY C 3 37 ? 158.34800 133.21900 125.69700 1.000 76.45539 37 GLY B CA 1
ATOM 11260 C C . GLY C 3 37 ? 157.07500 132.78200 125.00200 1.000 76.45539 37 GLY B C 1
ATOM 11261 O O . GLY C 3 37 ? 157.12700 132.07200 123.99400 1.000 76.45539 37 GLY B O 1
ATOM 11265 N N . TYR C 3 38 ? 155.92000 133.19400 125.52500 1.000 72.69392 38 TYR B N 1
ATOM 11266 C CA . TYR C 3 38 ? 154.64900 132.82000 124.91800 1.000 72.69392 38 TYR B CA 1
ATOM 11267 C C . TYR C 3 38 ? 154.35100 133.63100 123.66300 1.000 72.69392 38 TYR B C 1
ATOM 11268 O O . TYR C 3 38 ? 153.74800 133.10200 122.72500 1.000 72.69392 38 TYR B O 1
ATOM 11286 N N . THR C 3 39 ? 154.74400 134.90600 123.62800 1.000 70.59683 39 THR B N 1
ATOM 11287 C CA . THR C 3 39 ? 154.49000 135.72400 122.44500 1.000 70.59683 39 THR B CA 1
ATOM 11288 C C . THR C 3 39 ? 155.26500 135.20600 121.23900 1.000 70.59683 39 THR B C 1
ATOM 11289 O O . THR C 3 39 ? 154.74100 135.18500 120.11600 1.000 70.59683 39 THR B O 1
ATOM 11300 N N . MET C 3 40 ? 156.51900 134.79900 121.44700 1.000 74.28302 40 MET B N 1
ATOM 11301 C CA . MET C 3 40 ? 157.29300 134.22600 120.35300 1.000 74.28302 40 MET B CA 1
ATOM 11302 C C . MET C 3 40 ? 156.61500 132.98100 119.80400 1.000 74.28302 40 MET B C 1
ATOM 11303 O O . MET C 3 40 ? 156.51700 132.80600 118.58600 1.000 74.28302 40 MET B O 1
ATOM 11317 N N . ASP C 3 41 ? 156.14100 132.10300 120.68900 1.000 70.51852 41 ASP B N 1
ATOM 11318 C CA . ASP C 3 41 ? 155.44900 130.90400 120.23200 1.000 70.51852 41 ASP B CA 1
ATOM 11319 C C . ASP C 3 41 ? 154.16500 131.26200 119.49800 1.000 70.51852 41 ASP B C 1
ATOM 11320 O O . ASP C 3 41 ? 153.82000 130.63100 118.49400 1.000 70.51852 41 ASP B O 1
ATOM 11329 N N . THR C 3 42 ? 153.44300 132.27100 119.98500 1.000 65.88817 42 THR B N 1
ATOM 11330 C CA . THR C 3 42 ? 152.21300 132.68700 119.32100 1.000 65.88817 42 THR B CA 1
ATOM 11331 C C . THR C 3 42 ? 152.49200 133.13700 117.89400 1.000 65.88817 42 THR B C 1
ATOM 11332 O O . THR C 3 42 ? 151.82800 132.69500 116.95000 1.000 65.88817 42 THR B O 1
ATOM 11343 N N . VAL C 3 43 ? 153.48500 134.01000 117.71300 1.000 64.77844 43 VAL B N 1
ATOM 11344 C CA . VAL C 3 43 ? 153.77200 134.50900 116.37000 1.000 64.77844 43 VAL B CA 1
ATOM 11345 C C . VAL C 3 43 ? 154.32800 133.39200 115.49200 1.000 64.77844 43 VAL B C 1
ATOM 11346 O O . VAL C 3 43 ? 154.00800 133.30600 114.29800 1.000 64.77844 43 VAL B O 1
ATOM 11359 N N . ASN C 3 44 ? 155.15700 132.51400 116.06100 1.000 65.87847 44 ASN B N 1
ATOM 11360 C CA . ASN C 3 44 ? 155.70800 131.41600 115.27700 1.000 65.87847 44 ASN B CA 1
ATOM 11361 C C . ASN C 3 44 ? 154.60700 130.48800 114.78200 1.000 65.87847 44 ASN B C 1
ATOM 11362 O O . ASN C 3 44 ? 154.60300 130.09200 113.61300 1.000 65.87847 44 ASN B O 1
ATOM 11373 N N . ARG C 3 45 ? 153.66000 130.13300 115.65300 1.000 61.84466 45 ARG B N 1
ATOM 11374 C CA . ARG C 3 45 ? 152.54500 129.29600 115.22200 1.000 61.84466 45 ARG B CA 1
ATOM 11375 C C . ARG C 3 45 ? 151.67400 130.02200 114.20600 1.000 61.84466 45 ARG B C 1
ATOM 11376 O O . ARG C 3 45 ? 151.21900 129.41900 113.22600 1.000 61.84466 45 ARG B O 1
ATOM 11397 N N . THR C 3 46 ? 151.42900 131.31600 114.42200 1.000 57.16029 46 THR B N 1
ATOM 11398 C CA . THR C 3 46 ? 150.60400 132.07300 113.49000 1.000 57.16029 46 THR B CA 1
ATOM 11399 C C . THR C 3 46 ? 151.21200 132.06600 112.09600 1.000 57.16029 46 THR B C 1
ATOM 11400 O O . THR C 3 46 ? 150.49300 131.94800 111.09800 1.000 57.16029 46 THR B O 1
ATOM 11411 N N . HIS C 3 47 ? 152.53500 132.19800 112.00700 1.000 57.62002 47 HIS B N 1
ATOM 11412 C CA . HIS C 3 47 ? 153.19600 132.17800 110.70800 1.000 57.62002 47 HIS B CA 1
ATOM 11413 C C . HIS C 3 47 ? 153.40800 130.76600 110.17600 1.000 57.62002 47 HIS B C 1
ATOM 11414 O O . HIS C 3 47 ? 153.59200 130.59800 108.96600 1.000 57.62002 47 HIS B O 1
ATOM 11428 N N . GLN C 3 48 ? 153.39100 129.75500 111.04500 1.000 58.07641 48 GLN B N 1
ATOM 11429 C CA . GLN C 3 48 ? 153.50200 128.37400 110.59100 1.000 58.07641 48 GLN B CA 1
ATOM 11430 C C . GLN C 3 48 ? 152.20100 127.89400 109.96500 1.000 58.07641 48 GLN B C 1
ATOM 11431 O O . GLN C 3 48 ? 152.22100 127.15500 108.97500 1.000 58.07641 48 GLN B O 1
ATOM 11445 N N . TYR C 3 49 ? 151.06200 128.29800 110.52900 1.000 56.12233 49 TYR B N 1
ATOM 11446 C CA . TYR C 3 49 ? 149.77500 127.89200 109.98100 1.000 56.12233 49 TYR B CA 1
ATOM 11447 C C . TYR C 3 49 ? 149.46000 128.56900 108.65600 1.000 56.12233 49 TYR B C 1
ATOM 11448 O O . TYR C 3 49 ? 148.41000 128.28100 108.07300 1.000 56.12233 49 TYR B O 1
ATOM 11466 N N . SER C 3 50 ? 150.32500 129.46500 108.17300 1.000 55.92601 50 SER B N 1
ATOM 11467 C CA . SER C 3 50 ? 150.03000 130.23600 106.97300 1.000 55.92601 50 SER B CA 1
ATOM 11468 C C . SER C 3 50 ? 151.25700 130.41400 106.08300 1.000 55.92601 50 SER B C 1
ATOM 11469 O O . SER C 3 50 ? 151.37900 131.43000 105.39100 1.000 55.92601 50 SER B O 1
ATOM 11477 N N . GLU C 3 51 ? 152.16800 129.44200 106.07400 1.000 56.92102 51 GLU B N 1
ATOM 11478 C CA . GLU C 3 51 ? 153.43700 129.57600 105.35500 1.000 56.92102 51 GLU B CA 1
ATOM 11479 C C . GLU C 3 51 ? 153.28200 129.05000 103.93000 1.000 56.92102 51 GLU B C 1
ATOM 11480 O O . GLU C 3 51 ? 153.79000 127.99000 103.56200 1.000 56.92102 51 GLU B O 1
ATOM 11492 N N . LYS C 3 52 ? 152.57800 129.82100 103.10000 1.000 54.68257 52 LYS B N 1
ATOM 11493 C CA . LYS C 3 52 ? 152.33200 129.39700 101.72300 1.000 54.68257 52 LYS B CA 1
ATOM 11494 C C . LYS C 3 52 ? 152.20800 130.60700 100.80800 1.000 54.68257 52 LYS B C 1
ATOM 11495 O O . LYS C 3 52 ? 151.33200 131.45400 101.00700 1.000 54.68257 52 LYS B O 1
ATOM 11514 N N . GLY C 3 53 ? 153.09400 130.68400 99.81700 1.000 63.62042 53 GLY B N 1
ATOM 11515 C CA . GLY C 3 53 ? 152.77900 131.30900 98.54700 1.000 63.62042 53 GLY B CA 1
ATOM 11516 C C . GLY C 3 53 ? 153.12800 132.77000 98.37500 1.000 63.62042 53 GLY B C 1
ATOM 11517 O O . GLY C 3 53 ? 153.21600 133.22300 97.22700 1.000 63.62042 53 GLY B O 1
ATOM 11521 N N . LYS C 3 54 ? 153.33200 133.53300 99.44600 1.000 60.25493 54 LYS B N 1
ATOM 11522 C CA . LYS C 3 54 ? 153.57100 134.96400 99.26300 1.000 60.25493 54 LYS B CA 1
ATOM 11523 C C . LYS C 3 54 ? 154.19800 135.56700 100.50700 1.000 60.25493 54 LYS B C 1
ATOM 11524 O O . LYS C 3 54 ? 153.66500 135.41300 101.60900 1.000 60.25493 54 LYS B O 1
ATOM 11543 N N . TRP C 3 55 ? 155.32500 136.25200 100.32200 1.000 57.08583 55 TRP B N 1
ATOM 11544 C CA . TRP C 3 55 ? 155.90200 137.14200 101.31800 1.000 57.08583 55 TRP B CA 1
ATOM 11545 C C . TRP C 3 55 ? 156.17000 138.48700 100.66200 1.000 57.08583 55 TRP B C 1
ATOM 11546 O O . TRP C 3 55 ? 156.67300 138.54700 99.53700 1.000 57.08583 55 TRP B O 1
ATOM 11567 N N . THR C 3 56 ? 155.83000 139.56100 101.36400 1.000 59.91267 56 THR B N 1
ATOM 11568 C CA . THR C 3 56 ? 156.01200 140.91800 100.86800 1.000 59.91267 56 THR B CA 1
ATOM 11569 C C . THR C 3 56 ? 156.94800 141.67900 101.80700 1.000 59.91267 56 THR B C 1
ATOM 11570 O O . THR C 3 56 ? 157.54000 141.11000 102.72800 1.000 59.91267 56 THR B O 1
ATOM 11581 N N . LYS C 3 57 ? 157.08600 142.97800 101.55300 1.000 62.19487 57 LYS B N 1
ATOM 11582 C CA . LYS C 3 57 ? 157.86200 143.86800 102.41200 1.000 62.19487 57 LYS B CA 1
ATOM 11583 C C . LYS C 3 57 ? 157.12800 145.19900 102.46700 1.000 62.19487 57 LYS B C 1
ATOM 11584 O O . LYS C 3 57 ? 157.08000 145.92400 101.46900 1.000 62.19487 57 LYS B O 1
ATOM 11603 N N . ASN C 3 58 ? 156.55700 145.51500 103.62600 1.000 63.08901 58 ASN B N 1
ATOM 11604 C CA . ASN C 3 58 ? 155.76500 146.72900 103.76100 1.000 63.08901 58 ASN B CA 1
ATOM 11605 C C . ASN C 3 58 ? 156.60200 147.94800 103.40000 1.000 63.08901 58 ASN B C 1
ATOM 11606 O O . ASN C 3 58 ? 157.74700 148.08400 103.84000 1.000 63.08901 58 ASN B O 1
ATOM 11617 N N . THR C 3 59 ? 156.02500 148.84000 102.59300 1.000 62.68632 59 THR B N 1
ATOM 11618 C CA . THR C 3 59 ? 156.76500 150.00300 102.12100 1.000 62.68632 59 THR B CA 1
ATOM 11619 C C . THR C 3 59 ? 156.87400 151.09400 103.17700 1.000 62.68632 59 THR B C 1
ATOM 11620 O O . THR C 3 59 ? 157.69900 152.00100 103.02500 1.000 62.68632 59 THR B O 1
ATOM 11631 N N . GLU C 3 60 ? 156.06900 151.03100 104.23700 1.000 64.92766 60 GLU B N 1
ATOM 11632 C CA . GLU C 3 60 ? 156.12000 152.03500 105.29500 1.000 64.92766 60 GLU B CA 1
ATOM 11633 C C . GLU C 3 60 ? 157.04300 151.60600 106.43200 1.000 64.92766 60 GLU B C 1
ATOM 11634 O O . GLU C 3 60 ? 158.02100 152.29300 106.74000 1.000 64.92766 60 GLU B O 1
ATOM 11646 N N . THR C 3 61 ? 156.74200 150.47300 107.06300 1.000 65.51648 61 THR B N 1
ATOM 11647 C CA . THR C 3 61 ? 157.52300 149.99100 108.19200 1.000 65.51648 61 THR B CA 1
ATOM 11648 C C . THR C 3 61 ? 158.67600 149.08700 107.78200 1.000 65.51648 61 THR B C 1
ATOM 11649 O O . THR C 3 61 ? 159.50300 148.74300 108.63300 1.000 65.51648 61 THR B O 1
ATOM 11660 N N . GLY C 3 62 ? 158.75700 148.69600 106.51400 1.000 63.88614 62 GLY B N 1
ATOM 11661 C CA . GLY C 3 62 ? 159.82700 147.81100 106.08400 1.000 63.88614 62 GLY B CA 1
ATOM 11662 C C . GLY C 3 62 ? 159.83300 146.48700 106.81500 1.000 63.88614 62 GLY B C 1
ATOM 11663 O O . GLY C 3 62 ? 160.90600 145.95100 107.11800 1.000 63.88614 62 GLY B O 1
ATOM 11667 N N . ALA C 3 63 ? 158.65200 145.94400 107.10500 1.000 62.50210 63 ALA B N 1
ATOM 11668 C CA . ALA C 3 63 ? 158.52200 144.69400 107.83300 1.000 62.50210 63 ALA B CA 1
ATOM 11669 C C . ALA C 3 63 ? 157.93300 143.62500 106.92800 1.000 62.50210 63 ALA B C 1
ATOM 11670 O O . ALA C 3 63 ? 156.94000 143.89200 106.23900 1.000 62.50210 63 ALA B O 1
ATOM 11677 N N . PRO C 3 64 ? 158.50000 142.41900 106.89000 1.000 59.34969 64 PRO B N 1
ATOM 11678 C CA . PRO C 3 64 ? 157.93100 141.37600 106.03100 1.000 59.34969 64 PRO B CA 1
ATOM 11679 C C . PRO C 3 64 ? 156.51700 141.01700 106.46300 1.000 59.34969 64 PRO B C 1
ATOM 11680 O O . PRO C 3 64 ? 156.20000 140.98800 107.65300 1.000 59.34969 64 PRO B O 1
ATOM 11691 N N . GLN C 3 65 ? 155.66700 140.74000 105.47800 1.000 58.15468 65 GLN B N 1
ATOM 11692 C CA . GLN C 3 65 ? 154.27000 140.41200 105.71800 1.000 58.15468 65 GLN B CA 1
ATOM 11693 C C . GLN C 3 65 ? 153.90200 139.15900 104.94200 1.000 58.15468 65 GLN B C 1
ATOM 11694 O O . GLN C 3 65 ? 154.30300 138.99300 103.78700 1.000 58.15468 65 GLN B O 1
ATOM 11708 N N . LEU C 3 66 ? 153.13300 138.28400 105.58100 1.000 55.78206 66 LEU B N 1
ATOM 11709 C CA . LEU C 3 66 ? 152.70300 137.02200 104.99700 1.000 55.78206 66 LEU B CA 1
ATOM 11710 C C . LEU C 3 66 ? 151.22000 137.10800 104.66600 1.000 55.78206 66 LEU B C 1
ATOM 11711 O O . LEU C 3 66 ? 150.40500 137.43000 105.53700 1.000 55.78206 66 LEU B O 1
ATOM 11727 N N . ASN C 3 67 ? 150.87300 136.81900 103.41100 1.000 56.32341 67 ASN B N 1
ATOM 11728 C CA . ASN C 3 67 ? 149.50500 136.94500 102.90700 1.000 56.32341 67 ASN B CA 1
ATOM 11729 C C . ASN C 3 67 ? 148.97600 135.55200 102.58800 1.000 56.32341 67 ASN B C 1
ATOM 11730 O O . ASN C 3 67 ? 149.22600 135.01700 101.49600 1.000 56.32341 67 ASN B O 1
ATOM 11741 N N . PRO C 3 68 ? 148.24300 134.92000 103.51200 1.000 54.28437 68 PRO B N 1
ATOM 11742 C CA . PRO C 3 68 ? 147.77500 133.54900 103.27700 1.000 54.28437 68 PRO B CA 1
ATOM 11743 C C . PRO C 3 68 ? 146.53000 133.48800 102.41200 1.000 54.28437 68 PRO B C 1
ATOM 11744 O O . PRO C 3 68 ? 146.35200 132.55300 101.62500 1.000 54.28437 68 PRO B O 1
ATOM 11755 N N . ILE C 3 69 ? 145.65700 134.48700 102.56600 1.000 54.37246 69 ILE B N 1
ATOM 11756 C CA . ILE C 3 69 ? 144.34600 134.44500 101.93300 1.000 54.37246 69 ILE B CA 1
ATOM 11757 C C . ILE C 3 69 ? 144.49300 134.12500 100.45200 1.000 54.37246 69 ILE B C 1
ATOM 11758 O O . ILE C 3 69 ? 145.45800 134.53700 99.79900 1.000 54.37246 69 ILE B O 1
ATOM 11774 N N . ASP C 3 70 ? 143.53400 133.36500 99.92400 1.000 56.33359 70 ASP B N 1
ATOM 11775 C CA . ASP C 3 70 ? 143.57900 132.86900 98.54900 1.000 56.33359 70 ASP B CA 1
ATOM 11776 C C . ASP C 3 70 ? 144.78500 131.96000 98.32000 1.000 56.33359 70 ASP B C 1
ATOM 11777 O O . ASP C 3 70 ? 145.24700 131.79400 97.18900 1.000 56.33359 70 ASP B O 1
ATOM 11786 N N . GLY C 3 71 ? 145.29600 131.35500 99.38900 1.000 51.57814 71 GLY B N 1
ATOM 11787 C CA . GLY C 3 71 ? 146.44200 130.48200 99.29700 1.000 51.57814 71 GLY B CA 1
ATOM 11788 C C . GLY C 3 71 ? 146.05700 129.06500 98.92200 1.000 51.57814 71 GLY B C 1
ATOM 11789 O O . GLY C 3 71 ? 144.89300 128.76900 98.63700 1.000 51.57814 71 GLY B O 1
ATOM 11793 N N . PRO C 3 72 ? 147.03500 128.16000 98.91200 1.000 53.28382 72 PRO B N 1
ATOM 11794 C CA . PRO C 3 72 ? 146.74200 126.76800 98.55300 1.000 53.28382 72 PRO B CA 1
ATOM 11795 C C . PRO C 3 72 ? 145.71300 126.15500 99.49000 1.000 53.28382 72 PRO B C 1
ATOM 11796 O O . PRO C 3 72 ? 145.73800 126.37700 100.70100 1.000 53.28382 72 PRO B O 1
ATOM 11807 N N . LEU C 3 73 ? 144.80800 125.36900 98.91600 1.000 51.10403 73 LEU B N 1
ATOM 11808 C CA . LEU C 3 73 ? 143.78900 124.71400 99.71500 1.000 51.10403 73 LEU B CA 1
ATOM 11809 C C . LEU C 3 73 ? 144.43200 123.68400 100.64300 1.000 51.10403 73 LEU B C 1
ATOM 11810 O O . LEU C 3 73 ? 145.42400 123.04700 100.28200 1.000 51.10403 73 LEU B O 1
ATOM 11826 N N . PRO C 3 74 ? 143.89000 123.50500 101.84800 1.000 52.00954 74 PRO B N 1
ATOM 11827 C CA . PRO C 3 74 ? 144.45800 122.50700 102.75900 1.000 52.00954 74 PRO B CA 1
ATOM 11828 C C . PRO C 3 74 ? 144.33100 121.10100 102.19200 1.000 52.00954 74 PRO B C 1
ATOM 11829 O O . PRO C 3 74 ? 143.37400 120.77400 101.48900 1.000 52.00954 74 PRO B O 1
ATOM 11840 N N . GLU C 3 75 ? 145.32300 120.26400 102.50900 1.000 54.54536 75 GLU B N 1
ATOM 11841 C CA . GLU C 3 75 ? 145.32600 118.86700 102.09000 1.000 54.54536 75 GLU B CA 1
ATOM 11842 C C . GLU C 3 75 ? 145.54900 117.92800 103.27000 1.000 54.54536 75 GLU B C 1
ATOM 11843 O O . GLU C 3 75 ? 145.92200 116.76700 103.07200 1.000 54.54536 75 GLU B O 1
ATOM 11855 N N . ASP C 3 76 ? 145.33100 118.40700 104.49000 1.000 52.61518 76 ASP B N 1
ATOM 11856 C CA . ASP C 3 76 ? 145.43900 117.58600 105.68800 1.000 52.61518 76 ASP B CA 1
ATOM 11857 C C . ASP C 3 76 ? 144.62200 118.25200 106.78800 1.000 52.61518 76 ASP B C 1
ATOM 11858 O O . ASP C 3 76 ? 144.05800 119.33300 106.60000 1.000 52.61518 76 ASP B O 1
ATOM 11867 N N . ASN C 3 77 ? 144.56300 117.59900 107.94400 1.000 51.55898 77 ASN B N 1
ATOM 11868 C CA . ASN C 3 77 ? 143.67400 118.01900 109.01800 1.000 51.55898 77 ASN B CA 1
ATOM 11869 C C . ASN C 3 77 ? 144.31400 119.00900 109.98300 1.000 51.55898 77 ASN B C 1
ATOM 11870 O O . ASN C 3 77 ? 143.67000 119.39700 110.96300 1.000 51.55898 77 ASN B O 1
ATOM 11881 N N . GLU C 3 78 ? 145.55200 119.42700 109.74000 1.000 54.61507 78 GLU B N 1
ATOM 11882 C CA . GLU C 3 78 ? 146.16100 120.44400 110.57800 1.000 54.61507 78 GLU B CA 1
ATOM 11883 C C . GLU C 3 78 ? 145.46900 121.78900 110.35600 1.000 54.61507 78 GLU B C 1
ATOM 11884 O O . GLU C 3 78 ? 144.89000 122.02900 109.29300 1.000 54.61507 78 GLU B O 1
ATOM 11896 N N . PRO C 3 79 ? 145.50600 122.68200 111.34500 1.000 53.39157 79 PRO B N 1
ATOM 11897 C CA . PRO C 3 79 ? 144.85300 123.98500 111.17300 1.000 53.39157 79 PRO B CA 1
ATOM 11898 C C . PRO C 3 79 ? 145.45900 124.75400 110.01000 1.000 53.39157 79 PRO B C 1
ATOM 11899 O O . PRO C 3 79 ? 146.66300 124.69000 109.75700 1.000 53.39157 79 PRO B O 1
ATOM 11910 N N . SER C 3 80 ? 144.60600 125.48600 109.29800 1.000 50.70209 80 SER B N 1
ATOM 11911 C CA . SER C 3 80 ? 145.01900 126.22100 108.11300 1.000 50.70209 80 SER B CA 1
ATOM 11912 C C . SER C 3 80 ? 144.36800 127.59300 108.11100 1.000 50.70209 80 SER B C 1
ATOM 11913 O O . SER C 3 80 ? 143.17800 127.72500 108.40800 1.000 50.70209 80 SER B O 1
ATOM 11921 N N . GLY C 3 81 ? 145.15400 128.60800 107.77100 1.000 52.43918 81 GLY B N 1
ATOM 11922 C CA . GLY C 3 81 ? 144.67300 129.96600 107.64200 1.000 52.43918 81 GLY B CA 1
ATOM 11923 C C . GLY C 3 81 ? 144.46000 130.42800 106.21900 1.000 52.43918 81 GLY B C 1
ATOM 11924 O O . GLY C 3 81 ? 144.22500 131.62200 106.00200 1.000 52.43918 81 GLY B O 1
ATOM 11928 N N . TYR C 3 82 ? 144.52500 129.52500 105.24000 1.000 51.95022 82 TYR B N 1
ATOM 11929 C CA . TYR C 3 82 ? 144.40300 129.89100 103.83000 1.000 51.95022 82 TYR B CA 1
ATOM 11930 C C . TYR C 3 82 ? 142.93400 130.10000 103.45900 1.000 51.95022 82 TYR B C 1
ATOM 11931 O O . TYR C 3 82 ? 142.35300 129.39200 102.63800 1.000 51.95022 82 TYR B O 1
ATOM 11949 N N . ALA C 3 83 ? 142.33500 131.10400 104.09100 1.000 50.86251 83 ALA B N 1
ATOM 11950 C CA . ALA C 3 83 ? 140.96000 131.45400 103.77600 1.000 50.86251 83 ALA B CA 1
ATOM 11951 C C . ALA C 3 83 ? 140.85600 131.86400 102.31500 1.000 50.86251 83 ALA B C 1
ATOM 11952 O O . ALA C 3 83 ? 141.77300 132.47100 101.75700 1.000 50.86251 83 ALA B O 1
ATOM 11959 N N . GLN C 3 84 ? 139.73600 131.52000 101.69100 1.000 51.77964 84 GLN B N 1
ATOM 11960 C CA . GLN C 3 84 ? 139.49100 131.83900 100.29200 1.000 51.77964 84 GLN B CA 1
ATOM 11961 C C . GLN C 3 84 ? 138.59200 133.06600 100.22300 1.000 51.77964 84 GLN B C 1
ATOM 11962 O O . GLN C 3 84 ? 137.50300 133.07500 100.80600 1.000 51.77964 84 GLN B O 1
ATOM 11976 N N . THR C 3 85 ? 139.04800 134.09900 99.51200 1.000 55.87092 85 THR B N 1
ATOM 11977 C CA . THR C 3 85 ? 138.26200 135.32300 99.41100 1.000 55.87092 85 THR B CA 1
ATOM 11978 C C . THR C 3 85 ? 136.92900 135.06100 98.72600 1.000 55.87092 85 THR B C 1
ATOM 11979 O O . THR C 3 85 ? 135.91100 135.67000 99.07600 1.000 55.87092 85 THR B O 1
ATOM 11990 N N . ASP C 3 86 ? 136.91600 134.16500 97.73900 1.000 56.53852 86 ASP B N 1
ATOM 11991 C CA . ASP C 3 86 ? 135.66900 133.83600 97.05900 1.000 56.53852 86 ASP B CA 1
ATOM 11992 C C . ASP C 3 86 ? 134.66900 133.20000 98.01600 1.000 56.53852 86 ASP B C 1
ATOM 11993 O O . ASP C 3 86 ? 133.47800 133.53100 97.99400 1.000 56.53852 86 ASP B O 1
ATOM 12002 N N . CYS C 3 87 ? 135.13500 132.28200 98.86600 1.000 53.90366 87 CYS B N 1
ATOM 12003 C CA . CYS C 3 87 ? 134.22500 131.57800 99.76300 1.000 53.90366 87 CYS B CA 1
ATOM 12004 C C . CYS C 3 87 ? 133.68700 132.50000 100.84900 1.000 53.90366 87 CYS B C 1
ATOM 12005 O O . CYS C 3 87 ? 132.51500 132.40000 101.22600 1.000 53.90366 87 CYS B O 1
ATOM 12013 N N . VAL C 3 88 ? 134.52300 133.39600 101.37400 1.000 52.69204 88 VAL B N 1
ATOM 12014 C CA . VAL C 3 88 ? 134.06200 134.31600 102.41100 1.000 52.69204 88 VAL B CA 1
ATOM 12015 C C . VAL C 3 88 ? 132.97400 135.22700 101.85800 1.000 52.69204 88 VAL B C 1
ATOM 12016 O O . VAL C 3 88 ? 131.92300 135.42500 102.48200 1.000 52.69204 88 VAL B O 1
ATOM 12029 N N . LEU C 3 89 ? 133.21200 135.79900 100.67700 1.000 56.34201 89 LEU B N 1
ATOM 12030 C CA . LEU C 3 89 ? 132.22100 136.68300 100.07700 1.000 56.34201 89 LEU B CA 1
ATOM 12031 C C . LEU C 3 89 ? 130.93600 135.92900 99.76600 1.000 56.34201 89 LEU B C 1
ATOM 12032 O O . LEU C 3 89 ? 129.83700 136.45500 99.96800 1.000 56.34201 89 LEU B O 1
ATOM 12048 N N . GLU C 3 90 ? 131.05200 134.69400 99.27600 1.000 57.47951 90 GLU B N 1
ATOM 12049 C CA . GLU C 3 90 ? 129.86300 133.89400 99.00100 1.000 57.47951 90 GLU B CA 1
ATOM 12050 C C . GLU C 3 90 ? 129.07700 133.61700 100.27700 1.000 57.47951 90 GLU B C 1
ATOM 12051 O O . GLU C 3 90 ? 127.84200 133.69600 100.28700 1.000 57.47951 90 GLU B O 1
ATOM 12063 N N . ALA C 3 91 ? 129.77600 133.28300 101.36400 1.000 53.83607 91 ALA B N 1
ATOM 12064 C CA . ALA C 3 91 ? 129.09800 133.01900 102.62700 1.000 53.83607 91 ALA B CA 1
ATOM 12065 C C . ALA C 3 91 ? 128.37700 134.26000 103.13300 1.000 53.83607 91 ALA B C 1
ATOM 12066 O O . ALA C 3 91 ? 127.23200 134.17800 103.58800 1.000 53.83607 91 ALA B O 1
ATOM 12073 N N . MET C 3 92 ? 129.02700 135.42300 103.05500 1.000 56.16963 92 MET B N 1
ATOM 12074 C CA . MET C 3 92 ? 128.37000 136.65000 103.50000 1.000 56.16963 92 MET B CA 1
ATOM 12075 C C . MET C 3 92 ? 127.18400 136.99400 102.60500 1.000 56.16963 92 MET B C 1
ATOM 12076 O O . MET C 3 92 ? 126.15200 137.47900 103.08700 1.000 56.16963 92 MET B O 1
ATOM 12090 N N . ALA C 3 93 ? 127.31100 136.74800 101.29900 1.000 56.03927 93 ALA B N 1
ATOM 12091 C CA . ALA C 3 93 ? 126.20200 137.00300 100.38700 1.000 56.03927 93 ALA B CA 1
ATOM 12092 C C . ALA C 3 93 ? 125.00500 136.12600 100.72100 1.000 56.03927 93 ALA B C 1
ATOM 12093 O O . ALA C 3 93 ? 123.86400 136.60100 100.74400 1.000 56.03927 93 ALA B O 1
ATOM 12100 N N . PHE C 3 94 ? 125.24200 134.84000 100.98300 1.000 55.06274 94 PHE B N 1
ATOM 12101 C CA . PHE C 3 94 ? 124.14600 133.96000 101.37600 1.000 55.06274 94 PHE B CA 1
ATOM 12102 C C . PHE C 3 94 ? 123.56500 134.37400 102.72200 1.000 55.06274 94 PHE B C 1
ATOM 12103 O O . PHE C 3 94 ? 122.35100 134.27600 102.93600 1.000 55.06274 94 PHE B O 1
ATOM 12120 N N . LEU C 3 95 ? 124.41300 134.83600 103.64300 1.000 54.18079 95 LEU B N 1
ATOM 12121 C CA . LEU C 3 95 ? 123.90900 135.33000 104.91900 1.000 54.18079 95 LEU B CA 1
ATOM 12122 C C . LEU C 3 95 ? 122.94900 136.49100 104.70900 1.000 54.18079 95 LEU B C 1
ATOM 12123 O O . LEU C 3 95 ? 121.88400 136.54800 105.33500 1.000 54.18079 95 LEU B O 1
ATOM 12139 N N . GLU C 3 96 ? 123.30500 137.42900 103.83100 1.000 59.25001 96 GLU B N 1
ATOM 12140 C CA . GLU C 3 96 ? 122.39800 138.53800 103.55100 1.000 59.25001 96 GLU B CA 1
ATOM 12141 C C . GLU C 3 96 ? 121.14300 138.05400 102.83400 1.000 59.25001 96 GLU B C 1
ATOM 12142 O O . GLU C 3 96 ? 120.04600 138.57400 103.07100 1.000 59.25001 96 GLU B O 1
ATOM 12154 N N . GLU C 3 97 ? 121.28500 137.06600 101.94900 1.000 57.93447 97 GLU B N 1
ATOM 12155 C CA . GLU C 3 97 ? 120.12900 136.55500 101.21900 1.000 57.93447 97 GLU B CA 1
ATOM 12156 C C . GLU C 3 97 ? 119.11200 135.92800 102.16500 1.000 57.93447 97 GLU B C 1
ATOM 12157 O O . GLU C 3 97 ? 117.90300 136.14100 102.01700 1.000 57.93447 97 GLU B O 1
ATOM 12169 N N . SER C 3 98 ? 119.58200 135.14900 103.14100 1.000 55.68649 98 SER B N 1
ATOM 12170 C CA . SER C 3 98 ? 118.67100 134.50000 104.07600 1.000 55.68649 98 SER B CA 1
ATOM 12171 C C . SER C 3 98 ? 118.07900 135.47700 105.08100 1.000 55.68649 98 SER B C 1
ATOM 12172 O O . SER C 3 98 ? 117.04300 135.17700 105.68300 1.000 55.68649 98 SER B O 1
ATOM 12180 N N . HIS C 3 99 ? 118.71200 136.63200 105.27800 1.000 56.03660 99 HIS B N 1
ATOM 12181 C CA . HIS C 3 99 ? 118.22900 137.67200 106.18400 1.000 56.03660 99 HIS B CA 1
ATOM 12182 C C . HIS C 3 99 ? 118.20500 138.98000 105.40600 1.000 56.03660 99 HIS B C 1
ATOM 12183 O O . HIS C 3 99 ? 119.11300 139.81200 105.54100 1.000 56.03660 99 HIS B O 1
ATOM 12197 N N . PRO C 3 100 ? 117.18700 139.19200 104.57500 1.000 59.00538 100 PRO B N 1
ATOM 12198 C CA . PRO C 3 100 ? 117.16900 140.39100 103.72600 1.000 59.00538 100 PRO B CA 1
ATOM 12199 C C . PRO C 3 100 ? 117.31400 141.66400 104.54800 1.000 59.00538 100 PRO B C 1
ATOM 12200 O O . PRO C 3 100 ? 116.63400 141.85500 105.55800 1.000 59.00538 100 PRO B O 1
ATOM 12211 N N . GLY C 3 101 ? 118.21100 142.53800 104.09900 1.000 61.34468 101 GLY B N 1
ATOM 12212 C CA . GLY C 3 101 ? 118.42100 143.80800 104.76200 1.000 61.34468 101 GLY B CA 1
ATOM 12213 C C . GLY C 3 101 ? 119.17400 143.73400 106.06800 1.000 61.34468 101 GLY B C 1
ATOM 12214 O O . GLY C 3 101 ? 119.10500 144.67800 106.86000 1.000 61.34468 101 GLY B O 1
ATOM 12218 N N . ILE C 3 102 ? 119.89400 142.64100 106.32700 1.000 56.76469 102 ILE B N 1
ATOM 12219 C CA . ILE C 3 102 ? 120.63800 142.53300 107.57800 1.000 56.76469 102 ILE B CA 1
ATOM 12220 C C . ILE C 3 102 ? 121.82200 143.49100 107.58400 1.000 56.76469 102 ILE B C 1
ATOM 12221 O O . ILE C 3 102 ? 122.13500 144.10400 108.61100 1.000 56.76469 102 ILE B O 1
ATOM 12237 N N . PHE C 3 103 ? 122.50400 143.63500 106.44600 1.000 57.28443 103 PHE B N 1
ATOM 12238 C CA . PHE C 3 103 ? 123.67300 144.50400 106.39300 1.000 57.28443 103 PHE B CA 1
ATOM 12239 C C . PHE C 3 103 ? 123.29500 145.96100 106.17200 1.000 57.28443 103 PHE B C 1
ATOM 12240 O O . PHE C 3 103 ? 123.94700 146.85400 106.72500 1.000 57.28443 103 PHE B O 1
ATOM 12257 N N . GLU C 3 104 ? 122.26200 146.22700 105.37400 1.000 63.56226 104 GLU B N 1
ATOM 12258 C CA . GLU C 3 104 ? 121.82400 147.60600 105.18900 1.000 63.56226 104 GLU B CA 1
ATOM 12259 C C . GLU C 3 104 ? 121.30400 148.19400 106.49400 1.000 63.56226 104 GLU B C 1
ATOM 12260 O O . GLU C 3 104 ? 121.60000 149.34800 106.82300 1.000 63.56226 104 GLU B O 1
ATOM 12272 N N . ASN C 3 105 ? 120.52700 147.41600 107.25200 1.000 60.53246 105 ASN B N 1
ATOM 12273 C CA . ASN C 3 105 ? 119.99000 147.91700 108.51200 1.000 60.53246 105 ASN B CA 1
ATOM 12274 C C . ASN C 3 105 ? 121.09000 148.10900 109.54900 1.000 60.53246 105 ASN B C 1
ATOM 12275 O O . ASN C 3 105 ? 121.07900 149.09300 110.29700 1.000 60.53246 105 ASN B O 1
ATOM 12286 N N . SER C 3 106 ? 122.04700 147.18100 109.61200 1.000 58.78075 106 SER B N 1
ATOM 12287 C CA . SER C 3 106 ? 123.14100 147.32300 110.56700 1.000 58.78075 106 SER B CA 1
ATOM 12288 C C . SER C 3 106 ? 123.95900 148.57400 110.27700 1.000 58.78075 106 SER B C 1
ATOM 12289 O O . SER C 3 106 ? 124.33400 149.30800 111.19800 1.000 58.78075 106 SER B O 1
ATOM 12297 N N . CYS C 3 107 ? 124.24800 148.83300 109.00100 1.000 61.68603 107 CYS B N 1
ATOM 12298 C CA . CYS C 3 107 ? 124.96500 150.05100 108.64100 1.000 61.68603 107 CYS B CA 1
ATOM 12299 C C . CYS C 3 107 ? 124.15200 151.28800 108.99900 1.000 61.68603 107 CYS B C 1
ATOM 12300 O O . CYS C 3 107 ? 124.70000 152.27800 109.49700 1.000 61.68603 107 CYS B O 1
ATOM 12308 N N . LEU C 3 108 ? 122.84000 151.24700 108.76100 1.000 62.80806 108 LEU B N 1
ATOM 12309 C CA . LEU C 3 108 ? 121.99400 152.39400 109.07600 1.000 62.80806 108 LEU B CA 1
ATOM 12310 C C . LEU C 3 108 ? 122.04600 152.72600 110.56100 1.000 62.80806 108 LEU B C 1
ATOM 12311 O O . LEU C 3 108 ? 122.09800 153.90100 110.94100 1.000 62.80806 108 LEU B O 1
ATOM 12327 N N . GLU C 3 109 ? 122.03400 151.70600 111.41600 1.000 63.18175 109 GLU B N 1
ATOM 12328 C CA . GLU C 3 109 ? 122.04100 151.91300 112.85800 1.000 63.18175 109 GLU B CA 1
ATOM 12329 C C . GLU C 3 109 ? 123.43500 152.15800 113.41700 1.000 63.18175 109 GLU B C 1
ATOM 12330 O O . GLU C 3 109 ? 123.56100 152.40800 114.62100 1.000 63.18175 109 GLU B O 1
ATOM 12342 N N . THR C 3 110 ? 124.47700 152.08900 112.59000 1.000 62.26592 110 THR B N 1
ATOM 12343 C CA . THR C 3 110 ? 125.82400 152.43500 113.02500 1.000 62.26592 110 THR B CA 1
ATOM 12344 C C . THR C 3 110 ? 126.23600 153.83900 112.61200 1.000 62.26592 110 THR B C 1
ATOM 12345 O O . THR C 3 110 ? 127.05200 154.45900 113.30200 1.000 62.26592 110 THR B O 1
ATOM 12356 N N . MET C 3 111 ? 125.69200 154.36300 111.51100 1.000 65.24309 111 MET B N 1
ATOM 12357 C CA . MET C 3 111 ? 125.94000 155.75700 111.16900 1.000 65.24309 111 MET B CA 1
ATOM 12358 C C . MET C 3 111 ? 125.34800 156.70700 112.20100 1.000 65.24309 111 MET B C 1
ATOM 12359 O O . MET C 3 111 ? 125.78400 157.85900 112.28500 1.000 65.24309 111 MET B O 1
ATOM 12373 N N . GLU C 3 112 ? 124.37200 156.25200 112.98500 1.000 66.15451 112 GLU B N 1
ATOM 12374 C CA . GLU C 3 112 ? 123.84500 157.05100 114.08200 1.000 66.15451 112 GLU B CA 1
ATOM 12375 C C . GLU C 3 112 ? 124.70700 156.97000 115.33300 1.000 66.15451 112 GLU B C 1
ATOM 12376 O O . GLU C 3 112 ? 124.44500 157.70200 116.29300 1.000 66.15451 112 GLU B O 1
ATOM 12388 N N . ILE C 3 113 ? 125.71800 156.10400 115.34700 1.000 63.88522 113 ILE B N 1
ATOM 12389 C CA . ILE C 3 113 ? 126.59400 155.95800 116.50100 1.000 63.88522 113 ILE B CA 1
ATOM 12390 C C . ILE C 3 113 ? 128.01000 156.44600 116.22300 1.000 63.88522 113 ILE B C 1
ATOM 12391 O O . ILE C 3 113 ? 128.75700 156.69700 117.18000 1.000 63.88522 113 ILE B O 1
ATOM 12407 N N . VAL C 3 114 ? 128.40200 156.60100 114.95700 1.000 65.21805 114 VAL B N 1
ATOM 12408 C CA . VAL C 3 114 ? 129.71200 157.16200 114.64700 1.000 65.21805 114 VAL B CA 1
ATOM 12409 C C . VAL C 3 114 ? 129.70200 158.68600 114.66700 1.000 65.21805 114 VAL B C 1
ATOM 12410 O O . VAL C 3 114 ? 130.77200 159.30100 114.78300 1.000 65.21805 114 VAL B O 1
ATOM 12423 N N . GLN C 3 115 ? 128.53200 159.31000 114.55600 1.000 68.25642 115 GLN B N 1
ATOM 12424 C CA . GLN C 3 115 ? 128.40400 160.75800 114.63000 1.000 68.25642 115 GLN B CA 1
ATOM 12425 C C . GLN C 3 115 ? 127.94500 161.23700 116.00000 1.000 68.25642 115 GLN B C 1
ATOM 12426 O O . GLN C 3 115 ? 127.74400 162.44100 116.18300 1.000 68.25642 115 GLN B O 1
ATOM 12440 N N . GLN C 3 116 ? 127.77200 160.32800 116.96300 1.000 68.33453 116 GLN B N 1
ATOM 12441 C CA . GLN C 3 116 ? 127.29800 160.69400 118.29200 1.000 68.33453 116 GLN B CA 1
ATOM 12442 C C . GLN C 3 116 ? 128.08700 159.97600 119.38000 1.000 68.33453 116 GLN B C 1
ATOM 12443 O O . GLN C 3 116 ? 127.54600 159.68600 120.45300 1.000 68.33453 116 GLN B O 1
ATOM 12457 N N . THR C 3 117 ? 129.35700 159.68000 119.12400 1.000 67.15800 117 THR B N 1
ATOM 12458 C CA . THR C 3 117 ? 130.21300 158.97500 120.07100 1.000 67.15800 117 THR B CA 1
ATOM 12459 C C . THR C 3 117 ? 131.25700 159.95400 120.59100 1.000 67.15800 117 THR B C 1
ATOM 12460 O O . THR C 3 117 ? 132.15200 160.36900 119.84800 1.000 67.15800 117 THR B O 1
ATOM 12471 N N . ARG C 3 118 ? 131.13900 160.32000 121.86400 1.000 68.41154 118 ARG B N 1
ATOM 12472 C CA . ARG C 3 118 ? 132.11200 161.21000 122.47800 1.000 68.41154 118 ARG B CA 1
ATOM 12473 C C . ARG C 3 118 ? 133.46500 160.51900 122.58100 1.000 68.41154 118 ARG B C 1
ATOM 12474 O O . ARG C 3 118 ? 133.54600 159.30900 122.80800 1.000 68.41154 118 ARG B O 1
ATOM 12495 N N . VAL C 3 119 ? 134.53500 161.29800 122.41200 1.000 67.03770 119 VAL B N 1
ATOM 12496 C CA . VAL C 3 119 ? 135.87800 160.74500 122.54900 1.000 67.03770 119 VAL B CA 1
ATOM 12497 C C . VAL C 3 119 ? 136.05500 160.10700 123.91900 1.000 67.03770 119 VAL B C 1
ATOM 12498 O O . VAL C 3 119 ? 136.85000 159.17200 124.08200 1.000 67.03770 119 VAL B O 1
ATOM 12511 N N . ASP C 3 120 ? 135.30900 160.58000 124.91900 1.000 69.46375 120 ASP B N 1
ATOM 12512 C CA . ASP C 3 120 ? 135.40900 160.01300 126.25800 1.000 69.46375 120 ASP B CA 1
ATOM 12513 C C . ASP C 3 120 ? 135.07600 158.53000 126.27600 1.000 69.46375 120 ASP B C 1
ATOM 12514 O O . ASP C 3 120 ? 135.48000 157.82600 127.20800 1.000 69.46375 120 ASP B O 1
ATOM 12523 N N . LYS C 3 121 ? 134.34900 158.03700 125.27000 1.000 66.76278 121 LYS B N 1
ATOM 12524 C CA . LYS C 3 121 ? 134.05200 156.61200 125.19800 1.000 66.76278 121 LYS B CA 1
ATOM 12525 C C . LYS C 3 121 ? 135.31600 155.76800 125.12500 1.000 66.76278 121 LYS B C 1
ATOM 12526 O O . LYS C 3 121 ? 135.27900 154.58700 125.48600 1.000 66.76278 121 LYS B O 1
ATOM 12545 N N . LEU C 3 122 ? 136.43200 156.34100 124.67100 1.000 66.58935 122 LEU B N 1
ATOM 12546 C CA . LEU C 3 122 ? 137.67700 155.58600 124.62400 1.000 66.58935 122 LEU B CA 1
ATOM 12547 C C . LEU C 3 122 ? 138.26400 155.35700 126.01000 1.000 66.58935 122 LEU B C 1
ATOM 12548 O O . LEU C 3 122 ? 139.15500 154.51300 126.15900 1.000 66.58935 122 LEU B O 1
ATOM 12564 N N . THR C 3 123 ? 137.79300 156.08600 127.02300 1.000 69.94909 123 THR B N 1
ATOM 12565 C CA . THR C 3 123 ? 138.23500 155.86300 128.39400 1.000 69.94909 123 THR B CA 1
ATOM 12566 C C . THR C 3 123 ? 137.50000 154.71400 129.06900 1.000 69.94909 123 THR B C 1
ATOM 12567 O O . THR C 3 123 ? 137.93600 154.26000 130.13200 1.000 69.94909 123 THR B O 1
ATOM 12578 N N . GLN C 3 124 ? 136.40300 154.23600 128.48100 1.000 73.34884 124 GLN B N 1
ATOM 12579 C CA . GLN C 3 124 ? 135.61400 153.14600 129.05500 1.000 73.34884 124 GLN B CA 1
ATOM 12580 C C . GLN C 3 124 ? 136.22700 151.82100 128.60900 1.000 73.34884 124 GLN B C 1
ATOM 12581 O O . GLN C 3 124 ? 135.73700 151.13900 127.70700 1.000 73.34884 124 GLN B O 1
ATOM 12595 N N . GLY C 3 125 ? 137.32300 151.45500 129.25900 1.000 77.01663 125 GLY B N 1
ATOM 12596 C CA . GLY C 3 125 ? 138.00700 150.23200 128.89400 1.000 77.01663 125 GLY B CA 1
ATOM 12597 C C . GLY C 3 125 ? 139.05700 149.85300 129.91300 1.000 77.01663 125 GLY B C 1
ATOM 12598 O O . GLY C 3 125 ? 139.18300 150.47400 130.96900 1.000 77.01663 125 GLY B O 1
ATOM 12602 N N . ARG C 3 126 ? 139.81200 148.81200 129.57300 1.000 77.12696 126 ARG B N 1
ATOM 12603 C CA . ARG C 3 126 ? 140.85000 148.27300 130.43800 1.000 77.12696 126 ARG B CA 1
ATOM 12604 C C . ARG C 3 126 ? 142.19700 148.88900 130.06100 1.000 77.12696 126 ARG B C 1
ATOM 12605 O O . ARG C 3 126 ? 142.27100 149.85200 129.29400 1.000 77.12696 126 ARG B O 1
ATOM 12626 N N . GLN C 3 127 ? 143.28000 148.33900 130.61000 1.000 72.21602 127 GLN B N 1
ATOM 12627 C CA . GLN C 3 127 ? 144.61700 148.81800 130.28500 1.000 72.21602 127 GLN B CA 1
ATOM 12628 C C . GLN C 3 127 ? 144.81300 148.86000 128.77600 1.000 72.21602 127 GLN B C 1
ATOM 12629 O O . GLN C 3 127 ? 144.44900 147.92400 128.06100 1.000 72.21602 127 GLN B O 1
ATOM 12643 N N . THR C 3 128 ? 145.38500 149.96100 128.29400 1.000 68.26605 128 THR B N 1
ATOM 12644 C CA . THR C 3 128 ? 145.67200 150.14000 126.87900 1.000 68.26605 128 THR B CA 1
ATOM 12645 C C . THR C 3 128 ? 147.11900 150.57300 126.70800 1.000 68.26605 128 THR B C 1
ATOM 12646 O O . THR C 3 128 ? 147.62100 151.40400 127.46900 1.000 68.26605 128 THR B O 1
ATOM 12657 N N . TYR C 3 129 ? 147.78400 150.00500 125.70700 1.000 67.90527 129 TYR B N 1
ATOM 12658 C CA . TYR C 3 129 ? 149.15400 150.39500 125.40800 1.000 67.90527 129 TYR B CA 1
ATOM 12659 C C . TYR C 3 129 ? 149.22300 151.88700 125.11600 1.000 67.90527 129 TYR B C 1
ATOM 12660 O O . TYR C 3 129 ? 148.37400 152.43900 124.41100 1.000 67.90527 129 TYR B O 1
ATOM 12678 N N . ASP C 3 130 ? 150.24000 152.54200 125.66700 1.000 71.22162 130 ASP B N 1
ATOM 12679 C CA . ASP C 3 130 ? 150.44100 153.97600 125.50200 1.000 71.22162 130 ASP B CA 1
ATOM 12680 C C . ASP C 3 130 ? 151.62600 154.19700 124.57400 1.000 71.22162 130 ASP B C 1
ATOM 12681 O O . ASP C 3 130 ? 152.73800 153.74400 124.86400 1.000 71.22162 130 ASP B O 1
ATOM 12690 N N . TRP C 3 131 ? 151.38800 154.89800 123.46700 1.000 71.70232 131 TRP B N 1
ATOM 12691 C CA . TRP C 3 131 ? 152.41500 155.09800 122.45400 1.000 71.70232 131 TRP B CA 1
ATOM 12692 C C . TRP C 3 131 ? 153.38600 156.22000 122.79900 1.000 71.70232 131 TRP B C 1
ATOM 12693 O O . TRP C 3 131 ? 154.39700 156.37300 122.10500 1.000 71.70232 131 TRP B O 1
ATOM 12714 N N . THR C 3 132 ? 153.11000 157.00100 123.84200 1.000 73.48769 132 THR B N 1
ATOM 12715 C CA . THR C 3 132 ? 154.01200 158.06500 124.26500 1.000 73.48769 132 THR B CA 1
ATOM 12716 C C . THR C 3 132 ? 155.04700 157.55800 125.26400 1.000 73.48769 132 THR B C 1
ATOM 12717 O O . THR C 3 132 ? 156.25100 157.74200 125.06300 1.000 73.48769 132 THR B O 1
ATOM 12728 N N . LEU C 3 133 ? 154.59100 156.92000 126.34100 1.000 74.13863 133 LEU B N 1
ATOM 12729 C CA . LEU C 3 133 ? 155.48700 156.37800 127.35300 1.000 74.13863 133 LEU B CA 1
ATOM 12730 C C . LEU C 3 133 ? 156.07200 155.02600 126.96500 1.000 74.13863 133 LEU B C 1
ATOM 12731 O O . LEU C 3 133 ? 157.03000 154.58100 127.60400 1.000 74.13863 133 LEU B O 1
ATOM 12747 N N . ASN C 3 134 ? 155.52400 154.36800 125.94300 1.000 72.52471 134 ASN B N 1
ATOM 12748 C CA . ASN C 3 134 ? 155.97400 153.04600 125.51900 1.000 72.52471 134 ASN B CA 1
ATOM 12749 C C . ASN C 3 134 ? 155.72200 151.98600 126.58600 1.000 72.52471 134 ASN B C 1
ATOM 12750 O O . ASN C 3 134 ? 156.50400 151.04400 126.73100 1.000 72.52471 134 ASN B O 1
ATOM 12761 N N . ARG C 3 135 ? 154.63600 152.12900 127.34100 1.000 73.42574 135 ARG B N 1
ATOM 12762 C CA . ARG C 3 135 ? 154.25500 151.13200 128.33100 1.000 73.42574 135 ARG B CA 1
ATOM 12763 C C . ARG C 3 135 ? 152.76100 151.25400 128.58700 1.000 73.42574 135 ARG B C 1
ATOM 12764 O O . ARG C 3 135 ? 152.13700 152.26600 128.25800 1.000 73.42574 135 ARG B O 1
ATOM 12785 N N . ASN C 3 136 ? 152.19600 150.20500 129.17500 1.000 70.14582 136 ASN B N 1
ATOM 12786 C CA . ASN C 3 136 ? 150.75800 150.16000 129.39600 1.000 70.14582 136 ASN B CA 1
ATOM 12787 C C . ASN C 3 136 ? 150.33500 151.18000 130.44600 1.000 70.14582 136 ASN B C 1
ATOM 12788 O O . ASN C 3 136 ? 150.99700 151.35500 131.47200 1.000 70.14582 136 ASN B O 1
ATOM 12799 N N . GLN C 3 137 ? 149.22700 151.85600 130.17800 1.000 70.42231 137 GLN B N 1
ATOM 12800 C CA . GLN C 3 137 ? 148.60700 152.79500 131.09900 1.000 70.42231 137 GLN B CA 1
ATOM 12801 C C . GLN C 3 137 ? 147.10100 152.60900 131.01500 1.000 70.42231 137 GLN B C 1
ATOM 12802 O O . GLN C 3 137 ? 146.58700 152.12400 130.00200 1.000 70.42231 137 GLN B O 1
ATOM 12816 N N . PRO C 3 138 ? 146.36700 152.98100 132.06200 1.000 70.08513 138 PRO B N 1
ATOM 12817 C CA . PRO C 3 138 ? 144.90400 152.87600 132.00300 1.000 70.08513 138 PRO B CA 1
ATOM 12818 C C . PRO C 3 138 ? 144.34700 153.63400 130.80800 1.000 70.08513 138 PRO B C 1
ATOM 12819 O O . PRO C 3 138 ? 145.02700 154.43400 130.16200 1.000 70.08513 138 PRO B O 1
ATOM 12830 N N . ALA C 3 139 ? 143.07500 153.36400 130.51000 1.000 70.05613 139 ALA B N 1
ATOM 12831 C CA . ALA C 3 139 ? 142.45600 153.94200 129.32200 1.000 70.05613 139 ALA B CA 1
ATOM 12832 C C . ALA C 3 139 ? 142.45000 155.46400 129.38800 1.000 70.05613 139 ALA B C 1
ATOM 12833 O O . ALA C 3 139 ? 142.83100 156.14100 128.42500 1.000 70.05613 139 ALA B O 1
ATOM 12840 N N . ALA C 3 140 ? 142.02300 156.02200 130.52200 1.000 68.23213 140 ALA B N 1
ATOM 12841 C CA . ALA C 3 140 ? 141.92300 157.47200 130.64000 1.000 68.23213 140 ALA B CA 1
ATOM 12842 C C . ALA C 3 140 ? 143.29000 158.12900 130.50200 1.000 68.23213 140 ALA B C 1
ATOM 12843 O O . ALA C 3 140 ? 143.44300 159.12500 129.78600 1.000 68.23213 140 ALA B O 1
ATOM 12850 N N . THR C 3 141 ? 144.30000 157.58300 131.18100 1.000 68.41457 141 THR B N 1
ATOM 12851 C CA . THR C 3 141 ? 145.63100 158.17700 131.12500 1.000 68.41457 141 THR B CA 1
ATOM 12852 C C . THR C 3 141 ? 146.20800 158.10500 129.71700 1.000 68.41457 141 THR B C 1
ATOM 12853 O O . THR C 3 141 ? 146.80000 159.07500 129.23100 1.000 68.41457 141 THR B O 1
ATOM 12864 N N . ALA C 3 142 ? 146.05400 156.96000 129.04800 1.000 69.54673 142 ALA B N 1
ATOM 12865 C CA . ALA C 3 142 ? 146.57900 156.82500 127.69400 1.000 69.54673 142 ALA B CA 1
ATOM 12866 C C . ALA C 3 142 ? 145.88100 157.78000 126.73700 1.000 69.54673 142 ALA B C 1
ATOM 12867 O O . ALA C 3 142 ? 146.53200 158.42300 125.90400 1.000 69.54673 142 ALA B O 1
ATOM 12874 N N . LEU C 3 143 ? 144.55500 157.89000 126.84000 1.000 68.87127 143 LEU B N 1
ATOM 12875 C CA . LEU C 3 143 ? 143.83000 158.81300 125.97500 1.000 68.87127 143 LEU B CA 1
ATOM 12876 C C . LEU C 3 143 ? 144.26000 160.25100 126.23100 1.000 68.87127 143 LEU B C 1
ATOM 12877 O O . LEU C 3 143 ? 144.44800 161.02900 125.28700 1.000 68.87127 143 LEU B O 1
ATOM 12893 N N . ALA C 3 144 ? 144.41700 160.62500 127.50300 1.000 69.55584 144 ALA B N 1
ATOM 12894 C CA . ALA C 3 144 ? 144.84400 161.98200 127.82200 1.000 69.55584 144 ALA B CA 1
ATOM 12895 C C . ALA C 3 144 ? 146.23400 162.26400 127.27000 1.000 69.55584 144 ALA B C 1
ATOM 12896 O O . ALA C 3 144 ? 146.47600 163.33300 126.69900 1.000 69.55584 144 ALA B O 1
ATOM 12903 N N . ASN C 3 145 ? 147.16200 161.31800 127.43100 1.000 71.54153 145 ASN B N 1
ATOM 12904 C CA . ASN C 3 145 ? 148.50800 161.51700 126.90500 1.000 71.54153 145 ASN B CA 1
ATOM 12905 C C . ASN C 3 145 ? 148.48700 161.66000 125.38900 1.000 71.54153 145 ASN B C 1
ATOM 12906 O O . ASN C 3 145 ? 149.16200 162.53300 124.83100 1.000 71.54153 145 ASN B O 1
ATOM 12917 N N . THR C 3 146 ? 147.71900 160.80900 124.70500 1.000 71.49348 146 THR B N 1
ATOM 12918 C CA . THR C 3 146 ? 147.65600 160.89100 123.25000 1.000 71.49348 146 THR B CA 1
ATOM 12919 C C . THR C 3 146 ? 147.07100 162.22400 122.80300 1.000 71.49348 146 THR B C 1
ATOM 12920 O O . THR C 3 146 ? 147.58600 162.85400 121.87200 1.000 71.49348 146 THR B O 1
ATOM 12931 N N . ILE C 3 147 ? 146.00300 162.67900 123.46100 1.000 71.42528 147 ILE B N 1
ATOM 12932 C CA . ILE C 3 147 ? 145.40000 163.95700 123.09100 1.000 71.42528 147 ILE B CA 1
ATOM 12933 C C . ILE C 3 147 ? 146.37800 165.09700 123.33900 1.000 71.42528 147 ILE B C 1
ATOM 12934 O O . ILE C 3 147 ? 146.48600 166.02800 122.53300 1.000 71.42528 147 ILE B O 1
ATOM 12950 N N . GLU C 3 148 ? 147.09500 165.05300 124.46400 1.000 75.61429 148 GLU B N 1
ATOM 12951 C CA . GLU C 3 148 ? 148.04900 166.11300 124.77100 1.000 75.61429 148 GLU B CA 1
ATOM 12952 C C . GLU C 3 148 ? 149.16800 166.16400 123.73900 1.000 75.61429 148 GLU B C 1
ATOM 12953 O O . GLU C 3 148 ? 149.54500 167.24700 123.27500 1.000 75.61429 148 GLU B O 1
ATOM 12965 N N . ILE C 3 149 ? 149.71400 165.00500 123.36500 1.000 75.30088 149 ILE B N 1
ATOM 12966 C CA . ILE C 3 149 ? 150.78700 164.99000 122.37700 1.000 75.30088 149 ILE B CA 1
ATOM 12967 C C . ILE C 3 149 ? 150.26500 165.43000 121.01500 1.000 75.30088 149 ILE B C 1
ATOM 12968 O O . ILE C 3 149 ? 150.97800 166.08800 120.24800 1.000 75.30088 149 ILE B O 1
ATOM 12984 N N . PHE C 3 150 ? 149.02300 165.07100 120.68400 1.000 73.03985 150 PHE B N 1
ATOM 12985 C CA . PHE C 3 150 ? 148.43400 165.54700 119.43800 1.000 73.03985 150 PHE B CA 1
ATOM 12986 C C . PHE C 3 150 ? 148.30600 167.06400 119.44200 1.000 73.03985 150 PHE B C 1
ATOM 12987 O O . PHE C 3 150 ? 148.59400 167.72200 118.43600 1.000 73.03985 150 PHE B O 1
ATOM 13004 N N . ARG C 3 151 ? 147.87100 167.63600 120.56600 1.000 76.46318 151 ARG B N 1
ATOM 13005 C CA . ARG C 3 151 ? 147.75500 169.08700 120.65500 1.000 76.46318 151 ARG B CA 1
ATOM 13006 C C . ARG C 3 151 ? 149.11900 169.75900 120.60300 1.000 76.46318 151 ARG B C 1
ATOM 13007 O O . ARG C 3 151 ? 149.23400 170.88400 120.10500 1.000 76.46318 151 ARG B O 1
ATOM 13028 N N . SER C 3 152 ? 150.15900 169.09500 121.11500 1.000 76.81173 152 SER B N 1
ATOM 13029 C CA . SER C 3 152 ? 151.50500 169.64300 120.99300 1.000 76.81173 152 SER B CA 1
ATOM 13030 C C . SER C 3 152 ? 151.86600 169.89200 119.53600 1.000 76.81173 152 SER B C 1
ATOM 13031 O O . SER C 3 152 ? 152.63000 170.81600 119.23400 1.000 76.81173 152 SER B O 1
ATOM 13039 N N . ASN C 3 153 ? 151.33300 169.08300 118.62600 1.000 76.67125 153 ASN B N 1
ATOM 13040 C CA . ASN C 3 153 ? 151.47200 169.31100 117.19800 1.000 76.67125 153 ASN B CA 1
ATOM 13041 C C . ASN C 3 153 ? 150.23600 170.06000 116.69700 1.000 76.67125 153 ASN B C 1
ATOM 13042 O O . ASN C 3 153 ? 149.40600 170.52500 117.48300 1.000 76.67125 153 ASN B O 1
ATOM 13053 N N . GLY C 3 154 ? 150.09700 170.18700 115.38100 1.000 76.56289 154 GLY B N 1
ATOM 13054 C CA . GLY C 3 154 ? 148.98800 170.92800 114.81200 1.000 76.56289 154 GLY B CA 1
ATOM 13055 C C . GLY C 3 154 ? 147.70700 170.12800 114.69200 1.000 76.56289 154 GLY B C 1
ATOM 13056 O O . GLY C 3 154 ? 146.89100 170.38700 113.80300 1.000 76.56289 154 GLY B O 1
ATOM 13060 N N . LEU C 3 155 ? 147.51400 169.15500 115.58000 1.000 75.14847 155 LEU B N 1
ATOM 13061 C CA . LEU C 3 155 ? 146.33500 168.29500 115.58200 1.000 75.14847 155 LEU B CA 1
ATOM 13062 C C . LEU C 3 155 ? 145.42900 168.73000 116.72700 1.000 75.14847 155 LEU B C 1
ATOM 13063 O O . LEU C 3 155 ? 145.78700 168.57800 117.90000 1.000 75.14847 155 LEU B O 1
ATOM 13079 N N . THR C 3 156 ? 144.25600 169.27100 116.38600 1.000 75.26480 156 THR B N 1
ATOM 13080 C CA . THR C 3 156 ? 143.34400 169.78600 117.39900 1.000 75.26480 156 THR B CA 1
ATOM 13081 C C . THR C 3 156 ? 141.88100 169.46600 117.11300 1.000 75.26480 156 THR B C 1
ATOM 13082 O O . THR C 3 156 ? 141.00900 169.93500 117.85600 1.000 75.26480 156 THR B O 1
ATOM 13093 N N . ALA C 3 157 ? 141.57400 168.69100 116.07000 1.000 72.83832 157 ALA B N 1
ATOM 13094 C CA . ALA C 3 157 ? 140.17600 168.41800 115.75400 1.000 72.83832 157 ALA B CA 1
ATOM 13095 C C . ALA C 3 157 ? 139.49000 167.64600 116.87300 1.000 72.83832 157 ALA B C 1
ATOM 13096 O O . ALA C 3 157 ? 138.26500 167.72500 117.01900 1.000 72.83832 157 ALA B O 1
ATOM 13103 N N . ASN C 3 158 ? 140.25600 166.90300 117.67500 1.000 72.59149 158 ASN B N 1
ATOM 13104 C CA . ASN C 3 158 ? 139.66200 166.15200 118.77500 1.000 72.59149 158 ASN B CA 1
ATOM 13105 C C . ASN C 3 158 ? 138.97600 167.06200 119.78300 1.000 72.59149 158 ASN B C 1
ATOM 13106 O O . ASN C 3 158 ? 138.13600 166.59000 120.55800 1.000 72.59149 158 ASN B O 1
ATOM 13117 N N . GLU C 3 159 ? 139.31100 168.35400 119.79000 1.000 74.75350 159 GLU B N 1
ATOM 13118 C CA . GLU C 3 159 ? 138.63000 169.29600 120.66900 1.000 74.75350 159 GLU B CA 1
ATOM 13119 C C . GLU C 3 159 ? 137.15000 169.42000 120.33800 1.000 74.75350 159 GLU B C 1
ATOM 13120 O O . GLU C 3 159 ? 136.37600 169.89400 121.17600 1.000 74.75350 159 GLU B O 1
ATOM 13132 N N . SER C 3 160 ? 136.73900 169.00400 119.13800 1.000 72.74736 160 SER B N 1
ATOM 13133 C CA . SER C 3 160 ? 135.33200 169.08100 118.76700 1.000 72.74736 160 SER B CA 1
ATOM 13134 C C . SER C 3 160 ? 134.45500 168.19800 119.64400 1.000 72.74736 160 SER B C 1
ATOM 13135 O O . SER C 3 160 ? 133.23400 168.39000 119.67100 1.000 72.74736 160 SER B O 1
ATOM 13143 N N . GLY C 3 161 ? 135.04100 167.24100 120.35500 1.000 72.60033 161 GLY B N 1
ATOM 13144 C CA . GLY C 3 161 ? 134.28600 166.36900 121.22900 1.000 72.60033 161 GLY B CA 1
ATOM 13145 C C . GLY C 3 161 ? 133.66800 165.16300 120.56100 1.000 72.60033 161 GLY B C 1
ATOM 13146 O O . GLY C 3 161 ? 132.77500 164.54300 121.15000 1.000 72.60033 161 GLY B O 1
ATOM 13150 N N . ARG C 3 162 ? 134.10700 164.80900 119.35600 1.000 69.80216 162 ARG B N 1
ATOM 13151 C CA . ARG C 3 162 ? 133.60200 163.64600 118.64100 1.000 69.80216 162 ARG B CA 1
ATOM 13152 C C . ARG C 3 162 ? 134.73900 162.66500 118.40000 1.000 69.80216 162 ARG B C 1
ATOM 13153 O O . ARG C 3 162 ? 135.85000 163.06400 118.03900 1.000 69.80216 162 ARG B O 1
ATOM 13174 N N . LEU C 3 163 ? 134.45500 161.37700 118.60500 1.000 66.47433 163 LEU B N 1
ATOM 13175 C CA . LEU C 3 163 ? 135.47100 160.35700 118.37600 1.000 66.47433 163 LEU B CA 1
ATOM 13176 C C . LEU C 3 163 ? 135.91800 160.33500 116.92200 1.000 66.47433 163 LEU B C 1
ATOM 13177 O O . LEU C 3 163 ? 137.09200 160.07600 116.63900 1.000 66.47433 163 LEU B O 1
ATOM 13193 N N . ILE C 3 164 ? 135.00400 160.61000 115.98900 1.000 67.64036 164 ILE B N 1
ATOM 13194 C CA . ILE C 3 164 ? 135.36800 160.63000 114.57500 1.000 67.64036 164 ILE B CA 1
ATOM 13195 C C . ILE C 3 164 ? 136.44200 161.68000 114.32100 1.000 67.64036 164 ILE B C 1
ATOM 13196 O O . ILE C 3 164 ? 137.34400 161.48400 113.49700 1.000 67.64036 164 ILE B O 1
ATOM 13212 N N . ASP C 3 165 ? 136.36500 162.81200 115.02100 1.000 69.48164 165 ASP B N 1
ATOM 13213 C CA . ASP C 3 165 ? 137.37700 163.84800 114.85000 1.000 69.48164 165 ASP B CA 1
ATOM 13214 C C . ASP C 3 165 ? 138.72200 163.40500 115.41500 1.000 69.48164 165 ASP B C 1
ATOM 13215 O O . ASP C 3 165 ? 139.77400 163.73700 114.85900 1.000 69.48164 165 ASP B O 1
ATOM 13224 N N . PHE C 3 166 ? 138.71500 162.64900 116.51400 1.000 68.28547 166 PHE B N 1
ATOM 13225 C CA . PHE C 3 166 ? 139.96200 162.07300 117.00900 1.000 68.28547 166 PHE B CA 1
ATOM 13226 C C . PHE C 3 166 ? 140.53700 161.08200 116.00300 1.000 68.28547 166 PHE B C 1
ATOM 13227 O O . PHE C 3 166 ? 141.75900 160.98900 115.83400 1.000 68.28547 166 PHE B O 1
ATOM 13244 N N . LEU C 3 167 ? 139.66700 160.32700 115.33100 1.000 66.35575 167 LEU B N 1
ATOM 13245 C CA . LEU C 3 167 ? 140.12800 159.42500 114.28100 1.000 66.35575 167 LEU B CA 1
ATOM 13246 C C . LEU C 3 167 ? 140.75800 160.20500 113.13200 1.000 66.35575 167 LEU B C 1
ATOM 13247 O O . LEU C 3 167 ? 141.79000 159.80200 112.58000 1.000 66.35575 167 LEU B O 1
ATOM 13263 N N . LYS C 3 168 ? 140.14700 161.32900 112.75700 1.000 68.23210 168 LYS B N 1
ATOM 13264 C CA . LYS C 3 168 ? 140.74800 162.19100 111.74500 1.000 68.23210 168 LYS B CA 1
ATOM 13265 C C . LYS C 3 168 ? 142.10900 162.69900 112.20500 1.000 68.23210 168 LYS B C 1
ATOM 13266 O O . LYS C 3 168 ? 143.05800 162.76800 111.41400 1.000 68.23210 168 LYS B O 1
ATOM 13285 N N . ASP C 3 169 ? 142.21800 163.06800 113.48200 1.000 73.01882 169 ASP B N 1
ATOM 13286 C CA . ASP C 3 169 ? 143.48900 163.55400 114.01000 1.000 73.01882 169 ASP B CA 1
ATOM 13287 C C . ASP C 3 169 ? 144.56700 162.48200 113.94900 1.000 73.01882 169 ASP B C 1
ATOM 13288 O O . ASP C 3 169 ? 145.71500 162.77500 113.60900 1.000 73.01882 169 ASP B O 1
ATOM 13297 N N . VAL C 3 170 ? 144.22800 161.23700 114.28500 1.000 69.37725 170 VAL B N 1
ATOM 13298 C CA . VAL C 3 170 ? 145.23200 160.17600 114.21400 1.000 69.37725 170 VAL B CA 1
ATOM 13299 C C . VAL C 3 170 ? 145.60600 159.89000 112.76300 1.000 69.37725 170 VAL B C 1
ATOM 13300 O O . VAL C 3 170 ? 146.77500 159.62500 112.44800 1.000 69.37725 170 VAL B O 1
ATOM 13313 N N . MET C 3 171 ? 144.63000 159.94200 111.85300 1.000 68.74030 171 MET B N 1
ATOM 13314 C CA . MET C 3 171 ? 144.94900 159.77300 110.44000 1.000 68.74030 171 MET B CA 1
ATOM 13315 C C . MET C 3 171 ? 145.92700 160.84400 109.97600 1.000 68.74030 171 MET B C 1
ATOM 13316 O O . MET C 3 171 ? 146.88700 160.55000 109.25400 1.000 68.74030 171 MET B O 1
ATOM 13330 N N . GLU C 3 172 ? 145.69900 162.09500 110.38200 1.000 73.09492 172 GLU B N 1
ATOM 13331 C CA . GLU C 3 172 ? 146.63500 163.16400 110.05000 1.000 73.09492 172 GLU B CA 1
ATOM 13332 C C . GLU C 3 172 ? 147.99500 162.92500 110.69500 1.000 73.09492 172 GLU B C 1
ATOM 13333 O O . GLU C 3 172 ? 149.03700 163.13500 110.06500 1.000 73.09492 172 GLU B O 1
ATOM 13345 N N . SER C 3 173 ? 148.00300 162.48700 111.95600 1.000 72.56178 173 SER B N 1
ATOM 13346 C CA . SER C 3 173 ? 149.25600 162.26800 112.66700 1.000 72.56178 173 SER B CA 1
ATOM 13347 C C . SER C 3 173 ? 150.10200 161.21500 111.97100 1.000 72.56178 173 SER B C 1
ATOM 13348 O O . SER C 3 173 ? 151.33600 161.28700 111.98500 1.000 72.56178 173 SER B O 1
ATOM 13356 N N . MET C 3 174 ? 149.45500 160.22500 111.35800 1.000 69.98534 174 MET B N 1
ATOM 13357 C CA . MET C 3 174 ? 150.20700 159.20500 110.63800 1.000 69.98534 174 MET B CA 1
ATOM 13358 C C . MET C 3 174 ? 150.98600 159.79000 109.46700 1.000 69.98534 174 MET B C 1
ATOM 13359 O O . MET C 3 174 ? 151.89200 159.13000 108.94900 1.000 69.98534 174 MET B O 1
ATOM 13373 N N . ASP C 3 175 ? 150.65900 161.01200 109.04300 1.000 74.31459 175 ASP B N 1
ATOM 13374 C CA . ASP C 3 175 ? 151.32300 161.63900 107.90600 1.000 74.31459 175 ASP B CA 1
ATOM 13375 C C . ASP C 3 175 ? 152.50200 162.51500 108.30600 1.000 74.31459 175 ASP B C 1
ATOM 13376 O O . ASP C 3 175 ? 153.41000 162.72000 107.49200 1.000 74.31459 175 ASP B O 1
ATOM 13385 N N . LYS C 3 176 ? 152.51100 163.04300 109.52900 1.000 76.34315 176 LYS B N 1
ATOM 13386 C CA . LYS C 3 176 ? 153.55500 163.97800 109.93100 1.000 76.34315 176 LYS B CA 1
ATOM 13387 C C . LYS C 3 176 ? 154.93200 163.34900 109.76900 1.000 76.34315 176 LYS B C 1
ATOM 13388 O O . LYS C 3 176 ? 155.16400 162.21100 110.18800 1.000 76.34315 176 LYS B O 1
ATOM 13407 N N . GLU C 3 177 ? 155.85200 164.10100 109.15900 1.000 79.57318 177 GLU B N 1
ATOM 13408 C CA . GLU C 3 177 ? 157.18800 163.57500 108.90600 1.000 79.57318 177 GLU B CA 1
ATOM 13409 C C . GLU C 3 177 ? 157.93100 163.27600 110.20100 1.000 79.57318 177 GLU B C 1
ATOM 13410 O O . GLU C 3 177 ? 158.79600 162.39300 110.22900 1.000 79.57318 177 GLU B O 1
ATOM 13422 N N . GLU C 3 178 ? 157.61600 163.99600 111.27500 1.000 80.93706 178 GLU B N 1
ATOM 13423 C CA . GLU C 3 178 ? 158.26900 163.78600 112.56000 1.000 80.93706 178 GLU B CA 1
ATOM 13424 C C . GLU C 3 178 ? 157.30600 164.19800 113.66100 1.000 80.93706 178 GLU B C 1
ATOM 13425 O O . GLU C 3 178 ? 156.68500 165.26100 113.57200 1.000 80.93706 178 GLU B O 1
ATOM 13437 N N . MET C 3 179 ? 157.18200 163.36200 114.68900 1.000 77.94074 179 MET B N 1
ATOM 13438 C CA . MET C 3 179 ? 156.23400 163.58800 115.77400 1.000 77.94074 179 MET B CA 1
ATOM 13439 C C . MET C 3 179 ? 156.99100 163.87900 117.06100 1.000 77.94074 179 MET B C 1
ATOM 13440 O O . MET C 3 179 ? 157.86200 163.10100 117.45900 1.000 77.94074 179 MET B O 1
ATOM 13454 N N . GLU C 3 180 ? 156.64600 164.98300 117.71500 1.000 84.21192 180 GLU B N 1
ATOM 13455 C CA . GLU C 3 180 ? 157.36000 165.45800 118.89300 1.000 84.21192 180 GLU B CA 1
ATOM 13456 C C . GLU C 3 180 ? 156.59700 165.07800 120.15400 1.000 84.21192 180 GLU B C 1
ATOM 13457 O O . GLU C 3 180 ? 155.38600 165.30700 120.24500 1.000 84.21192 180 GLU B O 1
ATOM 13469 N N . ILE C 3 181 ? 157.30600 164.50200 121.12500 1.000 81.37121 181 ILE B N 1
ATOM 13470 C CA . ILE C 3 181 ? 156.73400 164.09800 122.40200 1.000 81.37121 181 ILE B CA 1
ATOM 13471 C C . ILE C 3 181 ? 157.61300 164.66500 123.50700 1.000 81.37121 181 ILE B C 1
ATOM 13472 O O . ILE C 3 181 ? 158.84300 164.55100 123.44700 1.000 81.37121 181 ILE B O 1
ATOM 13488 N N . THR C 3 182 ? 156.98500 165.27600 124.50900 1.000 86.61307 182 THR B N 1
ATOM 13489 C CA . THR C 3 182 ? 157.69300 165.86000 125.63700 1.000 86.61307 182 THR B CA 1
ATOM 13490 C C . THR C 3 182 ? 157.03200 165.42200 126.93600 1.000 86.61307 182 THR B C 1
ATOM 13491 O O . THR C 3 182 ? 155.81400 165.23500 126.99900 1.000 86.61307 182 THR B O 1
ATOM 13502 N N . THR C 3 183 ? 157.84900 165.26100 127.97100 1.000 87.17380 183 THR B N 1
ATOM 13503 C CA . THR C 3 183 ? 157.35500 164.87100 129.28700 1.000 87.17380 183 THR B CA 1
ATOM 13504 C C . THR C 3 183 ? 158.21400 165.48400 130.38800 1.000 87.17380 183 THR B C 1
ATOM 13505 O O . THR C 3 183 ? 157.73900 166.30100 131.17700 1.000 87.17380 183 THR B O 1
ATOM 13516 N N . LYS C 3 209 ? 162.23700 166.06100 125.69600 1.000 89.23604 209 LYS B N 1
ATOM 13517 C CA . LYS C 3 209 ? 161.71400 166.40600 124.38000 1.000 89.23604 209 LYS B CA 1
ATOM 13518 C C . LYS C 3 209 ? 162.38800 165.56100 123.30500 1.000 89.23604 209 LYS B C 1
ATOM 13519 O O . LYS C 3 209 ? 163.50700 165.85500 122.88500 1.000 89.23604 209 LYS B O 1
ATOM 13537 N N . GLN C 3 210 ? 161.70000 164.51100 122.86200 1.000 90.34824 210 GLN B N 1
ATOM 13538 C CA . GLN C 3 210 ? 162.20800 163.60700 121.84100 1.000 90.34824 210 GLN B CA 1
ATOM 13539 C C . GLN C 3 210 ? 161.24600 163.57700 120.66300 1.000 90.34824 210 GLN B C 1
ATOM 13540 O O . GLN C 3 210 ? 160.02500 163.57300 120.84600 1.000 90.34824 210 GLN B O 1
ATOM 13554 N N . ARG C 3 211 ? 161.79700 163.54900 119.45400 1.000 85.03973 211 ARG B N 1
ATOM 13555 C CA . ARG C 3 211 ? 161.00200 163.52300 118.23500 1.000 85.03973 211 ARG B CA 1
ATOM 13556 C C . ARG C 3 211 ? 161.30100 162.24600 117.46600 1.000 85.03973 211 ARG B C 1
ATOM 13557 O O . ARG C 3 211 ? 162.46700 161.87400 117.29400 1.000 85.03973 211 ARG B O 1
ATOM 13578 N N . LEU C 3 212 ? 160.24400 161.58300 117.01000 1.000 75.83787 212 LEU B N 1
ATOM 13579 C CA . LEU C 3 212 ? 160.32400 160.31100 116.31400 1.000 75.83787 212 LEU B CA 1
ATOM 13580 C C . LEU C 3 212 ? 160.10100 160.50900 114.82100 1.000 75.83787 212 LEU B C 1
ATOM 13581 O O . LEU C 3 212 ? 159.35500 161.40000 114.39700 1.000 75.83787 212 LEU B O 1
ATOM 13597 N N . ASN C 3 213 ? 160.74500 159.65200 114.03300 1.000 74.30001 213 ASN B N 1
ATOM 13598 C CA . ASN C 3 213 ? 160.62700 159.69900 112.58500 1.000 74.30001 213 ASN B CA 1
ATOM 13599 C C . ASN C 3 213 ? 159.21100 159.31400 112.16700 1.000 74.30001 213 ASN B C 1
ATOM 13600 O O . ASN C 3 213 ? 158.35000 158.99600 112.99100 1.000 74.30001 213 ASN B O 1
ATOM 13611 N N . LYS C 3 214 ? 158.96300 159.34700 110.85700 1.000 71.22288 214 LYS B N 1
ATOM 13612 C CA . LYS C 3 214 ? 157.69100 158.85100 110.34600 1.000 71.22288 214 LYS B CA 1
ATOM 13613 C C . LYS C 3 214 ? 157.57300 157.34800 110.56900 1.000 71.22288 214 LYS B C 1
ATOM 13614 O O . LYS C 3 214 ? 156.57900 156.87000 111.12500 1.000 71.22288 214 LYS B O 1
ATOM 13633 N N . LYS C 3 215 ? 158.59900 156.59100 110.17300 1.000 68.20123 215 LYS B N 1
ATOM 13634 C CA . LYS C 3 215 ? 158.55300 155.14000 110.32600 1.000 68.20123 215 LYS B CA 1
ATOM 13635 C C . LYS C 3 215 ? 158.36800 154.74500 111.78500 1.000 68.20123 215 LYS B C 1
ATOM 13636 O O . LYS C 3 215 ? 157.55800 153.86400 112.10100 1.000 68.20123 215 LYS B O 1
ATOM 13655 N N . SER C 3 216 ? 159.11300 155.38400 112.68800 1.000 69.87844 216 SER B N 1
ATOM 13656 C CA . SER C 3 216 ? 159.03600 155.01600 114.09700 1.000 69.87844 216 SER B CA 1
ATOM 13657 C C . SER C 3 216 ? 157.64100 155.26100 114.65500 1.000 69.87844 216 SER B C 1
ATOM 13658 O O . SER C 3 216 ? 157.12800 154.45300 115.43700 1.000 69.87844 216 SER B O 1
ATOM 13666 N N . TYR C 3 217 ? 157.01000 156.37200 114.27200 1.000 69.27649 217 TYR B N 1
ATOM 13667 C CA . TYR C 3 217 ? 155.66600 156.64400 114.76900 1.000 69.27649 217 TYR B CA 1
ATOM 13668 C C . TYR C 3 217 ? 154.66900 155.61600 114.25100 1.000 69.27649 217 TYR B C 1
ATOM 13669 O O . TYR C 3 217 ? 153.76900 155.19600 114.98500 1.000 69.27649 217 TYR B O 1
ATOM 13687 N N . LEU C 3 218 ? 154.79700 155.20600 112.98600 1.000 68.70528 218 LEU B N 1
ATOM 13688 C CA . LEU C 3 218 ? 153.93700 154.14100 112.48000 1.000 68.70528 218 LEU B CA 1
ATOM 13689 C C . LEU C 3 218 ? 154.14600 152.85000 113.25800 1.000 68.70528 218 LEU B C 1
ATOM 13690 O O . LEU C 3 218 ? 153.17800 152.17400 113.62200 1.000 68.70528 218 LEU B O 1
ATOM 13706 N N . ILE C 3 219 ? 155.40200 152.49000 113.52600 1.000 66.97052 219 ILE B N 1
ATOM 13707 C CA . ILE C 3 219 ? 155.66200 151.25500 114.25900 1.000 66.97052 219 ILE B CA 1
ATOM 13708 C C . ILE C 3 219 ? 155.07600 151.33700 115.66200 1.000 66.97052 219 ILE B C 1
ATOM 13709 O O . ILE C 3 219 ? 154.57100 150.34300 116.19800 1.000 66.97052 219 ILE B O 1
ATOM 13725 N N . ARG C 3 220 ? 155.13400 152.51500 116.28200 1.000 68.99353 220 ARG B N 1
ATOM 13726 C CA . ARG C 3 220 ? 154.59300 152.68600 117.62500 1.000 68.99353 220 ARG B CA 1
ATOM 13727 C C . ARG C 3 220 ? 153.07900 152.85200 117.64200 1.000 68.99353 220 ARG B C 1
ATOM 13728 O O . ARG C 3 220 ? 152.47500 152.73500 118.71300 1.000 68.99353 220 ARG B O 1
ATOM 13749 N N . ALA C 3 221 ? 152.45800 153.12800 116.49700 1.000 66.24467 221 ALA B N 1
ATOM 13750 C CA . ALA C 3 221 ? 151.00900 153.24100 116.40900 1.000 66.24467 221 ALA B CA 1
ATOM 13751 C C . ALA C 3 221 ? 150.34500 151.97700 115.88800 1.000 66.24467 221 ALA B C 1
ATOM 13752 O O . ALA C 3 221 ? 149.13200 151.81700 116.06200 1.000 66.24467 221 ALA B O 1
ATOM 13759 N N . LEU C 3 222 ? 151.10500 151.08500 115.25700 1.000 63.15343 222 LEU B N 1
ATOM 13760 C CA . LEU C 3 222 ? 150.60400 149.81300 114.75100 1.000 63.15343 222 LEU B CA 1
ATOM 13761 C C . LEU C 3 222 ? 151.16200 148.65100 115.56700 1.000 63.15343 222 LEU B C 1
ATOM 13762 O O . LEU C 3 222 ? 151.46500 147.58400 115.03200 1.000 63.15343 222 LEU B O 1
ATOM 13778 N N . THR C 3 223 ? 151.30500 148.85100 116.87400 1.000 64.45030 223 THR B N 1
ATOM 13779 C CA . THR C 3 223 ? 151.93600 147.88000 117.75600 1.000 64.45030 223 THR B CA 1
ATOM 13780 C C . THR C 3 223 ? 150.93300 147.37000 118.77900 1.000 64.45030 223 THR B C 1
ATOM 13781 O O . THR C 3 223 ? 150.11000 148.13300 119.29300 1.000 64.45030 223 THR B O 1
ATOM 13792 N N . LEU C 3 224 ? 151.01000 146.07400 119.06500 1.000 62.98594 224 LEU B N 1
ATOM 13793 C CA . LEU C 3 224 ? 150.19500 145.42700 120.08300 1.000 62.98594 224 LEU B CA 1
ATOM 13794 C C . LEU C 3 224 ? 151.10700 144.94300 121.19900 1.000 62.98594 224 LEU B C 1
ATOM 13795 O O . LEU C 3 224 ? 152.08600 144.23600 120.94000 1.000 62.98594 224 LEU B O 1
ATOM 13811 N N . ASN C 3 225 ? 150.78800 145.32300 122.43100 1.000 69.30706 225 ASN B N 1
ATOM 13812 C CA . ASN C 3 225 ? 151.63300 145.04600 123.58100 1.000 69.30706 225 ASN B CA 1
ATOM 13813 C C . ASN C 3 225 ? 151.03300 143.93400 124.43100 1.000 69.30706 225 ASN B C 1
ATOM 13814 O O . ASN C 3 225 ? 149.86900 143.55600 124.27500 1.000 69.30706 225 ASN B O 1
ATOM 13825 N N . THR C 3 226 ? 151.85300 143.41600 125.34100 1.000 72.59089 226 THR B N 1
ATOM 13826 C CA . THR C 3 226 ? 151.44500 142.33100 126.22400 1.000 72.59089 226 THR B CA 1
ATOM 13827 C C . THR C 3 226 ? 151.09300 142.86200 127.61100 1.000 72.59089 226 THR B C 1
ATOM 13828 O O . THR C 3 226 ? 150.13900 142.40300 128.23900 1.000 72.59089 226 THR B O 1
ATOM 13839 N N . THR C 3 243 ? 147.64700 143.74000 123.88800 1.000 65.74058 243 THR B N 1
ATOM 13840 C CA . THR C 3 243 ? 146.79900 144.92300 123.96600 1.000 65.74058 243 THR B CA 1
ATOM 13841 C C . THR C 3 243 ? 147.21100 145.94600 122.90700 1.000 65.74058 243 THR B C 1
ATOM 13842 O O . THR C 3 243 ? 148.40100 146.19900 122.72600 1.000 65.74058 243 THR B O 1
ATOM 13852 N N . PRO C 3 244 ? 146.24200 146.53400 122.20800 1.000 63.69266 244 PRO B N 1
ATOM 13853 C CA . PRO C 3 244 ? 146.56600 147.50400 121.16200 1.000 63.69266 244 PRO B CA 1
ATOM 13854 C C . PRO C 3 244 ? 146.74100 148.91300 121.71000 1.000 63.69266 244 PRO B C 1
ATOM 13855 O O . PRO C 3 244 ? 146.30500 149.24600 122.81300 1.000 63.69266 244 PRO B O 1
ATOM 13866 N N . GLY C 3 245 ? 147.39000 149.74500 120.90300 1.000 65.31004 245 GLY B N 1
ATOM 13867 C CA . GLY C 3 245 ? 147.61800 151.12400 121.26600 1.000 65.31004 245 GLY B CA 1
ATOM 13868 C C . GLY C 3 245 ? 146.33400 151.93000 121.25100 1.000 65.31004 245 GLY B C 1
ATOM 13869 O O . GLY C 3 245 ? 145.24500 151.43900 120.95500 1.000 65.31004 245 GLY B O 1
ATOM 13873 N N . MET C 3 246 ? 146.47300 153.21200 121.59100 1.000 67.92875 246 MET B N 1
ATOM 13874 C CA . MET C 3 246 ? 145.31400 154.09300 121.63400 1.000 67.92875 246 MET B CA 1
ATOM 13875 C C . MET C 3 246 ? 144.84300 154.48800 120.24100 1.000 67.92875 246 MET B C 1
ATOM 13876 O O . MET C 3 246 ? 143.66800 154.82500 120.06300 1.000 67.92875 246 MET B O 1
ATOM 13890 N N . GLN C 3 247 ? 145.73500 154.46400 119.25000 1.000 67.59625 247 GLN B N 1
ATOM 13891 C CA . GLN C 3 247 ? 145.33700 154.82200 117.89300 1.000 67.59625 247 GLN B CA 1
ATOM 13892 C C . GLN C 3 247 ? 144.32600 153.82700 117.33600 1.000 67.59625 247 GLN B C 1
ATOM 13893 O O . GLN C 3 247 ? 143.31400 154.21700 116.74200 1.000 67.59625 247 GLN B O 1
ATOM 13907 N N . ILE C 3 248 ? 144.58500 152.53100 117.52000 1.000 63.12610 248 ILE B N 1
ATOM 13908 C CA . ILE C 3 248 ? 143.72500 151.50600 116.93800 1.000 63.12610 248 ILE B CA 1
ATOM 13909 C C . ILE C 3 248 ? 142.37400 151.47000 117.64100 1.000 63.12610 248 ILE B C 1
ATOM 13910 O O . ILE C 3 248 ? 141.33400 151.27100 117.00300 1.000 63.12610 248 ILE B O 1
ATOM 13926 N N . ARG C 3 249 ? 142.36500 151.65900 118.96300 1.000 63.90344 249 ARG B N 1
ATOM 13927 C CA . ARG C 3 249 ? 141.15100 151.42100 119.73800 1.000 63.90344 249 ARG B CA 1
ATOM 13928 C C . ARG C 3 249 ? 139.98200 152.26300 119.24800 1.000 63.90344 249 ARG B C 1
ATOM 13929 O O . ARG C 3 249 ? 138.82200 151.89100 119.45700 1.000 63.90344 249 ARG B O 1
ATOM 13950 N N . GLY C 3 250 ? 140.25400 153.40000 118.61000 1.000 62.97904 250 GLY B N 1
ATOM 13951 C CA . GLY C 3 250 ? 139.16400 154.22800 118.12100 1.000 62.97904 250 GLY B CA 1
ATOM 13952 C C . GLY C 3 250 ? 138.34800 153.54200 117.04200 1.000 62.97904 250 GLY B C 1
ATOM 13953 O O . GLY C 3 250 ? 137.11600 153.54000 117.08300 1.000 62.97904 250 GLY B O 1
ATOM 13957 N N . PHE C 3 251 ? 139.02700 152.94800 116.05800 1.000 61.27248 251 PHE B N 1
ATOM 13958 C CA . PHE C 3 251 ? 138.32500 152.31800 114.94400 1.000 61.27248 251 PHE B CA 1
ATOM 13959 C C . PHE C 3 251 ? 137.73600 150.96700 115.33100 1.000 61.27248 251 PHE B C 1
ATOM 13960 O O . PHE C 3 251 ? 136.62700 150.62500 114.89900 1.000 61.27248 251 PHE B O 1
ATOM 13977 N N . VAL C 3 252 ? 138.46100 150.18400 116.13300 1.000 59.49057 252 VAL B N 1
ATOM 13978 C CA . VAL C 3 252 ? 137.97300 148.85800 116.49700 1.000 59.49057 252 VAL B CA 1
ATOM 13979 C C . VAL C 3 252 ? 136.64300 148.96500 117.22300 1.000 59.49057 252 VAL B C 1
ATOM 13980 O O . VAL C 3 252 ? 135.78900 148.08100 117.10100 1.000 59.49057 252 VAL B O 1
ATOM 13993 N N . TYR C 3 253 ? 136.43800 150.04000 117.98500 1.000 61.10019 253 TYR B N 1
ATOM 13994 C CA . TYR C 3 253 ? 135.14800 150.24200 118.63600 1.000 61.10019 253 TYR B CA 1
ATOM 13995 C C . TYR C 3 253 ? 134.03500 150.36700 117.60500 1.000 61.10019 253 TYR B C 1
ATOM 13996 O O . TYR C 3 253 ? 132.96700 149.76200 117.74800 1.000 61.10019 253 TYR B O 1
ATOM 14014 N N . PHE C 3 254 ? 134.26700 151.15400 116.55300 1.000 61.64615 254 PHE B N 1
ATOM 14015 C CA . PHE C 3 254 ? 133.25000 151.31300 115.52000 1.000 61.64615 254 PHE B CA 1
ATOM 14016 C C . PHE C 3 254 ? 133.00000 150.00000 114.79400 1.000 61.64615 254 PHE B C 1
ATOM 14017 O O . PHE C 3 254 ? 131.85200 149.66200 114.48600 1.000 61.64615 254 PHE B O 1
ATOM 14034 N N . VAL C 3 255 ? 134.06200 149.24400 114.50800 1.000 57.00010 255 VAL B N 1
ATOM 14035 C CA . VAL C 3 255 ? 133.88300 147.95900 113.83700 1.000 57.00010 255 VAL B CA 1
ATOM 14036 C C . VAL C 3 255 ? 133.06700 147.01400 114.70900 1.000 57.00010 255 VAL B C 1
ATOM 14037 O O . VAL C 3 255 ? 132.16200 146.32300 114.22500 1.000 57.00010 255 VAL B O 1
ATOM 14050 N N . GLU C 3 256 ? 133.36900 146.96800 116.00900 1.000 57.53765 256 GLU B N 1
ATOM 14051 C CA . GLU C 3 256 ? 132.61200 146.11200 116.91500 1.000 57.53765 256 GLU B CA 1
ATOM 14052 C C . GLU C 3 256 ? 131.16100 146.55400 117.01700 1.000 57.53765 256 GLU B C 1
ATOM 14053 O O . GLU C 3 256 ? 130.26400 145.71300 117.13800 1.000 57.53765 256 GLU B O 1
ATOM 14065 N N . THR C 3 257 ? 130.90900 147.86300 116.97700 1.000 58.22908 257 THR B N 1
ATOM 14066 C CA . THR C 3 257 ? 129.53300 148.34500 117.02700 1.000 58.22908 257 THR B CA 1
ATOM 14067 C C . THR C 3 257 ? 128.73600 147.85600 115.82400 1.000 58.22908 257 THR B C 1
ATOM 14068 O O . THR C 3 257 ? 127.56300 147.49000 115.95800 1.000 58.22908 257 THR B O 1
ATOM 14079 N N . LEU C 3 258 ? 129.35200 147.84800 114.64000 1.000 56.93959 258 LEU B N 1
ATOM 14080 C CA . LEU C 3 258 ? 128.66900 147.32100 113.46400 1.000 56.93959 258 LEU B CA 1
ATOM 14081 C C . LEU C 3 258 ? 128.43300 145.82200 113.59300 1.000 56.93959 258 LEU B C 1
ATOM 14082 O O . LEU C 3 258 ? 127.34600 145.32900 113.27000 1.000 56.93959 258 LEU B O 1
ATOM 14098 N N . ALA C 3 259 ? 129.43700 145.08100 114.06500 1.000 54.94777 259 ALA B N 1
ATOM 14099 C CA . ALA C 3 259 ? 129.26900 143.64300 114.23700 1.000 54.94777 259 ALA B CA 1
ATOM 14100 C C . ALA C 3 259 ? 128.19600 143.32700 115.26800 1.000 54.94777 259 ALA B C 1
ATOM 14101 O O . ALA C 3 259 ? 127.50300 142.31100 115.15000 1.000 54.94777 259 ALA B O 1
ATOM 14108 N N . ARG C 3 260 ? 128.04700 144.17800 116.28500 1.000 55.54047 260 ARG B N 1
ATOM 14109 C CA . ARG C 3 260 ? 127.05700 143.91900 117.32500 1.000 55.54047 260 ARG B CA 1
ATOM 14110 C C . ARG C 3 260 ? 125.64500 143.92000 116.75700 1.000 55.54047 260 ARG B C 1
ATOM 14111 O O . ARG C 3 260 ? 124.81400 143.09200 117.14300 1.000 55.54047 260 ARG B O 1
ATOM 14132 N N . SER C 3 261 ? 125.34800 144.85000 115.84800 1.000 55.66510 261 SER B N 1
ATOM 14133 C CA . SER C 3 261 ? 124.01700 144.89700 115.25100 1.000 55.66510 261 SER B CA 1
ATOM 14134 C C . SER C 3 261 ? 123.72600 143.62400 114.46700 1.000 55.66510 261 SER B C 1
ATOM 14135 O O . SER C 3 261 ? 122.64300 143.03700 114.58700 1.000 55.66510 261 SER B O 1
ATOM 14143 N N . ILE C 3 262 ? 124.69200 143.17400 113.66500 1.000 54.68004 262 ILE B N 1
ATOM 14144 C CA . ILE C 3 262 ? 124.50800 141.94400 112.90100 1.000 54.68004 262 ILE B CA 1
ATOM 14145 C C . ILE C 3 262 ? 124.30400 140.76500 113.84100 1.000 54.68004 262 ILE B C 1
ATOM 14146 O O . ILE C 3 262 ? 123.42000 139.92600 113.62800 1.000 54.68004 262 ILE B O 1
ATOM 14162 N N . CYS C 3 263 ? 125.11400 140.68200 114.89800 1.000 53.24929 263 CYS B N 1
ATOM 14163 C CA . CYS C 3 263 ? 124.97900 139.57900 115.84300 1.000 53.24929 263 CYS B CA 1
ATOM 14164 C C . CYS C 3 263 ? 123.60800 139.58900 116.50500 1.000 53.24929 263 CYS B C 1
ATOM 14165 O O . CYS C 3 263 ? 122.98800 138.53400 116.68200 1.000 53.24929 263 CYS B O 1
ATOM 14173 N N . GLU C 3 264 ? 123.11700 140.77100 116.88000 1.000 53.01746 264 GLU B N 1
ATOM 14174 C CA . GLU C 3 264 ? 121.79000 140.85800 117.47900 1.000 53.01746 264 GLU B CA 1
ATOM 14175 C C . GLU C 3 264 ? 120.71500 140.40900 116.49900 1.000 53.01746 264 GLU B C 1
ATOM 14176 O O . GLU C 3 264 ? 119.77600 139.69900 116.87800 1.000 53.01746 264 GLU B O 1
ATOM 14188 N N . LYS C 3 265 ? 120.83300 140.81200 115.23200 1.000 55.63348 265 LYS B N 1
ATOM 14189 C CA . LYS C 3 265 ? 119.83500 140.41300 114.24600 1.000 55.63348 265 LYS B CA 1
ATOM 14190 C C . LYS C 3 265 ? 119.91200 138.92400 113.93200 1.000 55.63348 265 LYS B C 1
ATOM 14191 O O . LYS C 3 265 ? 118.93100 138.34500 113.45400 1.000 55.63348 265 LYS B O 1
ATOM 14210 N N . LEU C 3 266 ? 121.05500 138.29200 114.18500 1.000 51.96098 266 LEU B N 1
ATOM 14211 C CA . LEU C 3 266 ? 121.22000 136.87000 113.90500 1.000 51.96098 266 LEU B CA 1
ATOM 14212 C C . LEU C 3 266 ? 120.66100 136.05000 115.06100 1.000 51.96098 266 LEU B C 1
ATOM 14213 O O . LEU C 3 266 ? 121.06100 136.23800 116.21400 1.000 51.96098 266 LEU B O 1
ATOM 14229 N N . GLU C 3 267 ? 119.73900 135.13800 114.75100 1.000 52.16444 267 GLU B N 1
ATOM 14230 C CA . GLU C 3 267 ? 119.21100 134.24400 115.77600 1.000 52.16444 267 GLU B CA 1
ATOM 14231 C C . GLU C 3 267 ? 120.27100 133.25200 116.23700 1.000 52.16444 267 GLU B C 1
ATOM 14232 O O . GLU C 3 267 ? 120.31000 132.87700 117.41400 1.000 52.16444 267 GLU B O 1
ATOM 14244 N N . GLN C 3 268 ? 121.13500 132.81500 115.32100 1.000 48.99093 268 GLN B N 1
ATOM 14245 C CA . GLN C 3 268 ? 122.09100 131.76200 115.64100 1.000 48.99093 268 GLN B CA 1
ATOM 14246 C C . GLN C 3 268 ? 123.19500 132.27100 116.55900 1.000 48.99093 268 GLN B C 1
ATOM 14247 O O . GLN C 3 268 ? 123.69600 131.52500 117.40700 1.000 48.99093 268 GLN B O 1
ATOM 14261 N N . SER C 3 269 ? 123.59700 133.52700 116.40100 1.000 50.67440 269 SER B N 1
ATOM 14262 C CA . SER C 3 269 ? 124.61700 134.09200 117.27100 1.000 50.67440 269 SER B CA 1
ATOM 14263 C C . SER C 3 269 ? 124.08600 134.21900 118.69100 1.000 50.67440 269 SER B C 1
ATOM 14264 O O . SER C 3 269 ? 122.93200 134.59700 118.90800 1.000 50.67440 269 SER B O 1
ATOM 14272 N N . GLY C 3 270 ? 124.93600 133.89900 119.66200 1.000 51.05044 270 GLY B N 1
ATOM 14273 C CA . GLY C 3 270 ? 124.56100 134.00100 121.05800 1.000 51.05044 270 GLY B CA 1
ATOM 14274 C C . GLY C 3 270 ? 125.59600 134.73000 121.88700 1.000 51.05044 270 GLY B C 1
ATOM 14275 O O . GLY C 3 270 ? 125.65400 134.56100 123.10700 1.000 51.05044 270 GLY B O 1
ATOM 14279 N N . LEU C 3 271 ? 126.42100 135.54300 121.23300 1.000 53.13092 271 LEU B N 1
ATOM 14280 C CA . LEU C 3 271 ? 127.48800 136.26200 121.91700 1.000 53.13092 271 LEU B CA 1
ATOM 14281 C C . LEU C 3 271 ? 126.94400 137.45200 122.70200 1.000 53.13092 271 LEU B C 1
ATOM 14282 O O . LEU C 3 271 ? 127.14700 137.52400 123.92100 1.000 53.13092 271 LEU B O 1
ATOM 14298 N N . PRO C 3 272 ? 126.25800 138.40600 122.06100 1.000 54.25446 272 PRO B N 1
ATOM 14299 C CA . PRO C 3 272 ? 125.86300 139.61800 122.80200 1.000 54.25446 272 PRO B CA 1
ATOM 14300 C C . PRO C 3 272 ? 124.99100 139.33000 124.01200 1.000 54.25446 272 PRO B C 1
ATOM 14301 O O . PRO C 3 272 ? 125.14600 139.98400 125.05100 1.000 54.25446 272 PRO B O 1
ATOM 14312 N N . VAL C 3 273 ? 124.08100 138.36400 123.91000 1.000 53.18063 273 VAL B N 1
ATOM 14313 C CA . VAL C 3 273 ? 123.18400 138.03000 125.01000 1.000 53.18063 273 VAL B CA 1
ATOM 14314 C C . VAL C 3 273 ? 123.97300 137.32800 126.10500 1.000 53.18063 273 VAL B C 1
ATOM 14315 O O . VAL C 3 273 ? 125.12300 136.92400 125.89900 1.000 53.18063 273 VAL B O 1
ATOM 14328 N N . GLY C 3 274 ? 123.36300 137.18600 127.27700 1.000 54.59845 274 GLY B N 1
ATOM 14329 C CA . GLY C 3 274 ? 124.00200 136.49500 128.38000 1.000 54.59845 274 GLY B CA 1
ATOM 14330 C C . GLY C 3 274 ? 122.99200 136.13500 129.44200 1.000 54.59845 274 GLY B C 1
ATOM 14331 O O . GLY C 3 274 ? 121.88000 136.67200 129.48000 1.000 54.59845 274 GLY B O 1
ATOM 14335 N N . GLY C 3 275 ? 123.39200 135.21200 130.31100 1.000 51.73931 275 GLY B N 1
ATOM 14336 C CA . GLY C 3 275 ? 122.51200 134.80900 131.39200 1.000 51.73931 275 GLY B CA 1
ATOM 14337 C C . GLY C 3 275 ? 121.27400 134.10400 130.87700 1.000 51.73931 275 GLY B C 1
ATOM 14338 O O . GLY C 3 275 ? 121.31000 133.36600 129.88700 1.000 51.73931 275 GLY B O 1
ATOM 14342 N N . ASN C 3 276 ? 120.15000 134.35000 131.55600 1.000 54.08847 276 ASN B N 1
ATOM 14343 C CA . ASN C 3 276 ? 118.92700 133.60000 131.28600 1.000 54.08847 276 ASN B CA 1
ATOM 14344 C C . ASN C 3 276 ? 118.55500 133.63200 129.80900 1.000 54.08847 276 ASN B C 1
ATOM 14345 O O . ASN C 3 276 ? 118.08800 132.62900 129.25800 1.000 54.08847 276 ASN B O 1
ATOM 14356 N N . GLU C 3 277 ? 118.76200 134.77000 129.14600 1.000 54.71493 277 GLU B N 1
ATOM 14357 C CA . GLU C 3 277 ? 118.36100 134.87600 127.74800 1.000 54.71493 277 GLU B CA 1
ATOM 14358 C C . GLU C 3 277 ? 119.08000 133.83900 126.89500 1.000 54.71493 277 GLU B C 1
ATOM 14359 O O . GLU C 3 277 ? 118.47000 133.21600 126.01900 1.000 54.71493 277 GLU B O 1
ATOM 14371 N N . LYS C 3 278 ? 120.37500 133.62800 127.14200 1.000 48.61769 278 LYS B N 1
ATOM 14372 C CA . LYS C 3 278 ? 121.10100 132.61600 126.38400 1.000 48.61769 278 LYS B CA 1
ATOM 14373 C C . LYS C 3 278 ? 120.50100 131.23400 126.60500 1.000 48.61769 278 LYS B C 1
ATOM 14374 O O . LYS C 3 278 ? 120.47900 130.40500 125.68900 1.000 48.61769 278 LYS B O 1
ATOM 14393 N N . LYS C 3 279 ? 120.00600 130.96500 127.81600 1.000 48.72771 279 LYS B N 1
ATOM 14394 C CA . LYS C 3 279 ? 119.37200 129.67800 128.07400 1.000 48.72771 279 LYS B CA 1
ATOM 14395 C C . LYS C 3 279 ? 118.13100 129.47900 127.21900 1.000 48.72771 279 LYS B C 1
ATOM 14396 O O . LYS C 3 279 ? 117.73100 128.33400 126.98400 1.000 48.72771 279 LYS B O 1
ATOM 14415 N N . ALA C 3 280 ? 117.51200 130.56200 126.75100 1.000 50.65739 280 ALA B N 1
ATOM 14416 C CA . ALA C 3 280 ? 116.36500 130.45400 125.86200 1.000 50.65739 280 ALA B CA 1
ATOM 14417 C C . ALA C 3 280 ? 116.76500 130.18700 124.42000 1.000 50.65739 280 ALA B C 1
ATOM 14418 O O . ALA C 3 280 ? 115.89000 129.90800 123.59500 1.000 50.65739 280 ALA B O 1
ATOM 14425 N N . LYS C 3 281 ? 118.05500 130.26900 124.09600 1.000 49.46027 281 LYS B N 1
ATOM 14426 C CA . LYS C 3 281 ? 118.52800 130.00100 122.74500 1.000 49.46027 281 LYS B CA 1
ATOM 14427 C C . LYS C 3 281 ? 118.85800 128.52700 122.54300 1.000 49.46027 281 LYS B C 1
ATOM 14428 O O . LYS C 3 281 ? 118.37200 127.90700 121.59300 1.000 49.46027 281 LYS B O 1
ATOM 14447 N N . LEU C 3 282 ? 119.68000 127.95500 123.42600 1.000 44.43240 282 LEU B N 1
ATOM 14448 C CA . LEU C 3 282 ? 120.05200 126.55100 123.29600 1.000 44.43240 282 LEU B CA 1
ATOM 14449 C C . LEU C 3 282 ? 118.82100 125.68800 123.05200 1.000 44.43240 282 LEU B C 1
ATOM 14450 O O . LEU C 3 282 ? 118.65700 125.09900 121.97700 1.000 44.43240 282 LEU B O 1
ATOM 14466 N N . ALA C 3 283 ? 117.91200 125.65000 124.02600 1.000 46.26615 283 ALA B N 1
ATOM 14467 C CA . ALA C 3 283 ? 116.69900 124.85900 123.86500 1.000 46.26615 283 ALA B CA 1
ATOM 14468 C C . ALA C 3 283 ? 116.01800 125.19300 122.54700 1.000 46.26615 283 ALA B C 1
ATOM 14469 O O . ALA C 3 283 ? 115.63500 124.29800 121.78400 1.000 46.26615 283 ALA B O 1
ATOM 14476 N N . ASN C 3 284 ? 115.91000 126.48700 122.24000 1.000 47.63476 284 ASN B N 1
ATOM 14477 C CA . ASN C 3 284 ? 115.23700 126.90500 121.01700 1.000 47.63476 284 ASN B CA 1
ATOM 14478 C C . ASN C 3 284 ? 115.80000 126.17300 119.80600 1.000 47.63476 284 ASN B C 1
ATOM 14479 O O . ASN C 3 284 ? 115.04700 125.61100 119.00400 1.000 47.63476 284 ASN B O 1
ATOM 14490 N N . VAL C 3 285 ? 117.12800 126.14100 119.66600 1.000 46.71008 285 VAL B N 1
ATOM 14491 C CA . VAL C 3 285 ? 117.69200 125.49100 118.48800 1.000 46.71008 285 VAL B CA 1
ATOM 14492 C C . VAL C 3 285 ? 117.38900 123.99800 118.51600 1.000 46.71008 285 VAL B C 1
ATOM 14493 O O . VAL C 3 285 ? 117.02300 123.40900 117.49200 1.000 46.71008 285 VAL B O 1
ATOM 14506 N N . VAL C 3 286 ? 117.49200 123.36900 119.68900 1.000 45.69324 286 VAL B N 1
ATOM 14507 C CA . VAL C 3 286 ? 117.16300 121.95500 119.78600 1.000 45.69324 286 VAL B CA 1
ATOM 14508 C C . VAL C 3 286 ? 115.68600 121.73500 119.51400 1.000 45.69324 286 VAL B C 1
ATOM 14509 O O . VAL C 3 286 ? 115.28000 120.62700 119.15000 1.000 45.69324 286 VAL B O 1
ATOM 14522 N N . ARG C 3 287 ? 114.86600 122.77200 119.68300 1.000 51.36903 287 ARG B N 1
ATOM 14523 C CA . ARG C 3 287 ? 113.45400 122.66400 119.34400 1.000 51.36903 287 ARG B CA 1
ATOM 14524 C C . ARG C 3 287 ? 113.23600 122.72300 117.83800 1.000 51.36903 287 ARG B C 1
ATOM 14525 O O . ARG C 3 287 ? 112.27000 122.14200 117.33300 1.000 51.36903 287 ARG B O 1
ATOM 14546 N N . LYS C 3 288 ? 114.11700 123.41000 117.10700 1.000 50.98309 288 LYS B N 1
ATOM 14547 C CA . LYS C 3 288 ? 113.96000 123.49700 115.65800 1.000 50.98309 288 LYS B CA 1
ATOM 14548 C C . LYS C 3 288 ? 114.31100 122.17900 114.98300 1.000 50.98309 288 LYS B C 1
ATOM 14549 O O . LYS C 3 288 ? 113.65300 121.77400 114.01900 1.000 50.98309 288 LYS B O 1
ATOM 14568 N N . MET C 3 289 ? 115.34500 121.49800 115.47400 1.000 52.21263 289 MET B N 1
ATOM 14569 C CA . MET C 3 289 ? 115.86500 120.32300 114.78400 1.000 52.21263 289 MET B CA 1
ATOM 14570 C C . MET C 3 289 ? 115.04700 119.08000 115.11500 1.000 52.21263 289 MET B C 1
ATOM 14571 O O . MET C 3 289 ? 114.48900 118.43200 114.22300 1.000 52.21263 289 MET B O 1
ATOM 14585 N N . MET C 3 290 ? 114.96800 118.73300 116.40100 1.000 56.01291 290 MET B N 1
ATOM 14586 C CA . MET C 3 290 ? 114.32600 117.48400 116.79600 1.000 56.01291 290 MET B CA 1
ATOM 14587 C C . MET C 3 290 ? 112.85300 117.46400 116.40600 1.000 56.01291 290 MET B C 1
ATOM 14588 O O . MET C 3 290 ? 112.34700 116.44300 115.92500 1.000 56.01291 290 MET B O 1
ATOM 14602 N N . THR C 3 291 ? 112.15000 118.57600 116.60400 1.000 61.52191 291 THR B N 1
ATOM 14603 C CA . THR C 3 291 ? 110.71000 118.59600 116.38500 1.000 61.52191 291 THR B CA 1
ATOM 14604 C C . THR C 3 291 ? 110.37500 118.19300 114.95500 1.000 61.52191 291 THR B C 1
ATOM 14605 O O . THR C 3 291 ? 110.87100 118.78700 113.99300 1.000 61.52191 291 THR B O 1
ATOM 14616 N N . ASN C 3 292 ? 109.52400 117.17800 114.82200 1.000 73.82419 292 ASN B N 1
ATOM 14617 C CA . ASN C 3 292 ? 109.08400 116.66900 113.53000 1.000 73.82419 292 ASN B CA 1
ATOM 14618 C C . ASN C 3 292 ? 108.05100 115.58100 113.78800 1.000 73.82419 292 ASN B C 1
ATOM 14619 O O . ASN C 3 292 ? 107.95300 115.05000 114.89800 1.000 73.82419 292 ASN B O 1
ATOM 14630 N N . SER C 3 293 ? 107.28200 115.25600 112.75000 1.000 81.80490 293 SER B N 1
ATOM 14631 C CA . SER C 3 293 ? 106.21900 114.26500 112.84000 1.000 81.80490 293 SER B CA 1
ATOM 14632 C C . SER C 3 293 ? 106.36900 113.24900 111.71800 1.000 81.80490 293 SER B C 1
ATOM 14633 O O . SER C 3 293 ? 106.70800 113.60800 110.58600 1.000 81.80490 293 SER B O 1
ATOM 14641 N N . GLN C 3 294 ? 106.10700 111.98200 112.03800 1.000 84.98043 294 GLN B N 1
ATOM 14642 C CA . GLN C 3 294 ? 106.22300 110.88900 111.07400 1.000 84.98043 294 GLN B CA 1
ATOM 14643 C C . GLN C 3 294 ? 107.57200 110.94600 110.36300 1.000 84.98043 294 GLN B C 1
ATOM 14644 O O . GLN C 3 294 ? 107.66200 110.93200 109.13400 1.000 84.98043 294 GLN B O 1
ATOM 14658 N N . ASP C 3 295 ? 108.63500 111.00800 111.16100 1.000 79.37366 295 ASP B N 1
ATOM 14659 C CA . ASP C 3 295 ? 109.97900 111.27400 110.67000 1.000 79.37366 295 ASP B CA 1
ATOM 14660 C C . ASP C 3 295 ? 110.86200 110.05200 110.87500 1.000 79.37366 295 ASP B C 1
ATOM 14661 O O . ASP C 3 295 ? 110.90500 109.48800 111.97300 1.000 79.37366 295 ASP B O 1
ATOM 14670 N N . THR C 3 296 ? 111.55900 109.64800 109.81400 1.000 73.65278 296 THR B N 1
ATOM 14671 C CA . THR C 3 296 ? 112.59600 108.63100 109.90300 1.000 73.65278 296 THR B CA 1
ATOM 14672 C C . THR C 3 296 ? 113.99000 109.22700 110.03900 1.000 73.65278 296 THR B C 1
ATOM 14673 O O . THR C 3 296 ? 114.95100 108.47700 110.24300 1.000 73.65278 296 THR B O 1
ATOM 14684 N N . GLU C 3 297 ? 114.12200 110.54600 109.92900 1.000 65.34718 297 GLU B N 1
ATOM 14685 C CA . GLU C 3 297 ? 115.42100 111.19000 110.04700 1.000 65.34718 297 GLU B CA 1
ATOM 14686 C C . GLU C 3 297 ? 115.92900 111.11700 111.48200 1.000 65.34718 297 GLU B C 1
ATOM 14687 O O . GLU C 3 297 ? 115.15800 111.17600 112.44300 1.000 65.34718 297 GLU B O 1
ATOM 14699 N N . LEU C 3 298 ? 117.24600 110.99100 111.61800 1.000 53.19124 298 LEU B N 1
ATOM 14700 C CA . LEU C 3 298 ? 117.90900 110.96500 112.91300 1.000 53.19124 298 LEU B CA 1
ATOM 14701 C C . LEU C 3 298 ? 118.79800 112.19300 113.04800 1.000 53.19124 298 LEU B C 1
ATOM 14702 O O . LEU C 3 298 ? 119.42100 112.63300 112.07400 1.000 53.19124 298 LEU B O 1
ATOM 14718 N N . SER C 3 299 ? 118.83900 112.75100 114.25600 1.000 50.05548 299 SER B N 1
ATOM 14719 C CA . SER C 3 299 ? 119.54200 113.99400 114.53500 1.000 50.05548 299 SER B CA 1
ATOM 14720 C C . SER C 3 299 ? 120.67600 113.74600 115.52000 1.000 50.05548 299 SER B C 1
ATOM 14721 O O . SER C 3 299 ? 120.50100 113.04700 116.52100 1.000 50.05548 299 SER B O 1
ATOM 14729 N N . PHE C 3 300 ? 121.83500 114.32400 115.22200 1.000 47.12818 300 PHE B N 1
ATOM 14730 C CA . PHE C 3 300 ? 123.01600 114.24700 116.06600 1.000 47.12818 300 PHE B CA 1
ATOM 14731 C C . PHE C 3 300 ? 123.47400 115.65700 116.41200 1.000 47.12818 300 PHE B C 1
ATOM 14732 O O . PHE C 3 300 ? 123.18000 116.61800 115.69700 1.000 47.12818 300 PHE B O 1
ATOM 14749 N N . THR C 3 301 ? 124.19800 115.77300 117.52200 1.000 43.69022 301 THR B N 1
ATOM 14750 C CA . THR C 3 301 ? 124.69100 117.05100 118.01400 1.000 43.69022 301 THR B CA 1
ATOM 14751 C C . THR C 3 301 ? 126.20100 116.98800 118.19200 1.000 43.69022 301 THR B C 1
ATOM 14752 O O . THR C 3 301 ? 126.76300 115.92900 118.48200 1.000 43.69022 301 THR B O 1
ATOM 14763 N N . ILE C 3 302 ? 126.85400 118.13300 118.01200 1.000 43.56166 302 ILE B N 1
ATOM 14764 C CA . ILE C 3 302 ? 128.30600 118.24300 118.10300 1.000 43.56166 302 ILE B CA 1
ATOM 14765 C C . ILE C 3 302 ? 128.61400 119.35000 119.10100 1.000 43.56166 302 ILE B C 1
ATOM 14766 O O . ILE C 3 302 ? 128.36400 120.52900 118.82700 1.000 43.56166 302 ILE B O 1
ATOM 14782 N N . THR C 3 303 ? 129.15200 118.98100 120.25900 1.000 40.38135 303 THR B N 1
ATOM 14783 C CA . THR C 3 303 ? 129.77700 119.96300 121.13100 1.000 40.38135 303 THR B CA 1
ATOM 14784 C C . THR C 3 303 ? 131.13800 120.32200 120.55500 1.000 40.38135 303 THR B C 1
ATOM 14785 O O . THR C 3 303 ? 131.96800 119.44200 120.30900 1.000 40.38135 303 THR B O 1
ATOM 14796 N N . GLY C 3 304 ? 131.37100 121.60800 120.33700 1.000 43.01073 304 GLY B N 1
ATOM 14797 C CA . GLY C 3 304 ? 132.47800 122.04300 119.51200 1.000 43.01073 304 GLY B CA 1
ATOM 14798 C C . GLY C 3 304 ? 133.38300 123.03600 120.20600 1.000 43.01073 304 GLY B C 1
ATOM 14799 O O . GLY C 3 304 ? 132.94800 123.86100 121.00900 1.000 43.01073 304 GLY B O 1
ATOM 14803 N N . ASP C 3 305 ? 134.66700 122.93300 119.87900 1.000 45.25749 305 ASP B N 1
ATOM 14804 C CA . ASP C 3 305 ? 135.68200 123.90600 120.24500 1.000 45.25749 305 ASP B CA 1
ATOM 14805 C C . ASP C 3 305 ? 136.53000 124.16700 119.01200 1.000 45.25749 305 ASP B C 1
ATOM 14806 O O . ASP C 3 305 ? 136.85600 123.23500 118.27200 1.000 45.25749 305 ASP B O 1
ATOM 14815 N N . ASN C 3 306 ? 136.87100 125.42900 118.77900 1.000 47.08103 306 ASN B N 1
ATOM 14816 C CA . ASN C 3 306 ? 137.64400 125.82000 117.60800 1.000 47.08103 306 ASN B CA 1
ATOM 14817 C C . ASN C 3 306 ? 139.10600 125.97600 118.00800 1.000 47.08103 306 ASN B C 1
ATOM 14818 O O . ASN C 3 306 ? 139.42800 126.76300 118.90400 1.000 47.08103 306 ASN B O 1
ATOM 14829 N N . THR C 3 307 ? 139.98200 125.22600 117.34600 1.000 51.90475 307 THR B N 1
ATOM 14830 C CA . THR C 3 307 ? 141.39600 125.22200 117.69100 1.000 51.90475 307 THR B CA 1
ATOM 14831 C C . THR C 3 307 ? 142.11000 126.37100 116.99300 1.000 51.90475 307 THR B C 1
ATOM 14832 O O . THR C 3 307 ? 141.91300 126.60100 115.79600 1.000 51.90475 307 THR B O 1
ATOM 14843 N N . LYS C 3 308 ? 142.94100 127.08700 117.74500 1.000 55.97813 308 LYS B N 1
ATOM 14844 C CA . LYS C 3 308 ? 143.72600 128.19200 117.20400 1.000 55.97813 308 LYS B CA 1
ATOM 14845 C C . LYS C 3 308 ? 142.81900 129.17100 116.46400 1.000 55.97813 308 LYS B C 1
ATOM 14846 O O . LYS C 3 308 ? 143.09700 129.59600 115.34200 1.000 55.97813 308 LYS B O 1
ATOM 14865 N N . TRP C 3 309 ? 141.70800 129.52000 117.11300 1.000 51.51029 309 TRP B N 1
ATOM 14866 C CA . TRP C 3 309 ? 140.70400 130.36500 116.47600 1.000 51.51029 309 TRP B CA 1
ATOM 14867 C C . TRP C 3 309 ? 141.28700 131.72000 116.09700 1.000 51.51029 309 TRP B C 1
ATOM 14868 O O . TRP C 3 309 ? 141.07100 132.21400 114.98500 1.000 51.51029 309 TRP B O 1
ATOM 14889 N N . ASN C 3 310 ? 142.03400 132.33400 117.01200 1.000 56.40168 310 ASN B N 1
ATOM 14890 C CA . ASN C 3 310 ? 142.55700 133.67300 116.76500 1.000 56.40168 310 ASN B CA 1
ATOM 14891 C C . ASN C 3 310 ? 143.72000 133.64100 115.78200 1.000 56.40168 310 ASN B C 1
ATOM 14892 O O . ASN C 3 310 ? 143.90800 134.58000 115.00200 1.000 56.40168 310 ASN B O 1
ATOM 14903 N N . GLU C 3 311 ? 144.50900 132.56700 115.80500 1.000 56.39847 311 GLU B N 1
ATOM 14904 C CA . GLU C 3 311 ? 145.71800 132.50800 114.99700 1.000 56.39847 311 GLU B CA 1
ATOM 14905 C C . GLU C 3 311 ? 145.42700 132.21800 113.53100 1.000 56.39847 311 GLU B C 1
ATOM 14906 O O . GLU C 3 311 ? 146.34100 132.30500 112.70500 1.000 56.39847 311 GLU B O 1
ATOM 14918 N N . ASN C 3 312 ? 144.18400 131.87600 113.18800 1.000 53.58175 312 ASN B N 1
ATOM 14919 C CA . ASN C 3 312 ? 143.81700 131.60000 111.80700 1.000 53.58175 312 ASN B CA 1
ATOM 14920 C C . ASN C 3 312 ? 142.86700 132.63300 111.22000 1.000 53.58175 312 ASN B C 1
ATOM 14921 O O . ASN C 3 312 ? 142.80500 132.76400 109.99300 1.000 53.58175 312 ASN B O 1
ATOM 14932 N N . GLN C 3 313 ? 142.12900 133.36200 112.05200 1.000 53.08321 313 GLN B N 1
ATOM 14933 C CA . GLN C 3 313 ? 141.35700 134.49100 111.55400 1.000 53.08321 313 GLN B CA 1
ATOM 14934 C C . GLN C 3 313 ? 142.31500 135.57000 111.07100 1.000 53.08321 313 GLN B C 1
ATOM 14935 O O . GLN C 3 313 ? 143.25100 135.94600 111.78200 1.000 53.08321 313 GLN B O 1
ATOM 14949 N N . ASN C 3 314 ? 142.08200 136.07000 109.86100 1.000 53.38909 314 ASN B N 1
ATOM 14950 C CA . ASN C 3 314 ? 143.01500 136.96500 109.20700 1.000 53.38909 314 ASN B CA 1
ATOM 14951 C C . ASN C 3 314 ? 142.36400 138.31900 108.96400 1.000 53.38909 314 ASN B C 1
ATOM 14952 O O . ASN C 3 314 ? 141.26400 138.37500 108.39700 1.000 53.38909 314 ASN B O 1
ATOM 14963 N N . PRO C 3 315 ? 142.99500 139.42500 109.36800 1.000 53.78779 315 PRO B N 1
ATOM 14964 C CA . PRO C 3 315 ? 142.37000 140.73600 109.13800 1.000 53.78779 315 PRO B CA 1
ATOM 14965 C C . PRO C 3 315 ? 142.12400 141.03500 107.67300 1.000 53.78779 315 PRO B C 1
ATOM 14966 O O . PRO C 3 315 ? 141.15100 141.72500 107.34700 1.000 53.78779 315 PRO B O 1
ATOM 14977 N N . ARG C 3 316 ? 142.97800 140.54100 106.77300 1.000 55.19783 316 ARG B N 1
ATOM 14978 C CA . ARG C 3 316 ? 142.72800 140.73100 105.34900 1.000 55.19783 316 ARG B CA 1
ATOM 14979 C C . ARG C 3 316 ? 141.39500 140.12300 104.94400 1.000 55.19783 316 ARG B C 1
ATOM 14980 O O . ARG C 3 316 ? 140.71700 140.64500 104.05200 1.000 55.19783 316 ARG B O 1
ATOM 15001 N N . MET C 3 317 ? 141.00600 139.02200 105.58800 1.000 55.23098 317 MET B N 1
ATOM 15002 C CA . MET C 3 317 ? 139.70000 138.42500 105.34400 1.000 55.23098 317 MET B CA 1
ATOM 15003 C C . MET C 3 317 ? 138.58500 139.21300 106.01900 1.000 55.23098 317 MET B C 1
ATOM 15004 O O . MET C 3 317 ? 137.47000 139.27200 105.49100 1.000 55.23098 317 MET B O 1
ATOM 15018 N N . PHE C 3 318 ? 138.85800 139.81800 107.17700 1.000 52.49127 318 PHE B N 1
ATOM 15019 C CA . PHE C 3 318 ? 137.85000 140.65300 107.82000 1.000 52.49127 318 PHE B CA 1
ATOM 15020 C C . PHE C 3 318 ? 137.58400 141.91000 107.00600 1.000 52.49127 318 PHE B C 1
ATOM 15021 O O . PHE C 3 318 ? 136.45000 142.39900 106.96200 1.000 52.49127 318 PHE B O 1
ATOM 15038 N N . LEU C 3 319 ? 138.61600 142.45000 106.35500 1.000 54.86028 319 LEU B N 1
ATOM 15039 C CA . LEU C 3 319 ? 138.39900 143.56000 105.43500 1.000 54.86028 319 LEU B CA 1
ATOM 15040 C C . LEU C 3 319 ? 137.51600 143.13000 104.27100 1.000 54.86028 319 LEU B C 1
ATOM 15041 O O . LEU C 3 319 ? 136.68200 143.90700 103.79300 1.000 54.86028 319 LEU B O 1
ATOM 15057 N N . ALA C 3 320 ? 137.68000 141.88800 103.80800 1.000 54.07342 320 ALA B N 1
ATOM 15058 C CA . ALA C 3 320 ? 136.87500 141.39300 102.70000 1.000 54.07342 320 ALA B CA 1
ATOM 15059 C C . ALA C 3 320 ? 135.39300 141.33700 103.04100 1.000 54.07342 320 ALA B C 1
ATOM 15060 O O . ALA C 3 320 ? 134.56000 141.41100 102.13200 1.000 54.07342 320 ALA B O 1
ATOM 15067 N N . MET C 3 321 ? 135.04200 141.20700 104.32000 1.000 53.79858 321 MET B N 1
ATOM 15068 C CA . MET C 3 321 ? 133.64200 141.16500 104.72300 1.000 53.79858 321 MET B CA 1
ATOM 15069 C C . MET C 3 321 ? 133.13100 142.49900 105.24300 1.000 53.79858 321 MET B C 1
ATOM 15070 O O . MET C 3 321 ? 131.93200 142.77000 105.13500 1.000 53.79858 321 MET B O 1
ATOM 15084 N N . ILE C 3 322 ? 133.99900 143.34000 105.81000 1.000 55.33019 322 ILE B N 1
ATOM 15085 C CA . ILE C 3 322 ? 133.59100 144.70600 106.10700 1.000 55.33019 322 ILE B CA 1
ATOM 15086 C C . ILE C 3 322 ? 133.38200 145.49400 104.82400 1.000 55.33019 322 ILE B C 1
ATOM 15087 O O . ILE C 3 322 ? 132.62900 146.47400 104.81600 1.000 55.33019 322 ILE B O 1
ATOM 15103 N N . THR C 3 323 ? 134.03700 145.09100 103.73400 1.000 56.75157 323 THR B N 1
ATOM 15104 C CA . THR C 3 323 ? 133.79000 145.69700 102.43400 1.000 56.75157 323 THR B CA 1
ATOM 15105 C C . THR C 3 323 ? 132.49300 145.20900 101.80500 1.000 56.75157 323 THR B C 1
ATOM 15106 O O . THR C 3 323 ? 131.90100 145.93300 100.99900 1.000 56.75157 323 THR B O 1
ATOM 15117 N N . TYR C 3 324 ? 132.04300 144.00200 102.15000 1.000 57.07133 324 TYR B N 1
ATOM 15118 C CA . TYR C 3 324 ? 130.77600 143.48800 101.64800 1.000 57.07133 324 TYR B CA 1
ATOM 15119 C C . TYR C 3 324 ? 129.59300 144.00000 102.45900 1.000 57.07133 324 TYR B C 1
ATOM 15120 O O . TYR C 3 324 ? 128.55100 144.33800 101.88700 1.000 57.07133 324 TYR B O 1
ATOM 15138 N N . ILE C 3 325 ? 129.73000 144.06200 103.78400 1.000 56.41415 325 ILE B N 1
ATOM 15139 C CA . ILE C 3 325 ? 128.66400 144.61600 104.61100 1.000 56.41415 325 ILE B CA 1
ATOM 15140 C C . ILE C 3 325 ? 128.42100 146.07200 104.24400 1.000 56.41415 325 ILE B C 1
ATOM 15141 O O . ILE C 3 325 ? 127.27300 146.51100 104.10200 1.000 56.41415 325 ILE B O 1
ATOM 15157 N N . THR C 3 326 ? 129.49600 146.84400 104.08200 1.000 59.33574 326 THR B N 1
ATOM 15158 C CA . THR C 3 326 ? 129.39800 148.25800 103.72600 1.000 59.33574 326 THR B CA 1
ATOM 15159 C C . THR C 3 326 ? 129.43800 148.37300 102.20500 1.000 59.33574 326 THR B C 1
ATOM 15160 O O . THR C 3 326 ? 130.44300 148.74700 101.59800 1.000 59.33574 326 THR B O 1
ATOM 15171 N N . ARG C 3 327 ? 128.30900 148.04100 101.58400 1.000 60.04782 327 ARG B N 1
ATOM 15172 C CA . ARG C 3 327 ? 128.15200 148.09400 100.13700 1.000 60.04782 327 ARG B CA 1
ATOM 15173 C C . ARG C 3 327 ? 127.01900 149.05000 99.80100 1.000 60.04782 327 ARG B C 1
ATOM 15174 O O . ARG C 3 327 ? 125.96100 149.01100 100.43700 1.000 60.04782 327 ARG B O 1
ATOM 15195 N N . ASN C 3 328 ? 127.24100 149.90300 98.80300 1.000 63.87900 328 ASN B N 1
ATOM 15196 C CA . ASN C 3 328 ? 126.27400 150.93100 98.42800 1.000 63.87900 328 ASN B CA 1
ATOM 15197 C C . ASN C 3 328 ? 126.01400 151.89300 99.58300 1.000 63.87900 328 ASN B C 1
ATOM 15198 O O . ASN C 3 328 ? 124.92700 152.46400 99.70000 1.000 63.87900 328 ASN B O 1
ATOM 15209 N N . GLN C 3 329 ? 127.00900 152.07300 100.44200 1.000 62.67977 329 GLN B N 1
ATOM 15210 C CA . GLN C 3 329 ? 126.95500 152.98700 101.56800 1.000 62.67977 329 GLN B CA 1
ATOM 15211 C C . GLN C 3 329 ? 127.81400 154.21300 101.29200 1.000 62.67977 329 GLN B C 1
ATOM 15212 O O . GLN C 3 329 ? 128.67000 154.19600 100.40100 1.000 62.67977 329 GLN B O 1
ATOM 15226 N N . PRO C 3 330 ? 127.60800 155.30300 102.02900 1.000 63.73080 330 PRO B N 1
ATOM 15227 C CA . PRO C 3 330 ? 128.44400 156.49100 101.82400 1.000 63.73080 330 PRO B CA 1
ATOM 15228 C C . PRO C 3 330 ? 129.92200 156.15200 101.95500 1.000 63.73080 330 PRO B C 1
ATOM 15229 O O . PRO C 3 330 ? 130.33400 155.42100 102.85700 1.000 63.73080 330 PRO B O 1
ATOM 15240 N N . GLU C 3 331 ? 130.72600 156.70000 101.04200 1.000 66.03350 331 GLU B N 1
ATOM 15241 C CA . GLU C 3 331 ? 132.14600 156.37000 101.00800 1.000 66.03350 331 GLU B CA 1
ATOM 15242 C C . GLU C 3 331 ? 132.86800 156.79700 102.27800 1.000 66.03350 331 GLU B C 1
ATOM 15243 O O . GLU C 3 331 ? 133.95200 156.27700 102.56400 1.000 66.03350 331 GLU B O 1
ATOM 15255 N N . TRP C 3 332 ? 132.30200 157.73400 103.04000 1.000 64.37591 332 TRP B N 1
ATOM 15256 C CA . TRP C 3 332 ? 132.91400 158.10700 104.31000 1.000 64.37591 332 TRP B CA 1
ATOM 15257 C C . TRP C 3 332 ? 132.68400 157.04200 105.37200 1.000 64.37591 332 TRP B C 1
ATOM 15258 O O . TRP C 3 332 ? 133.54300 156.83500 106.23600 1.000 64.37591 332 TRP B O 1
ATOM 15279 N N . PHE C 3 333 ? 131.53700 156.36100 105.32800 1.000 62.35530 333 PHE B N 1
ATOM 15280 C CA . PHE C 3 333 ? 131.25700 155.32400 106.31600 1.000 62.35530 333 PHE B CA 1
ATOM 15281 C C . PHE C 3 333 ? 132.08800 154.07500 106.05300 1.000 62.35530 333 PHE B C 1
ATOM 15282 O O . PHE C 3 333 ? 132.52500 153.40400 106.99400 1.000 62.35530 333 PHE B O 1
ATOM 15299 N N . ARG C 3 334 ? 132.31100 153.74000 104.78000 1.000 61.16822 334 ARG B N 1
ATOM 15300 C CA . ARG C 3 334 ? 133.13200 152.57700 104.46400 1.000 61.16822 334 ARG B CA 1
ATOM 15301 C C . ARG C 3 334 ? 134.59100 152.81100 104.82600 1.000 61.16822 334 ARG B C 1
ATOM 15302 O O . ARG C 3 334 ? 135.31400 151.85600 105.12800 1.000 61.16822 334 ARG B O 1
ATOM 15323 N N . ASN C 3 335 ? 135.04100 154.06600 104.79800 1.000 61.47980 335 ASN B N 1
ATOM 15324 C CA . ASN C 3 335 ? 136.44700 154.35100 105.05500 1.000 61.47980 335 ASN B CA 1
ATOM 15325 C C . ASN C 3 335 ? 136.78300 154.20100 106.53300 1.000 61.47980 335 ASN B C 1
ATOM 15326 O O . ASN C 3 335 ? 137.84200 153.66900 106.88100 1.000 61.47980 335 ASN B O 1
ATOM 15337 N N . VAL C 3 336 ? 135.89700 154.66200 107.41700 1.000 61.43204 336 VAL B N 1
ATOM 15338 C CA . VAL C 3 336 ? 136.19400 154.62500 108.84700 1.000 61.43204 336 VAL B CA 1
ATOM 15339 C C . VAL C 3 336 ? 136.31100 153.18700 109.33500 1.000 61.43204 336 VAL B C 1
ATOM 15340 O O . VAL C 3 336 ? 137.17000 152.86700 110.16500 1.000 61.43204 336 VAL B O 1
ATOM 15353 N N . LEU C 3 337 ? 135.45300 152.29700 108.83300 1.000 58.49679 337 LEU B N 1
ATOM 15354 C CA . LEU C 3 337 ? 135.45300 150.92100 109.32200 1.000 58.49679 337 LEU B CA 1
ATOM 15355 C C . LEU C 3 337 ? 136.64700 150.13700 108.79200 1.000 58.49679 337 LEU B C 1
ATOM 15356 O O . LEU C 3 337 ? 137.27900 149.38200 109.54000 1.000 58.49679 337 LEU B O 1
ATOM 15372 N N . SER C 3 338 ? 136.97900 150.30200 107.51000 1.000 57.77395 338 SER B N 1
ATOM 15373 C CA . SER C 3 338 ? 138.06900 149.53200 106.92000 1.000 57.77395 338 SER B CA 1
ATOM 15374 C C . SER C 3 338 ? 139.41100 149.82500 107.57900 1.000 57.77395 338 SER B C 1
ATOM 15375 O O . SER C 3 338 ? 140.33600 149.01100 107.46400 1.000 57.77395 338 SER B O 1
ATOM 15383 N N . ILE C 3 339 ? 139.53700 150.95700 108.27200 1.000 60.14442 339 ILE B N 1
ATOM 15384 C CA . ILE C 3 339 ? 140.82800 151.34300 108.83000 1.000 60.14442 339 ILE B CA 1
ATOM 15385 C C . ILE C 3 339 ? 141.26600 150.36200 109.90800 1.000 60.14442 339 ILE B C 1
ATOM 15386 O O . ILE C 3 339 ? 142.46000 150.08000 110.05700 1.000 60.14442 339 ILE B O 1
ATOM 15402 N N . ALA C 3 340 ? 140.32300 149.84200 110.69100 1.000 58.45287 340 ALA B N 1
ATOM 15403 C CA . ALA C 3 340 ? 140.69400 148.87400 111.72000 1.000 58.45287 340 ALA B CA 1
ATOM 15404 C C . ALA C 3 340 ? 141.29000 147.60700 111.12300 1.000 58.45287 340 ALA B C 1
ATOM 15405 O O . ALA C 3 340 ? 142.38600 147.20600 111.55200 1.000 58.45287 340 ALA B O 1
ATOM 15412 N N . PRO C 3 341 ? 140.64900 146.93200 110.16300 1.000 56.04213 341 PRO B N 1
ATOM 15413 C CA . PRO C 3 341 ? 141.33300 145.81300 109.49500 1.000 56.04213 341 PRO B CA 1
ATOM 15414 C C . PRO C 3 341 ? 142.62400 146.22100 108.81100 1.000 56.04213 341 PRO B C 1
ATOM 15415 O O . PRO C 3 341 ? 143.58400 145.44000 108.79900 1.000 56.04213 341 PRO B O 1
ATOM 15426 N N . ILE C 3 342 ? 142.67800 147.42200 108.23000 1.000 58.78730 342 ILE B N 1
ATOM 15427 C CA . ILE C 3 342 ? 143.88600 147.84300 107.52500 1.000 58.78730 342 ILE B CA 1
ATOM 15428 C C . ILE C 3 342 ? 145.06400 147.90600 108.49000 1.000 58.78730 342 ILE B C 1
ATOM 15429 O O . ILE C 3 342 ? 146.15900 147.41300 108.19400 1.000 58.78730 342 ILE B O 1
ATOM 15445 N N . MET C 3 343 ? 144.85900 148.51500 109.65900 1.000 61.50960 343 MET B N 1
ATOM 15446 C CA . MET C 3 343 ? 145.91700 148.54300 110.66500 1.000 61.50960 343 MET B CA 1
ATOM 15447 C C . MET C 3 343 ? 146.21200 147.14900 111.20200 1.000 61.50960 343 MET B C 1
ATOM 15448 O O . MET C 3 343 ? 147.37900 146.78500 111.38300 1.000 61.50960 343 MET B O 1
ATOM 15462 N N . PHE C 3 344 ? 145.17400 146.35200 111.46600 1.000 58.01793 344 PHE B N 1
ATOM 15463 C CA . PHE C 3 344 ? 145.40300 145.03400 112.04600 1.000 58.01793 344 PHE B CA 1
ATOM 15464 C C . PHE C 3 344 ? 146.24500 144.16700 111.12100 1.000 58.01793 344 PHE B C 1
ATOM 15465 O O . PHE C 3 344 ? 147.07700 143.37800 111.58400 1.000 58.01793 344 PHE B O 1
ATOM 15482 N N . SER C 3 345 ? 146.04800 144.29900 109.80800 1.000 57.39634 345 SER B N 1
ATOM 15483 C CA . SER C 3 345 ? 146.83200 143.51900 108.86000 1.000 57.39634 345 SER B CA 1
ATOM 15484 C C . SER C 3 345 ? 148.30900 143.88200 108.89600 1.000 57.39634 345 SER B C 1
ATOM 15485 O O . SER C 3 345 ? 149.14500 143.05700 108.51200 1.000 57.39634 345 SER B O 1
ATOM 15493 N N . ASN C 3 346 ? 148.64900 145.09000 109.34300 1.000 59.73726 346 ASN B N 1
ATOM 15494 C CA . ASN C 3 346 ? 150.03200 145.53700 109.44100 1.000 59.73726 346 ASN B CA 1
ATOM 15495 C C . ASN C 3 346 ? 150.51100 145.63200 110.88300 1.000 59.73726 346 ASN B C 1
ATOM 15496 O O . ASN C 3 346 ? 151.59800 146.16500 111.12900 1.000 59.73726 346 ASN B O 1
ATOM 15507 N N . LYS C 3 347 ? 149.73200 145.13000 111.83600 1.000 58.64460 347 LYS B N 1
ATOM 15508 C CA . LYS C 3 347 ? 150.08700 145.24600 113.24100 1.000 58.64460 347 LYS B CA 1
ATOM 15509 C C . LYS C 3 347 ? 151.46100 144.63900 113.50300 1.000 58.64460 347 LYS B C 1
ATOM 15510 O O . LYS C 3 347 ? 151.99900 143.87300 112.70100 1.000 58.64460 347 LYS B O 1
ATOM 15529 N N . MET C 3 348 ? 152.03100 145.00100 114.65000 1.000 62.33947 348 MET B N 1
ATOM 15530 C CA . MET C 3 348 ? 153.30000 144.46100 115.10700 1.000 62.33947 348 MET B CA 1
ATOM 15531 C C . MET C 3 348 ? 153.17100 144.06300 116.57000 1.000 62.33947 348 MET B C 1
ATOM 15532 O O . MET C 3 348 ? 152.45800 144.70700 117.34300 1.000 62.33947 348 MET B O 1
ATOM 15546 N N . ALA C 3 349 ? 153.86600 142.99500 116.94300 1.000 66.09333 349 ALA B N 1
ATOM 15547 C CA . ALA C 3 349 ? 153.79100 142.44500 118.28900 1.000 66.09333 349 ALA B CA 1
ATOM 15548 C C . ALA C 3 349 ? 155.03500 142.81600 119.08200 1.000 66.09333 349 ALA B C 1
ATOM 15549 O O . ALA C 3 349 ? 156.15800 142.71300 118.58100 1.000 66.09333 349 ALA B O 1
ATOM 15556 N N . ARG C 3 350 ? 154.82800 143.24900 120.32300 1.000 70.88006 350 ARG B N 1
ATOM 15557 C CA . ARG C 3 350 ? 155.92300 143.56700 121.22900 1.000 70.88006 350 ARG B CA 1
ATOM 15558 C C . ARG C 3 350 ? 156.26500 142.33400 122.05300 1.000 70.88006 350 ARG B C 1
ATOM 15559 O O . ARG C 3 350 ? 155.38800 141.74100 122.68800 1.000 70.88006 350 ARG B O 1
ATOM 15580 N N . LEU C 3 351 ? 157.54300 141.95500 122.04500 1.000 74.20113 351 LEU B N 1
ATOM 15581 C CA . LEU C 3 351 ? 157.99000 140.71200 122.67200 1.000 74.20113 351 LEU B CA 1
ATOM 15582 C C . LEU C 3 351 ? 158.22800 140.91100 124.17200 1.000 74.20113 351 LEU B C 1
ATOM 15583 O O . LEU C 3 351 ? 159.31900 140.69400 124.69700 1.000 74.20113 351 LEU B O 1
ATOM 15599 N N . GLY C 3 352 ? 157.16700 141.32900 124.86000 1.000 78.11985 352 GLY B N 1
ATOM 15600 C CA . GLY C 3 352 ? 157.19300 141.47800 126.30400 1.000 78.11985 352 GLY B CA 1
ATOM 15601 C C . GLY C 3 352 ? 158.45400 142.12400 126.83800 1.000 78.11985 352 GLY B C 1
ATOM 15602 O O . GLY C 3 352 ? 158.94700 143.10400 126.27200 1.000 78.11985 352 GLY B O 1
ATOM 15606 N N . ARG C 3 353 ? 158.98900 141.57800 127.93000 1.000 86.92861 353 ARG B N 1
ATOM 15607 C CA . ARG C 3 353 ? 160.20500 142.10500 128.54200 1.000 86.92861 353 ARG B CA 1
ATOM 15608 C C . ARG C 3 353 ? 161.44600 141.36700 128.04500 1.000 86.92861 353 ARG B C 1
ATOM 15609 O O . ARG C 3 353 ? 162.34600 141.97700 127.46000 1.000 86.92861 353 ARG B O 1
ATOM 15630 N N . GLY C 3 354 ? 161.50200 140.06500 128.26700 1.000 86.80334 354 GLY B N 1
ATOM 15631 C CA . GLY C 3 354 ? 162.63000 139.26600 127.83800 1.000 86.80334 354 GLY B CA 1
ATOM 15632 C C . GLY C 3 354 ? 162.87900 138.13500 128.81400 1.000 86.80334 354 GLY B C 1
ATOM 15633 O O . GLY C 3 354 ? 162.03800 137.81000 129.64600 1.000 86.80334 354 GLY B O 1
ATOM 15637 N N . TYR C 3 355 ? 164.06200 137.54400 128.69100 1.000 91.57173 355 TYR B N 1
ATOM 15638 C CA . TYR C 3 355 ? 164.48100 136.43600 129.53500 1.000 91.57173 355 TYR B CA 1
ATOM 15639 C C . TYR C 3 355 ? 165.43100 136.92200 130.62300 1.000 91.57173 355 TYR B C 1
ATOM 15640 O O . TYR C 3 355 ? 166.21400 137.85300 130.42100 1.000 91.57173 355 TYR B O 1
ATOM 15658 N N . MET C 3 356 ? 165.35300 136.27500 131.78300 1.000 102.43596 356 MET B N 1
ATOM 15659 C CA . MET C 3 356 ? 166.19500 136.59100 132.92800 1.000 102.43596 356 MET B CA 1
ATOM 15660 C C . MET C 3 356 ? 167.24700 135.50300 133.08500 1.000 102.43596 356 MET B C 1
ATOM 15661 O O . MET C 3 356 ? 166.92000 134.31200 133.07700 1.000 102.43596 356 MET B O 1
ATOM 15675 N N . PHE C 3 357 ? 168.50400 135.91300 133.22900 1.000 105.10054 357 PHE B N 1
ATOM 15676 C CA . PHE C 3 357 ? 169.63100 134.99900 133.30700 1.000 105.10054 357 PHE B CA 1
ATOM 15677 C C . PHE C 3 357 ? 170.23700 135.02000 134.70400 1.000 105.10054 357 PHE B C 1
ATOM 15678 O O . PHE C 3 357 ? 170.15300 136.02000 135.42000 1.000 105.10054 357 PHE B O 1
ATOM 15695 N N . GLU C 3 358 ? 170.86600 133.90800 135.07700 1.000 110.83354 358 GLU B N 1
ATOM 15696 C CA . GLU C 3 358 ? 171.54900 133.81300 136.35800 1.000 110.83354 358 GLU B CA 1
ATOM 15697 C C . GLU C 3 358 ? 172.61600 132.73200 136.26700 1.000 110.83354 358 GLU B C 1
ATOM 15698 O O . GLU C 3 358 ? 172.40500 131.69600 135.63300 1.000 110.83354 358 GLU B O 1
ATOM 15710 N N . SER C 3 359 ? 173.76200 132.99000 136.89600 1.000 115.07707 359 SER B N 1
ATOM 15711 C CA . SER C 3 359 ? 174.87900 132.05300 136.92200 1.000 115.07707 359 SER B CA 1
ATOM 15712 C C . SER C 3 359 ? 175.26200 131.79700 138.37000 1.000 115.07707 359 SER B C 1
ATOM 15713 O O . SER C 3 359 ? 175.53600 132.74300 139.12000 1.000 115.07707 359 SER B O 1
ATOM 15721 N N . LYS C 3 360 ? 175.27200 130.52000 138.75900 1.000 115.59186 360 LYS B N 1
ATOM 15722 C CA . LYS C 3 360 ? 175.62200 130.13900 140.12200 1.000 115.59186 360 LYS B CA 1
ATOM 15723 C C . LYS C 3 360 ? 177.12500 130.17300 140.36500 1.000 115.59186 360 LYS B C 1
ATOM 15724 O O . LYS C 3 360 ? 177.55700 130.40500 141.49900 1.000 115.59186 360 LYS B O 1
ATOM 15743 N N . SER C 3 361 ? 177.93300 129.93400 139.32800 1.000 117.82653 361 SER B N 1
ATOM 15744 C CA . SER C 3 361 ? 179.37900 129.86200 139.51600 1.000 117.82653 361 SER B CA 1
ATOM 15745 C C . SER C 3 361 ? 179.91300 131.14300 140.14300 1.000 117.82653 361 SER B C 1
ATOM 15746 O O . SER C 3 361 ? 180.61900 131.10400 141.15800 1.000 117.82653 361 SER B O 1
ATOM 15754 N N . MET C 3 362 ? 179.58800 132.28900 139.55200 1.000 116.57934 362 MET B N 1
ATOM 15755 C CA . MET C 3 362 ? 179.90700 133.58600 140.13000 1.000 116.57934 362 MET B CA 1
ATOM 15756 C C . MET C 3 362 ? 178.70600 134.23900 140.79800 1.000 116.57934 362 MET B C 1
ATOM 15757 O O . MET C 3 362 ? 178.81800 135.37400 141.27100 1.000 116.57934 362 MET B O 1
ATOM 15771 N N . LYS C 3 363 ? 177.56500 133.55100 140.84900 1.000 115.91472 363 LYS B N 1
ATOM 15772 C CA . LYS C 3 363 ? 176.40000 133.99900 141.60800 1.000 115.91472 363 LYS B CA 1
ATOM 15773 C C . LYS C 3 363 ? 175.99900 135.42200 141.21100 1.000 115.91472 363 LYS B C 1
ATOM 15774 O O . LYS C 3 363 ? 176.04500 136.35700 142.01300 1.000 115.91472 363 LYS B O 1
ATOM 15793 N N . LEU C 3 364 ? 175.60200 135.57500 139.94800 1.000 114.20300 364 LEU B N 1
ATOM 15794 C CA . LEU C 3 364 ? 175.15900 136.87100 139.44700 1.000 114.20300 364 LEU B CA 1
ATOM 15795 C C . LEU C 3 364 ? 173.93100 136.69000 138.56800 1.000 114.20300 364 LEU B C 1
ATOM 15796 O O . LEU C 3 364 ? 173.84600 135.73100 137.79800 1.000 114.20300 364 LEU B O 1
ATOM 15812 N N . ARG C 3 365 ? 172.98600 137.62100 138.68700 1.000 110.08240 365 ARG B N 1
ATOM 15813 C CA . ARG C 3 365 ? 171.73100 137.58300 137.94900 1.000 110.08240 365 ARG B CA 1
ATOM 15814 C C . ARG C 3 365 ? 171.56600 138.86200 137.14000 1.000 110.08240 365 ARG B C 1
ATOM 15815 O O . ARG C 3 365 ? 171.89900 139.95400 137.61100 1.000 110.08240 365 ARG B O 1
ATOM 15836 N N . THR C 3 366 ? 171.04400 138.71900 135.92300 1.000 108.04721 366 THR B N 1
ATOM 15837 C CA . THR C 3 366 ? 170.82500 139.84100 135.02100 1.000 108.04721 366 THR B CA 1
ATOM 15838 C C . THR C 3 366 ? 169.51500 139.62900 134.27300 1.000 108.04721 366 THR B C 1
ATOM 15839 O O . THR C 3 366 ? 168.90500 138.55800 134.33300 1.000 108.04721 366 THR B O 1
ATOM 15850 N N . GLN C 3 367 ? 169.08700 140.66400 133.55200 1.000 101.64561 367 GLN B N 1
ATOM 15851 C CA . GLN C 3 367 ? 167.82100 140.63400 132.81600 1.000 101.64561 367 GLN B CA 1
ATOM 15852 C C . GLN C 3 367 ? 168.00900 141.41100 131.51700 1.000 101.64561 367 GLN B C 1
ATOM 15853 O O . GLN C 3 367 ? 168.07700 142.64400 131.52800 1.000 101.64561 367 GLN B O 1
ATOM 15867 N N . ILE C 3 368 ? 168.08900 140.69000 130.40600 1.000 98.56018 368 ILE B N 1
ATOM 15868 C CA . ILE C 3 368 ? 168.28300 141.32500 129.10000 1.000 98.56018 368 ILE B CA 1
ATOM 15869 C C . ILE C 3 368 ? 166.91800 141.67400 128.51100 1.000 98.56018 368 ILE B C 1
ATOM 15870 O O . ILE C 3 368 ? 166.04600 140.79500 128.43000 1.000 98.56018 368 ILE B O 1
ATOM 15886 N N . PRO C 3 369 ? 166.68200 142.92300 128.10900 1.000 92.31295 369 PRO B N 1
ATOM 15887 C CA . PRO C 3 369 ? 165.40300 143.25900 127.47300 1.000 92.31295 369 PRO B CA 1
ATOM 15888 C C . PRO C 3 369 ? 165.19700 142.46800 126.19000 1.000 92.31295 369 PRO B C 1
ATOM 15889 O O . PRO C 3 369 ? 166.09200 141.79100 125.68200 1.000 92.31295 369 PRO B O 1
ATOM 15900 N N . ALA C 3 370 ? 163.97600 142.56400 125.66200 1.000 84.66367 370 ALA B N 1
ATOM 15901 C CA . ALA C 3 370 ? 163.63700 141.86400 124.43000 1.000 84.66367 370 ALA B CA 1
ATOM 15902 C C . ALA C 3 370 ? 164.05600 142.62500 123.18000 1.000 84.66367 370 ALA B C 1
ATOM 15903 O O . ALA C 3 370 ? 164.07800 142.03800 122.09400 1.000 84.66367 370 ALA B O 1
ATOM 15910 N N . GLU C 3 371 ? 164.39000 143.91100 123.30600 1.000 84.41269 371 GLU B N 1
ATOM 15911 C CA . GLU C 3 371 ? 164.75200 144.69700 122.13100 1.000 84.41269 371 GLU B CA 1
ATOM 15912 C C . GLU C 3 371 ? 166.04700 144.19600 121.50400 1.000 84.41269 371 GLU B C 1
ATOM 15913 O O . GLU C 3 371 ? 166.20400 144.23500 120.27800 1.000 84.41269 371 GLU B O 1
ATOM 15925 N N . MET C 3 372 ? 166.98400 143.72500 122.32200 1.000 90.39271 372 MET B N 1
ATOM 15926 C CA . MET C 3 372 ? 168.28200 143.29000 121.82100 1.000 90.39271 372 MET B CA 1
ATOM 15927 C C . MET C 3 372 ? 168.27900 141.84400 121.34400 1.000 90.39271 372 MET B C 1
ATOM 15928 O O . MET C 3 372 ? 169.33400 141.34400 120.93900 1.000 90.39271 372 MET B O 1
ATOM 15942 N N . LEU C 3 373 ? 167.13400 141.16000 121.38100 1.000 85.47879 373 LEU B N 1
ATOM 15943 C CA . LEU C 3 373 ? 167.09500 139.76700 120.95300 1.000 85.47879 373 LEU B CA 1
ATOM 15944 C C . LEU C 3 373 ? 167.42000 139.62100 119.47300 1.000 85.47879 373 LEU B C 1
ATOM 15945 O O . LEU C 3 373 ? 167.81600 138.53400 119.04000 1.000 85.47879 373 LEU B O 1
ATOM 15961 N N . ALA C 3 374 ? 167.26000 140.69000 118.69100 1.000 82.66090 374 ALA B N 1
ATOM 15962 C CA . ALA C 3 374 ? 167.57500 140.62700 117.26800 1.000 82.66090 374 ALA B CA 1
ATOM 15963 C C . ALA C 3 374 ? 169.02800 140.22900 117.04800 1.000 82.66090 374 ALA B C 1
ATOM 15964 O O . ALA C 3 374 ? 169.32700 139.34100 116.24100 1.000 82.66090 374 ALA B O 1
ATOM 15971 N N . ASN C 3 375 ? 169.94400 140.87200 117.76600 1.000 87.90310 375 ASN B N 1
ATOM 15972 C CA . ASN C 3 375 ? 171.38200 140.65900 117.62800 1.000 87.90310 375 ASN B CA 1
ATOM 15973 C C . ASN C 3 375 ? 171.96300 140.24900 118.98200 1.000 87.90310 375 ASN B C 1
ATOM 15974 O O . ASN C 3 375 ? 172.52100 141.06300 119.72100 1.000 87.90310 375 ASN B O 1
ATOM 15985 N N . ILE C 3 376 ? 171.85100 138.96100 119.29100 1.000 91.83801 376 ILE B N 1
ATOM 15986 C CA . ILE C 3 376 ? 172.36100 138.41100 120.54200 1.000 91.83801 376 ILE B CA 1
ATOM 15987 C C . ILE C 3 376 ? 172.81700 136.98300 120.28300 1.000 91.83801 376 ILE B C 1
ATOM 15988 O O . ILE C 3 376 ? 172.17800 136.23900 119.53400 1.000 91.83801 376 ILE B O 1
ATOM 16004 N N . ASP C 3 377 ? 173.93000 136.60500 120.90500 1.000 96.93707 377 ASP B N 1
ATOM 16005 C CA . ASP C 3 377 ? 174.44600 135.25500 120.74300 1.000 96.93707 377 ASP B CA 1
ATOM 16006 C C . ASP C 3 377 ? 173.44600 134.24100 121.28400 1.000 96.93707 377 ASP B C 1
ATOM 16007 O O . ASP C 3 377 ? 172.82000 134.45300 122.32500 1.000 96.93707 377 ASP B O 1
ATOM 16016 N N . LEU C 3 378 ? 173.30100 133.12900 120.56600 1.000 92.52341 378 LEU B N 1
ATOM 16017 C CA . LEU C 3 378 ? 172.39800 132.05900 120.97100 1.000 92.52341 378 LEU B CA 1
ATOM 16018 C C . LEU C 3 378 ? 173.02800 131.10800 121.98000 1.000 92.52341 378 LEU B C 1
ATOM 16019 O O . LEU C 3 378 ? 172.35800 130.17200 122.42800 1.000 92.52341 378 LEU B O 1
ATOM 16035 N N . LYS C 3 379 ? 174.29300 131.32600 122.34300 1.000 100.57749 379 LYS B N 1
ATOM 16036 C CA . LYS C 3 379 ? 174.95300 130.46400 123.31700 1.000 100.57749 379 LYS B CA 1
ATOM 16037 C C . LYS C 3 379 ? 174.24600 130.49700 124.66500 1.000 100.57749 379 LYS B C 1
ATOM 16038 O O . LYS C 3 379 ? 174.25700 129.50000 125.39600 1.000 100.57749 379 LYS B O 1
ATOM 16057 N N . TYR C 3 380 ? 173.63200 131.62800 125.01200 1.000 103.65174 380 TYR B N 1
ATOM 16058 C CA . TYR C 3 380 ? 173.09600 131.81100 126.35500 1.000 103.65174 380 TYR B CA 1
ATOM 16059 C C . TYR C 3 380 ? 171.78600 131.06300 126.56600 1.000 103.65174 380 TYR B C 1
ATOM 16060 O O . TYR C 3 380 ? 171.49000 130.65100 127.69400 1.000 103.65174 380 TYR B O 1
ATOM 16078 N N . PHE C 3 381 ? 170.99400 130.87800 125.51300 1.000 94.90244 381 PHE B N 1
ATOM 16079 C CA . PHE C 3 381 ? 169.68600 130.25700 125.64600 1.000 94.90244 381 PHE B CA 1
ATOM 16080 C C . PHE C 3 381 ? 169.81000 128.73500 125.62100 1.000 94.90244 381 PHE B C 1
ATOM 16081 O O . PHE C 3 381 ? 170.90300 128.17000 125.52500 1.000 94.90244 381 PHE B O 1
ATOM 16098 N N . ASN C 3 382 ? 168.66500 128.06300 125.71200 1.000 92.79522 382 ASN B N 1
ATOM 16099 C CA . ASN C 3 382 ? 168.58800 126.61600 125.60200 1.000 92.79522 382 ASN B CA 1
ATOM 16100 C C . ASN C 3 382 ? 168.06200 126.23900 124.21800 1.000 92.79522 382 ASN B C 1
ATOM 16101 O O . ASN C 3 382 ? 167.76600 127.09500 123.38100 1.000 92.79522 382 ASN B O 1
ATOM 16112 N N . GLU C 3 383 ? 167.94000 124.93200 123.97700 1.000 90.03897 383 GLU B N 1
ATOM 16113 C CA . GLU C 3 383 ? 167.61800 124.45200 122.63600 1.000 90.03897 383 GLU B CA 1
ATOM 16114 C C . GLU C 3 383 ? 166.27400 124.99100 122.15700 1.000 90.03897 383 GLU B C 1
ATOM 16115 O O . GLU C 3 383 ? 166.15600 125.48300 121.02900 1.000 90.03897 383 GLU B O 1
ATOM 16127 N N . LEU C 3 384 ? 165.24700 124.91300 123.00400 1.000 87.75345 384 LEU B N 1
ATOM 16128 C CA . LEU C 3 384 ? 163.90600 125.29200 122.57000 1.000 87.75345 384 LEU B CA 1
ATOM 16129 C C . LEU C 3 384 ? 163.81600 126.79400 122.31700 1.000 87.75345 384 LEU B C 1
ATOM 16130 O O . LEU C 3 384 ? 163.32100 127.23100 121.26800 1.000 87.75345 384 LEU B O 1
ATOM 16146 N N . THR C 3 385 ? 164.29600 127.60400 123.26300 1.000 88.38059 385 THR B N 1
ATOM 16147 C CA . THR C 3 385 ? 164.30100 129.04500 123.04400 1.000 88.38059 385 THR B CA 1
ATOM 16148 C C . THR C 3 385 ? 165.24600 129.42800 121.91600 1.000 88.38059 385 THR B C 1
ATOM 16149 O O . THR C 3 385 ? 164.99900 130.41100 121.21100 1.000 88.38059 385 THR B O 1
ATOM 16160 N N . LYS C 3 386 ? 166.32500 128.66900 121.72500 1.000 89.60963 386 LYS B N 1
ATOM 16161 C CA . LYS C 3 386 ? 167.21000 128.92000 120.59300 1.000 89.60963 386 LYS B CA 1
ATOM 16162 C C . LYS C 3 386 ? 166.46600 128.73600 119.27500 1.000 89.60963 386 LYS B C 1
ATOM 16163 O O . LYS C 3 386 ? 166.58200 129.56100 118.36100 1.000 89.60963 386 LYS B O 1
ATOM 16182 N N . LYS C 3 387 ? 165.68900 127.65700 119.16300 1.000 85.86722 387 LYS B N 1
ATOM 16183 C CA . LYS C 3 387 ? 164.89700 127.44100 117.95500 1.000 85.86722 387 LYS B CA 1
ATOM 16184 C C . LYS C 3 387 ? 163.86000 128.54100 117.77700 1.000 85.86722 387 LYS B C 1
ATOM 16185 O O . LYS C 3 387 ? 163.63200 129.01500 116.65700 1.000 85.86722 387 LYS B O 1
ATOM 16204 N N . LYS C 3 388 ? 163.21300 128.95300 118.86900 1.000 81.26645 388 LYS B N 1
ATOM 16205 C CA . LYS C 3 388 ? 162.24100 130.03900 118.76900 1.000 81.26645 388 LYS B CA 1
ATOM 16206 C C . LYS C 3 388 ? 162.89800 131.31300 118.25300 1.000 81.26645 388 LYS B C 1
ATOM 16207 O O . LYS C 3 388 ? 162.34700 132.00000 117.38400 1.000 81.26645 388 LYS B O 1
ATOM 16226 N N . ILE C 3 389 ? 164.08100 131.64100 118.77600 1.000 83.71151 389 ILE B N 1
ATOM 16227 C CA . ILE C 3 389 ? 164.78700 132.84100 118.33800 1.000 83.71151 389 ILE B CA 1
ATOM 16228 C C . ILE C 3 389 ? 165.16100 132.72800 116.86700 1.000 83.71151 389 ILE B C 1
ATOM 16229 O O . ILE C 3 389 ? 165.01500 133.68500 116.09700 1.000 83.71151 389 ILE B O 1
ATOM 16245 N N . GLU C 3 390 ? 165.65900 131.56000 116.45500 1.000 84.66141 390 GLU B N 1
ATOM 16246 C CA . GLU C 3 390 ? 166.03200 131.37600 115.05700 1.000 84.66141 390 GLU B CA 1
ATOM 16247 C C . GLU C 3 390 ? 164.82900 131.55800 114.14200 1.000 84.66141 390 GLU B C 1
ATOM 16248 O O . GLU C 3 390 ? 164.93500 132.18600 113.08200 1.000 84.66141 390 GLU B O 1
ATOM 16260 N N . LYS C 3 391 ? 163.67500 131.01600 114.53300 1.000 76.93702 391 LYS B N 1
ATOM 16261 C CA . LYS C 3 391 ? 162.49200 131.11000 113.68800 1.000 76.93702 391 LYS B CA 1
ATOM 16262 C C . LYS C 3 391 ? 161.86900 132.50000 113.70100 1.000 76.93702 391 LYS B C 1
ATOM 16263 O O . LYS C 3 391 ? 161.21100 132.87300 112.72500 1.000 76.93702 391 LYS B O 1
ATOM 16282 N N . ILE C 3 392 ? 162.05600 133.27400 114.77200 1.000 74.32818 392 ILE B N 1
ATOM 16283 C CA . ILE C 3 392 ? 161.43000 134.59100 114.85200 1.000 74.32818 392 ILE B CA 1
ATOM 16284 C C . ILE C 3 392 ? 162.31700 135.72100 114.34100 1.000 74.32818 392 ILE B C 1
ATOM 16285 O O . ILE C 3 392 ? 161.79300 136.77800 113.96100 1.000 74.32818 392 ILE B O 1
ATOM 16301 N N . ARG C 3 393 ? 163.63500 135.53700 114.32100 1.000 80.79293 393 ARG B N 1
ATOM 16302 C CA . ARG C 3 393 ? 164.52900 136.63500 113.96300 1.000 80.79293 393 ARG B CA 1
ATOM 16303 C C . ARG C 3 393 ? 164.19200 137.29300 112.63100 1.000 80.79293 393 ARG B C 1
ATOM 16304 O O . ARG C 3 393 ? 164.19400 138.53400 112.57400 1.000 80.79293 393 ARG B O 1
ATOM 16325 N N . PRO C 3 394 ? 163.90500 136.56400 111.55000 1.000 73.40395 394 PRO B N 1
ATOM 16326 C CA . PRO C 3 394 ? 163.63100 137.24600 110.27400 1.000 73.40395 394 PRO B CA 1
ATOM 16327 C C . PRO C 3 394 ? 162.48100 138.23400 110.34700 1.000 73.40395 394 PRO B C 1
ATOM 16328 O O . PRO C 3 394 ? 162.51700 139.26600 109.66600 1.000 73.40395 394 PRO B O 1
ATOM 16339 N N . LEU C 3 395 ? 161.45800 137.94900 111.15300 1.000 65.30751 395 LEU B N 1
ATOM 16340 C CA . LEU C 3 395 ? 160.26600 138.79000 111.17800 1.000 65.30751 395 LEU B CA 1
ATOM 16341 C C . LEU C 3 395 ? 160.50300 140.10600 111.90800 1.000 65.30751 395 LEU B C 1
ATOM 16342 O O . LEU C 3 395 ? 160.05400 141.16200 111.44900 1.000 65.30751 395 LEU B O 1
ATOM 16358 N N . LEU C 3 396 ? 161.19900 140.06500 113.03900 1.000 72.50446 396 LEU B N 1
ATOM 16359 C CA . LEU C 3 396 ? 161.22100 141.20400 113.94600 1.000 72.50446 396 LEU B CA 1
ATOM 16360 C C . LEU C 3 396 ? 161.98000 142.38500 113.35500 1.000 72.50446 396 LEU B C 1
ATOM 16361 O O . LEU C 3 396 ? 162.95500 142.22000 112.61700 1.000 72.50446 396 LEU B O 1
ATOM 16377 N N . ILE C 3 397 ? 161.50600 143.58600 113.67900 1.000 67.59335 397 ILE B N 1
ATOM 16378 C CA . ILE C 3 397 ? 162.15800 144.83600 113.30400 1.000 67.59335 397 ILE B CA 1
ATOM 16379 C C . ILE C 3 397 ? 161.88400 145.85000 114.40300 1.000 67.59335 397 ILE B C 1
ATOM 16380 O O . ILE C 3 397 ? 160.75000 145.97400 114.87200 1.000 67.59335 397 ILE B O 1
ATOM 16396 N N . ASP C 3 398 ? 162.92300 146.57500 114.81700 1.000 68.96721 398 ASP B N 1
ATOM 16397 C CA . ASP C 3 398 ? 162.79800 147.58300 115.86800 1.000 68.96721 398 ASP B CA 1
ATOM 16398 C C . ASP C 3 398 ? 162.40000 146.95500 117.20000 1.000 68.96721 398 ASP B C 1
ATOM 16399 O O . ASP C 3 398 ? 161.76700 147.59900 118.04000 1.000 68.96721 398 ASP B O 1
ATOM 16408 N N . GLY C 3 399 ? 162.76600 145.69200 117.40600 1.000 70.98984 399 GLY B N 1
ATOM 16409 C CA . GLY C 3 399 ? 162.43500 144.99800 118.63300 1.000 70.98984 399 GLY B CA 1
ATOM 16410 C C . GLY C 3 399 ? 161.02200 144.47000 118.71200 1.000 70.98984 399 GLY B C 1
ATOM 16411 O O . GLY C 3 399 ? 160.59900 144.04400 119.79300 1.000 70.98984 399 GLY B O 1
ATOM 16415 N N . THR C 3 400 ? 160.27700 144.48300 117.60900 1.000 69.11594 400 THR B N 1
ATOM 16416 C CA . THR C 3 400 ? 158.90600 143.99600 117.57800 1.000 69.11594 400 THR B CA 1
ATOM 16417 C C . THR C 3 400 ? 158.73400 143.04500 116.40400 1.000 69.11594 400 THR B C 1
ATOM 16418 O O . THR C 3 400 ? 159.27300 143.28100 115.31900 1.000 69.11594 400 THR B O 1
ATOM 16429 N N . ALA C 3 401 ? 157.97900 141.97200 116.62500 1.000 67.60081 401 ALA B N 1
ATOM 16430 C CA . ALA C 3 401 ? 157.70400 140.98800 115.58800 1.000 67.60081 401 ALA B CA 1
ATOM 16431 C C . ALA C 3 401 ? 156.52200 141.45000 114.74600 1.000 67.60081 401 ALA B C 1
ATOM 16432 O O . ALA C 3 401 ? 155.50800 141.90400 115.28400 1.000 67.60081 401 ALA B O 1
ATOM 16439 N N . SER C 3 402 ? 156.65700 141.33400 113.42800 1.000 62.18378 402 SER B N 1
ATOM 16440 C CA . SER C 3 402 ? 155.61200 141.76000 112.50100 1.000 62.18378 402 SER B CA 1
ATOM 16441 C C . SER C 3 402 ? 154.61500 140.62100 112.33800 1.000 62.18378 402 SER B C 1
ATOM 16442 O O . SER C 3 402 ? 154.83100 139.69800 111.55200 1.000 62.18378 402 SER B O 1
ATOM 16450 N N . LEU C 3 403 ? 153.51200 140.68700 113.08200 1.000 59.76263 403 LEU B N 1
ATOM 16451 C CA . LEU C 3 403 ? 152.49700 139.63600 113.07000 1.000 59.76263 403 LEU B CA 1
ATOM 16452 C C . LEU C 3 403 ? 151.34400 140.08300 112.17500 1.000 59.76263 403 LEU B C 1
ATOM 16453 O O . LEU C 3 403 ? 150.30900 140.56500 112.63400 1.000 59.76263 403 LEU B O 1
ATOM 16469 N N . SER C 3 404 ? 151.53800 139.91500 110.87200 1.000 57.48650 404 SER B N 1
ATOM 16470 C CA . SER C 3 404 ? 150.52400 140.27400 109.89000 1.000 57.48650 404 SER B CA 1
ATOM 16471 C C . SER C 3 404 ? 149.42300 139.22300 109.77500 1.000 57.48650 404 SER B C 1
ATOM 16472 O O . SER C 3 404 ? 148.24100 139.55000 109.94300 1.000 57.48650 404 SER B O 1
ATOM 16480 N N . PRO C 3 405 ? 149.75800 137.95800 109.49500 1.000 55.77493 405 PRO B N 1
ATOM 16481 C CA . PRO C 3 405 ? 148.71500 137.01700 109.04700 1.000 55.77493 405 PRO B CA 1
ATOM 16482 C C . PRO C 3 405 ? 147.58100 136.80800 110.03600 1.000 55.77493 405 PRO B C 1
ATOM 16483 O O . PRO C 3 405 ? 146.41500 136.77000 109.62400 1.000 55.77493 405 PRO B O 1
ATOM 16494 N N . GLY C 3 406 ? 147.87600 136.66600 111.32700 1.000 55.86693 406 GLY B N 1
ATOM 16495 C CA . GLY C 3 406 ? 146.87700 136.32100 112.31200 1.000 55.86693 406 GLY B CA 1
ATOM 16496 C C . GLY C 3 406 ? 146.26000 137.53600 112.98100 1.000 55.86693 406 GLY B C 1
ATOM 16497 O O . GLY C 3 406 ? 146.49800 138.68600 112.60900 1.000 55.86693 406 GLY B O 1
ATOM 16501 N N . MET C 3 407 ? 145.44000 137.25700 113.99200 1.000 57.13568 407 MET B N 1
ATOM 16502 C CA . MET C 3 407 ? 144.80300 138.28400 114.80500 1.000 57.13568 407 MET B CA 1
ATOM 16503 C C . MET C 3 407 ? 144.95600 137.91400 116.27100 1.000 57.13568 407 MET B C 1
ATOM 16504 O O . MET C 3 407 ? 144.70000 136.76800 116.65300 1.000 57.13568 407 MET B O 1
ATOM 16518 N N . MET C 3 408 ? 145.36900 138.87900 117.08700 1.000 64.11770 408 MET B N 1
ATOM 16519 C CA . MET C 3 408 ? 145.49500 138.64800 118.51500 1.000 64.11770 408 MET B CA 1
ATOM 16520 C C . MET C 3 408 ? 144.11800 138.53100 119.16200 1.000 64.11770 408 MET B C 1
ATOM 16521 O O . MET C 3 408 ? 143.09700 138.93500 118.60000 1.000 64.11770 408 MET B O 1
ATOM 16535 N N . MET C 3 409 ? 144.10800 137.97000 120.36700 1.000 65.57287 409 MET B N 1
ATOM 16536 C CA . MET C 3 409 ? 142.86500 137.57700 121.01500 1.000 65.57287 409 MET B CA 1
ATOM 16537 C C . MET C 3 409 ? 142.03500 138.78600 121.43500 1.000 65.57287 409 MET B C 1
ATOM 16538 O O . MET C 3 409 ? 142.56300 139.83700 121.80800 1.000 65.57287 409 MET B O 1
ATOM 16552 N N . GLY C 3 410 ? 140.71500 138.62100 121.36200 1.000 62.48890 410 GLY B N 1
ATOM 16553 C CA . GLY C 3 410 ? 139.77900 139.52300 121.99900 1.000 62.48890 410 GLY B CA 1
ATOM 16554 C C . GLY C 3 410 ? 139.43800 140.78400 121.23800 1.000 62.48890 410 GLY B C 1
ATOM 16555 O O . GLY C 3 410 ? 138.64500 141.58900 121.74300 1.000 62.48890 410 GLY B O 1
ATOM 16559 N N . MET C 3 411 ? 139.99400 140.99000 120.04600 1.000 60.29349 411 MET B N 1
ATOM 16560 C CA . MET C 3 411 ? 139.77800 142.24800 119.34100 1.000 60.29349 411 MET B CA 1
ATOM 16561 C C . MET C 3 411 ? 138.54600 142.21200 118.44400 1.000 60.29349 411 MET B C 1
ATOM 16562 O O . MET C 3 411 ? 137.79500 143.19200 118.39200 1.000 60.29349 411 MET B O 1
ATOM 16576 N N . PHE C 3 412 ? 138.32100 141.10500 117.73800 1.000 55.90833 412 PHE B N 1
ATOM 16577 C CA . PHE C 3 412 ? 137.16700 140.97800 116.85500 1.000 55.90833 412 PHE B CA 1
ATOM 16578 C C . PHE C 3 412 ? 136.29600 139.80200 117.27600 1.000 55.90833 412 PHE B C 1
ATOM 16579 O O . PHE C 3 412 ? 135.91100 138.97500 116.44400 1.000 55.90833 412 PHE B O 1
ATOM 16596 N N . ASN C 3 413 ? 135.99200 139.71500 118.57100 1.000 55.88141 413 ASN B N 1
ATOM 16597 C CA . ASN C 3 413 ? 135.12300 138.65100 119.06000 1.000 55.88141 413 ASN B CA 1
ATOM 16598 C C . ASN C 3 413 ? 133.80600 138.62200 118.29500 1.000 55.88141 413 ASN B C 1
ATOM 16599 O O . ASN C 3 413 ? 133.37600 137.56900 117.81200 1.000 55.88141 413 ASN B O 1
ATOM 16610 N N . MET C 3 414 ? 133.14900 139.77700 118.17200 1.000 54.27601 414 MET B N 1
ATOM 16611 C CA . MET C 3 414 ? 131.81700 139.80000 117.57600 1.000 54.27601 414 MET B CA 1
ATOM 16612 C C . MET C 3 414 ? 131.87600 139.61800 116.06500 1.000 54.27601 414 MET B C 1
ATOM 16613 O O . MET C 3 414 ? 131.06200 138.88200 115.49500 1.000 54.27601 414 MET B O 1
ATOM 16627 N N . LEU C 3 415 ? 132.82100 140.27700 115.39200 1.000 51.90820 415 LEU B N 1
ATOM 16628 C CA . LEU C 3 415 ? 132.93700 140.09900 113.94900 1.000 51.90820 415 LEU B CA 1
ATOM 16629 C C . LEU C 3 415 ? 133.31300 138.66400 113.60600 1.000 51.90820 415 LEU B C 1
ATOM 16630 O O . LEU C 3 415 ? 132.79100 138.09100 112.64300 1.000 51.90820 415 LEU B O 1
ATOM 16646 N N . SER C 3 416 ? 134.21900 138.06500 114.38200 1.000 51.88699 416 SER B N 1
ATOM 16647 C CA . SER C 3 416 ? 134.57300 136.66900 114.15300 1.000 51.88699 416 SER B CA 1
ATOM 16648 C C . SER C 3 416 ? 133.36600 135.75700 114.31200 1.000 51.88699 416 SER B C 1
ATOM 16649 O O . SER C 3 416 ? 133.32100 134.67700 113.71400 1.000 51.88699 416 SER B O 1
ATOM 16657 N N . THR C 3 417 ? 132.38100 136.16900 115.11300 1.000 48.91566 417 THR B N 1
ATOM 16658 C CA . THR C 3 417 ? 131.16700 135.37800 115.27100 1.000 48.91566 417 THR B CA 1
ATOM 16659 C C . THR C 3 417 ? 130.26400 135.46200 114.04900 1.000 48.91566 417 THR B C 1
ATOM 16660 O O . THR C 3 417 ? 129.48700 134.53300 113.80500 1.000 48.91566 417 THR B O 1
ATOM 16671 N N . VAL C 3 418 ? 130.34200 136.54900 113.27900 1.000 50.23399 418 VAL B N 1
ATOM 16672 C CA . VAL C 3 418 ? 129.53300 136.65200 112.07000 1.000 50.23399 418 VAL B CA 1
ATOM 16673 C C . VAL C 3 418 ? 129.98900 135.63600 111.03300 1.000 50.23399 418 VAL B C 1
ATOM 16674 O O . VAL C 3 418 ? 129.16900 135.09200 110.28500 1.000 50.23399 418 VAL B O 1
ATOM 16687 N N . LEU C 3 419 ? 131.29300 135.36800 110.95900 1.000 50.26583 419 LEU B N 1
ATOM 16688 C CA . LEU C 3 419 ? 131.79200 134.37800 110.01100 1.000 50.26583 419 LEU B CA 1
ATOM 16689 C C . LEU C 3 419 ? 131.29900 132.98200 110.37000 1.000 50.26583 419 LEU B C 1
ATOM 16690 O O . LEU C 3 419 ? 130.76100 132.26100 109.52000 1.000 50.26583 419 LEU B O 1
ATOM 16706 N N . GLY C 3 420 ? 131.47000 132.58400 111.63100 1.000 47.61532 420 GLY B N 1
ATOM 16707 C CA . GLY C 3 420 ? 130.98700 131.28100 112.04900 1.000 47.61532 420 GLY B CA 1
ATOM 16708 C C . GLY C 3 420 ? 129.49200 131.13300 111.85200 1.000 47.61532 420 GLY B C 1
ATOM 16709 O O . GLY C 3 420 ? 129.01200 130.07800 111.43100 1.000 47.61532 420 GLY B O 1
ATOM 16713 N N . VAL C 3 421 ? 128.73500 132.18800 112.15500 1.000 47.51945 421 VAL B N 1
ATOM 16714 C CA . VAL C 3 421 ? 127.29500 132.14700 111.93200 1.000 47.51945 421 VAL B CA 1
ATOM 16715 C C . VAL C 3 421 ? 126.98900 132.06000 110.44600 1.000 47.51945 421 VAL B C 1
ATOM 16716 O O . VAL C 3 421 ? 126.01900 131.41000 110.04200 1.000 47.51945 421 VAL B O 1
ATOM 16729 N N . SER C 3 422 ? 127.79700 132.71100 109.60800 1.000 49.93726 422 SER B N 1
ATOM 16730 C CA . SER C 3 422 ? 127.60300 132.59200 108.16800 1.000 49.93726 422 SER B CA 1
ATOM 16731 C C . SER C 3 422 ? 127.76800 131.14600 107.72500 1.000 49.93726 422 SER B C 1
ATOM 16732 O O . SER C 3 422 ? 126.96900 130.63000 106.93700 1.000 49.93726 422 SER B O 1
ATOM 16740 N N . ILE C 3 423 ? 128.80200 130.47100 108.23000 1.000 48.63076 423 ILE B N 1
ATOM 16741 C CA . ILE C 3 423 ? 129.00900 129.07100 107.86800 1.000 48.63076 423 ILE B CA 1
ATOM 16742 C C . ILE C 3 423 ? 127.86000 128.21100 108.38000 1.000 48.63076 423 ILE B C 1
ATOM 16743 O O . ILE C 3 423 ? 127.36200 127.33100 107.66900 1.000 48.63076 423 ILE B O 1
ATOM 16759 N N . LEU C 3 424 ? 127.42400 128.44400 109.62000 1.000 45.79173 424 LEU B N 1
ATOM 16760 C CA . LEU C 3 424 ? 126.28700 127.69300 110.14500 1.000 45.79173 424 LEU B CA 1
ATOM 16761 C C . LEU C 3 424 ? 125.03700 127.92500 109.31000 1.000 45.79173 424 LEU B C 1
ATOM 16762 O O . LEU C 3 424 ? 124.17300 127.04700 109.22400 1.000 45.79173 424 LEU B O 1
ATOM 16778 N N . ASN C 3 425 ? 124.92400 129.10100 108.69200 1.000 49.26773 425 ASN B N 1
ATOM 16779 C CA . ASN C 3 425 ? 123.77000 129.40100 107.85200 1.000 49.26773 425 ASN B CA 1
ATOM 16780 C C . ASN C 3 425 ? 123.77100 128.57900 106.57100 1.000 49.26773 425 ASN B C 1
ATOM 16781 O O . ASN C 3 425 ? 122.70200 128.26100 106.04000 1.000 49.26773 425 ASN B O 1
ATOM 16792 N N . LEU C 3 426 ? 124.95000 128.21900 106.06500 1.000 50.50769 426 LEU B N 1
ATOM 16793 C CA . LEU C 3 426 ? 125.04200 127.51100 104.79600 1.000 50.50769 426 LEU B CA 1
ATOM 16794 C C . LEU C 3 426 ? 124.37100 126.14700 104.83300 1.000 50.50769 426 LEU B C 1
ATOM 16795 O O . LEU C 3 426 ? 124.13800 125.56600 103.76900 1.000 50.50769 426 LEU B O 1
ATOM 16811 N N . GLY C 3 427 ? 124.07300 125.61600 106.01400 1.000 49.54136 427 GLY B N 1
ATOM 16812 C CA . GLY C 3 427 ? 123.29600 124.39800 106.11000 1.000 49.54136 427 GLY B CA 1
ATOM 16813 C C . GLY C 3 427 ? 121.83300 124.68700 106.36400 1.000 49.54136 427 GLY B C 1
ATOM 16814 O O . GLY C 3 427 ? 121.44100 124.98500 107.49400 1.000 49.54136 427 GLY B O 1
ATOM 16818 N N . GLN C 3 428 ? 121.01600 124.62200 105.31500 1.000 51.61423 428 GLN B N 1
ATOM 16819 C CA . GLN C 3 428 ? 119.58400 124.84100 105.46500 1.000 51.61423 428 GLN B CA 1
ATOM 16820 C C . GLN C 3 428 ? 118.75900 123.88900 104.61100 1.000 51.61423 428 GLN B C 1
ATOM 16821 O O . GLN C 3 428 ? 117.53100 124.02900 104.56800 1.000 51.61423 428 GLN B O 1
ATOM 16835 N N . LYS C 3 429 ? 119.38700 122.93300 103.92800 1.000 53.17540 429 LYS B N 1
ATOM 16836 C CA . LYS C 3 429 ? 118.76300 122.05700 102.94400 1.000 53.17540 429 LYS B CA 1
ATOM 16837 C C . LYS C 3 429 ? 118.39600 122.81600 101.67600 1.000 53.17540 429 LYS B C 1
ATOM 16838 O O . LYS C 3 429 ? 117.93000 122.19800 100.71200 1.000 53.17540 429 LYS B O 1
ATOM 16857 N N . ARG C 3 430 ? 118.59900 124.13300 101.64200 1.000 54.33374 430 ARG B N 1
ATOM 16858 C CA . ARG C 3 430 ? 118.45200 124.94000 100.44000 1.000 54.33374 430 ARG B CA 1
ATOM 16859 C C . ARG C 3 430 ? 119.78500 125.35200 99.84400 1.000 54.33374 430 ARG B C 1
ATOM 16860 O O . ARG C 3 430 ? 119.89800 125.44300 98.62000 1.000 54.33374 430 ARG B O 1
ATOM 16881 N N . TYR C 3 431 ? 120.79200 125.60500 100.67900 1.000 53.09274 431 TYR B N 1
ATOM 16882 C CA . TYR C 3 431 ? 122.16300 125.78900 100.22800 1.000 53.09274 431 TYR B CA 1
ATOM 16883 C C . TYR C 3 431 ? 122.97700 124.50500 100.29300 1.000 53.09274 431 TYR B C 1
ATOM 16884 O O . TYR C 3 431 ? 124.17200 124.53000 99.98600 1.000 53.09274 431 TYR B O 1
ATOM 16902 N N . THR C 3 432 ? 122.36500 123.38900 100.68900 1.000 55.17812 432 THR B N 1
ATOM 16903 C CA . THR C 3 432 ? 123.06700 122.11600 100.80000 1.000 55.17812 432 THR B CA 1
ATOM 16904 C C . THR C 3 432 ? 122.79900 121.18200 99.63000 1.000 55.17812 432 THR B C 1
ATOM 16905 O O . THR C 3 432 ? 123.68500 120.40500 99.25800 1.000 55.17812 432 THR B O 1
ATOM 16916 N N . LYS C 3 433 ? 121.60400 121.23900 99.04200 1.000 57.11880 433 LYS B N 1
ATOM 16917 C CA . LYS C 3 433 ? 121.26600 120.43300 97.86900 1.000 57.11880 433 LYS B CA 1
ATOM 16918 C C . LYS C 3 433 ? 121.46200 118.94400 98.14200 1.000 57.11880 433 LYS B C 1
ATOM 16919 O O . LYS C 3 433 ? 121.91800 118.19300 97.27800 1.000 57.11880 433 LYS B O 1
ATOM 16938 N N . THR C 3 434 ? 121.11500 118.50900 99.35000 1.000 55.76024 434 THR B N 1
ATOM 16939 C CA . THR C 3 434 ? 121.28600 117.11200 99.72400 1.000 55.76024 434 THR B CA 1
ATOM 16940 C C . THR C 3 434 ? 120.33200 116.80900 100.87300 1.000 55.76024 434 THR B C 1
ATOM 16941 O O . THR C 3 434 ? 119.78100 117.71400 101.50300 1.000 55.76024 434 THR B O 1
ATOM 16952 N N . THR C 3 435 ? 120.13800 115.51400 101.13300 1.000 54.72674 435 THR B N 1
ATOM 16953 C CA . THR C 3 435 ? 119.18500 115.08400 102.14900 1.000 54.72674 435 THR B CA 1
ATOM 16954 C C . THR C 3 435 ? 119.51300 115.62300 103.53600 1.000 54.72674 435 THR B C 1
ATOM 16955 O O . THR C 3 435 ? 118.60000 115.78400 104.35200 1.000 54.72674 435 THR B O 1
ATOM 16966 N N . TYR C 3 436 ? 120.78000 115.90400 103.82600 1.000 52.57729 436 TYR B N 1
ATOM 16967 C CA . TYR C 3 436 ? 121.18500 116.33800 105.15500 1.000 52.57729 436 TYR B CA 1
ATOM 16968 C C . TYR C 3 436 ? 121.21700 117.85900 105.24900 1.000 52.57729 436 TYR B C 1
ATOM 16969 O O . TYR C 3 436 ? 121.31300 118.57100 104.24800 1.000 52.57729 436 TYR B O 1
ATOM 16987 N N . TRP C 3 437 ? 121.13700 118.34500 106.48400 1.000 50.47308 437 TRP B N 1
ATOM 16988 C CA . TRP C 3 437 ? 121.15300 119.77200 106.76800 1.000 50.47308 437 TRP B CA 1
ATOM 16989 C C . TRP C 3 437 ? 121.52200 119.95000 108.23100 1.000 50.47308 437 TRP B C 1
ATOM 16990 O O . TRP C 3 437 ? 121.37700 119.02900 109.03700 1.000 50.47308 437 TRP B O 1
ATOM 17011 N N . TRP C 3 438 ? 122.00500 121.14400 108.56900 1.000 47.21731 438 TRP B N 1
ATOM 17012 C CA . TRP C 3 438 ? 122.49800 121.40300 109.91300 1.000 47.21731 438 TRP B CA 1
ATOM 17013 C C . TRP C 3 438 ? 122.07300 122.79300 110.36400 1.000 47.21731 438 TRP B C 1
ATOM 17014 O O . TRP C 3 438 ? 121.62600 123.62200 109.57000 1.000 47.21731 438 TRP B O 1
ATOM 17035 N N . ASP C 3 439 ? 122.20800 123.03500 111.66500 1.000 48.51474 439 ASP B N 1
ATOM 17036 C CA . ASP C 3 439 ? 121.95400 124.35100 112.23800 1.000 48.51474 439 ASP B CA 1
ATOM 17037 C C . ASP C 3 439 ? 122.51000 124.35800 113.65200 1.000 48.51474 439 ASP B C 1
ATOM 17038 O O . ASP C 3 439 ? 122.75800 123.30200 114.23600 1.000 48.51474 439 ASP B O 1
ATOM 17047 N N . GLY C 3 440 ? 122.70300 125.55100 114.20300 1.000 45.73823 440 GLY B N 1
ATOM 17048 C CA . GLY C 3 440 ? 123.25800 125.61400 115.54000 1.000 45.73823 440 GLY B CA 1
ATOM 17049 C C . GLY C 3 440 ? 123.53700 126.99700 116.08300 1.000 45.73823 440 GLY B C 1
ATOM 17050 O O . GLY C 3 440 ? 122.89800 127.97900 115.69400 1.000 45.73823 440 GLY B O 1
ATOM 17054 N N . LEU C 3 441 ? 124.50100 127.07200 116.99700 1.000 45.52895 441 LEU B N 1
ATOM 17055 C CA . LEU C 3 441 ? 124.86300 128.30600 117.67700 1.000 45.52895 441 LEU B CA 1
ATOM 17056 C C . LEU C 3 441 ? 126.37200 128.47700 117.63100 1.000 45.52895 441 LEU B C 1
ATOM 17057 O O . LEU C 3 441 ? 127.11700 127.49800 117.56200 1.000 45.52895 441 LEU B O 1
ATOM 17073 N N . GLN C 3 442 ? 126.82300 129.72900 117.67800 1.000 46.04865 442 GLN B N 1
ATOM 17074 C CA . GLN C 3 442 ? 128.24900 130.00700 117.75500 1.000 46.04865 442 GLN B CA 1
ATOM 17075 C C . GLN C 3 442 ? 128.48700 131.30400 118.51200 1.000 46.04865 442 GLN B C 1
ATOM 17076 O O . GLN C 3 442 ? 127.72500 132.26400 118.37600 1.000 46.04865 442 GLN B O 1
ATOM 17090 N N . SER C 3 443 ? 129.55500 131.31500 119.30800 1.000 47.79476 443 SER B N 1
ATOM 17091 C CA . SER C 3 443 ? 130.01300 132.50400 120.01300 1.000 47.79476 443 SER B CA 1
ATOM 17092 C C . SER C 3 443 ? 131.53200 132.47000 120.02900 1.000 47.79476 443 SER B C 1
ATOM 17093 O O . SER C 3 443 ? 132.12600 131.56900 120.62900 1.000 47.79476 443 SER B O 1
ATOM 17101 N N . SER C 3 444 ? 132.15500 133.44100 119.36400 1.000 50.39115 444 SER B N 1
ATOM 17102 C CA . SER C 3 444 ? 133.60600 133.47200 119.24000 1.000 50.39115 444 SER B CA 1
ATOM 17103 C C . SER C 3 444 ? 134.12700 132.12900 118.73800 1.000 50.39115 444 SER B C 1
ATOM 17104 O O . SER C 3 444 ? 133.94400 131.79400 117.56400 1.000 50.39115 444 SER B O 1
ATOM 17112 N N . ASP C 3 445 ? 134.76800 131.35200 119.61100 1.000 50.97124 445 ASP B N 1
ATOM 17113 C CA . ASP C 3 445 ? 135.41100 130.10500 119.21700 1.000 50.97124 445 ASP B CA 1
ATOM 17114 C C . ASP C 3 445 ? 134.66900 128.86300 119.69200 1.000 50.97124 445 ASP B C 1
ATOM 17115 O O . ASP C 3 445 ? 135.16900 127.75200 119.49600 1.000 50.97124 445 ASP B O 1
ATOM 17124 N N . ASP C 3 446 ? 133.49800 129.01200 120.30500 1.000 46.92609 446 ASP B N 1
ATOM 17125 C CA . ASP C 3 446 ? 132.72800 127.88200 120.81100 1.000 46.92609 446 ASP B CA 1
ATOM 17126 C C . ASP C 3 446 ? 131.43000 127.77800 120.02500 1.000 46.92609 446 ASP B C 1
ATOM 17127 O O . ASP C 3 446 ? 130.64100 128.72800 119.99600 1.000 46.92609 446 ASP B O 1
ATOM 17136 N N . PHE C 3 447 ? 131.20200 126.62400 119.40600 1.000 42.81247 447 PHE B N 1
ATOM 17137 C CA . PHE C 3 447 ? 130.02100 126.40500 118.58800 1.000 42.81247 447 PHE B CA 1
ATOM 17138 C C . PHE C 3 447 ? 129.35700 125.09200 118.97300 1.000 42.81247 447 PHE B C 1
ATOM 17139 O O . PHE C 3 447 ? 129.99400 124.18600 119.51400 1.000 42.81247 447 PHE B O 1
ATOM 17156 N N . ALA C 3 448 ? 128.06000 125.01300 118.69400 1.000 43.72001 448 ALA B N 1
ATOM 17157 C CA . ALA C 3 448 ? 127.28500 123.79000 118.83600 1.000 43.72001 448 ALA B CA 1
ATOM 17158 C C . ALA C 3 448 ? 126.52400 123.56800 117.54000 1.000 43.72001 448 ALA B C 1
ATOM 17159 O O . ALA C 3 448 ? 125.82000 124.46800 117.07200 1.000 43.72001 448 ALA B O 1
ATOM 17166 N N . LEU C 3 449 ? 126.67100 122.37800 116.96400 1.000 44.85843 449 LEU B N 1
ATOM 17167 C CA . LEU C 3 449 ? 126.10200 122.05300 115.66600 1.000 44.85843 449 LEU B CA 1
ATOM 17168 C C . LEU C 3 449 ? 125.16100 120.86300 115.79300 1.000 44.85843 449 LEU B C 1
ATOM 17169 O O . LEU C 3 449 ? 125.39400 119.95000 116.59000 1.000 44.85843 449 LEU B O 1
ATOM 17185 N N . ILE C 3 450 ? 124.09600 120.88000 114.99500 1.000 45.87403 450 ILE B N 1
ATOM 17186 C CA . ILE C 3 450 ? 123.10700 119.81300 114.95900 1.000 45.87403 450 ILE B CA 1
ATOM 17187 C C . ILE C 3 450 ? 122.89700 119.42500 113.50400 1.000 45.87403 450 ILE B C 1
ATOM 17188 O O . ILE C 3 450 ? 122.68900 120.29600 112.65100 1.000 45.87403 450 ILE B O 1
ATOM 17204 N N . VAL C 3 451 ? 122.94900 118.12500 113.22700 1.000 47.22358 451 VAL B N 1
ATOM 17205 C CA . VAL C 3 451 ? 122.84000 117.58500 111.87700 1.000 47.22358 451 VAL B CA 1
ATOM 17206 C C . VAL C 3 451 ? 121.70000 116.57700 111.85400 1.000 47.22358 451 VAL B C 1
ATOM 17207 O O . VAL C 3 451 ? 121.68800 115.63400 112.65200 1.000 47.22358 451 VAL B O 1
ATOM 17220 N N . ASN C 3 452 ? 120.75500 116.76900 110.93800 1.000 50.68257 452 ASN B N 1
ATOM 17221 C CA . ASN C 3 452 ? 119.60800 115.88000 110.77900 1.000 50.68257 452 ASN B CA 1
ATOM 17222 C C . ASN C 3 452 ? 119.73400 115.17400 109.43500 1.000 50.68257 452 ASN B C 1
ATOM 17223 O O . ASN C 3 452 ? 119.61700 115.81100 108.38400 1.000 50.68257 452 ASN B O 1
ATOM 17234 N N . ALA C 3 453 ? 119.96500 113.86500 109.46700 1.000 52.40802 453 ALA B N 1
ATOM 17235 C CA . ALA C 3 453 ? 120.15800 113.09300 108.24900 1.000 52.40802 453 ALA B CA 1
ATOM 17236 C C . ALA C 3 453 ? 119.37600 111.79200 108.33300 1.000 52.40802 453 ALA B C 1
ATOM 17237 O O . ALA C 3 453 ? 119.12700 111.28500 109.43300 1.000 52.40802 453 ALA B O 1
ATOM 17244 N N . PRO C 3 454 ? 118.96700 111.23200 107.19100 1.000 54.65134 454 PRO B N 1
ATOM 17245 C CA . PRO C 3 454 ? 118.23600 109.95500 107.23200 1.000 54.65134 454 PRO B CA 1
ATOM 17246 C C . PRO C 3 454 ? 119.02800 108.80900 107.83500 1.000 54.65134 454 PRO B C 1
ATOM 17247 O O . PRO C 3 454 ? 118.43700 107.94000 108.48800 1.000 54.65134 454 PRO B O 1
ATOM 17258 N N . ASN C 3 455 ? 120.34400 108.77300 107.63700 1.000 55.26232 455 ASN B N 1
ATOM 17259 C CA . ASN C 3 455 ? 121.16400 107.63500 108.02300 1.000 55.26232 455 ASN B CA 1
ATOM 17260 C C . ASN C 3 455 ? 122.38100 108.11100 108.80400 1.000 55.26232 455 ASN B C 1
ATOM 17261 O O . ASN C 3 455 ? 122.66800 109.30800 108.88800 1.000 55.26232 455 ASN B O 1
ATOM 17272 N N . HIS C 3 456 ? 123.10100 107.14800 109.38200 1.000 53.85625 456 HIS B N 1
ATOM 17273 C CA . HIS C 3 456 ? 124.37900 107.46100 110.01100 1.000 53.85625 456 HIS B CA 1
ATOM 17274 C C . HIS C 3 456 ? 125.37200 107.98400 108.98400 1.000 53.85625 456 HIS B C 1
ATOM 17275 O O . HIS C 3 456 ? 126.12400 108.92700 109.25800 1.000 53.85625 456 HIS B O 1
ATOM 17289 N N . GLU C 3 457 ? 125.39700 107.37700 107.79500 1.000 55.20215 457 GLU B N 1
ATOM 17290 C CA . GLU C 3 457 ? 126.24300 107.89100 106.72400 1.000 55.20215 457 GLU B CA 1
ATOM 17291 C C . GLU C 3 457 ? 125.81300 109.29500 106.32200 1.000 55.20215 457 GLU B C 1
ATOM 17292 O O . GLU C 3 457 ? 126.65200 110.14300 105.99700 1.000 55.20215 457 GLU B O 1
ATOM 17304 N N . GLY C 3 458 ? 124.50700 109.56400 106.35000 1.000 52.70177 458 GLY B N 1
ATOM 17305 C CA . GLY C 3 458 ? 124.04100 110.91300 106.08700 1.000 52.70177 458 GLY B CA 1
ATOM 17306 C C . GLY C 3 458 ? 124.57800 111.91300 107.09200 1.000 52.70177 458 GLY B C 1
ATOM 17307 O O . GLY C 3 458 ? 124.99000 113.01500 106.72500 1.000 52.70177 458 GLY B O 1
ATOM 17311 N N . ILE C 3 459 ? 124.58400 111.54300 108.37400 1.000 49.42613 459 ILE B N 1
ATOM 17312 C CA . ILE C 3 459 ? 125.15200 112.41900 109.39600 1.000 49.42613 459 ILE B CA 1
ATOM 17313 C C . ILE C 3 459 ? 126.63800 112.62800 109.14100 1.000 49.42613 459 ILE B C 1
ATOM 17314 O O . ILE C 3 459 ? 127.13400 113.76000 109.13400 1.000 49.42613 459 ILE B O 1
ATOM 17330 N N . GLN C 3 460 ? 127.37200 111.53500 108.92300 1.000 48.53007 460 GLN B N 1
ATOM 17331 C CA . GLN C 3 460 ? 128.81100 111.65000 108.71900 1.000 48.53007 460 GLN B CA 1
ATOM 17332 C C . GLN C 3 460 ? 129.13300 112.51800 107.51200 1.000 48.53007 460 GLN B C 1
ATOM 17333 O O . GLN C 3 460 ? 130.16400 113.19900 107.49600 1.000 48.53007 460 GLN B O 1
ATOM 17347 N N . ALA C 3 461 ? 128.27400 112.50300 106.49100 1.000 49.59254 461 ALA B N 1
ATOM 17348 C CA . ALA C 3 461 ? 128.47100 113.38400 105.34600 1.000 49.59254 461 ALA B CA 1
ATOM 17349 C C . ALA C 3 461 ? 128.08100 114.82100 105.66500 1.000 49.59254 461 ALA B C 1
ATOM 17350 O O . ALA C 3 461 ? 128.70500 115.75600 105.15200 1.000 49.59254 461 ALA B O 1
ATOM 17357 N N . GLY C 3 462 ? 127.06000 115.01700 106.50000 1.000 48.62688 462 GLY B N 1
ATOM 17358 C CA . GLY C 3 462 ? 126.69100 116.36600 106.89400 1.000 48.62688 462 GLY B CA 1
ATOM 17359 C C . GLY C 3 462 ? 127.75800 117.03300 107.73800 1.000 48.62688 462 GLY B C 1
ATOM 17360 O O . GLY C 3 462 ? 127.99700 118.23700 107.61500 1.000 48.62688 462 GLY B O 1
ATOM 17364 N N . VAL C 3 463 ? 128.40800 116.26500 108.61300 1.000 47.13595 463 VAL B N 1
ATOM 17365 C CA . VAL C 3 463 ? 129.50300 116.81300 109.40800 1.000 47.13595 463 VAL B CA 1
ATOM 17366 C C . VAL C 3 463 ? 130.65900 117.21700 108.50500 1.000 47.13595 463 VAL B C 1
ATOM 17367 O O . VAL C 3 463 ? 131.26200 118.28200 108.68200 1.000 47.13595 463 VAL B O 1
ATOM 17380 N N . ASP C 3 464 ? 130.98600 116.37500 107.52400 1.000 48.70557 464 ASP B N 1
ATOM 17381 C CA . ASP C 3 464 ? 132.13000 116.65400 106.66300 1.000 48.70557 464 ASP B CA 1
ATOM 17382 C C . ASP C 3 464 ? 131.93000 117.93900 105.87100 1.000 48.70557 464 ASP B C 1
ATOM 17383 O O . ASP C 3 464 ? 132.85400 118.75200 105.75300 1.000 48.70557 464 ASP B O 1
ATOM 17392 N N . ARG C 3 465 ? 130.73500 118.14300 105.31600 1.000 50.85941 465 ARG B N 1
ATOM 17393 C CA . ARG C 3 465 ? 130.50600 119.32900 104.50300 1.000 50.85941 465 ARG B CA 1
ATOM 17394 C C . ARG C 3 465 ? 130.46600 120.60800 105.32500 1.000 50.85941 465 ARG B C 1
ATOM 17395 O O . ARG C 3 465 ? 130.52800 121.69500 104.74300 1.000 50.85941 465 ARG B O 1
ATOM 17416 N N . PHE C 3 466 ? 130.35500 120.51100 106.64800 1.000 46.63118 466 PHE B N 1
ATOM 17417 C CA . PHE C 3 466 ? 130.47900 121.68300 107.50300 1.000 46.63118 466 PHE B CA 1
ATOM 17418 C C . PHE C 3 466 ? 131.92200 121.91400 107.92800 1.000 46.63118 466 PHE B C 1
ATOM 17419 O O . PHE C 3 466 ? 132.39900 123.05200 107.91200 1.000 46.63118 466 PHE B O 1
ATOM 17436 N N . TYR C 3 467 ? 132.63000 120.84400 108.29100 1.000 48.36540 467 TYR B N 1
ATOM 17437 C CA . TYR C 3 467 ? 134.03900 120.97100 108.64600 1.000 48.36540 467 TYR B CA 1
ATOM 17438 C C . TYR C 3 467 ? 134.85000 121.51900 107.47900 1.000 48.36540 467 TYR B C 1
ATOM 17439 O O . TYR C 3 467 ? 135.69800 122.40100 107.66000 1.000 48.36540 467 TYR B O 1
ATOM 17457 N N . ARG C 3 468 ? 134.59500 121.02100 106.26900 1.000 50.23499 468 ARG B N 1
ATOM 17458 C CA . ARG C 3 468 ? 135.35100 121.48600 105.11100 1.000 50.23499 468 ARG B CA 1
ATOM 17459 C C . ARG C 3 468 ? 135.03100 122.94000 104.78400 1.000 50.23499 468 ARG B C 1
ATOM 17460 O O . ARG C 3 468 ? 135.94000 123.73900 104.52900 1.000 50.23499 468 ARG B O 1
ATOM 17481 N N . THR C 3 469 ? 133.74800 123.30700 104.78800 1.000 48.76528 469 THR B N 1
ATOM 17482 C CA . THR C 3 469 ? 133.39200 124.69900 104.53800 1.000 48.76528 469 THR B CA 1
ATOM 17483 C C . THR C 3 469 ? 134.00700 125.61500 105.58800 1.000 48.76528 469 THR B C 1
ATOM 17484 O O . THR C 3 469 ? 134.41600 126.73900 105.27700 1.000 48.76528 469 THR B O 1
ATOM 17495 N N . CYS C 3 470 ? 134.08300 125.15400 106.83900 1.000 49.37554 470 CYS B N 1
ATOM 17496 C CA . CYS C 3 470 ? 134.78100 125.92500 107.86100 1.000 49.37554 470 CYS B CA 1
ATOM 17497 C C . CYS C 3 470 ? 136.25500 126.07700 107.51500 1.000 49.37554 470 CYS B C 1
ATOM 17498 O O . CYS C 3 470 ? 136.82900 127.16000 107.66800 1.000 49.37554 470 CYS B O 1
ATOM 17506 N N . LYS C 3 471 ? 136.88600 124.99700 107.05000 1.000 49.27820 471 LYS B N 1
ATOM 17507 C CA . LYS C 3 471 ? 138.28500 125.08300 106.64900 1.000 49.27820 471 LYS B CA 1
ATOM 17508 C C . LYS C 3 471 ? 138.47900 126.06800 105.50500 1.000 49.27820 471 LYS B C 1
ATOM 17509 O O . LYS C 3 471 ? 139.54800 126.67600 105.38300 1.000 49.27820 471 LYS B O 1
ATOM 17528 N N . LEU C 3 472 ? 137.46200 126.23900 104.65600 1.000 50.00029 472 LEU B N 1
ATOM 17529 C CA . LEU C 3 472 ? 137.60400 127.14000 103.51600 1.000 50.00029 472 LEU B CA 1
ATOM 17530 C C . LEU C 3 472 ? 137.70700 128.59500 103.95800 1.000 50.00029 472 LEU B C 1
ATOM 17531 O O . LEU C 3 472 ? 138.42000 129.38600 103.33100 1.000 50.00029 472 LEU B O 1
ATOM 17547 N N . VAL C 3 473 ? 137.00600 128.97100 105.02300 1.000 48.86499 473 VAL B N 1
ATOM 17548 C CA . VAL C 3 473 ? 137.00700 130.34900 105.50100 1.000 48.86499 473 VAL B CA 1
ATOM 17549 C C . VAL C 3 473 ? 137.96800 130.53700 106.67700 1.000 48.86499 473 VAL B C 1
ATOM 17550 O O . VAL C 3 473 ? 137.88200 131.53500 107.38900 1.000 48.86499 473 VAL B O 1
ATOM 17563 N N . GLY C 3 474 ? 138.88300 129.59600 106.89200 1.000 49.45957 474 GLY B N 1
ATOM 17564 C CA . GLY C 3 474 ? 139.87600 129.72500 107.93400 1.000 49.45957 474 GLY B CA 1
ATOM 17565 C C . GLY C 3 474 ? 139.43400 129.28500 109.31200 1.000 49.45957 474 GLY B C 1
ATOM 17566 O O . GLY C 3 474 ? 140.21700 129.41000 110.26200 1.000 49.45957 474 GLY B O 1
ATOM 17570 N N . ILE C 3 475 ? 138.21500 128.77700 109.45700 1.000 49.05280 475 ILE B N 1
ATOM 17571 C CA . ILE C 3 475 ? 137.73200 128.26400 110.73400 1.000 49.05280 475 ILE B CA 1
ATOM 17572 C C . ILE C 3 475 ? 138.11600 126.79500 110.83800 1.000 49.05280 475 ILE B C 1
ATOM 17573 O O . ILE C 3 475 ? 137.83100 126.00400 109.93100 1.000 49.05280 475 ILE B O 1
ATOM 17589 N N . ASN C 3 476 ? 138.75900 126.42700 111.94300 1.000 50.55432 476 ASN B N 1
ATOM 17590 C CA . ASN C 3 476 ? 139.28600 125.08100 112.13900 1.000 50.55432 476 ASN B CA 1
ATOM 17591 C C . ASN C 3 476 ? 138.62500 124.46100 113.36300 1.000 50.55432 476 ASN B C 1
ATOM 17592 O O . ASN C 3 476 ? 138.95800 124.81500 114.49900 1.000 50.55432 476 ASN B O 1
ATOM 17603 N N . MET C 3 477 ? 137.69500 123.53800 113.13300 1.000 48.14343 477 MET B N 1
ATOM 17604 C CA . MET C 3 477 ? 137.11600 122.78400 114.23400 1.000 48.14343 477 MET B CA 1
ATOM 17605 C C . MET C 3 477 ? 138.21500 122.00900 114.95000 1.000 48.14343 477 MET B C 1
ATOM 17606 O O . MET C 3 477 ? 139.13200 121.47700 114.31900 1.000 48.14343 477 MET B O 1
ATOM 17620 N N . SER C 3 478 ? 138.12400 121.95000 116.27400 1.000 46.10214 478 SER B N 1
ATOM 17621 C CA . SER C 3 478 ? 139.08500 121.20700 117.07800 1.000 46.10214 478 SER B CA 1
ATOM 17622 C C . SER C 3 478 ? 138.60600 119.76800 117.21300 1.000 46.10214 478 SER B C 1
ATOM 17623 O O . SER C 3 478 ? 137.54600 119.51300 117.79300 1.000 46.10214 478 SER B O 1
ATOM 17631 N N . LYS C 3 479 ? 139.38600 118.83300 116.67500 1.000 46.46479 479 LYS B N 1
ATOM 17632 C CA . LYS C 3 479 ? 139.02500 117.42500 116.72600 1.000 46.46479 479 LYS B CA 1
ATOM 17633 C C . LYS C 3 479 ? 139.39400 116.76500 118.04700 1.000 46.46479 479 LYS B C 1
ATOM 17634 O O . LYS C 3 479 ? 138.92300 115.65600 118.31600 1.000 46.46479 479 LYS B O 1
ATOM 17653 N N . LYS C 3 480 ? 140.21400 117.41200 118.87500 1.000 45.32750 480 LYS B N 1
ATOM 17654 C CA . LYS C 3 480 ? 140.59800 116.87600 120.17300 1.000 45.32750 480 LYS B CA 1
ATOM 17655 C C . LYS C 3 480 ? 139.83500 117.52500 121.32000 1.000 45.32750 480 LYS B C 1
ATOM 17656 O O . LYS C 3 480 ? 140.20400 117.33300 122.48200 1.000 45.32750 480 LYS B O 1
ATOM 17675 N N . LYS C 3 481 ? 138.78900 118.29700 121.02000 1.000 43.28787 481 LYS B N 1
ATOM 17676 C CA . LYS C 3 481 ? 137.94500 118.87300 122.05900 1.000 43.28787 481 LYS B CA 1
ATOM 17677 C C . LYS C 3 481 ? 136.46700 118.79700 121.70100 1.000 43.28787 481 LYS B C 1
ATOM 17678 O O . LYS C 3 481 ? 135.65700 119.47600 122.34300 1.000 43.28787 481 LYS B O 1
ATOM 17697 N N . SER C 3 482 ? 136.09200 117.99900 120.70600 1.000 43.66665 482 SER B N 1
ATOM 17698 C CA . SER C 3 482 ? 134.71400 117.88100 120.26200 1.000 43.66665 482 SER B CA 1
ATOM 17699 C C . SER C 3 482 ? 134.26900 116.42800 120.33800 1.000 43.66665 482 SER B C 1
ATOM 17700 O O . SER C 3 482 ? 135.08300 115.50200 120.31000 1.000 43.66665 482 SER B O 1
ATOM 17708 N N . TYR C 3 483 ? 132.95600 116.24100 120.44100 1.000 40.23199 483 TYR B N 1
ATOM 17709 C CA . TYR C 3 483 ? 132.37000 114.91200 120.48000 1.000 40.23199 483 TYR B CA 1
ATOM 17710 C C . TYR C 3 483 ? 130.96800 114.99000 119.90300 1.000 40.23199 483 TYR B C 1
ATOM 17711 O O . TYR C 3 483 ? 130.37200 116.06500 119.81300 1.000 40.23199 483 TYR B O 1
ATOM 17729 N N . ILE C 3 484 ? 130.44500 113.83300 119.51000 1.000 44.35965 484 ILE B N 1
ATOM 17730 C CA . ILE C 3 484 ? 129.14500 113.73500 118.86400 1.000 44.35965 484 ILE B CA 1
ATOM 17731 C C . ILE C 3 484 ? 128.24800 112.88800 119.75000 1.000 44.35965 484 ILE B C 1
ATOM 17732 O O . ILE C 3 484 ? 128.70100 111.90000 120.33600 1.000 44.35965 484 ILE B O 1
ATOM 17748 N N . ASN C 3 485 ? 126.98100 113.27700 119.85600 1.000 42.60531 485 ASN B N 1
ATOM 17749 C CA . ASN C 3 485 ? 125.99900 112.45700 120.54800 1.000 42.60531 485 ASN B CA 1
ATOM 17750 C C . ASN C 3 485 ? 124.61200 112.83900 120.05800 1.000 42.60531 485 ASN B C 1
ATOM 17751 O O . ASN C 3 485 ? 124.39300 113.94300 119.55700 1.000 42.60531 485 ASN B O 1
ATOM 17762 N N . ARG C 3 486 ? 123.67700 111.90500 120.20000 1.000 47.11947 486 ARG B N 1
ATOM 17763 C CA . ARG C 3 486 ? 122.31500 112.15300 119.75400 1.000 47.11947 486 ARG B CA 1
ATOM 17764 C C . ARG C 3 486 ? 121.76300 113.40100 120.43200 1.000 47.11947 486 ARG B C 1
ATOM 17765 O O . ARG C 3 486 ? 122.14900 113.75000 121.55000 1.000 47.11947 486 ARG B O 1
ATOM 17786 N N . THR C 3 487 ? 120.85200 114.08100 119.74200 1.000 46.99217 487 THR B N 1
ATOM 17787 C CA . THR C 3 487 ? 120.36300 115.36300 120.22800 1.000 46.99217 487 THR B CA 1
ATOM 17788 C C . THR C 3 487 ? 119.63400 115.19200 121.55500 1.000 46.99217 487 THR B C 1
ATOM 17789 O O . THR C 3 487 ? 119.00100 114.16700 121.81700 1.000 46.99217 487 THR B O 1
ATOM 17800 N N . GLY C 3 488 ? 119.73100 116.21900 122.39400 1.000 43.89783 488 GLY B N 1
ATOM 17801 C CA . GLY C 3 488 ? 119.18400 116.18900 123.73900 1.000 43.89783 488 GLY B CA 1
ATOM 17802 C C . GLY C 3 488 ? 120.21900 116.32200 124.83600 1.000 43.89783 488 GLY B C 1
ATOM 17803 O O . GLY C 3 488 ? 119.84600 116.31300 126.01700 1.000 43.89783 488 GLY B O 1
ATOM 17807 N N . THR C 3 489 ? 121.50300 116.44500 124.51000 1.000 41.21935 489 THR B N 1
ATOM 17808 C CA . THR C 3 489 ? 122.54600 116.57400 125.52400 1.000 41.21935 489 THR B CA 1
ATOM 17809 C C . THR C 3 489 ? 123.77300 117.17500 124.86400 1.000 41.21935 489 THR B C 1
ATOM 17810 O O . THR C 3 489 ? 124.33300 116.57000 123.94600 1.000 41.21935 489 THR B O 1
ATOM 17821 N N . PHE C 3 490 ? 124.19100 118.35100 125.31700 1.000 41.80558 490 PHE B N 1
ATOM 17822 C CA . PHE C 3 490 ? 125.38200 118.99500 124.76000 1.00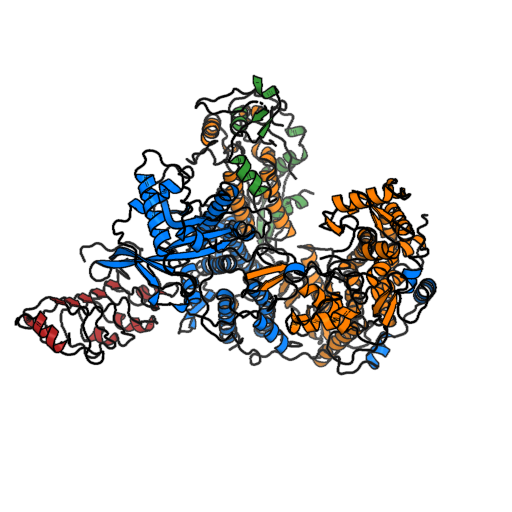0 41.80558 490 PHE B CA 1
ATOM 17823 C C . PHE C 3 490 ? 125.77400 120.17100 125.65100 1.000 41.80558 490 PHE B C 1
ATOM 17824 O O . PHE C 3 490 ? 125.21700 120.36500 126.73900 1.000 41.80558 490 PHE B O 1
ATOM 17841 N N . GLU C 3 491 ? 126.75200 120.94900 125.18800 1.000 41.62017 491 GLU B N 1
ATOM 17842 C CA . GLU C 3 491 ? 127.27500 122.09400 125.91700 1.000 41.62017 491 GLU B CA 1
ATOM 17843 C C . GLU C 3 491 ? 127.46200 123.25500 124.95200 1.000 41.62017 491 GLU B C 1
ATOM 17844 O O . GLU C 3 491 ? 127.64100 123.05800 123.74800 1.000 41.62017 491 GLU B O 1
ATOM 17856 N N . PHE C 3 492 ? 127.41900 124.47200 125.49400 1.000 43.37569 492 PHE B N 1
ATOM 17857 C CA . PHE C 3 492 ? 127.68400 125.66600 124.69400 1.000 43.37569 492 PHE B CA 1
ATOM 17858 C C . PHE C 3 492 ? 128.09600 126.78900 125.63800 1.000 43.37569 492 PHE B C 1
ATOM 17859 O O . PHE C 3 492 ? 127.26300 127.28900 126.39900 1.000 43.37569 492 PHE B O 1
ATOM 17876 N N . THR C 3 493 ? 129.36600 127.18600 125.57800 1.000 44.40148 493 THR B N 1
ATOM 17877 C CA . THR C 3 493 ? 129.89800 128.26400 126.41100 1.000 44.40148 493 THR B CA 1
ATOM 17878 C C . THR C 3 493 ? 129.56300 128.03500 127.88300 1.000 44.40148 493 THR B C 1
ATOM 17879 O O . THR C 3 493 ? 129.09300 128.92900 128.58900 1.000 44.40148 493 THR B O 1
ATOM 17890 N N . SER C 3 494 ? 129.80500 126.80900 128.34300 1.000 41.07886 494 SER B N 1
ATOM 17891 C CA . SER C 3 494 ? 129.60700 126.36500 129.71800 1.000 41.07886 494 SER B CA 1
ATOM 17892 C C . SER C 3 494 ? 128.13800 126.28200 130.11300 1.000 41.07886 494 SER B C 1
ATOM 17893 O O . SER C 3 494 ? 127.84600 125.95700 131.26800 1.000 41.07886 494 SER B O 1
ATOM 17901 N N . PHE C 3 495 ? 127.20600 126.56400 129.20700 1.000 43.05271 495 PHE B N 1
ATOM 17902 C CA . PHE C 3 495 ? 125.79800 126.26400 129.42600 1.000 43.05271 495 PHE B CA 1
ATOM 17903 C C . PHE C 3 495 ? 125.55700 124.81900 129.01200 1.000 43.05271 495 PHE B C 1
ATOM 17904 O O . PHE C 3 495 ? 125.71900 124.47400 127.83700 1.000 43.05271 495 PHE B O 1
ATOM 17921 N N . PHE C 3 496 ? 125.18300 123.97700 129.96900 1.000 39.50749 496 PHE B N 1
ATOM 17922 C CA . PHE C 3 496 ? 125.03400 122.54700 129.73100 1.000 39.50749 496 PHE B CA 1
ATOM 17923 C C . PHE C 3 496 ? 123.55900 122.21800 129.55100 1.000 39.50749 496 PHE B C 1
ATOM 17924 O O . PHE C 3 496 ? 122.75100 122.46600 130.45200 1.000 39.50749 496 PHE B O 1
ATOM 17941 N N . TYR C 3 497 ? 123.21500 121.66200 128.39300 1.000 41.92072 497 TYR B N 1
ATOM 17942 C CA . TYR C 3 497 ? 121.84200 121.33500 128.04200 1.000 41.92072 497 TYR B CA 1
ATOM 17943 C C . TYR C 3 497 ? 121.64500 119.83100 128.14700 1.000 41.92072 497 TYR B C 1
ATOM 17944 O O . TYR C 3 497 ? 122.41300 119.06100 127.56000 1.000 41.92072 497 TYR B O 1
ATOM 17962 N N . ARG C 3 498 ? 120.61700 119.42500 128.89400 1.000 40.17562 498 ARG B N 1
ATOM 17963 C CA . ARG C 3 498 ? 120.26400 118.01800 129.06900 1.000 40.17562 498 ARG B CA 1
ATOM 17964 C C . ARG C 3 498 ? 118.74700 117.91100 129.12900 1.000 40.17562 498 ARG B C 1
ATOM 17965 O O . ARG C 3 498 ? 118.14000 118.26600 130.14300 1.000 40.17562 498 ARG B O 1
ATOM 17986 N N . TYR C 3 499 ? 118.13900 117.42500 128.04900 1.000 41.58117 499 TYR B N 1
ATOM 17987 C CA . TYR C 3 499 ? 116.70400 117.15200 128.00100 1.000 41.58117 499 TYR B CA 1
ATOM 17988 C C . TYR C 3 499 ? 115.88800 118.36100 128.45300 1.000 41.58117 499 TYR B C 1
ATOM 17989 O O . TYR C 3 499 ? 114.96100 118.25500 129.25700 1.000 41.58117 499 TYR B O 1
ATOM 18007 N N . GLY C 3 500 ? 116.24400 119.52800 127.92300 1.000 44.31457 500 GLY B N 1
ATOM 18008 C CA . GLY C 3 500 ? 115.47200 120.73300 128.12700 1.000 44.31457 500 GLY B CA 1
ATOM 18009 C C . GLY C 3 500 ? 115.81000 121.52000 129.37300 1.000 44.31457 500 GLY B C 1
ATOM 18010 O O . GLY C 3 500 ? 115.25700 122.61000 129.56200 1.000 44.31457 500 GLY B O 1
ATOM 18014 N N . PHE C 3 501 ? 116.69400 121.01400 130.22700 1.000 45.64702 501 PHE B N 1
ATOM 18015 C CA . PHE C 3 501 ? 117.11800 121.71100 131.43600 1.000 45.64702 501 PHE B CA 1
ATOM 18016 C C . PHE C 3 501 ? 118.53000 122.22800 131.20200 1.000 45.64702 501 PHE B C 1
ATOM 18017 O O . PHE C 3 501 ? 119.46500 121.43800 131.03300 1.000 45.64702 501 PHE B O 1
ATOM 18034 N N . VAL C 3 502 ? 118.68400 123.54800 131.19700 1.000 44.14680 502 VAL B N 1
ATOM 18035 C CA . VAL C 3 502 ? 119.95500 124.19500 130.89600 1.000 44.14680 502 VAL B CA 1
ATOM 18036 C C . VAL C 3 502 ? 120.55300 124.71100 132.19700 1.000 44.14680 502 VAL B C 1
ATOM 18037 O O . VAL C 3 502 ? 119.93100 125.51400 132.90100 1.000 44.14680 502 VAL B O 1
ATOM 18050 N N . ALA C 3 503 ? 121.76000 124.25300 132.51100 1.000 42.32941 503 ALA B N 1
ATOM 18051 C CA . ALA C 3 503 ? 122.49500 124.71000 133.68100 1.000 42.32941 503 ALA B CA 1
ATOM 18052 C C . ALA C 3 503 ? 123.53600 125.73100 133.24500 1.000 42.32941 503 ALA B C 1
ATOM 18053 O O . ALA C 3 503 ? 124.35000 125.45300 132.35800 1.000 42.32941 503 ALA B O 1
ATOM 18060 N N . ASN C 3 504 ? 123.50300 126.90700 133.86900 1.000 45.48582 504 ASN B N 1
ATOM 18061 C CA . ASN C 3 504 ? 124.35900 128.03000 133.50300 1.000 45.48582 504 ASN B CA 1
ATOM 18062 C C . ASN C 3 504 ? 125.48900 128.12700 134.52000 1.000 45.48582 504 ASN B C 1
ATOM 18063 O O . ASN C 3 504 ? 125.25400 128.45000 135.68800 1.000 45.48582 504 ASN B O 1
ATOM 18074 N N . PHE C 3 505 ? 126.71700 127.85900 134.07200 1.000 41.93748 505 PHE B N 1
ATOM 18075 C CA . PHE C 3 505 ? 127.88300 127.95000 134.94100 1.000 41.93748 505 PHE B CA 1
ATOM 18076 C C . PHE C 3 505 ? 129.03900 128.64600 134.23500 1.000 41.93748 505 PHE B C 1
ATOM 18077 O O . PHE C 3 505 ? 130.20800 128.36500 134.52100 1.000 41.93748 505 PHE B O 1
ATOM 18094 N N . SER C 3 506 ? 128.72900 129.56000 133.31400 1.000 44.93793 506 SER B N 1
ATOM 18095 C CA . SER C 3 506 ? 129.77700 130.26700 132.58600 1.000 44.93793 506 SER B CA 1
ATOM 18096 C C . SER C 3 506 ? 130.52000 131.24400 133.48700 1.000 44.93793 506 SER B C 1
ATOM 18097 O O . SER C 3 506 ? 131.74300 131.38500 133.38100 1.000 44.93793 506 SER B O 1
ATOM 18105 N N . MET C 3 507 ? 129.80200 131.92200 134.37700 1.000 51.62004 507 MET B N 1
ATOM 18106 C CA . MET C 3 507 ? 130.36700 132.98100 135.20100 1.000 51.62004 507 MET B CA 1
ATOM 18107 C C . MET C 3 507 ? 130.66100 132.46700 136.60400 1.000 51.62004 507 MET B C 1
ATOM 18108 O O . MET C 3 507 ? 129.87300 131.71400 137.18200 1.000 51.62004 507 MET B O 1
ATOM 18122 N N . GLU C 3 508 ? 131.80300 132.88300 137.14400 1.000 51.91783 508 GLU B N 1
ATOM 18123 C CA . GLU C 3 508 ? 132.20200 132.47800 138.48000 1.000 51.91783 508 GLU B CA 1
ATOM 18124 C C . GLU C 3 508 ? 131.41600 133.25600 139.53400 1.000 51.91783 508 GLU B C 1
ATOM 18125 O O . GLU C 3 508 ? 130.75600 134.25900 139.24900 1.000 51.91783 508 GLU B O 1
ATOM 18137 N N . LEU C 3 509 ? 131.49800 132.77800 140.76900 1.000 47.43564 509 LEU B N 1
ATOM 18138 C CA . LEU C 3 509 ? 130.87500 133.48300 141.87700 1.000 47.43564 509 LEU B CA 1
ATOM 18139 C C . LEU C 3 509 ? 131.56900 134.82800 142.08500 1.000 47.43564 509 LEU B C 1
ATOM 18140 O O . LEU C 3 509 ? 132.78600 134.93500 141.89100 1.000 47.43564 509 LEU B O 1
ATOM 18156 N N . PRO C 3 510 ? 130.83700 135.87100 142.48200 1.000 50.46404 510 PRO B N 1
ATOM 18157 C CA . PRO C 3 510 ? 131.48300 137.16500 142.72600 1.000 50.46404 510 PRO B CA 1
ATOM 18158 C C . PRO C 3 510 ? 132.18400 137.19700 144.07200 1.000 50.46404 510 PRO B C 1
ATOM 18159 O O . PRO C 3 510 ? 132.28000 136.17100 144.75300 1.000 50.46404 510 PRO B O 1
ATOM 18170 N N . SER C 3 511 ? 132.68100 138.36600 144.46200 1.000 51.12067 511 SER B N 1
ATOM 18171 C CA . SER C 3 511 ? 133.25500 138.57600 145.78800 1.000 51.12067 511 SER B CA 1
ATOM 18172 C C . SER C 3 511 ? 132.20500 139.28000 146.63900 1.000 51.12067 511 SER B C 1
ATOM 18173 O O . SER C 3 511 ? 131.99900 140.49000 146.51500 1.000 51.12067 511 SER B O 1
ATOM 18181 N N . PHE C 3 512 ? 131.53500 138.52000 147.50200 1.000 50.42994 512 PHE B N 1
ATOM 18182 C CA . PHE C 3 512 ? 130.57400 139.08700 148.44400 1.000 50.42994 512 PHE B CA 1
ATOM 18183 C C . PHE C 3 512 ? 131.35000 139.64500 149.62800 1.000 50.42994 512 PHE B C 1
ATOM 18184 O O . PHE C 3 512 ? 131.80200 138.89800 150.49900 1.000 50.42994 512 PHE B O 1
ATOM 18201 N N . GLY C 3 513 ? 131.50800 140.96200 149.66400 1.000 55.31973 513 GLY B N 1
ATOM 18202 C CA . GLY C 3 513 ? 132.25700 141.59000 150.73500 1.000 55.31973 513 GLY B CA 1
ATOM 18203 C C . GLY C 3 513 ? 132.08400 143.09000 150.68900 1.000 55.31973 513 GLY B C 1
ATOM 18204 O O . GLY C 3 513 ? 131.41200 143.63700 149.81100 1.000 55.31973 513 GLY B O 1
ATOM 18208 N N . VAL C 3 514 ? 132.70700 143.75500 151.66100 1.000 60.45219 514 VAL B N 1
ATOM 18209 C CA . VAL C 3 514 ? 132.63400 145.20700 151.73700 1.000 60.45219 514 VAL B CA 1
ATOM 18210 C C . VAL C 3 514 ? 133.35400 145.81000 150.53900 1.000 60.45219 514 VAL B C 1
ATOM 18211 O O . VAL C 3 514 ? 134.52500 145.50500 150.27800 1.000 60.45219 514 VAL B O 1
ATOM 18224 N N . SER C 3 515 ? 132.65000 146.66400 149.79500 1.000 61.42997 515 SER B N 1
ATOM 18225 C CA . SER C 3 515 ? 133.26600 147.31600 148.64500 1.000 61.42997 515 SER B CA 1
ATOM 18226 C C . SER C 3 515 ? 134.41100 148.22200 149.07600 1.000 61.42997 515 SER B C 1
ATOM 18227 O O . SER C 3 515 ? 135.47100 148.24000 148.44000 1.000 61.42997 515 SER B O 1
ATOM 18235 N N . GLY C 3 516 ? 134.21700 148.97800 150.15200 1.000 64.14435 516 GLY B N 1
ATOM 18236 C CA . GLY C 3 516 ? 135.23600 149.86600 150.66500 1.000 64.14435 516 GLY B CA 1
ATOM 18237 C C . GLY C 3 516 ? 134.96900 151.34300 150.47200 1.000 64.14435 516 GLY B C 1
ATOM 18238 O O . GLY C 3 516 ? 135.90700 152.14000 150.58800 1.000 64.14435 516 GLY B O 1
ATOM 18242 N N . ILE C 3 517 ? 133.73400 151.73800 150.17100 1.000 64.73980 517 ILE B N 1
ATOM 18243 C CA . ILE C 3 517 ? 133.42000 153.15500 150.02300 1.000 64.73980 517 ILE B CA 1
ATOM 18244 C C . ILE C 3 517 ? 133.11800 153.78100 151.37900 1.000 64.73980 517 ILE B C 1
ATOM 18245 O O . ILE C 3 517 ? 133.83400 154.67600 151.84300 1.000 64.73980 517 ILE B O 1
ATOM 18261 N N . ASN C 3 518 ? 132.06100 153.31600 152.03600 1.000 67.53467 518 ASN B N 1
ATOM 18262 C CA . ASN C 3 518 ? 131.65500 153.83500 153.33900 1.000 67.53467 518 ASN B CA 1
ATOM 18263 C C . ASN C 3 518 ? 130.47500 153.00300 153.83300 1.000 67.53467 518 ASN B C 1
ATOM 18264 O O . ASN C 3 518 ? 130.01200 152.08000 153.15600 1.000 67.53467 518 ASN B O 1
ATOM 18275 N N . GLU C 3 519 ? 129.98700 153.34400 155.02900 1.000 67.91031 519 GLU B N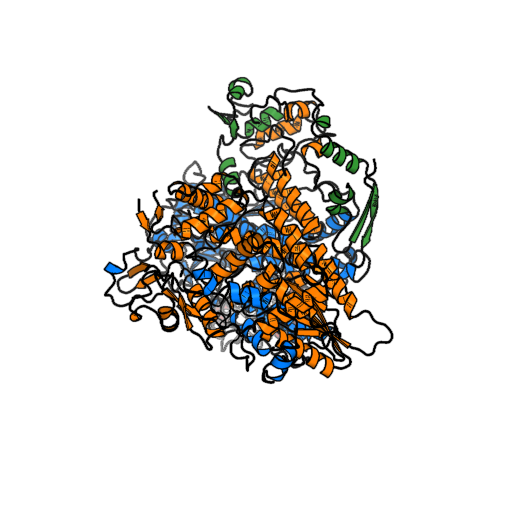 1
ATOM 18276 C CA . GLU C 3 519 ? 129.01200 152.49400 155.70600 1.000 67.91031 519 GLU B CA 1
ATOM 18277 C C . GLU C 3 519 ? 127.71600 152.37100 154.91400 1.000 67.91031 519 GLU B C 1
ATOM 18278 O O . GLU C 3 519 ? 127.14400 151.27900 154.81700 1.000 67.91031 519 GLU B O 1
ATOM 18290 N N . SER C 3 520 ? 127.23000 153.47200 154.34800 1.000 68.59148 520 SER B N 1
ATOM 18291 C CA . SER C 3 520 ? 125.94700 153.46200 153.65800 1.000 68.59148 520 SER B CA 1
ATOM 18292 C C . SER C 3 520 ? 126.04300 152.97400 152.22000 1.000 68.59148 520 SER B C 1
ATOM 18293 O O . SER C 3 520 ? 125.00500 152.82800 151.56600 1.000 68.59148 520 SER B O 1
ATOM 18301 N N . ALA C 3 521 ? 127.24800 152.72400 151.71200 1.000 63.75858 521 ALA B N 1
ATOM 18302 C CA . ALA C 3 521 ? 127.43400 152.20700 150.36200 1.000 63.75858 521 ALA B CA 1
ATOM 18303 C C . ALA C 3 521 ? 127.63700 150.69800 150.34200 1.000 63.75858 521 ALA B C 1
ATOM 18304 O O . ALA C 3 521 ? 126.99300 149.99600 149.55800 1.000 63.75858 521 ALA B O 1
ATOM 18311 N N . ASP C 3 522 ? 128.52500 150.18400 151.19400 1.000 61.02776 522 ASP B N 1
ATOM 18312 C CA . ASP C 3 522 ? 128.79700 148.75100 151.20400 1.000 61.02776 522 ASP B CA 1
ATOM 18313 C C . ASP C 3 522 ? 127.52300 147.95500 151.45200 1.000 61.02776 522 ASP B C 1
ATOM 18314 O O . ASP C 3 522 ? 127.25000 146.96300 150.76400 1.000 61.02776 522 ASP B O 1
ATOM 18323 N N . MET C 3 523 ? 126.72300 148.37900 152.43100 1.000 59.24465 523 MET B N 1
ATOM 18324 C CA . MET C 3 523 ? 125.48100 147.68300 152.73900 1.000 59.24465 523 MET B CA 1
ATOM 18325 C C . MET C 3 523 ? 124.44700 147.81300 151.63400 1.000 59.24465 523 MET B C 1
ATOM 18326 O O . MET C 3 523 ? 123.43400 147.10700 151.67500 1.000 59.24465 523 MET B O 1
ATOM 18340 N N . SER C 3 524 ? 124.66200 148.70100 150.66800 1.000 59.19370 524 SER B N 1
ATOM 18341 C CA . SER C 3 524 ? 123.79400 148.81500 149.50800 1.000 59.19370 524 SER B CA 1
ATOM 18342 C C . SER C 3 524 ? 124.44700 148.29700 148.23600 1.000 59.19370 524 SER B C 1
ATOM 18343 O O . SER C 3 524 ? 123.79500 148.27700 147.18800 1.000 59.19370 524 SER B O 1
ATOM 18351 N N . ILE C 3 525 ? 125.70800 147.87900 148.29700 1.000 59.18540 525 ILE B N 1
ATOM 18352 C CA . ILE C 3 525 ? 126.39800 147.32300 147.14300 1.000 59.18540 525 ILE B CA 1
ATOM 18353 C C . ILE C 3 525 ? 126.51500 145.80700 147.23600 1.000 59.18540 525 ILE B C 1
ATOM 18354 O O . ILE C 3 525 ? 126.30600 145.11000 146.24500 1.000 59.18540 525 ILE B O 1
ATOM 18370 N N . GLY C 3 526 ? 126.85900 145.27300 148.40900 1.000 55.74190 526 GLY B N 1
ATOM 18371 C CA . GLY C 3 526 ? 126.92800 143.82400 148.54500 1.000 55.74190 526 GLY B CA 1
ATOM 18372 C C . GLY C 3 526 ? 125.57500 143.16200 148.35900 1.000 55.74190 526 GLY B C 1
ATOM 18373 O O . GLY C 3 526 ? 125.44200 142.16900 147.63400 1.000 55.74190 526 GLY B O 1
ATOM 18377 N N . VAL C 3 527 ? 124.54600 143.71300 149.00800 1.000 53.90304 527 VAL B N 1
ATOM 18378 C CA . VAL C 3 527 ? 123.19700 143.16700 148.89600 1.000 53.90304 527 VAL B CA 1
ATOM 18379 C C . VAL C 3 527 ? 122.54100 143.52000 147.57500 1.000 53.90304 527 VAL B C 1
ATOM 18380 O O . VAL C 3 527 ? 121.43400 143.04300 147.29700 1.000 53.90304 527 VAL B O 1
ATOM 18393 N N . THR C 3 528 ? 123.18400 144.35500 146.76000 1.000 54.63490 528 THR B N 1
ATOM 18394 C CA . THR C 3 528 ? 122.76000 144.56600 145.38300 1.000 54.63490 528 THR B CA 1
ATOM 18395 C C . THR C 3 528 ? 123.45700 143.59500 144.44000 1.000 54.63490 528 THR B C 1
ATOM 18396 O O . THR C 3 528 ? 122.84700 143.11700 143.48100 1.000 54.63490 528 THR B O 1
ATOM 18407 N N . VAL C 3 529 ? 124.72700 143.29000 144.70700 1.000 52.04179 529 VAL B N 1
ATOM 18408 C CA . VAL C 3 529 ? 125.44300 142.28600 143.92600 1.000 52.04179 529 VAL B CA 1
ATOM 18409 C C . VAL C 3 529 ? 124.79000 140.92200 144.09900 1.000 52.04179 529 VAL B C 1
ATOM 18410 O O . VAL C 3 529 ? 124.63400 140.16200 143.13200 1.000 52.04179 529 VAL B O 1
ATOM 18423 N N . ILE C 3 530 ? 124.41700 140.58000 145.33400 1.000 50.66451 530 ILE B N 1
ATOM 18424 C CA . ILE C 3 530 ? 123.75000 139.30100 145.56800 1.000 50.66451 530 ILE B CA 1
ATOM 18425 C C . ILE C 3 530 ? 122.49400 139.20400 144.71100 1.000 50.66451 530 ILE B C 1
ATOM 18426 O O . ILE C 3 530 ? 122.27600 138.21500 144.00100 1.000 50.66451 530 ILE B O 1
ATOM 18442 N N . LYS C 3 531 ? 121.66000 140.24300 144.74800 1.000 55.34044 531 LYS B N 1
ATOM 18443 C CA . LYS C 3 531 ? 120.43000 140.23800 143.96400 1.000 55.34044 531 LYS B CA 1
ATOM 18444 C C . LYS C 3 531 ? 120.73300 140.14900 142.47400 1.000 55.34044 531 LYS B C 1
ATOM 18445 O O . LYS C 3 531 ? 120.10400 139.37200 141.74500 1.000 55.34044 531 LYS B O 1
ATOM 18464 N N . ASN C 3 532 ? 121.70200 140.93800 142.00500 1.000 54.07682 532 ASN B N 1
ATOM 18465 C CA . ASN C 3 532 ? 122.00200 140.97600 140.57900 1.000 54.07682 532 ASN B CA 1
ATOM 18466 C C . ASN C 3 532 ? 122.42800 139.60700 140.07400 1.000 54.07682 532 ASN B C 1
ATOM 18467 O O . ASN C 3 532 ? 121.96100 139.15300 139.02300 1.000 54.07682 532 ASN B O 1
ATOM 18478 N N . ASN C 3 533 ? 123.30900 138.92700 140.80900 1.000 51.27724 533 ASN B N 1
ATOM 18479 C CA . ASN C 3 533 ? 123.69600 137.58600 140.39300 1.000 51.27724 533 ASN B CA 1
ATOM 18480 C C . ASN C 3 533 ? 122.56800 136.58400 140.58300 1.000 51.27724 533 ASN B C 1
ATOM 18481 O O . ASN C 3 533 ? 122.54900 135.55800 139.89700 1.000 51.27724 533 ASN B O 1
ATOM 18492 N N . MET C 3 534 ? 121.63100 136.84800 141.49400 1.000 53.23639 534 MET B N 1
ATOM 18493 C CA . MET C 3 534 ? 120.45700 135.98900 141.58600 1.000 53.23639 534 MET B CA 1
ATOM 18494 C C . MET C 3 534 ? 119.60300 136.09700 140.32700 1.000 53.23639 534 MET B C 1
ATOM 18495 O O . MET C 3 534 ? 119.03100 135.10000 139.87200 1.000 53.23639 534 MET B O 1
ATOM 18509 N N . ILE C 3 535 ? 119.50600 137.29600 139.74800 1.000 57.03680 535 ILE B N 1
ATOM 18510 C CA . ILE C 3 535 ? 118.67200 137.45700 138.55700 1.000 57.03680 535 ILE B CA 1
ATOM 18511 C C . ILE C 3 535 ? 119.46800 137.14400 137.29700 1.000 57.03680 535 ILE B C 1
ATOM 18512 O O . ILE C 3 535 ? 118.93000 136.58600 136.33400 1.000 57.03680 535 ILE B O 1
ATOM 18528 N N . ASN C 3 536 ? 120.75400 137.49300 137.27700 1.000 54.41422 536 ASN B N 1
ATOM 18529 C CA . ASN C 3 536 ? 121.57800 137.32800 136.08300 1.000 54.41422 536 ASN B CA 1
ATOM 18530 C C . ASN C 3 536 ? 122.26200 135.96300 136.04800 1.000 54.41422 536 ASN B C 1
ATOM 18531 O O . ASN C 3 536 ? 122.06300 135.18500 135.11100 1.000 54.41422 536 ASN B O 1
ATOM 18542 N N . ASN C 3 537 ? 123.06200 135.66100 137.06500 1.000 52.75321 537 ASN B N 1
ATOM 18543 C CA . ASN C 3 537 ? 123.88600 134.46200 137.08100 1.000 52.75321 537 ASN B CA 1
ATOM 18544 C C . ASN C 3 537 ? 123.14600 133.23400 137.59000 1.000 52.75321 537 ASN B C 1
ATOM 18545 O O . ASN C 3 537 ? 123.71400 132.13700 137.57200 1.000 52.75321 537 ASN B O 1
ATOM 18556 N N . ASP C 3 538 ? 121.90500 133.38600 138.04000 1.000 55.47594 538 ASP B N 1
ATOM 18557 C CA . ASP C 3 538 ? 121.08600 132.26800 138.49600 1.000 55.47594 538 ASP B CA 1
ATOM 18558 C C . ASP C 3 538 ? 121.82500 131.43300 139.54100 1.000 55.47594 538 ASP B C 1
ATOM 18559 O O . ASP C 3 538 ? 122.12400 130.25500 139.34400 1.000 55.47594 538 ASP B O 1
ATOM 18568 N N . LEU C 3 539 ? 122.12900 132.07400 140.66800 1.000 50.15396 539 LEU B N 1
ATOM 18569 C CA . LEU C 3 539 ? 122.63200 131.36900 141.83900 1.000 50.15396 539 LEU B CA 1
ATOM 18570 C C . LEU C 3 539 ? 121.46200 131.07900 142.76600 1.000 50.15396 539 LEU B C 1
ATOM 18571 O O . LEU C 3 539 ? 120.65800 131.96900 143.06000 1.000 50.15396 539 LEU B O 1
ATOM 18587 N N . GLY C 3 540 ? 121.36600 129.83400 143.21700 1.000 50.27859 540 GLY B N 1
ATOM 18588 C CA . GLY C 3 540 ? 120.20500 129.37600 143.93900 1.000 50.27859 540 GLY B CA 1
ATOM 18589 C C . GLY C 3 540 ? 119.96500 130.16400 145.20900 1.000 50.27859 540 GLY B C 1
ATOM 18590 O O . GLY C 3 540 ? 120.89300 130.71000 145.81200 1.000 50.27859 540 GLY B O 1
ATOM 18594 N N . PRO C 3 541 ? 118.70500 130.23700 145.64200 1.000 51.74171 541 PRO B N 1
ATOM 18595 C CA . PRO C 3 541 ? 118.39000 131.05500 146.82300 1.000 51.74171 541 PRO B CA 1
ATOM 18596 C C . PRO C 3 541 ? 119.13000 130.62400 148.07500 1.000 51.74171 541 PRO B C 1
ATOM 18597 O O . PRO C 3 541 ? 119.43000 131.47000 148.92700 1.000 51.74171 541 PRO B O 1
ATOM 18608 N N . ALA C 3 542 ? 119.43400 129.33400 148.22200 1.000 47.22913 542 ALA B N 1
ATOM 18609 C CA . ALA C 3 542 ? 120.19100 128.89200 149.38700 1.000 47.22913 542 ALA B CA 1
ATOM 18610 C C . ALA C 3 542 ? 121.57500 129.52500 149.41100 1.000 47.22913 542 ALA B C 1
ATOM 18611 O O . ALA C 3 542 ? 122.07500 129.90200 150.47600 1.000 47.22913 542 ALA B O 1
ATOM 18618 N N . THR C 3 543 ? 122.21600 129.64100 148.24600 1.000 45.77607 543 THR B N 1
ATOM 18619 C CA . THR C 3 543 ? 123.51500 130.30100 148.18500 1.000 45.77607 543 THR B CA 1
ATOM 18620 C C . THR C 3 543 ? 123.38300 131.80800 148.35200 1.000 45.77607 543 THR B C 1
ATOM 18621 O O . THR C 3 543 ? 124.28200 132.45100 148.90400 1.000 45.77607 543 THR B O 1
ATOM 18632 N N . ALA C 3 544 ? 122.28000 132.39100 147.88100 1.000 47.69797 544 ALA B N 1
ATOM 18633 C CA . ALA C 3 544 ? 122.05700 133.81300 148.10500 1.000 47.69797 544 ALA B CA 1
ATOM 18634 C C . ALA C 3 544 ? 121.94500 134.11700 149.59100 1.000 47.69797 544 ALA B C 1
ATOM 18635 O O . ALA C 3 544 ? 122.50700 135.10500 150.07500 1.000 47.69797 544 ALA B O 1
ATOM 18642 N N . GLN C 3 545 ? 121.22300 133.27600 150.33400 1.000 49.55264 545 GLN B N 1
ATOM 18643 C CA . GLN C 3 545 ? 121.09400 133.49100 151.77000 1.000 49.55264 545 GLN B CA 1
ATOM 18644 C C . GLN C 3 545 ? 122.43600 133.35000 152.47500 1.000 49.55264 545 GLN B C 1
ATOM 18645 O O . GLN C 3 545 ? 122.78900 134.17800 153.32100 1.000 49.55264 545 GLN B O 1
ATOM 18659 N N . MET C 3 546 ? 123.20200 132.31000 152.14200 1.000 44.25668 546 MET B N 1
ATOM 18660 C CA . MET C 3 546 ? 124.51400 132.14000 152.75200 1.000 44.25668 546 MET B CA 1
ATOM 18661 C C . MET C 3 546 ? 125.54100 133.11300 152.19600 1.000 44.25668 546 MET B C 1
ATOM 18662 O O . MET C 3 546 ? 126.59000 133.30600 152.81700 1.000 44.25668 546 MET B O 1
ATOM 18676 N N . ALA C 3 547 ? 125.27100 133.71900 151.04000 1.000 46.82480 547 ALA B N 1
ATOM 18677 C CA . ALA C 3 547 ? 126.10500 134.81700 150.57200 1.000 46.82480 547 ALA B CA 1
ATOM 18678 C C . ALA C 3 547 ? 125.81000 136.08900 151.35100 1.000 46.82480 547 ALA B C 1
ATOM 18679 O O . ALA C 3 547 ? 126.72300 136.86200 151.65900 1.000 46.82480 547 ALA B O 1
ATOM 18686 N N . LEU C 3 548 ? 124.53600 136.31700 151.67700 1.000 50.90331 548 LEU B N 1
ATOM 18687 C CA . LEU C 3 548 ? 124.15600 137.45800 152.49700 1.000 50.90331 548 LEU B CA 1
ATOM 18688 C C . LEU C 3 548 ? 124.67100 137.33600 153.92300 1.000 50.90331 548 LEU B C 1
ATOM 18689 O O . LEU C 3 548 ? 124.68900 138.33400 154.64900 1.000 50.90331 548 LEU B O 1
ATOM 18705 N N . GLN C 3 549 ? 125.09000 136.14100 154.33900 1.000 48.16939 549 GLN B N 1
ATOM 18706 C CA . GLN C 3 549 ? 125.64700 135.94000 155.67000 1.000 48.16939 549 GLN B CA 1
ATOM 18707 C C . GLN C 3 549 ? 127.16000 136.10900 155.69000 1.000 48.16939 549 GLN B C 1
ATOM 18708 O O . GLN C 3 549 ? 127.69900 136.73000 156.61000 1.000 48.16939 549 GLN B O 1
ATOM 18722 N N . LEU C 3 550 ? 127.86100 135.56000 154.69700 1.000 46.47235 550 LEU B N 1
ATOM 18723 C CA . LEU C 3 550 ? 129.30100 135.76500 154.61600 1.000 46.47235 550 LEU B CA 1
ATOM 18724 C C . LEU C 3 550 ? 129.65000 137.20900 154.29200 1.000 46.47235 550 LEU B C 1
ATOM 18725 O O . LEU C 3 550 ? 130.79700 137.61700 154.49800 1.000 46.47235 550 LEU B O 1
ATOM 18741 N N . PHE C 3 551 ? 128.69200 137.98600 153.78400 1.000 52.55934 551 PHE B N 1
ATOM 18742 C CA . PHE C 3 551 ? 128.92300 139.40900 153.57500 1.000 52.55934 551 PHE B CA 1
ATOM 18743 C C . PHE C 3 551 ? 128.69600 140.19100 154.86000 1.000 52.55934 551 PHE B C 1
ATOM 18744 O O . PHE C 3 551 ? 129.57000 140.94500 155.30000 1.000 52.55934 551 PHE B O 1
ATOM 18761 N N . ILE C 3 552 ? 127.52800 140.01500 155.48100 1.000 53.82773 552 ILE B N 1
ATOM 18762 C CA . ILE C 3 552 ? 127.22400 140.73400 156.70800 1.000 53.82773 552 ILE B CA 1
ATOM 18763 C C . ILE C 3 552 ? 128.22300 140.39000 157.80100 1.000 53.82773 552 ILE B C 1
ATOM 18764 O O . ILE C 3 552 ? 128.48200 141.21500 158.68200 1.000 53.82773 552 ILE B O 1
ATOM 18780 N N . LYS C 3 553 ? 128.79900 139.18800 157.76700 1.000 51.20478 553 LYS B N 1
ATOM 18781 C CA . LYS C 3 553 ? 129.87300 138.83400 158.68600 1.000 51.20478 553 LYS B CA 1
ATOM 18782 C C . LYS C 3 553 ? 131.16800 139.56900 158.38100 1.000 51.20478 553 LYS B C 1
ATOM 18783 O O . LYS C 3 553 ? 132.06200 139.59300 159.23200 1.000 51.20478 553 LYS B O 1
ATOM 18802 N N . ASP C 3 554 ? 131.29100 140.15600 157.19300 1.000 57.07725 554 ASP B N 1
ATOM 18803 C CA . ASP C 3 554 ? 132.41800 141.01200 156.84600 1.000 57.07725 554 ASP B CA 1
ATOM 18804 C C . ASP C 3 554 ? 132.10800 142.48500 157.06200 1.000 57.07725 554 ASP B C 1
ATOM 18805 O O . ASP C 3 554 ? 132.96100 143.23200 157.54800 1.000 57.07725 554 ASP B O 1
ATOM 18814 N N . TYR C 3 555 ? 130.89500 142.91500 156.71200 1.000 59.37459 555 TYR B N 1
ATOM 18815 C CA . TYR C 3 555 ? 130.48200 144.28300 156.99800 1.000 59.37459 555 TYR B CA 1
ATOM 18816 C C . TYR C 3 555 ? 130.42700 144.54300 158.49600 1.000 59.37459 555 TYR B C 1
ATOM 18817 O O . TYR C 3 555 ? 130.56500 145.69100 158.93100 1.000 59.37459 555 TYR B O 1
ATOM 18835 N N . ARG C 3 556 ? 130.22600 143.50000 159.29900 1.000 58.90908 556 ARG B N 1
ATOM 18836 C CA . ARG C 3 556 ? 130.16000 143.64300 160.74500 1.000 58.90908 556 ARG B CA 1
ATOM 18837 C C . ARG C 3 556 ? 131.51800 143.53000 161.41900 1.000 58.90908 556 ARG B C 1
ATOM 18838 O O . ARG C 3 556 ? 131.60800 143.75600 162.63000 1.000 58.90908 556 ARG B O 1
ATOM 18859 N N . TYR C 3 557 ? 132.56800 143.18200 160.68100 1.000 62.60010 557 TYR B N 1
ATOM 18860 C CA . TYR C 3 557 ? 133.90600 143.05200 161.24300 1.000 62.60010 557 TYR B CA 1
ATOM 18861 C C . TYR C 3 557 ? 134.83200 144.18800 160.85000 1.000 62.60010 557 TYR B C 1
ATOM 18862 O O . TYR C 3 557 ? 135.64300 144.62500 161.66800 1.000 62.60010 557 TYR B O 1
ATOM 18880 N N . THR C 3 558 ? 134.73500 144.68100 159.61400 1.000 63.91057 558 THR B N 1
ATOM 18881 C CA . THR C 3 558 ? 135.56800 145.80800 159.21000 1.000 63.91057 558 THR B CA 1
ATOM 18882 C C . THR C 3 558 ? 135.12700 147.09300 159.89900 1.000 63.91057 558 THR B C 1
ATOM 18883 O O . THR C 3 558 ? 135.96100 147.84900 160.40800 1.000 63.91057 558 THR B O 1
ATOM 18894 N N . TYR C 3 559 ? 133.82300 147.35400 159.93100 1.000 64.73950 559 TYR B N 1
ATOM 18895 C CA . TYR C 3 559 ? 133.28700 148.56400 160.53900 1.000 64.73950 559 TYR B CA 1
ATOM 18896 C C . TYR C 3 559 ? 133.01100 148.41300 162.02900 1.000 64.73950 559 TYR B C 1
ATOM 18897 O O . TYR C 3 559 ? 132.55400 149.37200 162.65800 1.000 64.73950 559 TYR B O 1
ATOM 18915 N N . ARG C 3 560 ? 133.27000 147.24100 162.60600 1.000 66.99046 560 ARG B N 1
ATOM 18916 C CA . ARG C 3 560 ? 133.06100 147.00400 164.03300 1.000 66.99046 560 ARG B CA 1
ATOM 18917 C C . ARG C 3 560 ? 131.60700 147.23400 164.44000 1.000 66.99046 560 ARG B C 1
ATOM 18918 O O . ARG C 3 560 ? 131.32300 147.62700 165.57400 1.000 66.99046 560 ARG B O 1
ATOM 18939 N N . CYS C 3 561 ? 130.67500 146.98600 163.52600 1.000 67.25360 561 CYS B N 1
ATOM 18940 C CA . CYS C 3 561 ? 129.24500 147.09100 163.81900 1.000 67.25360 561 CYS B CA 1
ATOM 18941 C C . CYS C 3 561 ? 128.69900 145.77500 164.36400 1.000 67.25360 561 CYS B C 1
ATOM 18942 O O . CYS C 3 561 ? 127.73000 145.21900 163.85100 1.000 67.25360 561 CYS B O 1
ATOM 18950 N N . HIS C 3 562 ? 129.31900 145.27700 165.43000 1.000 68.81604 562 HIS B N 1
ATOM 18951 C CA . HIS C 3 562 ? 129.08700 143.92100 165.93000 1.000 68.81604 562 HIS B CA 1
ATOM 18952 C C . HIS C 3 562 ? 127.74700 143.74300 166.64300 1.000 68.81604 562 HIS B C 1
ATOM 18953 O O . HIS C 3 562 ? 127.59000 142.68300 167.26100 1.000 68.81604 562 HIS B O 1
ATOM 18967 N N . ARG C 3 563 ? 126.81100 144.69100 166.60900 1.000 70.45919 563 ARG B N 1
ATOM 18968 C CA . ARG C 3 563 ? 125.49900 144.50900 167.22500 1.000 70.45919 563 ARG B CA 1
ATOM 18969 C C . ARG C 3 563 ? 125.57600 144.72200 168.73100 1.000 70.45919 563 ARG B C 1
ATOM 18970 O O . ARG C 3 563 ? 126.63900 144.55300 169.33600 1.000 70.45919 563 ARG B O 1
ATOM 18991 N N . GLY C 3 564 ? 124.44900 145.09500 169.34600 1.000 73.88985 564 GLY B N 1
ATOM 18992 C CA . GLY C 3 564 ? 124.43400 145.36600 170.77200 1.000 73.88985 564 GLY B CA 1
ATOM 18993 C C . GLY C 3 564 ? 124.25500 144.14500 171.64700 1.000 73.88985 564 GLY B C 1
ATOM 18994 O O . GLY C 3 564 ? 124.63500 144.18000 172.82200 1.000 73.88985 564 GLY B O 1
ATOM 18998 N N . ASP C 3 565 ? 123.68400 143.06600 171.10800 1.000 74.80181 565 ASP B N 1
ATOM 18999 C CA . ASP C 3 565 ? 123.47400 141.86700 171.91300 1.000 74.80181 565 ASP B CA 1
ATOM 19000 C C . ASP C 3 565 ? 124.78800 141.14800 172.19100 1.000 74.80181 565 ASP B C 1
ATOM 19001 O O . ASP C 3 565 ? 125.03300 140.70600 173.31900 1.000 74.80181 565 ASP B O 1
ATOM 19010 N N . THR C 3 566 ? 125.64300 141.02300 171.18100 1.000 74.92161 566 THR B N 1
ATOM 19011 C CA . THR C 3 566 ? 126.90000 140.31200 171.35300 1.000 74.92161 566 THR B CA 1
ATOM 19012 C C . THR C 3 566 ? 127.81200 141.06100 172.31800 1.000 74.92161 566 THR B C 1
ATOM 19013 O O . THR C 3 566 ? 127.70800 142.27700 172.49300 1.000 74.92161 566 THR B O 1
ATOM 19024 N N . GLN C 3 567 ? 128.71700 140.31300 172.94900 1.000 79.05703 567 GLN B N 1
ATOM 19025 C CA . GLN C 3 567 ? 129.68200 140.86600 173.88900 1.000 79.05703 567 GLN B CA 1
ATOM 19026 C C . GLN C 3 567 ? 131.02600 141.15100 173.22800 1.000 79.05703 567 GLN B C 1
ATOM 19027 O O . GLN C 3 567 ? 132.07400 141.01900 173.86800 1.000 79.05703 567 GLN B O 1
ATOM 19041 N N . ILE C 3 568 ? 131.01600 141.53400 171.95500 1.000 78.26613 568 ILE B N 1
ATOM 19042 C CA . ILE C 3 568 ? 132.25000 141.81400 171.23200 1.000 78.26613 568 ILE B CA 1
ATOM 19043 C C . ILE C 3 568 ? 132.79300 143.16000 171.69100 1.000 78.26613 568 ILE B C 1
ATOM 19044 O O . ILE C 3 568 ? 132.09800 144.18100 171.61900 1.000 78.26613 568 ILE B O 1
ATOM 19060 N N . GLN C 3 569 ? 134.03700 143.16800 172.16300 1.000 82.10543 569 GLN B N 1
ATOM 19061 C CA . GLN C 3 569 ? 134.68400 144.37000 172.67300 1.000 82.10543 569 GLN B CA 1
ATOM 19062 C C . GLN C 3 569 ? 135.67900 144.89100 171.64600 1.000 82.10543 569 GLN B C 1
ATOM 19063 O O . GLN C 3 569 ? 136.53200 144.13900 171.16200 1.000 82.10543 569 GLN B O 1
ATOM 19077 N N . THR C 3 570 ? 135.56800 146.17700 171.32800 1.000 79.51841 570 THR B N 1
ATOM 19078 C CA . THR C 3 570 ? 136.41900 146.85000 170.35500 1.000 79.51841 570 THR B CA 1
ATOM 19079 C C . THR C 3 570 ? 136.46400 148.32800 170.72600 1.000 79.51841 570 THR B C 1
ATOM 19080 O O . THR C 3 570 ? 135.97300 148.73500 171.78300 1.000 79.51841 570 THR B O 1
ATOM 19091 N N . ARG C 3 571 ? 137.05900 149.14100 169.85000 1.000 81.09591 571 ARG B N 1
ATOM 19092 C CA . ARG C 3 571 ? 137.05200 150.58300 170.07400 1.000 81.09591 571 ARG B CA 1
ATOM 19093 C C . ARG C 3 571 ? 135.63300 151.13500 170.04800 1.000 81.09591 571 ARG B C 1
ATOM 19094 O O . ARG C 3 571 ? 135.27600 151.99200 170.86400 1.000 81.09591 571 ARG B O 1
ATOM 19115 N N . ARG C 3 572 ? 134.80900 150.65200 169.12200 1.000 76.47221 572 ARG B N 1
ATOM 19116 C CA . ARG C 3 572 ? 133.44900 151.14000 168.94100 1.000 76.47221 572 ARG B CA 1
ATOM 19117 C C . ARG C 3 572 ? 132.43500 150.39800 169.80200 1.000 76.47221 572 ARG B C 1
ATOM 19118 O O . ARG C 3 572 ? 131.23600 150.67300 169.69900 1.000 76.47221 572 ARG B O 1
ATOM 19139 N N . SER C 3 573 ? 132.88600 149.47900 170.65300 1.000 80.75967 573 SER B N 1
ATOM 19140 C CA . SER C 3 573 ? 131.98100 148.61500 171.39900 1.000 80.75967 573 SER B CA 1
ATOM 19141 C C . SER C 3 573 ? 131.21800 149.33800 172.49700 1.000 80.75967 573 SER B C 1
ATOM 19142 O O . SER C 3 573 ? 130.32900 148.73200 173.10100 1.000 80.75967 573 SER B O 1
ATOM 19150 N N . PHE C 3 574 ? 131.54700 150.59400 172.79400 1.000 86.25494 574 PHE B N 1
ATOM 19151 C CA . PHE C 3 574 ? 130.89000 151.29200 173.89200 1.000 86.25494 574 PHE B CA 1
ATOM 19152 C C . PHE C 3 574 ? 129.62400 152.01300 173.43700 1.000 86.25494 574 PHE B C 1
ATOM 19153 O O . PHE C 3 574 ? 128.51600 151.64800 173.84800 1.000 86.25494 574 PHE B O 1
ATOM 19170 N N . GLU C 3 575 ? 129.77000 152.99600 172.54500 1.000 83.63920 575 GLU B N 1
ATOM 19171 C CA . GLU C 3 575 ? 128.62500 153.80900 172.14700 1.000 83.63920 575 GLU B CA 1
ATOM 19172 C C . GLU C 3 575 ? 127.46400 152.93700 171.69300 1.000 83.63920 575 GLU B C 1
ATOM 19173 O O . GLU C 3 575 ? 126.33900 153.07800 172.19100 1.000 83.63920 575 GLU B O 1
ATOM 19185 N N . LEU C 3 576 ? 127.72900 152.00300 170.77600 1.000 78.97738 576 LEU B N 1
ATOM 19186 C CA . LEU C 3 576 ? 126.67000 151.14300 170.26300 1.000 78.97738 576 LEU B CA 1
ATOM 19187 C C . LEU C 3 576 ? 125.79300 150.61000 171.38500 1.000 78.97738 576 LEU B C 1
ATOM 19188 O O . LEU C 3 576 ? 124.56100 150.68800 171.29800 1.000 78.97738 576 LEU B O 1
ATOM 19204 N N . GLU C 3 577 ? 126.40300 150.10900 172.46300 1.000 84.75624 577 GLU B N 1
ATOM 19205 C CA . GLU C 3 577 ? 125.61800 149.48800 173.52400 1.000 84.75624 577 GLU B CA 1
ATOM 19206 C C . GLU C 3 577 ? 124.51100 150.41700 173.99500 1.000 84.75624 577 GLU B C 1
ATOM 19207 O O . GLU C 3 577 ? 123.33900 150.02800 174.04700 1.000 84.75624 577 GLU B O 1
ATOM 19219 N N . LYS C 3 578 ? 124.85600 151.66500 174.31500 1.000 85.51183 578 LYS B N 1
ATOM 19220 C CA . LYS C 3 578 ? 123.84400 152.57300 174.83600 1.000 85.51183 578 LYS B CA 1
ATOM 19221 C C . LYS C 3 578 ? 122.83900 152.98000 173.77100 1.000 85.51183 578 LYS B C 1
ATOM 19222 O O . LYS C 3 578 ? 121.67300 153.22400 174.10300 1.000 85.51183 578 LYS B O 1
ATOM 19241 N N . LEU C 3 579 ? 123.24300 153.02700 172.49900 1.000 80.10828 579 LEU B N 1
ATOM 19242 C CA . LEU C 3 579 ? 122.26200 153.23300 171.44400 1.000 80.10828 579 LEU B CA 1
ATOM 19243 C C . LEU C 3 579 ? 121.24100 152.10400 171.42700 1.000 80.10828 579 LEU B C 1
ATOM 19244 O O . LEU C 3 579 ? 120.08600 152.32800 171.04700 1.000 80.10828 579 LEU B O 1
ATOM 19260 N N . TRP C 3 580 ? 121.64300 150.90500 171.85200 1.000 79.14072 580 TRP B N 1
ATOM 19261 C CA . TRP C 3 580 ? 120.71100 149.79800 172.02600 1.000 79.14072 580 TRP B CA 1
ATOM 19262 C C . TRP C 3 580 ? 119.74700 150.04900 173.18000 1.000 79.14072 580 TRP B C 1
ATOM 19263 O O . TRP C 3 580 ? 118.57600 149.66000 173.10800 1.000 79.14072 580 TRP B O 1
ATOM 19284 N N . GLU C 3 581 ? 120.22000 150.68900 174.25300 1.000 84.66397 581 GLU B N 1
ATOM 19285 C CA . GLU C 3 581 ? 119.42200 150.76200 175.47300 1.000 84.66397 581 GLU B CA 1
ATOM 19286 C C . GLU C 3 581 ? 118.27100 151.75200 175.34100 1.000 84.66397 581 GLU B C 1
ATOM 19287 O O . GLU C 3 581 ? 117.15400 151.47200 175.79000 1.000 84.66397 581 GLU B O 1
ATOM 19299 N N . GLN C 3 582 ? 118.51600 152.91000 174.72900 1.000 82.99105 582 GLN B N 1
ATOM 19300 C CA . GLN C 3 582 ? 117.54300 153.99300 174.71100 1.000 82.99105 582 GLN B CA 1
ATOM 19301 C C . GLN C 3 582 ? 116.59500 153.92200 173.51900 1.000 82.99105 582 GLN B C 1
ATOM 19302 O O . GLN C 3 582 ? 116.06600 154.95900 173.10200 1.000 82.99105 582 GLN B O 1
ATOM 19316 N N . THR C 3 583 ? 116.37300 152.73600 172.96000 1.000 81.58009 583 THR B N 1
ATOM 19317 C CA . THR C 3 583 ? 115.47500 152.56000 171.82800 1.000 81.58009 583 THR B CA 1
ATOM 19318 C C . THR C 3 583 ? 114.50500 151.42200 172.11000 1.000 81.58009 583 THR B C 1
ATOM 19319 O O . THR C 3 583 ? 114.86700 150.42600 172.74400 1.000 81.58009 583 THR B O 1
ATOM 19330 N N . ARG C 3 584 ? 113.27000 151.58000 171.63500 1.000 84.77490 584 ARG B N 1
ATOM 19331 C CA . ARG C 3 584 ? 112.23300 150.57100 171.82600 1.000 84.77490 584 ARG B CA 1
ATOM 19332 C C . ARG C 3 584 ? 112.18700 149.59900 170.65100 1.000 84.77490 584 ARG B C 1
ATOM 19333 O O . ARG C 3 584 ? 112.36900 148.39100 170.82700 1.000 84.77490 584 ARG B O 1
ATOM 19354 N N . SER C 3 585 ? 111.94800 150.11500 169.44700 1.000 80.80886 585 SER B N 1
ATOM 19355 C CA . SER C 3 585 ? 111.94100 149.29500 168.23900 1.000 80.80886 585 SER B CA 1
ATOM 19356 C C . SER C 3 585 ? 113.38800 149.06500 167.82900 1.000 80.80886 585 SER B C 1
ATOM 19357 O O . SER C 3 585 ? 113.95200 149.78900 167.00800 1.000 80.80886 585 SER B O 1
ATOM 19365 N N . LYS C 3 586 ? 113.99800 148.03800 168.41800 1.000 79.58165 586 LYS B N 1
ATOM 19366 C CA . LYS C 3 586 ? 115.38800 147.72000 168.12700 1.000 79.58165 586 LYS B CA 1
ATOM 19367 C C . LYS C 3 586 ? 115.58600 147.23400 166.69800 1.000 79.58165 586 LYS B C 1
ATOM 19368 O O . LYS C 3 586 ? 116.70700 147.30100 166.18500 1.000 79.58165 586 LYS B O 1
ATOM 19387 N N . ALA C 3 587 ? 114.52500 146.75300 166.04600 1.000 75.09755 587 ALA B N 1
ATOM 19388 C CA . ALA C 3 587 ? 114.62900 146.38400 164.63900 1.000 75.09755 587 ALA B CA 1
ATOM 19389 C C . ALA C 3 587 ? 114.94300 147.59200 163.76900 1.000 75.09755 587 ALA B C 1
ATOM 19390 O O . ALA C 3 587 ? 115.55300 147.44900 162.70400 1.000 75.09755 587 ALA B O 1
ATOM 19397 N N . GLY C 3 588 ? 114.53500 148.78500 164.20100 1.000 75.51907 588 GLY B N 1
ATOM 19398 C CA . GLY C 3 588 ? 114.76900 149.97200 163.39700 1.000 75.51907 588 GLY B CA 1
ATOM 19399 C C . GLY C 3 588 ? 116.24100 150.28900 163.22500 1.000 75.51907 588 GLY B C 1
ATOM 19400 O O . GLY C 3 588 ? 116.65200 150.83700 162.20000 1.000 75.51907 588 GLY B O 1
ATOM 19404 N N . LEU C 3 589 ? 117.05300 149.96100 164.22700 1.000 76.10150 589 LEU B N 1
ATOM 19405 C CA . LEU C 3 589 ? 118.47300 150.27800 164.17200 1.000 76.10150 589 LEU B CA 1
ATOM 19406 C C . LEU C 3 589 ? 119.10500 149.69100 162.91800 1.000 76.10150 589 LEU B C 1
ATOM 19407 O O . LEU C 3 589 ? 118.88100 148.52600 162.58100 1.000 76.10150 589 LEU B O 1
ATOM 19423 N N . LEU C 3 590 ? 119.89500 150.50600 162.22400 1.000 71.92860 590 LEU B N 1
ATOM 19424 C CA . LEU C 3 590 ? 120.62500 150.02500 161.06200 1.000 71.92860 590 LEU B CA 1
ATOM 19425 C C . LEU C 3 590 ? 121.73600 149.07700 161.49400 1.000 71.92860 590 LEU B C 1
ATOM 19426 O O . LEU C 3 590 ? 122.24900 149.15300 162.61300 1.000 71.92860 590 LEU B O 1
ATOM 19442 N N . VAL C 3 591 ? 122.10900 148.16900 160.58900 1.000 65.49654 591 VAL B N 1
ATOM 19443 C CA . VAL C 3 591 ? 123.22900 147.28000 160.86300 1.000 65.49654 591 VAL B CA 1
ATOM 19444 C C . VAL C 3 591 ? 124.49700 148.07600 161.12100 1.000 65.49654 591 VAL B C 1
ATOM 19445 O O . VAL C 3 591 ? 125.40100 147.59600 161.81100 1.000 65.49654 591 VAL B O 1
ATOM 19458 N N . SER C 3 592 ? 124.58700 149.29300 160.58000 1.000 70.40603 592 SER B N 1
ATOM 19459 C CA . SER C 3 592 ? 125.74500 150.13800 160.84800 1.000 70.40603 592 SER B CA 1
ATOM 19460 C C . SER C 3 592 ? 125.78500 150.58300 162.30400 1.000 70.40603 592 SER B C 1
ATOM 19461 O O . SER C 3 592 ? 126.86700 150.84600 162.84000 1.000 70.40603 592 SER B O 1
ATOM 19469 N N . ASP C 3 593 ? 124.62500 150.67500 162.95400 1.000 74.03144 593 ASP B N 1
ATOM 19470 C CA . ASP C 3 593 ? 124.52800 151.07200 164.35200 1.000 74.03144 593 ASP B CA 1
ATOM 19471 C C . ASP C 3 593 ? 124.22200 149.89100 165.26500 1.000 74.03144 593 ASP B C 1
ATOM 19472 O O . ASP C 3 593 ? 123.58900 150.07000 166.31100 1.000 74.03144 593 ASP B O 1
ATOM 19481 N N . GLY C 3 594 ? 124.65500 148.69200 164.89000 1.000 73.26243 594 GLY B N 1
ATOM 19482 C CA . GLY C 3 594 ? 124.46300 147.52900 165.73100 1.000 73.26243 594 GLY B CA 1
ATOM 19483 C C . GLY C 3 594 ? 123.05400 146.98700 165.75900 1.000 73.26243 594 GLY B C 1
ATOM 19484 O O . GLY C 3 594 ? 122.68600 146.29300 166.71100 1.000 73.26243 594 GLY B O 1
ATOM 19488 N N . GLY C 3 595 ? 122.25000 147.27900 164.74200 1.000 71.92097 595 GLY B N 1
ATOM 19489 C CA . GLY C 3 595 ? 120.88800 146.80400 164.69400 1.000 71.92097 595 GLY B CA 1
ATOM 19490 C C . GLY C 3 595 ? 120.78400 145.40400 164.12700 1.000 71.92097 595 GLY B C 1
ATOM 19491 O O . GLY C 3 595 ? 121.76700 144.82700 163.65100 1.000 71.92097 595 GLY B O 1
ATOM 19495 N N . PRO C 3 596 ? 119.58700 144.82300 164.17400 1.000 71.03330 596 PRO B N 1
ATOM 19496 C CA . PRO C 3 596 ? 119.39200 143.50000 163.57400 1.000 71.03330 596 PRO B CA 1
ATOM 19497 C C . PRO C 3 596 ? 119.46400 143.55700 162.05800 1.000 71.03330 596 PRO B C 1
ATOM 19498 O O . PRO C 3 596 ? 119.17300 144.58000 161.43400 1.000 71.03330 596 PRO B O 1
ATOM 19509 N N . ASN C 3 597 ? 119.85400 142.43100 161.46700 1.000 60.97644 597 ASN B N 1
ATOM 19510 C CA . ASN C 3 597 ? 119.88700 142.28000 160.01600 1.000 60.97644 597 ASN B CA 1
ATOM 19511 C C . ASN C 3 597 ? 118.53600 141.73200 159.57100 1.000 60.97644 597 ASN B C 1
ATOM 19512 O O . ASN C 3 597 ? 118.15500 140.62100 159.94900 1.000 60.97644 597 ASN B O 1
ATOM 19523 N N . LEU C 3 598 ? 117.81100 142.51300 158.77300 1.000 65.12947 598 LEU B N 1
ATOM 19524 C CA . LEU C 3 598 ? 116.47000 142.15000 158.33900 1.000 65.12947 598 LEU B CA 1
ATOM 19525 C C . LEU C 3 598 ? 116.40400 141.71800 156.88200 1.000 65.12947 598 LEU B C 1
ATOM 19526 O O . LEU C 3 598 ? 115.32000 141.36500 156.40800 1.000 65.12947 598 LEU B O 1
ATOM 19542 N N . TYR C 3 599 ? 117.52000 141.73800 156.15800 1.000 59.67256 599 TYR B N 1
ATOM 19543 C CA . TYR C 3 599 ? 117.49400 141.32800 154.76200 1.000 59.67256 599 TYR B CA 1
ATOM 19544 C C . TYR C 3 599 ? 117.30300 139.82600 154.61800 1.000 59.67256 599 TYR B C 1
ATOM 19545 O O . TYR C 3 599 ? 117.88600 139.02600 155.35400 1.000 59.67256 599 TYR B O 1
ATOM 19563 N N . ASN C 3 600 ? 116.47300 139.45700 153.64800 1.000 57.13817 600 ASN B N 1
ATOM 19564 C CA . ASN C 3 600 ? 116.32100 138.08800 153.18700 1.000 57.13817 600 ASN B CA 1
ATOM 19565 C C . ASN C 3 600 ? 116.21200 138.14400 151.66900 1.000 57.13817 600 ASN B C 1
ATOM 19566 O O . ASN C 3 600 ? 116.47900 139.17700 151.05000 1.000 57.13817 600 ASN B O 1
ATOM 19577 N N . ILE C 3 601 ? 115.80800 137.03500 151.05300 1.000 56.48639 601 ILE B N 1
ATOM 19578 C CA . ILE C 3 601 ? 115.72900 137.00300 149.59600 1.000 56.48639 601 ILE B CA 1
ATOM 19579 C C . ILE C 3 601 ? 114.70600 138.01600 149.09700 1.000 56.48639 601 ILE B C 1
ATOM 19580 O O . ILE C 3 601 ? 114.88500 138.62500 148.03600 1.000 56.48639 601 ILE B O 1
ATOM 19596 N N . ARG C 3 602 ? 113.61900 138.21400 149.84900 1.000 62.62428 602 ARG B N 1
ATOM 19597 C CA . ARG C 3 602 ? 112.50600 139.01100 149.34400 1.000 62.62428 602 ARG B CA 1
ATOM 19598 C C . ARG C 3 602 ? 112.83400 140.49700 149.27300 1.000 62.62428 602 ARG B C 1
ATOM 19599 O O . ARG C 3 602 ? 112.34900 141.18900 148.37200 1.000 62.62428 602 ARG B O 1
ATOM 19620 N N . ASN C 3 603 ? 113.63900 141.00900 150.19800 1.000 61.70745 603 ASN B N 1
ATOM 19621 C CA . ASN C 3 603 ? 113.90800 142.43800 150.29500 1.000 61.70745 603 ASN B CA 1
ATOM 19622 C C . ASN C 3 603 ? 115.39000 142.75000 150.11600 1.000 61.70745 603 ASN B C 1
ATOM 19623 O O . ASN C 3 603 ? 115.97300 143.53600 150.86600 1.000 61.70745 603 ASN B O 1
ATOM 19634 N N . LEU C 3 604 ? 116.01500 142.13900 149.11200 1.000 55.28584 604 LEU B N 1
ATOM 19635 C CA . LEU C 3 604 ? 117.40400 142.43800 148.78800 1.000 55.28584 604 LEU B CA 1
ATOM 19636 C C . LEU C 3 604 ? 117.55500 143.65700 147.88800 1.000 55.28584 604 LEU B C 1
ATOM 19637 O O . LEU C 3 604 ? 118.68100 144.12500 147.69500 1.000 55.28584 604 LEU B O 1
ATOM 19653 N N . HIS C 3 605 ? 116.46100 144.17600 147.33200 1.000 62.53189 605 HIS B N 1
ATOM 19654 C CA . HIS C 3 605 ? 116.51700 145.34900 146.47200 1.000 62.53189 605 HIS B CA 1
ATOM 19655 C C . HIS C 3 605 ? 116.19000 146.64200 147.20300 1.000 62.53189 605 HIS B C 1
ATOM 19656 O O . HIS C 3 605 ? 116.61300 147.71300 146.75400 1.000 62.53189 605 HIS B O 1
ATOM 19670 N N . ILE C 3 606 ? 115.45800 146.56800 148.30600 1.000 67.68884 606 ILE B N 1
ATOM 19671 C CA . ILE C 3 606 ? 115.08600 147.77500 149.05200 1.000 67.68884 606 ILE B CA 1
ATOM 19672 C C . ILE C 3 606 ? 116.30300 148.29000 149.80900 1.000 67.68884 606 ILE B C 1
ATOM 19673 O O . ILE C 3 606 ? 117.04500 147.48400 150.39800 1.000 67.68884 606 ILE B O 1
ATOM 19689 N N . PRO C 3 607 ? 116.55700 149.59800 149.83000 1.000 70.30673 607 PRO B N 1
ATOM 19690 C CA . PRO C 3 607 ? 117.66100 150.11500 150.64400 1.000 70.30673 607 PRO B CA 1
ATOM 19691 C C . PRO C 3 607 ? 117.38800 149.94900 152.13000 1.000 70.30673 607 PRO B C 1
ATOM 19692 O O . PRO C 3 607 ? 116.23900 149.91800 152.57900 1.000 70.30673 607 PRO B O 1
ATOM 19703 N N . GLU C 3 608 ? 118.47300 149.85400 152.89900 1.000 68.06851 608 GLU B N 1
ATOM 19704 C CA . GLU C 3 608 ? 118.36000 149.56100 154.32500 1.000 68.06851 608 GLU B CA 1
ATOM 19705 C C . GLU C 3 608 ? 117.49800 150.59500 155.03900 1.000 68.06851 608 GLU B C 1
ATOM 19706 O O . GLU C 3 608 ? 116.60100 150.24600 155.81800 1.000 68.06851 608 GLU B O 1
ATOM 19718 N N . VAL C 3 609 ? 117.76100 151.87900 154.78900 1.000 73.41971 609 VAL B N 1
ATOM 19719 C CA . VAL C 3 609 ? 117.08100 152.93600 155.53300 1.000 73.41971 609 VAL B CA 1
ATOM 19720 C C . VAL C 3 609 ? 115.58300 152.89400 155.26800 1.000 73.41971 609 VAL B C 1
ATOM 19721 O O . VAL C 3 609 ? 114.77000 152.95700 156.19600 1.000 73.41971 609 VAL B O 1
ATOM 19734 N N . CYS C 3 610 ? 115.19300 152.79300 153.99600 1.000 73.66079 610 CYS B N 1
ATOM 19735 C CA . CYS C 3 610 ? 113.77200 152.74400 153.67500 1.000 73.66079 610 CYS B CA 1
ATOM 19736 C C . CYS C 3 610 ? 113.13200 151.45800 154.17900 1.000 73.66079 610 CYS B C 1
ATOM 19737 O O . CYS C 3 610 ? 111.93300 151.44200 154.47900 1.000 73.66079 610 CYS B O 1
ATOM 19745 N N . LEU C 3 611 ? 113.90500 150.37500 154.27400 1.000 67.73625 611 LEU B N 1
ATOM 19746 C CA . LEU C 3 611 ? 113.37400 149.14200 154.84400 1.000 67.73625 611 LEU B CA 1
ATOM 19747 C C . LEU C 3 611 ? 113.02900 149.33100 156.31400 1.000 67.73625 611 LEU B C 1
ATOM 19748 O O . LEU C 3 611 ? 111.91700 149.01100 156.75100 1.000 67.73625 611 LEU B O 1
ATOM 19764 N N . LYS C 3 612 ? 113.96900 149.86200 157.09300 1.000 70.63086 612 LYS B N 1
ATOM 19765 C CA . LYS C 3 612 ? 113.79400 149.96700 158.53500 1.000 70.63086 612 LYS B CA 1
ATOM 19766 C C . LYS C 3 612 ? 113.04700 151.22400 158.96600 1.000 70.63086 612 LYS B C 1
ATOM 19767 O O . LYS C 3 612 ? 112.77700 151.38100 160.16100 1.000 70.63086 612 LYS B O 1
ATOM 19786 N N . TRP C 3 613 ? 112.70100 152.11200 158.03100 1.000 77.69761 613 TRP B N 1
ATOM 19787 C CA . TRP C 3 613 ? 112.07000 153.37600 158.39700 1.000 77.69761 613 TRP B CA 1
ATOM 19788 C C . TRP C 3 613 ? 110.84700 153.16800 159.28400 1.000 77.69761 613 TRP B C 1
ATOM 19789 O O . TRP C 3 613 ? 110.72500 153.78600 160.34700 1.000 77.69761 613 TRP B O 1
ATOM 19810 N N . GLU C 3 614 ? 109.93100 152.29500 158.86300 1.000 79.51287 614 GLU B N 1
ATOM 19811 C CA . GLU C 3 614 ? 108.64800 152.18200 159.55000 1.000 79.51287 614 GLU B CA 1
ATOM 19812 C C . GLU C 3 614 ? 108.79500 151.75300 161.00300 1.000 79.51287 614 GLU B C 1
ATOM 19813 O O . GLU C 3 614 ? 107.87200 151.97200 161.79400 1.000 79.51287 614 GLU B O 1
ATOM 19825 N N . LEU C 3 615 ? 109.92500 151.15100 161.37700 1.000 78.47643 615 LEU B N 1
ATOM 19826 C CA . LEU C 3 615 ? 110.13500 150.67600 162.74000 1.000 78.47643 615 LEU B CA 1
ATOM 19827 C C . LEU C 3 615 ? 111.31000 151.37200 163.42000 1.000 78.47643 615 LEU B C 1
ATOM 19828 O O . LEU C 3 615 ? 111.81100 150.88000 164.43500 1.000 78.47643 615 LEU B O 1
ATOM 19844 N N . MET C 3 616 ? 111.76200 152.50200 162.88700 1.000 77.09798 616 MET B N 1
ATOM 19845 C CA . MET C 3 616 ? 112.77300 153.29500 163.57000 1.000 77.09798 616 MET B CA 1
ATOM 19846 C C . MET C 3 616 ? 112.13100 154.17000 164.63800 1.000 77.09798 616 MET B C 1
ATOM 19847 O O . MET C 3 616 ? 110.96300 154.55600 164.53900 1.000 77.09798 616 MET B O 1
ATOM 19861 N N . ASP C 3 617 ? 112.91100 154.47900 165.66900 1.000 81.99184 617 ASP B N 1
ATOM 19862 C CA . ASP C 3 617 ? 112.47300 155.41300 166.69300 1.000 81.99184 617 ASP B CA 1
ATOM 19863 C C . ASP C 3 617 ? 112.56900 156.83300 166.15200 1.000 81.99184 617 ASP B C 1
ATOM 19864 O O . ASP C 3 617 ? 113.61500 157.23700 165.63400 1.000 81.99184 617 ASP B O 1
ATOM 19873 N N . GLU C 3 618 ? 111.47600 157.59000 166.26900 1.000 82.86736 618 GLU B N 1
ATOM 19874 C CA . GLU C 3 618 ? 111.49200 158.97200 165.80100 1.000 82.86736 618 GLU B CA 1
ATOM 19875 C C . GLU C 3 618 ? 112.65200 159.73800 166.42100 1.000 82.86736 618 GLU B C 1
ATOM 19876 O O . GLU C 3 618 ? 113.33600 160.51000 165.73800 1.000 82.86736 618 GLU B O 1
ATOM 19888 N N . ASP C 3 619 ? 112.90000 159.52000 167.71400 1.000 83.16772 619 ASP B N 1
ATOM 19889 C CA . ASP C 3 619 ? 114.07300 160.09900 168.35400 1.000 83.16772 619 ASP B CA 1
ATOM 19890 C C . ASP C 3 619 ? 115.36000 159.63400 167.69100 1.000 83.16772 619 ASP B C 1
ATOM 19891 O O . ASP C 3 619 ? 116.38900 160.30700 167.81500 1.000 83.16772 619 ASP B O 1
ATOM 19900 N N . TYR C 3 620 ? 115.32500 158.49800 166.99600 1.000 79.54850 620 TYR B N 1
ATOM 19901 C CA . TYR C 3 620 ? 116.47700 157.98600 166.26700 1.000 79.54850 620 TYR B CA 1
ATOM 19902 C C . TYR C 3 620 ? 116.44600 158.34100 164.78900 1.000 79.54850 620 TYR B C 1
ATOM 19903 O O . TYR C 3 620 ? 117.50800 158.54400 164.19400 1.000 79.54850 620 TYR B O 1
ATOM 19921 N N . GLN C 3 621 ? 115.26000 158.43200 164.18100 1.000 80.44341 621 GLN B N 1
ATOM 19922 C CA . GLN C 3 621 ? 115.18100 158.92700 162.81000 1.000 80.44341 621 GLN B CA 1
ATOM 19923 C C . GLN C 3 621 ? 115.68800 160.35900 162.72100 1.000 80.44341 621 GLN B C 1
ATOM 19924 O O . GLN C 3 621 ? 116.43800 160.70500 161.80100 1.000 80.44341 621 GLN B O 1
ATOM 19938 N N . GLY C 3 622 ? 115.28700 161.20900 163.66900 1.000 83.47082 622 GLY B N 1
ATOM 19939 C CA . GLY C 3 622 ? 115.73000 162.59300 163.63100 1.000 83.47082 622 GLY B CA 1
ATOM 19940 C C . GLY C 3 622 ? 117.24000 162.71500 163.68200 1.000 83.47082 622 GLY B C 1
ATOM 19941 O O . GLY C 3 622 ? 117.84600 163.44000 162.89000 1.000 83.47082 622 GLY B O 1
ATOM 19945 N N . ARG C 3 623 ? 117.87000 161.99700 164.61400 1.000 82.25681 623 ARG B N 1
ATOM 19946 C CA . ARG C 3 623 ? 119.32400 162.03800 164.71500 1.000 82.25681 623 ARG B CA 1
ATOM 19947 C C . ARG C 3 623 ? 119.99000 161.37800 163.51700 1.000 82.25681 623 ARG B C 1
ATOM 19948 O O . ARG C 3 623 ? 121.09000 161.78000 163.12300 1.000 82.25681 623 ARG B O 1
ATOM 19969 N N . LEU C 3 624 ? 119.34200 160.37200 162.92400 1.000 79.57681 624 LEU B N 1
ATOM 19970 C CA . LEU C 3 624 ? 120.00600 159.55100 161.91800 1.000 79.57681 624 LEU B CA 1
ATOM 19971 C C . LEU C 3 624 ? 120.40500 160.36800 160.69700 1.000 79.57681 624 LEU B C 1
ATOM 19972 O O . LEU C 3 624 ? 121.50000 160.18400 160.15300 1.000 79.57681 624 LEU B O 1
ATOM 19988 N N . CYS C 3 625 ? 119.53900 161.27700 160.25200 1.000 83.34490 625 CYS B N 1
ATOM 19989 C CA . CYS C 3 625 ? 119.76500 161.99900 159.00800 1.000 83.34490 625 CYS B CA 1
ATOM 19990 C C . CYS C 3 625 ? 120.11300 163.46300 159.24500 1.000 83.34490 625 CYS B C 1
ATOM 19991 O O . CYS C 3 625 ? 121.20100 163.89900 158.86300 1.000 83.34490 625 CYS B O 1
ATOM 19999 N N . ASN C 3 626 ? 119.22000 164.23100 159.88100 1.000 86.52898 626 ASN B N 1
ATOM 20000 C CA . ASN C 3 626 ? 119.51400 165.58400 160.34700 1.000 86.52898 626 ASN B CA 1
ATOM 20001 C C . ASN C 3 626 ? 120.41600 166.31900 159.36000 1.000 86.52898 626 ASN B C 1
ATOM 20002 O O . ASN C 3 626 ? 121.61000 166.49500 159.63300 1.000 86.52898 626 ASN B O 1
ATOM 20013 N N . PRO C 3 627 ? 119.88900 166.75000 158.20300 1.000 86.62448 627 PRO B N 1
ATOM 20014 C CA . PRO C 3 627 ? 120.75000 167.20400 157.09800 1.000 86.62448 627 PRO B CA 1
ATOM 20015 C C . PRO C 3 627 ? 121.98800 167.99100 157.50900 1.000 86.62448 627 PRO B C 1
ATOM 20016 O O . PRO C 3 627 ? 123.01500 167.91800 156.82800 1.000 86.62448 627 PRO B O 1
ATOM 20027 N N . LEU C 3 628 ? 121.91600 168.74200 158.60800 1.000 89.92432 628 LEU B N 1
ATOM 20028 C CA . LEU C 3 628 ? 123.06500 169.50500 159.09800 1.000 89.92432 628 LEU B CA 1
ATOM 20029 C C . LEU C 3 628 ? 124.05600 168.58600 159.82300 1.000 89.92432 628 LEU B C 1
ATOM 20030 O O . LEU C 3 628 ? 124.41000 168.77700 160.98500 1.000 89.92432 628 LEU B O 1
ATOM 20046 N N . ASN C 3 629 ? 124.53300 167.58200 159.08700 1.000 86.17597 629 ASN B N 1
ATOM 20047 C CA . ASN C 3 629 ? 125.44300 166.59800 159.66000 1.000 86.17597 629 ASN B CA 1
ATOM 20048 C C . ASN C 3 629 ? 126.89000 167.06900 159.53300 1.000 86.17597 629 ASN B C 1
ATOM 20049 O O . ASN C 3 629 ? 127.26200 167.65900 158.51500 1.000 86.17597 629 ASN B O 1
ATOM 20060 N N . PRO C 3 630 ? 127.73600 166.82400 160.54000 1.000 86.75893 630 PRO B N 1
ATOM 20061 C CA . PRO C 3 630 ? 129.16900 167.11400 160.37700 1.000 86.75893 630 PRO B CA 1
ATOM 20062 C C . PRO C 3 630 ? 129.89800 166.11600 159.49500 1.000 86.75893 630 PRO B C 1
ATOM 20063 O O . PRO C 3 630 ? 131.08500 166.32200 159.21400 1.000 86.75893 630 PRO B O 1
ATOM 20074 N N . PHE C 3 631 ? 129.23300 165.04700 159.05300 1.000 83.15637 631 PHE B N 1
ATOM 20075 C CA . PHE C 3 631 ? 129.86700 163.97800 158.29000 1.000 83.15637 631 PHE B CA 1
ATOM 20076 C C . PHE C 3 631 ? 129.58700 164.07700 156.79600 1.000 83.15637 631 PHE B C 1
ATOM 20077 O O . PHE C 3 631 ? 130.52200 164.07000 155.99000 1.000 83.15637 631 PHE B O 1
ATOM 20094 N N . VAL C 3 632 ? 128.31800 164.16400 156.41000 1.000 80.90518 632 VAL B N 1
ATOM 20095 C CA . VAL C 3 632 ? 127.94900 164.27000 155.00400 1.000 80.90518 632 VAL B CA 1
ATOM 20096 C C . VAL C 3 632 ? 127.67200 165.72600 154.64900 1.000 80.90518 632 VAL B C 1
ATOM 20097 O O . VAL C 3 632 ? 128.38100 166.32300 153.83900 1.000 80.90518 632 VAL B O 1
ATOM 20110 N N . MET C 3 655 ? 125.10900 151.13400 143.51900 1.000 71.34458 655 MET B N 1
ATOM 20111 C CA . MET C 3 655 ? 123.87800 151.91300 143.48800 1.000 71.34458 655 MET B CA 1
ATOM 20112 C C . MET C 3 655 ? 123.48200 152.32800 144.89900 1.000 71.34458 655 MET B C 1
ATOM 20113 O O . MET C 3 655 ? 122.40700 151.97600 145.38100 1.000 71.34458 655 MET B O 1
ATOM 20126 N N . GLU C 3 656 ? 124.36000 153.07600 145.55700 1.000 71.12117 656 GLU B N 1
ATOM 20127 C CA . GLU C 3 656 ? 124.12700 153.52400 146.92100 1.000 71.12117 656 GLU B CA 1
ATOM 20128 C C . GLU C 3 656 ? 123.42700 154.87700 146.93100 1.000 71.12117 656 GLU B C 1
ATOM 20129 O O . GLU C 3 656 ? 123.67500 155.73500 146.08000 1.000 71.12117 656 GLU B O 1
ATOM 20141 N N . TYR C 3 657 ? 122.54700 155.05800 147.90600 1.000 74.52599 657 TYR B N 1
ATOM 20142 C CA . TYR C 3 657 ? 121.75100 156.27500 148.04200 1.000 74.52599 657 TYR B CA 1
ATOM 20143 C C . TYR C 3 657 ? 121.13600 156.27500 149.43900 1.000 74.52599 657 TYR B C 1
ATOM 20144 O O . TYR C 3 657 ? 121.49900 155.45500 150.29200 1.000 74.52599 657 TYR B O 1
ATOM 20162 N N . ASP C 3 658 ? 120.20500 157.20100 149.67700 1.000 76.99141 658 ASP B N 1
ATOM 20163 C CA . ASP C 3 658 ? 119.61400 157.41200 150.99800 1.000 76.99141 658 ASP B CA 1
ATOM 20164 C C . ASP C 3 658 ? 120.69200 157.79900 152.01100 1.000 76.99141 658 ASP B C 1
ATOM 20165 O O . ASP C 3 658 ? 120.96000 157.09300 152.98500 1.000 76.99141 658 ASP B O 1
ATOM 20174 N N . ALA C 3 659 ? 121.31200 158.94900 151.75600 1.000 76.54813 659 ALA B N 1
ATOM 20175 C CA . ALA C 3 659 ? 122.40700 159.41300 152.59400 1.000 76.54813 659 ALA B CA 1
ATOM 20176 C C . ALA C 3 659 ? 121.94000 159.62700 154.02800 1.000 76.54813 659 ALA B C 1
ATOM 20177 O O . ALA C 3 659 ? 120.84800 160.14500 154.27700 1.000 76.54813 659 ALA B O 1
ATOM 20184 N N . VAL C 3 660 ? 122.78200 159.21800 154.97400 1.000 76.54473 660 VAL B N 1
ATOM 20185 C CA . VAL C 3 660 ? 122.54200 159.37900 156.39900 1.000 76.54473 660 VAL B CA 1
ATOM 20186 C C . VAL C 3 660 ? 123.87800 159.66600 157.07500 1.000 76.54473 660 VAL B C 1
ATOM 20187 O O . VAL C 3 660 ? 124.92100 159.74800 156.42300 1.000 76.54473 660 VAL B O 1
ATOM 20200 N N . ALA C 3 661 ? 123.84100 159.82100 158.40000 1.000 77.96151 661 ALA B N 1
ATOM 20201 C CA . ALA C 3 661 ? 125.05700 160.10900 159.15100 1.000 77.96151 661 ALA B CA 1
ATOM 20202 C C . ALA C 3 661 ? 126.16700 159.10700 158.86600 1.000 77.96151 661 ALA B C 1
ATOM 20203 O O . ALA C 3 661 ? 127.34200 159.41600 159.09300 1.000 77.96151 661 ALA B O 1
ATOM 20210 N N . THR C 3 662 ? 125.82700 157.91600 158.37800 1.000 74.83669 662 THR B N 1
ATOM 20211 C CA . THR C 3 662 ? 126.81800 156.88700 158.07200 1.000 74.83669 662 THR B CA 1
ATOM 20212 C C . THR C 3 662 ? 127.19300 156.95700 156.59200 1.000 74.83669 662 THR B C 1
ATOM 20213 O O . THR C 3 662 ? 126.99400 156.02200 155.81800 1.000 74.83669 662 THR B O 1
ATOM 20224 N N . THR C 3 663 ? 127.74900 158.10400 156.20700 1.000 72.55326 663 THR B N 1
ATOM 20225 C CA . THR C 3 663 ? 128.22000 158.32900 154.84300 1.000 72.55326 663 THR B CA 1
ATOM 20226 C C . THR C 3 663 ? 129.55800 159.05500 154.87200 1.000 72.55326 663 THR B C 1
ATOM 20227 O O . THR C 3 663 ? 129.79100 160.00500 154.11800 1.000 72.55326 663 THR B O 1
ATOM 20238 N N . HIS C 3 664 ? 130.45500 158.61600 155.75000 1.000 74.51753 664 HIS B N 1
ATOM 20239 C CA . HIS C 3 664 ? 131.73400 159.28600 155.92700 1.000 74.51753 664 HIS B CA 1
ATOM 20240 C C . HIS C 3 664 ? 132.61900 159.07800 154.69800 1.000 74.51753 664 HIS B C 1
ATOM 20241 O O . HIS C 3 664 ? 132.23600 158.43600 153.71700 1.000 74.51753 664 HIS B O 1
ATOM 20255 N N . SER C 3 665 ? 133.82300 159.64000 154.75800 1.000 74.47391 665 SER B N 1
ATOM 20256 C CA . SER C 3 665 ? 134.78600 159.52200 153.67000 1.000 74.47391 665 SER B CA 1
ATOM 20257 C C . SER C 3 665 ? 136.19400 159.30800 154.21500 1.000 74.47391 665 SER B C 1
ATOM 20258 O O . SER C 3 665 ? 136.77900 158.23800 154.05100 1.000 74.47391 665 SER B O 1
ATOM 20266 N N . LYS D 4 41 ? 145.25900 147.71100 144.46300 1.000 71.92989 41 LYS C N 1
ATOM 20267 C CA . LYS D 4 41 ? 144.76900 148.70200 145.41400 1.000 71.92989 41 LYS C CA 1
ATOM 20268 C C . LYS D 4 41 ? 143.88300 148.03100 146.46100 1.000 71.92989 41 LYS C C 1
ATOM 20269 O O . LYS D 4 41 ? 144.05700 148.24800 147.66000 1.000 71.92989 41 LYS C O 1
ATOM 20287 N N . ASN D 4 42 ? 142.93900 147.20800 146.00300 1.000 66.98998 42 ASN C N 1
ATOM 20288 C CA . ASN D 4 42 ? 142.14700 146.37700 146.90200 1.000 66.98998 42 ASN C CA 1
ATOM 20289 C C . ASN D 4 42 ? 141.41000 147.23500 147.92600 1.000 66.98998 42 ASN C C 1
ATOM 20290 O O . ASN D 4 42 ? 141.80100 147.27700 149.09900 1.000 66.98998 42 ASN C O 1
ATOM 20301 N N . PRO D 4 43 ? 140.35100 147.93900 147.52200 1.000 69.24752 43 PRO C N 1
ATOM 20302 C CA . PRO D 4 43 ? 139.70700 148.88500 148.44900 1.000 69.24752 43 PRO C CA 1
ATOM 20303 C C . PRO D 4 43 ? 139.22500 148.25600 149.74600 1.000 69.24752 43 PRO C C 1
ATOM 20304 O O . PRO D 4 43 ? 139.18800 148.94500 150.77100 1.000 69.24752 43 PRO C O 1
ATOM 20315 N N . ALA D 4 44 ? 138.83700 146.97900 149.73900 1.000 66.55794 44 ALA C N 1
ATOM 20316 C CA . ALA D 4 44 ? 138.34300 146.35400 150.96400 1.000 66.55794 44 ALA C CA 1
ATOM 20317 C C . ALA D 4 44 ? 139.43400 146.28100 152.02600 1.000 66.55794 44 ALA C C 1
ATOM 20318 O O . ALA D 4 44 ? 139.20400 146.60800 153.19800 1.000 66.55794 44 ALA C O 1
ATOM 20325 N N . LEU D 4 45 ? 140.63300 145.84500 151.63500 1.000 64.87083 45 LEU C N 1
ATOM 20326 C CA . LEU D 4 45 ? 141.74100 145.78800 152.58200 1.000 64.87083 45 LEU C CA 1
ATOM 20327 C C . LEU D 4 45 ? 142.10400 147.17900 153.08100 1.000 64.87083 45 LEU C C 1
ATOM 20328 O O . LEU D 4 45 ? 142.42500 147.36300 154.26200 1.000 64.87083 45 LEU C O 1
ATOM 20344 N N . ARG D 4 46 ? 142.07600 148.17100 152.18900 1.000 72.38569 46 ARG C N 1
ATOM 20345 C CA . ARG D 4 46 ? 142.35600 149.53800 152.60600 1.000 72.38569 46 ARG C CA 1
ATOM 20346 C C . ARG D 4 46 ? 141.33300 150.01400 153.62800 1.000 72.38569 46 ARG C C 1
ATOM 20347 O O . ARG D 4 46 ? 141.69100 150.65900 154.61700 1.000 72.38569 46 ARG C O 1
ATOM 20368 N N . MET D 4 47 ? 140.05300 149.70800 153.40500 1.000 70.06442 47 MET C N 1
ATOM 20369 C CA . MET D 4 47 ? 139.02900 150.08700 154.37200 1.000 70.06442 47 MET C CA 1
ATOM 20370 C C . MET D 4 47 ? 139.25200 149.39900 155.70900 1.000 70.06442 47 MET C C 1
ATOM 20371 O O . MET D 4 47 ? 139.09800 150.01900 156.76600 1.000 70.06442 47 MET C O 1
ATOM 20385 N N . LYS D 4 48 ? 139.60700 148.11400 155.69000 1.000 67.82475 48 LYS C N 1
ATOM 20386 C CA . LYS D 4 48 ? 139.90300 147.42400 156.94300 1.000 67.82475 48 LYS C CA 1
ATOM 20387 C C . LYS D 4 48 ? 141.03400 148.12100 157.69000 1.000 67.82475 48 LYS C C 1
ATOM 20388 O O . LYS D 4 48 ? 140.90100 148.46900 158.87200 1.000 67.82475 48 LYS C O 1
ATOM 20407 N N . TRP D 4 49 ? 142.15300 148.35300 157.00200 1.000 75.29126 49 TRP C N 1
ATOM 20408 C CA . TRP D 4 49 ? 143.30900 148.96300 157.64900 1.000 75.29126 49 TRP C CA 1
ATOM 20409 C C . TRP D 4 49 ? 142.98500 150.36300 158.15500 1.000 75.29126 49 TRP C C 1
ATOM 20410 O O . TRP D 4 49 ? 143.46300 150.77500 159.21800 1.000 75.29126 49 TRP C O 1
ATOM 20431 N N . MET D 4 50 ? 142.17300 151.11200 157.40500 1.000 75.93167 50 MET C N 1
ATOM 20432 C CA . MET D 4 50 ? 141.87200 152.48900 157.77600 1.000 75.93167 50 MET C CA 1
ATOM 20433 C C . MET D 4 50 ? 140.90100 152.55000 158.94900 1.000 75.93167 50 MET C C 1
ATOM 20434 O O . MET D 4 50 ? 141.01200 153.43200 159.80600 1.000 75.93167 50 MET C O 1
ATOM 20448 N N . MET D 4 51 ? 139.93600 151.63100 159.00300 1.000 72.07074 51 MET C N 1
ATOM 20449 C CA . MET D 4 51 ? 139.06500 151.55400 160.16700 1.000 72.07074 51 MET C CA 1
ATOM 20450 C C . MET D 4 51 ? 139.79400 150.99900 161.37900 1.000 72.07074 51 MET C C 1
ATOM 20451 O O . MET D 4 51 ? 139.32000 151.17300 162.50700 1.000 72.07074 51 MET C O 1
ATOM 20465 N N . ALA D 4 52 ? 140.93200 150.33100 161.17500 1.000 76.26702 52 ALA C N 1
ATOM 20466 C CA . ALA D 4 52 ? 141.72900 149.88300 162.31200 1.000 76.26702 52 ALA C CA 1
ATOM 20467 C C . ALA D 4 52 ? 142.26300 151.06400 163.11600 1.000 76.26702 52 ALA C C 1
ATOM 20468 O O . ALA D 4 52 ? 142.24800 151.04000 164.35300 1.000 76.26702 52 ALA C O 1
ATOM 20475 N N . MET D 4 53 ? 142.73600 152.10700 162.43600 1.000 81.18403 53 MET C N 1
ATOM 20476 C CA . MET D 4 53 ? 143.38900 153.22400 163.10200 1.000 81.18403 53 MET C CA 1
ATOM 20477 C C . MET D 4 53 ? 142.36100 154.22400 163.63200 1.000 81.18403 53 MET C C 1
ATOM 20478 O O . MET D 4 53 ? 141.15000 154.07700 163.44900 1.000 81.18403 53 MET C O 1
ATOM 20492 N N . LYS D 4 54 ? 142.86900 155.25600 164.30200 1.000 86.02513 54 LYS C N 1
ATOM 20493 C CA . LYS D 4 54 ? 142.02200 156.27100 164.91100 1.000 86.02513 54 LYS C CA 1
ATOM 20494 C C . LYS D 4 54 ? 141.85000 157.47400 163.98900 1.000 86.02513 54 LYS C C 1
ATOM 20495 O O . LYS D 4 54 ? 142.75300 157.84400 163.23300 1.000 86.02513 54 LYS C O 1
ATOM 20514 N N . TYR D 4 55 ? 140.67300 158.08600 164.06800 1.000 86.93529 55 TYR C N 1
ATOM 20515 C CA . TYR D 4 55 ? 140.34200 159.28600 163.30800 1.000 86.93529 55 TYR C CA 1
ATOM 20516 C C . TYR D 4 55 ? 140.51300 159.08700 161.79900 1.000 86.93529 55 TYR C C 1
ATOM 20517 O O . TYR D 4 55 ? 141.28700 159.80600 161.15700 1.000 86.93529 55 TYR C O 1
ATOM 20535 N N . PRO D 4 56 ? 139.81100 158.12000 161.20200 1.000 82.59676 56 PRO C N 1
ATOM 20536 C CA . PRO D 4 56 ? 139.87600 157.96100 159.74400 1.000 82.59676 56 PRO C CA 1
ATOM 20537 C C . PRO D 4 56 ? 138.94500 158.89900 158.98900 1.000 82.59676 56 PRO C C 1
ATOM 20538 O O . PRO D 4 56 ? 139.27400 159.35200 157.88900 1.000 82.59676 56 PRO C O 1
ATOM 20549 N N . ILE D 4 57 ? 137.78500 159.19700 159.56600 1.000 82.93719 57 ILE C N 1
ATOM 20550 C CA . ILE D 4 57 ? 136.75600 159.96600 158.87100 1.000 82.93719 57 ILE C CA 1
ATOM 20551 C C . ILE D 4 57 ? 137.15400 161.43400 158.81000 1.000 82.93719 57 ILE C C 1
ATOM 20552 O O . ILE D 4 57 ? 137.53300 162.03400 159.82300 1.000 82.93719 57 ILE C O 1
ATOM 20568 N N . THR D 4 58 ? 137.06200 162.01600 157.61700 1.000 85.42946 58 THR C N 1
ATOM 20569 C CA . THR D 4 58 ? 137.17400 163.45800 157.46100 1.000 85.42946 58 THR C CA 1
ATOM 20570 C C . THR D 4 58 ? 135.85300 164.11200 157.84000 1.000 85.42946 58 THR C C 1
ATOM 20571 O O . THR D 4 58 ? 134.78200 163.52300 157.66700 1.000 85.42946 58 THR C O 1
ATOM 20582 N N . ALA D 4 59 ? 135.92900 165.33600 158.35600 1.000 89.86909 59 ALA C N 1
ATOM 20583 C CA . ALA D 4 59 ? 134.74100 166.04900 158.80100 1.000 89.86909 59 ALA C CA 1
ATOM 20584 C C . ALA D 4 59 ? 134.92900 167.54400 158.60100 1.000 89.86909 59 ALA C C 1
ATOM 20585 O O . ALA D 4 59 ? 136.05000 168.04200 158.46400 1.000 89.86909 59 ALA C O 1
ATOM 20592 N N . ASP D 4 60 ? 133.80600 168.25600 158.58700 1.000 95.39515 60 ASP C N 1
ATOM 20593 C CA . ASP D 4 60 ? 133.82200 169.70600 158.49400 1.000 95.39515 60 ASP C CA 1
ATOM 20594 C C . ASP D 4 60 ? 134.33200 170.30400 159.80400 1.000 95.39515 60 ASP C C 1
ATOM 20595 O O . ASP D 4 60 ? 134.65500 169.59800 160.76300 1.000 95.39515 60 ASP C O 1
ATOM 20604 N N . LYS D 4 61 ? 134.40600 171.63200 159.84300 1.000 95.01878 61 LYS C N 1
ATOM 20605 C CA . LYS D 4 61 ? 134.78000 172.34200 161.05800 1.000 95.01878 61 LYS C CA 1
ATOM 20606 C C . LYS D 4 61 ? 133.59900 172.56600 161.99200 1.000 95.01878 61 LYS C C 1
ATOM 20607 O O . LYS D 4 61 ? 133.80100 173.02200 163.12200 1.000 95.01878 61 LYS C O 1
ATOM 20626 N N . ARG D 4 62 ? 132.37900 172.25700 161.54800 1.000 93.23551 62 ARG C N 1
ATOM 20627 C CA . ARG D 4 62 ? 131.21000 172.44100 162.40100 1.000 93.23551 62 ARG C CA 1
ATOM 20628 C C . ARG D 4 62 ? 131.25400 171.51100 163.60600 1.000 93.23551 62 ARG C C 1
ATOM 20629 O O . ARG D 4 62 ? 130.66700 171.80900 164.65300 1.000 93.23551 62 ARG C O 1
ATOM 20650 N N . ILE D 4 63 ? 131.94300 170.37800 163.47900 1.000 91.16258 63 ILE C N 1
ATOM 20651 C CA . ILE D 4 63 ? 131.94500 169.34600 164.51000 1.000 91.16258 63 ILE C CA 1
ATOM 20652 C C . ILE D 4 63 ? 132.55500 169.87400 165.80200 1.000 91.16258 63 ILE C C 1
ATOM 20653 O O . ILE D 4 63 ? 132.35400 169.29300 166.87400 1.000 91.16258 63 ILE C O 1
ATOM 20669 N N . ILE D 4 64 ? 133.30700 170.97300 165.71300 1.000 93.84255 64 ILE C N 1
ATOM 20670 C CA . ILE D 4 64 ? 133.93900 171.53200 166.90600 1.000 93.84255 64 ILE C CA 1
ATOM 20671 C C . ILE D 4 64 ? 132.89200 171.81500 167.97600 1.000 93.84255 64 ILE C C 1
ATOM 20672 O O . ILE D 4 64 ? 133.09300 171.51300 169.15800 1.000 93.84255 64 ILE C O 1
ATOM 20688 N N . GLU D 4 65 ? 131.76000 172.39700 167.58000 1.000 94.75853 65 GLU C N 1
ATOM 20689 C CA . GLU D 4 65 ? 130.67900 172.69900 168.50600 1.000 94.75853 65 GLU C CA 1
ATOM 20690 C C . GLU D 4 65 ? 129.60300 171.62400 168.55000 1.000 94.75853 65 GLU C C 1
ATOM 20691 O O . GLU D 4 65 ? 128.91900 171.49700 169.57100 1.000 94.75853 65 GLU C O 1
ATOM 20703 N N . MET D 4 66 ? 129.43600 170.85100 167.47400 1.000 91.20297 66 MET C N 1
ATOM 20704 C CA . MET D 4 66 ? 128.32800 169.90500 167.40100 1.000 91.20297 66 MET C CA 1
ATOM 20705 C C . MET D 4 66 ? 128.55800 168.68200 168.28200 1.000 91.20297 66 MET C C 1
ATOM 20706 O O . MET D 4 66 ? 127.63600 168.23600 168.97400 1.000 91.20297 66 MET C O 1
ATOM 20720 N N . ILE D 4 67 ? 129.76800 168.13000 168.27500 1.000 89.35196 67 ILE C N 1
ATOM 20721 C CA . ILE D 4 67 ? 130.04900 166.87700 168.97500 1.000 89.35196 67 ILE C CA 1
ATOM 20722 C C . ILE D 4 67 ? 131.17600 167.09100 169.98000 1.000 89.35196 67 ILE C C 1
ATOM 20723 O O . ILE D 4 67 ? 132.20400 167.69000 169.63300 1.000 89.35196 67 ILE C O 1
ATOM 20739 N N . PRO D 4 68 ? 131.03700 166.62400 171.23200 1.000 90.14873 68 PRO C N 1
ATOM 20740 C CA . PRO D 4 68 ? 132.12100 166.80900 172.20900 1.000 90.14873 68 PRO C CA 1
ATOM 20741 C C . PRO D 4 68 ? 133.40200 166.08400 171.82900 1.000 90.14873 68 PRO C C 1
ATOM 20742 O O . PRO D 4 68 ? 133.44000 165.34400 170.84100 1.000 90.14873 68 PRO C O 1
ATOM 20753 N N . GLU D 4 69 ? 134.45700 166.29500 172.61400 1.000 91.25077 69 GLU C N 1
ATOM 20754 C CA . GLU D 4 69 ? 135.73700 165.63000 172.41100 1.000 91.25077 69 GLU C CA 1
ATOM 20755 C C . GLU D 4 69 ? 135.80000 164.24300 173.03700 1.000 91.25077 69 GLU C C 1
ATOM 20756 O O . GLU D 4 69 ? 136.67500 163.45500 172.66500 1.000 91.25077 69 GLU C O 1
ATOM 20768 N N . ARG D 4 70 ? 134.89600 163.92200 173.96000 1.000 90.29325 70 ARG C N 1
ATOM 20769 C CA . ARG D 4 70 ? 134.95900 162.66700 174.69300 1.000 90.29325 70 ARG C CA 1
ATOM 20770 C C . ARG D 4 70 ? 133.54100 162.15900 174.91700 1.000 90.29325 70 ARG C C 1
ATOM 20771 O O . ARG D 4 70 ? 132.56000 162.78600 174.50800 1.000 90.29325 70 ARG C O 1
ATOM 20792 N N . ASN D 4 71 ? 133.44200 161.00700 175.57500 1.000 89.60804 71 ASN C N 1
ATOM 20793 C CA . ASN D 4 71 ? 132.16200 160.39100 175.89900 1.000 89.60804 71 ASN C CA 1
ATOM 20794 C C . ASN D 4 71 ? 132.21300 159.94400 177.35700 1.000 89.60804 71 ASN C C 1
ATOM 20795 O O . ASN D 4 71 ? 133.13900 160.28500 178.09800 1.000 89.60804 71 ASN C O 1
ATOM 20806 N N . GLU D 4 72 ? 131.20600 159.17300 177.77100 1.000 91.66597 72 GLU C N 1
ATOM 20807 C CA . GLU D 4 72 ? 131.12900 158.73200 179.16000 1.000 91.66597 72 GLU C CA 1
ATOM 20808 C C . GLU D 4 72 ? 132.41700 158.03800 179.58900 1.000 91.66597 72 GLU C C 1
ATOM 20809 O O . GLU D 4 72 ? 132.97900 158.34300 180.64700 1.000 91.66597 72 GLU C O 1
ATOM 20821 N N . GLN D 4 73 ? 132.90200 157.10100 178.77500 1.000 91.83194 73 GLN C N 1
ATOM 20822 C CA . GLN D 4 73 ? 134.13400 156.39000 179.09000 1.000 91.83194 73 GLN C CA 1
ATOM 20823 C C . GLN D 4 73 ? 135.38400 157.19600 178.76500 1.000 91.83194 73 GLN C C 1
ATOM 20824 O O . GLN D 4 73 ? 136.48800 156.75900 179.10800 1.000 91.83194 73 GLN C O 1
ATOM 20838 N N . GLY D 4 74 ? 135.24300 158.34800 178.11500 1.000 89.89154 74 GLY C N 1
ATOM 20839 C CA . GLY D 4 74 ? 136.38700 159.18200 177.81000 1.000 89.89154 74 GLY C CA 1
ATOM 20840 C C . GLY D 4 74 ? 137.19600 158.68200 176.63200 1.000 89.89154 74 GLY C C 1
ATOM 20841 O O . GLY D 4 74 ? 138.41300 158.50600 176.73600 1.000 89.89154 74 GLY C O 1
ATOM 20845 N N . GLN D 4 75 ? 136.52900 158.44900 175.50600 1.000 88.51944 75 GLN C N 1
ATOM 20846 C CA . GLN D 4 75 ? 137.17600 158.02600 174.27300 1.000 88.51944 75 GLN C CA 1
ATOM 20847 C C . GLN D 4 75 ? 137.06800 159.13800 173.23900 1.000 88.51944 75 GLN C C 1
ATOM 20848 O O . GLN D 4 75 ? 136.00200 159.73500 173.06500 1.000 88.51944 75 GLN C O 1
ATOM 20862 N N . THR D 4 76 ? 138.17600 159.40800 172.55200 1.000 88.55946 76 THR C N 1
ATOM 20863 C CA . THR D 4 76 ? 138.25400 160.54700 171.64500 1.000 88.55946 76 THR C CA 1
ATOM 20864 C C . THR D 4 76 ? 137.28700 160.39400 170.48000 1.000 88.55946 76 THR C C 1
ATOM 20865 O O . THR D 4 76 ? 137.50500 159.56900 169.58800 1.000 88.55946 76 THR C O 1
ATOM 20876 N N . LEU D 4 77 ? 136.21500 161.18800 170.47600 1.000 87.81769 77 LEU C N 1
ATOM 20877 C CA . LEU D 4 77 ? 135.26200 161.15400 169.37500 1.000 87.81769 77 LEU C CA 1
ATOM 20878 C C . LEU D 4 77 ? 135.78100 161.85600 168.12700 1.000 87.81769 77 LEU C C 1
ATOM 20879 O O . LEU D 4 77 ? 135.30700 161.56000 167.02600 1.000 87.81769 77 LEU C O 1
ATOM 20895 N N . TRP D 4 78 ? 136.73400 162.77200 168.26900 1.000 90.80291 78 TRP C N 1
ATOM 20896 C CA . TRP D 4 78 ? 137.33400 163.44100 167.12200 1.000 90.80291 78 TRP C CA 1
ATOM 20897 C C . TRP D 4 78 ? 138.62700 164.10300 167.57900 1.000 90.80291 78 TRP C C 1
ATOM 20898 O O . TRP D 4 78 ? 138.95100 164.12500 168.77000 1.000 90.80291 78 TRP C O 1
ATOM 20919 N N . SER D 4 79 ? 139.36700 164.64500 166.61600 1.000 90.58681 79 SER C N 1
ATOM 20920 C CA . SER D 4 79 ? 140.62200 165.32200 166.90500 1.000 90.58681 79 SER C CA 1
ATOM 20921 C C . SER D 4 79 ? 140.90400 166.31300 165.78800 1.000 90.58681 79 SER C C 1
ATOM 20922 O O . SER D 4 79 ? 140.62900 166.03200 164.61900 1.000 90.58681 79 SER C O 1
ATOM 20930 N N . LYS D 4 80 ? 141.45100 167.46600 166.15600 1.000 94.05965 80 LYS C N 1
ATOM 20931 C CA . LYS D 4 80 ? 141.76500 168.50700 165.18600 1.000 94.05965 80 LYS C CA 1
ATOM 20932 C C . LYS D 4 80 ? 142.85800 168.04400 164.22900 1.000 94.05965 80 LYS C C 1
ATOM 20933 O O . LYS D 4 80 ? 143.16500 168.72000 163.24700 1.000 94.05965 80 LYS C O 1
ATOM 20952 N N . VAL D 4 89 ? 139.05400 168.54400 160.05400 1.000 92.01278 89 VAL C N 1
ATOM 20953 C CA . VAL D 4 89 ? 139.54800 167.80400 161.20800 1.000 92.01278 89 VAL C CA 1
ATOM 20954 C C . VAL D 4 89 ? 139.25600 166.32000 161.03200 1.000 92.01278 89 VAL C C 1
ATOM 20955 O O . VAL D 4 89 ? 138.27700 165.94500 160.38700 1.000 92.01278 89 VAL C O 1
ATOM 20967 N N . MET D 4 90 ? 140.11000 165.47900 161.60800 1.000 90.17291 90 MET C N 1
ATOM 20968 C CA . MET D 4 90 ? 139.92200 164.03900 161.53300 1.000 90.17291 90 MET C CA 1
ATOM 20969 C C . MET D 4 90 ? 138.92600 163.59600 162.59800 1.000 90.17291 90 MET C C 1
ATOM 20970 O O . MET D 4 90 ? 138.92600 164.11400 163.71800 1.000 90.17291 90 MET C O 1
ATOM 20984 N N . VAL D 4 91 ? 138.07400 162.63600 162.24500 1.000 86.88890 91 VAL C N 1
ATOM 20985 C CA . VAL D 4 91 ? 137.00700 162.17300 163.12500 1.000 86.88890 91 VAL C CA 1
ATOM 20986 C C . VAL D 4 91 ? 137.05700 160.65500 163.21400 1.000 86.88890 91 VAL C C 1
ATOM 20987 O O . VAL D 4 91 ? 137.13400 159.97000 162.18800 1.000 86.88890 91 VAL C O 1
ATOM 21000 N N . SER D 4 92 ? 137.01900 160.13500 164.43700 1.000 85.79291 92 SER C N 1
ATOM 21001 C CA . SER D 4 92 ? 136.89700 158.70200 164.63900 1.000 85.79291 92 SER C CA 1
ATOM 21002 C C . SER D 4 92 ? 135.46800 158.25200 164.33200 1.000 85.79291 92 SER C C 1
ATOM 21003 O O . SER D 4 92 ? 134.51900 159.02000 164.50600 1.000 85.79291 92 SER C O 1
ATOM 21011 N N . PRO D 4 93 ? 135.28300 157.01000 163.87600 1.000 81.47013 93 PRO C N 1
ATOM 21012 C CA . PRO D 4 93 ? 133.91500 156.53400 163.61900 1.000 81.47013 93 PRO C CA 1
ATOM 21013 C C . PRO D 4 93 ? 133.04700 156.53100 164.85700 1.000 81.47013 93 PRO C C 1
ATOM 21014 O O . PRO D 4 93 ? 131.81600 156.55600 164.73500 1.000 81.47013 93 PRO C O 1
ATOM 21025 N N . LEU D 4 94 ? 133.64700 156.50700 166.04900 1.000 83.54024 94 LEU C N 1
ATOM 21026 C CA . LEU D 4 94 ? 132.86400 156.50200 167.27600 1.000 83.54024 94 LEU C CA 1
ATOM 21027 C C . LEU D 4 94 ? 131.96800 157.72700 167.38700 1.000 83.54024 94 LEU C C 1
ATOM 21028 O O . LEU D 4 94 ? 130.95700 157.67900 168.09500 1.000 83.54024 94 LEU C O 1
ATOM 21044 N N . ALA D 4 95 ? 132.31500 158.82100 166.70500 1.000 84.76501 95 ALA C N 1
ATOM 21045 C CA . ALA D 4 95 ? 131.45700 159.99900 166.71600 1.000 84.76501 95 ALA C CA 1
ATOM 21046 C C . ALA D 4 95 ? 130.15000 159.74900 165.97700 1.000 84.76501 95 ALA C C 1
ATOM 21047 O O . ALA D 4 95 ? 129.10600 160.28400 166.36800 1.000 84.76501 95 ALA C O 1
ATOM 21054 N N . VAL D 4 96 ? 130.18300 158.94500 164.91200 1.000 80.46433 96 VAL C N 1
ATOM 21055 C CA . VAL D 4 96 ? 128.96800 158.67700 164.14800 1.000 80.46433 96 VAL C CA 1
ATOM 21056 C C . VAL D 4 96 ? 127.92300 158.01700 165.03700 1.000 80.46433 96 VAL C C 1
ATOM 21057 O O . VAL D 4 96 ? 126.72300 158.29800 164.92700 1.000 80.46433 96 VAL C O 1
ATOM 21070 N N . THR D 4 97 ? 128.35900 157.12200 165.92400 1.000 81.53623 97 THR C N 1
ATOM 21071 C CA . THR D 4 97 ? 127.43100 156.51100 166.86900 1.000 81.53623 97 THR C CA 1
ATOM 21072 C C . THR D 4 97 ? 126.91900 157.53700 167.87300 1.000 81.53623 97 THR C C 1
ATOM 21073 O O . THR D 4 97 ? 125.74000 157.51300 168.24700 1.000 81.53623 97 THR C O 1
ATOM 21084 N N . TRP D 4 98 ? 127.78800 158.44500 168.32200 1.000 85.45629 98 TRP C N 1
ATOM 21085 C CA . TRP D 4 98 ? 127.36400 159.46900 169.27100 1.000 85.45629 98 TRP C CA 1
ATOM 21086 C C . TRP D 4 98 ? 126.25200 160.32900 168.68700 1.000 85.45629 98 TRP C C 1
ATOM 21087 O O . TRP D 4 98 ? 125.23900 160.58900 169.34700 1.000 85.45629 98 TRP C O 1
ATOM 21108 N N . TRP D 4 99 ? 126.42000 160.77800 167.44300 1.000 84.88067 99 TRP C N 1
ATOM 21109 C CA . TRP D 4 99 ? 125.39000 161.59900 166.81800 1.000 84.88067 99 TRP C CA 1
ATOM 21110 C C . TRP D 4 99 ? 124.07500 160.83900 166.72200 1.000 84.88067 99 TRP C C 1
ATOM 21111 O O . TRP D 4 99 ? 123.00300 161.39800 166.98100 1.000 84.88067 99 TRP C O 1
ATOM 21132 N N . ASN D 4 100 ? 124.13700 159.56000 166.35200 1.000 80.84524 100 ASN C N 1
ATOM 21133 C CA . ASN D 4 100 ? 122.93400 158.74300 166.28400 1.000 80.84524 100 ASN C CA 1
ATOM 21134 C C . ASN D 4 100 ? 122.40900 158.39400 167.67000 1.000 80.84524 100 ASN C C 1
ATOM 21135 O O . ASN D 4 100 ? 121.20000 158.20200 167.84000 1.000 80.84524 100 ASN C O 1
ATOM 21146 N N . ARG D 4 101 ? 123.29300 158.31000 168.66500 1.000 83.89351 101 ARG C N 1
ATOM 21147 C CA . ARG D 4 101 ? 122.86500 157.96300 170.01500 1.000 83.89351 101 ARG C CA 1
ATOM 21148 C C . ARG D 4 101 ? 122.19700 159.15100 170.69800 1.000 83.89351 101 ARG C C 1
ATOM 21149 O O . ARG D 4 101 ? 121.00800 159.10700 171.02800 1.000 83.89351 101 ARG C O 1
ATOM 21170 N N . ASN D 4 102 ? 122.95600 160.22600 170.91700 1.000 83.83827 102 ASN C N 1
ATOM 21171 C CA . ASN D 4 102 ? 122.45100 161.44500 171.55500 1.000 83.83827 102 ASN C CA 1
ATOM 21172 C C . ASN D 4 102 ? 123.06200 162.65200 170.84400 1.000 83.83827 102 ASN C C 1
ATOM 21173 O O . ASN D 4 102 ? 124.13100 163.14300 171.21500 1.000 83.83827 102 ASN C O 1
ATOM 21184 N N . GLY D 4 103 ? 122.36300 163.13600 169.82400 1.000 83.78550 103 GLY C N 1
ATOM 21185 C CA . GLY D 4 103 ? 122.80100 164.28700 169.07400 1.000 83.78550 103 GLY C CA 1
ATOM 21186 C C . GLY D 4 103 ? 121.63300 165.17800 168.71100 1.000 83.78550 103 GLY C C 1
ATOM 21187 O O . GLY D 4 103 ? 120.49400 164.94400 169.12600 1.000 83.78550 103 GLY C O 1
ATOM 21191 N N . PRO D 4 104 ? 121.89300 166.22400 167.93000 1.000 84.82675 104 PRO C N 1
ATOM 21192 C CA . PRO D 4 104 ? 120.80000 167.11000 167.51100 1.000 84.82675 104 PRO C CA 1
ATOM 21193 C C . PRO D 4 104 ? 119.67900 166.33800 166.83600 1.000 84.82675 104 PRO C C 1
ATOM 21194 O O . PRO D 4 104 ? 119.87200 165.75600 165.76600 1.000 84.82675 104 PRO C O 1
ATOM 21205 N N . THR D 4 105 ? 118.50400 166.32400 167.45700 1.000 85.40521 105 THR C N 1
ATOM 21206 C CA . THR D 4 105 ? 117.38200 165.54400 166.95600 1.000 85.40521 105 THR C CA 1
ATOM 21207 C C . THR D 4 105 ? 116.70000 166.29900 165.81600 1.000 85.40521 105 THR C C 1
ATOM 21208 O O . THR D 4 105 ? 117.19100 167.31800 165.32400 1.000 85.40521 105 THR C O 1
ATOM 21219 N N . THR D 4 106 ? 115.55300 165.78900 165.37900 1.000 87.61744 106 THR C N 1
ATOM 21220 C CA . THR D 4 106 ? 114.76500 166.41200 164.32400 1.000 87.61744 106 THR C CA 1
ATOM 21221 C C . THR D 4 106 ? 113.41800 165.70800 164.27400 1.000 87.61744 106 THR C C 1
ATOM 21222 O O . THR D 4 106 ? 113.26700 164.58900 164.77200 1.000 87.61744 106 THR C O 1
ATOM 21233 N N . SER D 4 107 ? 112.43900 166.38000 163.67300 1.000 90.84621 107 SER C N 1
ATOM 21234 C CA . SER D 4 107 ? 111.08800 165.84600 163.53400 1.000 90.84621 107 SER C CA 1
ATOM 21235 C C . SER D 4 107 ? 110.59400 166.03900 162.10900 1.000 90.84621 107 SER C C 1
ATOM 21236 O O . SER D 4 107 ? 109.43800 166.40700 161.87600 1.000 90.84621 107 SER C O 1
ATOM 21244 N N . THR D 4 108 ? 111.46600 165.79200 161.13700 1.000 90.53370 108 THR C N 1
ATOM 21245 C CA . THR D 4 108 ? 111.15400 165.98800 159.73000 1.000 90.53370 108 THR C CA 1
ATOM 21246 C C . THR D 4 108 ? 110.74800 164.66600 159.09200 1.000 90.53370 108 THR C C 1
ATOM 21247 O O . THR D 4 108 ? 111.36700 163.62700 159.33900 1.000 90.53370 108 THR C O 1
ATOM 21258 N N . VAL D 4 109 ? 109.69900 164.71400 158.27200 1.000 88.77556 109 VAL C N 1
ATOM 21259 C CA . VAL D 4 109 ? 109.20800 163.53800 157.56400 1.000 88.77556 109 VAL C CA 1
ATOM 21260 C C . VAL D 4 109 ? 109.30200 163.78400 156.06400 1.000 88.77556 109 VAL C C 1
ATOM 21261 O O . VAL D 4 109 ? 108.50800 163.24800 155.28300 1.000 88.77556 109 VAL C O 1
ATOM 21274 N N . HIS D 4 110 ? 110.27700 164.59700 155.65100 1.000 87.87936 110 HIS C N 1
ATOM 21275 C CA . HIS D 4 110 ? 110.45200 164.91500 154.23900 1.000 87.87936 110 HIS C CA 1
ATOM 21276 C C . HIS D 4 110 ? 111.14600 163.80100 153.46600 1.000 87.87936 110 HIS C C 1
ATOM 21277 O O . HIS D 4 110 ? 111.09000 163.79500 152.23100 1.000 87.87936 110 HIS C O 1
ATOM 21291 N N . TYR D 4 111 ? 111.80700 162.87600 154.15600 1.000 84.45687 111 TYR C N 1
ATOM 21292 C CA . TYR D 4 111 ? 112.47400 161.75600 153.50300 1.000 84.45687 111 TYR C CA 1
ATOM 21293 C C . TYR D 4 111 ? 111.48000 160.85300 152.77900 1.000 84.45687 111 TYR C C 1
ATOM 21294 O O . TYR D 4 111 ? 111.73300 160.46200 151.63300 1.000 84.45687 111 TYR C O 1
ATOM 21312 N N . PRO D 4 112 ? 110.35200 160.49200 153.40000 1.000 83.61775 112 PRO C N 1
ATOM 21313 C CA . PRO D 4 112 ? 109.34100 159.70600 152.67700 1.000 83.61775 112 PRO C CA 1
ATOM 21314 C C . PRO D 4 112 ? 108.96400 160.29300 151.32300 1.000 83.61775 112 PRO C C 1
ATOM 21315 O O . PRO D 4 112 ? 108.43700 159.57700 150.46700 1.000 83.61775 112 PRO C O 1
ATOM 21326 N N . LYS D 4 113 ? 109.22300 161.58500 151.11300 1.000 85.99300 113 LYS C N 1
ATOM 21327 C CA . LYS D 4 113 ? 108.87800 162.25300 149.86400 1.000 85.99300 113 LYS C CA 1
ATOM 21328 C C . LYS D 4 113 ? 110.06800 162.53600 148.95700 1.000 85.99300 113 LYS C C 1
ATOM 21329 O O . LYS D 4 113 ? 109.90600 162.51200 147.73600 1.000 85.99300 113 LYS C O 1
ATOM 21348 N N . VAL D 4 114 ? 111.25500 162.80300 149.50600 1.000 84.66750 114 VAL C N 1
ATOM 21349 C CA . VAL D 4 114 ? 112.41800 162.99200 148.64300 1.000 84.66750 114 VAL C CA 1
ATOM 21350 C C . VAL D 4 114 ? 112.76400 161.68700 147.93800 1.000 84.66750 114 VAL C C 1
ATOM 21351 O O . VAL D 4 114 ? 113.13300 161.68000 146.75800 1.000 84.66750 114 VAL C O 1
ATOM 21364 N N . TYR D 4 115 ? 112.64900 160.56700 148.64600 1.000 80.91699 115 TYR C N 1
ATOM 21365 C CA . TYR D 4 115 ? 112.84900 159.23300 148.08900 1.000 80.91699 115 TYR C CA 1
ATOM 21366 C C . TYR D 4 115 ? 111.47200 158.58200 148.00300 1.000 80.91699 115 TYR C C 1
ATOM 21367 O O . TYR D 4 115 ? 111.04900 157.86600 148.91200 1.000 80.91699 115 TYR C O 1
ATOM 21385 N N . LYS D 4 116 ? 110.77000 158.83800 146.90200 1.000 82.10057 116 LYS C N 1
ATOM 21386 C CA . LYS D 4 116 ? 109.41300 158.33500 146.73600 1.000 82.10057 116 LYS C CA 1
ATOM 21387 C C . LYS D 4 116 ? 109.39800 156.89900 146.22400 1.000 82.10057 116 LYS C C 1
ATOM 21388 O O . LYS D 4 116 ? 108.62800 156.07000 146.71600 1.000 82.10057 116 LYS C O 1
ATOM 21407 N N . THR D 4 117 ? 110.24400 156.59300 145.23800 1.000 77.81432 117 THR C N 1
ATOM 21408 C CA . THR D 4 117 ? 110.21700 155.26800 144.62700 1.000 77.81432 117 THR C CA 1
ATOM 21409 C C . THR D 4 117 ? 110.60200 154.18500 145.62700 1.000 77.81432 117 THR C C 1
ATOM 21410 O O . THR D 4 117 ? 110.01700 153.09700 145.63100 1.000 77.81432 117 THR C O 1
ATOM 21421 N N . TYR D 4 118 ? 111.58400 154.46200 146.48600 1.000 76.12306 118 TYR C N 1
ATOM 21422 C CA . TYR D 4 118 ? 112.05500 153.43900 147.41600 1.000 76.12306 118 TYR C CA 1
ATOM 21423 C C . TYR D 4 118 ? 111.00900 153.13900 148.48400 1.000 76.12306 118 TYR C C 1
ATOM 21424 O O . TYR D 4 118 ? 110.76700 151.97200 148.81600 1.000 76.12306 118 TYR C O 1
ATOM 21442 N N . PHE D 4 119 ? 110.37100 154.17600 149.02800 1.000 78.61586 119 PHE C N 1
ATOM 21443 C CA . PHE D 4 119 ? 109.28400 153.94100 149.97100 1.000 78.61586 119 PHE C CA 1
ATOM 21444 C C . PHE D 4 119 ? 108.08700 153.29500 149.28800 1.000 78.61586 119 PHE C C 1
ATOM 21445 O O . PHE D 4 119 ? 107.36500 152.51600 149.91800 1.000 78.61586 119 PHE C O 1
ATOM 21462 N N . GLU D 4 120 ? 107.86400 153.59100 148.00700 1.000 78.85740 120 GLU C N 1
ATOM 21463 C CA . GLU D 4 120 ? 106.82300 152.88900 147.26400 1.000 78.85740 120 GLU C CA 1
ATOM 21464 C C . GLU D 4 120 ? 107.14000 151.40200 147.15900 1.000 78.85740 120 GLU C C 1
ATOM 21465 O O . GLU D 4 120 ? 106.25200 150.55500 147.31600 1.000 78.85740 120 GLU C O 1
ATOM 21477 N N . LYS D 4 121 ? 108.40400 151.06900 146.89000 1.000 74.08153 121 LYS C N 1
ATOM 21478 C CA . LYS D 4 121 ? 108.81600 149.66900 146.86100 1.000 74.08153 121 LYS C CA 1
ATOM 21479 C C . LYS D 4 121 ? 108.59800 149.01000 148.21600 1.000 74.08153 121 LYS C C 1
ATOM 21480 O O . LYS D 4 121 ? 108.10200 147.87900 148.29700 1.000 74.08153 121 LYS C O 1
ATOM 21499 N N . VAL D 4 122 ? 108.97000 149.70400 149.29400 1.000 74.83427 122 VAL C N 1
ATOM 21500 C CA . VAL D 4 122 ? 108.77800 149.15300 150.63300 1.000 74.83427 122 VAL C CA 1
ATOM 21501 C C . VAL D 4 122 ? 107.30000 148.90200 150.89300 1.000 74.83427 122 VAL C C 1
ATOM 21502 O O . VAL D 4 122 ? 106.91800 147.85700 151.43300 1.000 74.83427 122 VAL C O 1
ATOM 21515 N N . GLU D 4 123 ? 106.44600 149.85800 150.52200 1.000 80.78188 123 GLU C N 1
ATOM 21516 C CA . GLU D 4 123 ? 105.01200 149.69600 150.73400 1.000 80.78188 123 GLU C CA 1
ATOM 21517 C C . GLU D 4 123 ? 104.46900 148.51600 149.94100 1.000 80.78188 123 GLU C C 1
ATOM 21518 O O . GLU D 4 123 ? 103.67500 147.72200 150.45900 1.000 80.78188 123 GLU C O 1
ATOM 21530 N N . ARG D 4 124 ? 104.88400 148.38400 148.67900 1.000 78.80126 124 ARG C N 1
ATOM 21531 C CA . ARG D 4 124 ? 104.37400 147.29600 147.85300 1.000 78.80126 124 ARG C CA 1
ATOM 21532 C C . ARG D 4 124 ? 104.85500 145.94000 148.35300 1.000 78.80126 124 ARG C C 1
ATOM 21533 O O . ARG D 4 124 ? 104.12600 144.94900 148.24100 1.000 78.80126 124 ARG C O 1
ATOM 21554 N N . LEU D 4 125 ? 106.06900 145.87200 148.90300 1.000 72.87558 125 LEU C N 1
ATOM 21555 C CA . LEU D 4 125 ? 106.53100 144.62000 149.49200 1.000 72.87558 125 LEU C CA 1
ATOM 21556 C C . LEU D 4 125 ? 105.82100 144.31500 150.80500 1.000 72.87558 125 LEU C C 1
ATOM 21557 O O . LEU D 4 125 ? 105.55400 143.14500 151.10100 1.000 72.87558 125 LEU C O 1
ATOM 21573 N N . LYS D 4 126 ? 105.51100 145.34200 151.59800 1.000 79.94985 126 LYS C N 1
ATOM 21574 C CA . LYS D 4 126 ? 104.86400 145.12800 152.88600 1.000 79.94985 126 LYS C CA 1
ATOM 21575 C C . LYS D 4 126 ? 103.39500 144.75800 152.73400 1.000 79.94985 126 LYS C C 1
ATOM 21576 O O . LYS D 4 126 ? 102.85900 144.01500 153.56400 1.000 79.94985 126 LYS C O 1
ATOM 21595 N N . HIS D 4 127 ? 102.73100 145.26000 151.69500 1.000 83.53687 127 HIS C N 1
ATOM 21596 C CA . HIS D 4 127 ? 101.33100 144.95400 151.43900 1.000 83.53687 127 HIS C CA 1
ATOM 21597 C C . HIS D 4 127 ? 101.15000 143.88800 150.36500 1.000 83.53687 127 HIS C C 1
ATOM 21598 O O . HIS D 4 127 ? 100.01900 143.64800 149.92900 1.000 83.53687 127 HIS C O 1
ATOM 21612 N N . GLY D 4 128 ? 102.23100 143.24200 149.93400 1.000 81.70928 128 GLY C N 1
ATOM 21613 C CA . GLY D 4 128 ? 102.14800 142.22600 148.89900 1.000 81.70928 128 GLY C CA 1
ATOM 21614 C C . GLY D 4 128 ? 101.88700 140.84700 149.48500 1.000 81.70928 128 GLY C C 1
ATOM 21615 O O . GLY D 4 128 ? 102.48800 140.45500 150.48200 1.000 81.70928 128 GLY C O 1
ATOM 21619 N N . THR D 4 129 ? 100.98100 140.11600 148.84100 1.000 80.66535 129 THR C N 1
ATOM 21620 C CA . THR D 4 129 ? 100.59100 138.78100 149.27500 1.000 80.66535 129 THR C CA 1
ATOM 21621 C C . THR D 4 129 ? 101.30000 137.73900 148.42000 1.000 80.66535 129 THR C C 1
ATOM 21622 O O . THR D 4 129 ? 101.35000 137.86600 147.19200 1.000 80.66535 129 THR C O 1
ATOM 21633 N N . PHE D 4 130 ? 101.84300 136.71600 149.07100 1.000 72.68929 130 PHE C N 1
ATOM 21634 C CA . PHE D 4 130 ? 102.57700 135.66300 148.38800 1.000 72.68929 130 PHE C CA 1
ATOM 21635 C C . PHE D 4 130 ? 101.64600 134.51700 148.00000 1.000 72.68929 130 PHE C C 1
ATOM 21636 O O . PHE D 4 130 ? 100.48900 134.44500 148.41900 1.000 72.68929 130 PHE C O 1
ATOM 21653 N N . GLY D 4 131 ? 102.17400 133.61100 147.18100 1.000 73.46422 131 GLY C N 1
ATOM 21654 C CA . GLY D 4 131 ? 101.44200 132.44600 146.74800 1.000 73.46422 131 GLY C CA 1
ATOM 21655 C C . GLY D 4 131 ? 102.29800 131.19700 146.79800 1.000 73.46422 131 GLY C C 1
ATOM 21656 O O . GLY D 4 131 ? 103.48400 131.24100 147.13900 1.000 73.46422 131 GLY C O 1
ATOM 21660 N N . PRO D 4 132 ? 101.71000 130.05300 146.45800 1.000 72.38961 132 PRO C N 1
ATOM 21661 C CA . PRO D 4 132 ? 102.46000 128.79500 146.52500 1.000 72.38961 132 PRO C CA 1
ATOM 21662 C C . PRO D 4 132 ? 103.59800 128.75200 145.51800 1.000 72.38961 132 PRO C C 1
ATOM 21663 O O . PRO D 4 132 ? 103.53600 129.35300 144.44300 1.000 72.38961 132 PRO C O 1
ATOM 21674 N N . VAL D 4 133 ? 104.65300 128.02800 145.88800 1.000 66.68286 133 VAL C N 1
ATOM 21675 C CA . VAL D 4 133 ? 105.75700 127.77900 144.97000 1.000 66.68286 133 VAL C CA 1
ATOM 21676 C C . VAL D 4 133 ? 105.34100 126.72800 143.94600 1.000 66.68286 133 VAL C C 1
ATOM 21677 O O . VAL D 4 133 ? 104.44000 125.91800 144.17500 1.000 66.68286 133 VAL C O 1
ATOM 21690 N N . HIS D 4 134 ? 106.00300 126.74900 142.78900 1.000 67.33784 134 HIS C N 1
ATOM 21691 C CA . HIS D 4 134 ? 105.76000 125.75900 141.74200 1.000 67.33784 134 HIS C CA 1
ATOM 21692 C C . HIS D 4 134 ? 107.10200 125.40900 141.10700 1.000 67.33784 134 HIS C C 1
ATOM 21693 O O . HIS D 4 134 ? 107.64900 126.19700 140.33200 1.000 67.33784 134 HIS C O 1
ATOM 21707 N N . PHE D 4 135 ? 107.63800 124.24400 141.45500 1.000 59.89731 135 PHE C N 1
ATOM 21708 C CA . PHE D 4 135 ? 108.81200 123.72100 140.77300 1.000 59.89731 135 PHE C CA 1
ATOM 21709 C C . PHE D 4 135 ? 108.37500 123.07400 139.46700 1.000 59.89731 135 PHE C C 1
ATOM 21710 O O . PHE D 4 135 ? 107.49600 122.20700 139.45900 1.000 59.89731 135 PHE C O 1
ATOM 21727 N N . ARG D 4 136 ? 108.98400 123.49600 138.36100 1.000 63.52012 136 ARG C N 1
ATOM 21728 C CA . ARG D 4 136 ? 108.51400 123.11000 137.04000 1.000 63.52012 136 ARG C CA 1
ATOM 21729 C C . ARG D 4 136 ? 109.71000 122.91800 136.11800 1.000 63.52012 136 ARG C C 1
ATOM 21730 O O . ARG D 4 136 ? 110.86000 123.15500 136.49500 1.000 63.52012 136 ARG C O 1
ATOM 21751 N N . ASN D 4 137 ? 109.42200 122.48000 134.89500 1.000 60.31682 137 ASN C N 1
ATOM 21752 C CA . ASN D 4 137 ? 110.45000 122.28900 133.88500 1.000 60.31682 137 ASN C CA 1
ATOM 21753 C C . ASN D 4 137 ? 110.77300 123.61100 133.20300 1.000 60.31682 137 ASN C C 1
ATOM 21754 O O . ASN D 4 137 ? 109.88000 124.41400 132.91800 1.000 60.31682 137 ASN C O 1
ATOM 21765 N N . GLN D 4 138 ? 112.05600 123.83300 132.94200 1.000 51.63777 138 GLN C N 1
ATOM 21766 C CA . GLN D 4 138 ? 112.49600 125.04400 132.26200 1.000 51.63777 138 GLN C CA 1
ATOM 21767 C C . GLN D 4 138 ? 111.82500 125.17000 130.89800 1.000 51.63777 138 GLN C C 1
ATOM 21768 O O . GLN D 4 138 ? 110.72300 125.70600 130.78500 1.000 51.63777 138 GLN C O 1
ATOM 21782 N N . SER D 4 226 ? 106.22300 147.15700 135.99100 1.000 81.67358 226 SER C N 1
ATOM 21783 C CA . SER D 4 226 ? 107.66300 147.25400 136.19900 1.000 81.67358 226 SER C CA 1
ATOM 21784 C C . SER D 4 226 ? 108.06800 146.67000 137.55100 1.000 81.67358 226 SER C C 1
ATOM 21785 O O . SER D 4 226 ? 109.25300 146.48000 137.82300 1.000 81.67358 226 SER C O 1
ATOM 21792 N N . VAL D 4 227 ? 107.07500 146.39000 138.39900 1.000 80.01447 227 VAL C N 1
ATOM 21793 C CA . VAL D 4 227 ? 107.35800 145.79100 139.70000 1.000 80.01447 227 VAL C CA 1
ATOM 21794 C C . VAL D 4 227 ? 107.91000 144.38100 139.52900 1.000 80.01447 227 VAL C C 1
ATOM 21795 O O . VAL D 4 227 ? 108.78800 143.94200 140.28400 1.000 80.01447 227 VAL C O 1
ATOM 21808 N N . TYR D 4 228 ? 107.40100 143.64500 138.53900 1.000 79.25567 228 TYR C N 1
ATOM 21809 C CA . TYR D 4 228 ? 107.90600 142.30000 138.29500 1.000 79.25567 228 TYR C CA 1
ATOM 21810 C C . TYR D 4 228 ? 109.38700 142.33000 137.94400 1.000 79.25567 228 TYR C C 1
ATOM 21811 O O . TYR D 4 228 ? 110.14800 141.44600 138.35300 1.000 79.25567 228 TYR C O 1
ATOM 21829 N N . ILE D 4 229 ? 109.82000 143.34700 137.20000 1.000 77.09046 229 ILE C N 1
ATOM 21830 C CA . ILE D 4 229 ? 111.23200 143.44900 136.84700 1.000 77.09046 229 ILE C CA 1
ATOM 21831 C C . ILE D 4 229 ? 112.09000 143.50200 138.10400 1.000 77.09046 229 ILE C C 1
ATOM 21832 O O . ILE D 4 229 ? 113.14900 142.86700 138.17600 1.000 77.09046 229 ILE C O 1
ATOM 21848 N N . GLU D 4 230 ? 111.65300 144.25900 139.11100 1.000 74.71712 230 GLU C N 1
ATOM 21849 C CA . GLU D 4 230 ? 112.44600 144.39300 140.32800 1.000 74.71712 230 GLU C CA 1
ATOM 21850 C C . GLU D 4 230 ? 112.33500 143.17100 141.23300 1.000 74.71712 230 GLU C C 1
ATOM 21851 O O . GLU D 4 230 ? 113.31600 142.81600 141.89600 1.000 74.71712 230 GLU C O 1
ATOM 21863 N N . VAL D 4 231 ? 111.17400 142.51400 141.28200 1.000 72.15734 231 VAL C N 1
ATOM 21864 C CA . VAL D 4 231 ? 111.01600 141.34700 142.15000 1.000 72.15734 231 VAL C CA 1
ATOM 21865 C C . VAL D 4 231 ? 111.35200 140.07400 141.38000 1.000 72.15734 231 VAL C C 1
ATOM 21866 O O . VAL D 4 231 ? 111.02900 138.96600 141.82200 1.000 72.15734 231 VAL C O 1
ATOM 21879 N N . LEU D 4 232 ? 111.98600 140.22600 140.21400 1.000 67.19166 232 LEU C N 1
ATOM 21880 C CA . LEU D 4 232 ? 112.42500 139.06500 139.44600 1.000 67.19166 232 LEU C CA 1
ATOM 21881 C C . LEU D 4 232 ? 113.23600 138.09400 140.29400 1.000 67.19166 232 LEU C C 1
ATOM 21882 O O . LEU D 4 232 ? 113.13300 136.87500 140.12200 1.000 67.19166 232 LEU C O 1
ATOM 21898 N N . HIS D 4 233 ? 114.05400 138.61000 141.21200 1.000 62.44466 233 HIS C N 1
ATOM 21899 C CA . HIS D 4 233 ? 114.86100 137.72100 142.03900 1.000 62.44466 233 HIS C CA 1
ATOM 21900 C C . HIS D 4 233 ? 114.00200 136.81400 142.91600 1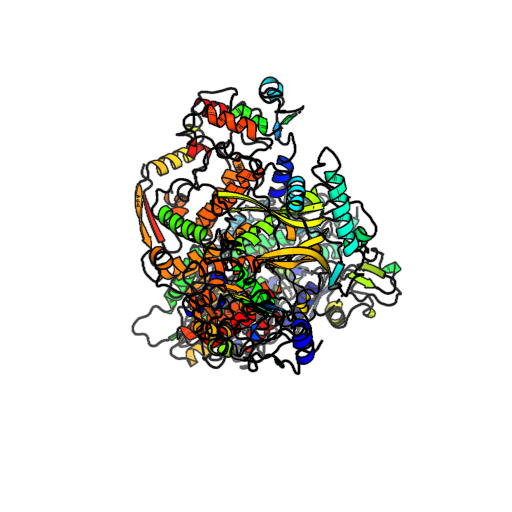.000 62.44466 233 HIS C C 1
ATOM 21901 O O . HIS D 4 233 ? 114.51500 135.82600 143.45200 1.000 62.44466 233 HIS C O 1
ATOM 21915 N N . LEU D 4 234 ? 112.71200 137.12200 143.07500 1.000 65.48973 234 LEU C N 1
ATOM 21916 C CA . LEU D 4 234 ? 111.75400 136.23200 143.72600 1.000 65.48973 234 LEU C CA 1
ATOM 21917 C C . LEU D 4 234 ? 110.89200 135.46200 142.73700 1.000 65.48973 234 LEU C C 1
ATOM 21918 O O . LEU D 4 234 ? 110.81000 134.23500 142.80600 1.000 65.48973 234 LEU C O 1
ATOM 21934 N N . THR D 4 235 ? 110.23900 136.17100 141.81800 1.000 69.36448 235 THR C N 1
ATOM 21935 C CA . THR D 4 235 ? 109.17600 135.55700 141.03000 1.000 69.36448 235 THR C CA 1
ATOM 21936 C C . THR D 4 235 ? 109.69600 134.39700 140.18900 1.000 69.36448 235 THR C C 1
ATOM 21937 O O . THR D 4 235 ? 109.03000 133.36100 140.07200 1.000 69.36448 235 THR C O 1
ATOM 21948 N N . GLN D 4 236 ? 110.88200 134.54100 139.60600 1.000 65.33231 236 GLN C N 1
ATOM 21949 C CA . GLN D 4 236 ? 111.42000 133.56600 138.66900 1.000 65.33231 236 GLN C CA 1
ATOM 21950 C C . GLN D 4 236 ? 112.75400 133.02700 139.16400 1.000 65.33231 236 GLN C C 1
ATOM 21951 O O . GLN D 4 236 ? 113.56800 133.76800 139.72400 1.000 65.33231 236 GLN C O 1
ATOM 21965 N N . GLY D 4 237 ? 112.97000 131.73100 138.95000 1.000 62.77651 237 GLY C N 1
ATOM 21966 C CA . GLY D 4 237 ? 114.21800 131.08500 139.30900 1.000 62.77651 237 GLY C CA 1
ATOM 21967 C C . GLY D 4 237 ? 114.68900 130.12800 138.23300 1.000 62.77651 237 GLY C C 1
ATOM 21968 O O . GLY D 4 237 ? 114.09400 130.06300 137.15400 1.000 62.77651 237 GLY C O 1
ATOM 21972 N N . THR D 4 238 ? 115.75500 129.37500 138.51200 1.000 56.38992 238 THR C N 1
ATOM 21973 C CA . THR D 4 238 ? 116.29100 128.46400 137.50500 1.000 56.38992 238 THR C CA 1
ATOM 21974 C C . THR D 4 238 ? 115.28100 127.38100 137.14700 1.000 56.38992 238 THR C C 1
ATOM 21975 O O . THR D 4 238 ? 115.10100 127.05500 135.96800 1.000 56.38992 238 THR C O 1
ATOM 21986 N N . CYS D 4 239 ? 114.61100 126.81000 138.15200 1.000 57.47571 239 CYS C N 1
ATOM 21987 C CA . CYS D 4 239 ? 113.65900 125.73400 137.91000 1.000 57.47571 239 CYS C CA 1
ATOM 21988 C C . CYS D 4 239 ? 112.39200 125.86500 138.74600 1.000 57.47571 239 CYS C C 1
ATOM 21989 O O . CYS D 4 239 ? 111.62500 124.89800 138.82900 1.000 57.47571 239 CYS C O 1
ATOM 21997 N N . TRP D 4 240 ? 112.14700 127.01600 139.36700 1.000 61.61549 240 TRP C N 1
ATOM 21998 C CA . TRP D 4 240 ? 110.99000 127.19900 140.23000 1.000 61.61549 240 TRP C CA 1
ATOM 21999 C C . TRP D 4 240 ? 110.40100 128.58200 140.00700 1.000 61.61549 240 TRP C C 1
ATOM 22000 O O . TRP D 4 240 ? 111.11000 129.52700 139.65300 1.000 61.61549 240 TRP C O 1
ATOM 22021 N N . GLU D 4 241 ? 109.09200 128.69000 140.22300 1.000 67.99376 241 GLU C N 1
ATOM 22022 C CA . GLU D 4 241 ? 108.36200 129.94000 140.07400 1.000 67.99376 241 GLU C CA 1
ATOM 22023 C C . GLU D 4 241 ? 107.63200 130.23800 141.37400 1.000 67.99376 241 GLU C C 1
ATOM 22024 O O . GLU D 4 241 ? 106.94700 129.36700 141.92100 1.000 67.99376 241 GLU C O 1
ATOM 22036 N N . GLN D 4 242 ? 107.77800 131.46500 141.86000 1.000 69.66850 242 GLN C N 1
ATOM 22037 C CA . GLN D 4 242 ? 107.16400 131.91200 143.10800 1.000 69.66850 242 GLN C CA 1
ATOM 22038 C C . GLN D 4 242 ? 106.01500 132.84600 142.74900 1.000 69.66850 242 GLN C C 1
ATOM 22039 O O . GLN D 4 242 ? 106.23000 134.02600 142.45500 1.000 69.66850 242 GLN C O 1
ATOM 22053 N N . MET D 4 243 ? 104.79400 132.31900 142.77600 1.000 74.97078 243 MET C N 1
ATOM 22054 C CA . MET D 4 243 ? 103.61700 133.12400 142.46400 1.000 74.97078 243 MET C CA 1
ATOM 22055 C C . MET D 4 243 ? 103.46400 134.20900 143.52100 1.000 74.97078 243 MET C C 1
ATOM 22056 O O . MET D 4 243 ? 103.08700 133.92600 144.66200 1.000 74.97078 243 MET C O 1
ATOM 22070 N N . TYR D 4 244 ? 103.75900 135.45100 143.14400 1.000 77.11719 244 TYR C N 1
ATOM 22071 C CA . TYR D 4 244 ? 103.76800 136.57400 144.06900 1.000 77.11719 244 TYR C CA 1
ATOM 22072 C C . TYR D 4 244 ? 103.04700 137.75900 143.44400 1.000 77.11719 244 TYR C C 1
ATOM 22073 O O . TYR D 4 244 ? 103.23000 138.05600 142.26100 1.000 77.11719 244 TYR C O 1
ATOM 22091 N N . THR D 4 245 ? 102.22700 138.42800 144.24600 1.000 80.02708 245 THR C N 1
ATOM 22092 C CA . THR D 4 245 ? 101.51300 139.63100 143.82300 1.000 80.02708 245 THR C CA 1
ATOM 22093 C C . THR D 4 245 ? 101.94800 140.79000 144.70700 1.000 80.02708 245 THR C C 1
ATOM 22094 O O . THR D 4 245 ? 101.86400 140.68200 145.94600 1.000 80.02708 245 THR C O 1
ATOM 22105 N N . PRO D 4 246 ? 102.41600 141.90800 144.14800 1.000 80.75749 246 PRO C N 1
ATOM 22106 C CA . PRO D 4 246 ? 102.91500 142.99000 145.00300 1.000 80.75749 246 PRO C CA 1
ATOM 22107 C C . PRO D 4 246 ? 101.82500 143.81600 145.66700 1.000 80.75749 246 PRO C C 1
ATOM 22108 O O . PRO D 4 246 ? 102.08200 144.43500 146.70800 1.000 80.75749 246 PRO C O 1
ATOM 22119 N N . GLY D 4 247 ? 100.62000 143.84900 145.10400 1.000 84.74406 247 GLY C N 1
ATOM 22120 C CA . GLY D 4 247 ? 99.53600 144.61000 145.69500 1.000 84.74406 247 GLY C CA 1
ATOM 22121 C C . GLY D 4 247 ? 99.71100 146.10500 145.51300 1.000 84.74406 247 GLY C C 1
ATOM 22122 O O . GLY D 4 247 ? 100.67000 146.59400 144.91100 1.000 84.74406 247 GLY C O 1
ATOM 22126 N N . GLY D 4 248 ? 98.75100 146.84500 146.05500 1.000 87.44974 248 GLY C N 1
ATOM 22127 C CA . GLY D 4 248 ? 98.77300 148.29400 145.99700 1.000 87.44974 248 GLY C CA 1
ATOM 22128 C C . GLY D 4 248 ? 98.81700 148.83800 144.58100 1.000 87.44974 248 GLY C C 1
ATOM 22129 O O . GLY D 4 248 ? 98.72100 148.08600 143.61100 1.000 87.44974 248 GLY C O 1
#

InterPro domains:
  IPR001009 Influenza RNA-dependent RNA polymerase subunit PA [PF00603] (18-711)
  IPR037534 Polymerase acidic protein [MF_04063] (1-713)
  IPR038372 Influenza RNA-dependent RNA polymerase subunit PA, endonuclease domain [G3DSA:3.40.91.90] (1-195)

Organism: NCBI:txid375457

Solvent-accessible surface area: 55402 Å² total; per-residue (Å²): 124,49,3,119,148,35,10,117,102,37,25,166,133,96,84,42,47,64,0,136,92,1,56,2,34,94,16,141,18,58,132,12,67,1,52,33,5,62,49,97,6,64,69,0,54,37,0,3,0,46,81,2,29,0,62,26,1,60,61,4,18,102,0,45,100,1,93,39,1,7,2,6,84,2,133,0,121,14,44,1,79,28,0,11,101,61,1,57,55,0,12,11,0,2,0,6,20,5,125,0,115,62,35,77,28,0,97,30,0,82,144,4,137,54,1,72,2,0,0,0,60,50,2,67,0,23,34,31,0,27,8,56,105,37,0,12,168,25,0,81,44,4,48,35,0,33,1,89,30,124,121,65,103,79,6,81,101,113,56,173,32,154,5,114,13,88,24,1,3,62,104,0,0,40,45,0,4,2,29,128,51,100,30,0,101,86,0,11,64,76,0,54,64,14,136,51,130,38,30,8,76,26,33,12,90,128,6,37,162,130,0,50,0,142,36,46,88,4,106,116,126,57,22,111,88,7,128,39,18,117,27,62,49,0,6,0,90,5,66,7,0,2,50,6,26,25,76,13,36,33,74,83,56,61,103,68,49,99,22,55,74,6,89,17,0,6,64,0,18,89,70,17,176,35,80,75,134,19,77,47,30,23,48,25,129,191,18,98,36,77,27,1,38,77,1,0,93,17,0,49,49,11,11,110,73,4,72,107,114,176,161,27,64,122,56,33,58,4,135,91,41,90,23,1,112,73,1,2,36,40,126,141,66,25,128,128,45,70,18,113,115,4,94,140,39,83,59,1,116,59,143,158,86,104,47,40,25,52,13,67,0,0,29,5,0,0,1,35,0,0,26,94,30,86,8,17,9,7,90,35,35,62,23,4,132,36,76,0,42,0,0,100,19,0,11,48,2,21,77,70,0,30,71,53,1,12,52,0,59,0,0,6,0,0,6,1,0,9,70,7,13,50,31,4,6,95,5,2,64,72,24,65,100,38,0,21,5,7,14,1,14,0,66,6,60,14,140,120,40,134,81,43,12,0,0,1,0,0,3,2,0,2,134,2,75,25,197,104,73,96,45,97,0,53,4,0,1,0,2,0,0,32,41,24,0,144,94,37,70,69,2,1,63,82,0,0,0,0,30,1,0,64,28,110,54,14,2,3,22,38,113,51,62,27,51,0,2,0,0,0,23,49,8,26,3,3,48,54,78,0,88,45,6,26,60,6,48,18,8,2,1,7,0,2,38,6,2,3,17,1,0,9,0,28,0,2,106,90,116,105,30,15,0,107,65,8,14,63,37,179,97,46,46,4,8,1,0,62,19,128,165,35,47,40,85,7,53,13,3,15,0,0,19,0,1,0,0,17,4,0,0,4,14,38,0,14,16,72,32,0,77,23,6,10,36,28,8,19,24,0,4,4,0,0,4,1,16,70,36,125,13,78,4,1,3,5,55,23,49,13,4,6,95,16,0,26,107,22,9,52,43,4,1,0,0,0,6,9,0,34,7,7,33,26,0,12,64,56,12,9,190,30,49,0,5,4,18,0,1,4,39,88,2,28,0,3,7,0,0,3,5,18,43,14,22,14,17,126,29,15,63,160,93,6,20,147,9,0,53,17,0,16,65,1,14,99,29,3,104,94,81,79,128,57,150,3,104,8,2,18,2,34,4,0,8,1,0,51,15,62,34,9,125,73,54,115,26,4,1,16,0,9,3,42,0,0,0,1,0,0,7,35,0,43,88,26,62,119,24,4,3,100,64,0,0,95,82,0,26,110,65,1,40,136,5,124,15,95,89,12,51,148,56,215,100,1,2,0,0,15,73,50,146,48,21,64,4,59,51,0,6,57,37,0,37,79,8,0,112,67,32,63,2,73,40,5,116,71,18,52,0,1,12,0,0,47,1,0,13,85,0,0,57,71,144,68,0,48,16,65,154,180,137,140,29,94,59,97,22,2,0,7,63,0,0,2,6,15,96,55,2,0,0,0,0,56,0,0,9,59,0,2,34,9,4,0,102,12,0,0,117,75,2,91,24,0,0,45,43,43,48,18,57,89,15,13,59,26,0,34,36,9,10,135,77,2,99,86,86,90,191,66,123,51,28,7,10,0,0,7,8,30,8,31,65,18,34,16,3,2,2,0,3,0,0,0,0,0,2,0,9,4,0,50,140,22,56,127,21,0,17,12,0,0,1,0,0,1,0,0,0,0,5,3,1,1,33,1,15,186,21,22,86,0,26,2,138,80,100,153,27,71,0,52,0,63,2,90,64,0,36,126,18,81,34,154,22,16,61,131,103,5,70,114,17,2,90,126,0,74,101,8,22,49,96,8,8,0,2,2,0,3,1,10,47,146,38,21,5,62,14,2,6,0,0,0,1,1,0,1,0,2,11,0,74,106,119,18,4,150,60,91,20,49,1,10,1,5,3,8,24,37,42,5,2,0,1,0,2,0,52,80,97,134,10,3,41,41,0,0,27,44,4,2,17,3,4,0,1,2,1,3,4,5,1,42,77,49,3,3,0,2,74,11,8,2,4,23,3,34,27,3,1,15,30,123,28,24,4,10,17,43,54,142,90,20,32,84,13,20,5,33,16,87,14,0,21,1,0,4,12,34,3,4,26,47,0,38,52,23,14,38,81,32,20,14,8,2,0,0,0,1,1,0,2,8,12,0,0,20,32,0,17,113,3,0,63,0,21,57,20,76,65,117,19,46,42,142,6,13,33,0,7,69,73,3,28,125,102,12,223,45,73,29,0,0,3,0,1,1,1,0,14,0,49,3,0,2,32,3,2,16,2,8,15,11,1,26,3,18,101,94,10,24,131,99,9,33,7,47,0,3,7,85,96,3,0,18,90,168,71,67,4,42,3,0,1,30,2,86,196,41,54,20,33,110,2,59,148,21,11,45,80,101,53,14,1,66,18,64,136,112,0,100,151,34,1,65,66,121,18,114,120,39,59,33,0,28,37,197,24,85,0,15,14,8,0,0,0,34,0,2,4,55,16,53,82,37,111,71,102,77,27,36,143,89,50,146,84,50,30,85,32,9,82,46,25,119,104,16,96,58,9,80,26,87,8,108,83,86,124,32,127,130,40,4,63,1,0,24,68,10,21,5,11,67,1,101,15,68,11,25,115

Nearest PDB structures (foldseek):
  8r1l-assembly1_D  TM=1.006E+00  e=9.815E-32  Homo sapiens
  2rr6-assembly1_A  TM=9.854E-01  e=5.472E-23  Homo sapiens
  8r1j-assembly1_G  TM=9.964E-01  e=1.614E-21  Homo sapiens
  6xzr-assembly1_GP1  TM=9.858E-01  e=2.251E-19  Gallus gallus
  2jqd-assembly1_A  TM=9.544E-01  e=2.585E-18  Mus musculus

Secondary structure (DSSP, 8-state):
-------TTTHHHHTTTS-TT-SSHHHHHHHHHT----SHHHHHHHHS-TT-----EE--TTS-PPP----SSB-----SS-SSSB--EE----SSSS-S-HHHHHHHHHHT---EEEEEEEE--SSS-STTTHHHHHHHHHHHHHHHHSSS--SS-EE---HHHHHHTT-SPPPPB--TTTTSSSS-----PPPP-B--HHHHHHHHHTTSB-SSB-------PPP-SHHHHHHHHHHHHHHHHHTTBHHHHHHHHHHHHHHHHHHHHHH--SSEEEEEEEEE-B-TTS---EEEEEEEEE-----SSTTPEEEEEEEEEE---TTSSGGG-SS-EEEEEEEEEEE-SSSEEEEEEEEEEEEEEEESHHHHHHHSGGGGHHHHHHHHHHHHHHHHHHSSS--HHHHHS-SS--B----BTTB---B-TTTTHHHHHHHHHHHHHT--HHHHHHHHHHHHHHHHHHHHHTT---EES-HHHHHHHHHTT-SS-HHHHHHHHHHHHHHHHHH-/----GGGGGGTS-TTTSGGGG---SS--S---HHHHHHHHHHHHHTT-SS-EEE-TTT--EEE--TT-PPP-SSS------HHHHHHHHHHHHHHSTTHHHHHHHHHHHHHSS--GGGGGSSS-EEETTTTEEE-HHHHHHHHHHHHHHTT--GGGGS-HHHHHHHHHHHTT-SEEEE---EEEEHHHHHHHHSEE---BBHHHHHHHHHHHHHHHHHHHH-SSB-SS--THHHHHHHHHHHHHHH--SS---EEEEEE--BTTHHHH--HHHHHHHHHHHS-SS-HHHHHHHHHHHHHHHT-EEE--S--EEEETTTTEEEE--SGGGGG--TTSS-HHHHHHHHHHTTT-BTTEE---SS--TTSSHHHHHHHHHHHHHT-SSSSS-SS-EEEEEEETTEEEEEEEESSHHHHHHHHHHHHHHHHHTT--B-TTS-EEEESSEEEETTEEEETTEEEE-SSPP---S--SS-HHHHHHHHHHHHHHHHHTT---HHHHHHHHHHHHHHHHHHS----SSS---SGGGTHHHHHHHT-S-GGGS-GGGTPPP---STTSSS-HHHHHGGGS-HHHHHHHH-SS-S--------S----/--HHHHHHHHHHSS--EE--STHHHHS-S--TT---SEE--EE-THHHHHHHHSS-------HHHHSHHHHHHHHHHHSPEEEEEEE----HHHHTHHHHB-SSEEEEEE---/-BHHHHHHHHHTT--GGG-SEEE--S-B-BTTB--S--TT-TT--EEE-TT------TT----S---EEE-TTS---S-THHHHHH-TT--EEE-TT-----GGGGGGGGG-SS--EEE-TT-GGGGSTTHHHHHHHHSTT--EETTB-TTS-BPPTT-